Protein AF-A0A913ZR69-F1 (afdb_monomer_lite)

Organism: Patiria miniata (NCBI:txid46514)

pLDDT: mean 70.86, std 21.34, range [22.0, 98.12]

Secondary structure (DSSP, 8-state):
----------HHHHHHHHHHSTTTHHHHHHHHT--HHHHHHHHHH--SHHHHHHHHHHHHHHT-S-HHHHHHHHHHHHHHTT-HHHHHTS-----------------------------------------------------HHHHHTTGGGTGGGHHHHHHHHT--HHHHHHHHHHSSSHHHHHHHHHHHHHHH-S-HHHHHHHHHHHHHHTT-HHHHHHS--------------------------------------------------PPP-----EEEEEEE-SSSSPPEEEEEE-TT-BHHHHHHHHHHHH---GGGEEEEEEETTEEEEPPTTSBTTTTT--S--EEEEEE--SS----S-TT--TTHHHHHHHHHHHHGGGHHHHHHHTT--HHHHHHHHHH-SSHHHHHHHHHHHHHTT-S-HHHHHHHHHHHHHHTT-HHHHTTS--HHHHHHHHHHHHHHHTTT-----------------------------------PPPPHHHHHHHHHHHGGGHHHHHHHTT--HHHHHHHHHHSTT-HHHHHHHHHHHHHTT-S-HHHHHHHHHHHHHHTT-HHHHHHHHHHT--PPPPHHHHHHHHHHHHHHHHHTGGGEEEEETTEEEEEEEHHHH-----EEE---TTEES--SSTTGGGT-EETTS-B--EEEEE--TTSSHHHHHHHHHHHHHHTSS-TT-SEEEEEEGGG--TT--HHHHHHHHHS-TT----HHHHHHHHHHSGGGEEEEEE-GGG-S-SS--TTT--HHHHHHTTSS-SSSEEEEEE-HHHHHHHH-TTT-SSPSS-EEEEE----HHHHHHHHHHHTTT-HHHHHHHHHHHHT-HHHHHHHTSHHHHHHHHHHHHHHSS--SSHHHHHHHHHHHHHHHH-TT--HHHHHHHHHHHHHHHHHHHHSTT----EEGGGS-HHHHHHHHHHTSEEEEEEEETTEEEEEEEES-HHHHHHHHHHHHHHTGGG-HHHHHHHHTT--SGGGGHHHHHHHHTT-HHHHHHHHHHHHHHHTT-SSS-HHHHHHHHHHHHHHH--SS---HHHHHHH--SEEEEEHHHHHHHHHHHHHHHHHHHHHH---GGGG--EEEEES-BHHHHHHHHHHHGGG-TT--EEEEES-B---HHHHHHHHHHHHHTT--THHHHHHHHHHHTT--S----S-HHHHHHHHHHHHHHHTPSPHHHHHHHT--

InterPro domains:
  IPR000488 Death domain [PF00531] (13-89)
  IPR000488 Death domain [PF00531] (146-222)
  IPR000488 Death domain [PF00531] (380-455)
  IPR000488 Death domain [PF00531] (518-597)
  IPR000488 Death domain [PS50017] (10-94)
  IPR000488 Death domain [PS50017] (157-227)
  IPR000488 Death domain [PS50017] (376-460)
  IPR000488 Death domain [PS50017] (526-600)
  IPR000488 Death domain [SM00005] (1-94)
  IPR000488 Death domain [SM00005] (132-227)
  IPR000488 Death domain [SM00005] (366-460)
  IPR000488 Death domain [SM00005] (505-600)
  IPR000626 Ubiquitin-like domain [PS50053] (282-357)
  IPR007111 NACHT nucleoside triphosphatase [PF05729] (684-845)
  IPR007111 NACHT nucleoside triphosphatase [PS50837] (681-805)
  IPR011029 Death-like domain superfamily [G3DSA:1.10.533.10] (3-92)
  IPR011029 Death-like domain superfamily [G3DSA:1.10.533.10] (130-232)
  IPR011029 Death-like domain superfamily [G3DSA:1.10.533.10] (368-468)
  IPR011029 Death-like domain superfamily [G3DSA:1.10.533.10] (506-598)
  IPR011029 Death-like domain superfamily [SSF47986] (11-90)

Radius of gyration: 45.53 Å; chains: 1; bounding box: 125×137×127 Å

Structure (mmCIF, N/CA/C/O backbone):
data_AF-A0A913ZR69-F1
#
_entry.id   AF-A0A913ZR69-F1
#
loop_
_atom_site.group_PDB
_atom_site.id
_atom_site.type_symbol
_atom_site.label_atom_id
_atom_site.label_alt_id
_atom_site.label_comp_id
_atom_site.label_asym_id
_atom_site.label_entity_id
_atom_site.label_seq_id
_atom_site.pdbx_PDB_ins_code
_atom_site.Cartn_x
_atom_site.Cartn_y
_atom_site.Cartn_z
_atom_site.occupancy
_atom_site.B_iso_or_equiv
_atom_site.auth_seq_id
_atom_site.auth_comp_id
_atom_site.auth_asym_id
_atom_site.auth_atom_id
_atom_site.pdbx_PDB_model_num
ATOM 1 N N . MET A 1 1 ? 35.860 -23.999 3.724 1.00 30.95 1 MET A N 1
ATOM 2 C CA . MET A 1 1 ? 34.925 -25.001 4.281 1.00 30.95 1 MET A CA 1
ATOM 3 C C . MET A 1 1 ? 33.539 -24.384 4.195 1.00 30.95 1 MET A C 1
ATOM 5 O O . MET A 1 1 ? 33.417 -23.246 4.623 1.00 30.95 1 MET A O 1
ATOM 9 N N . PHE A 1 2 ? 32.525 -25.012 3.607 1.00 23.94 2 PHE A N 1
ATOM 10 C CA . PHE A 1 2 ? 32.475 -26.364 3.026 1.00 23.94 2 PHE A CA 1
ATOM 11 C C . PHE A 1 2 ? 32.434 -26.355 1.485 1.00 23.94 2 PHE A C 1
ATOM 13 O O . PHE A 1 2 ? 32.193 -25.326 0.863 1.00 23.94 2 PHE A O 1
ATOM 20 N N . LEU A 1 3 ? 32.721 -27.516 0.900 1.00 31.89 3 LEU A N 1
ATOM 21 C CA . LEU A 1 3 ? 32.411 -27.918 -0.474 1.00 31.89 3 LEU A CA 1
ATOM 22 C C . LEU A 1 3 ? 32.040 -29.408 -0.418 1.00 31.89 3 LEU A C 1
ATOM 24 O O . LEU A 1 3 ? 32.513 -30.098 0.484 1.00 31.89 3 LEU A O 1
ATOM 28 N N . ALA A 1 4 ? 31.270 -29.868 -1.408 1.00 32.41 4 ALA A N 1
ATOM 29 C CA . ALA A 1 4 ? 30.720 -31.220 -1.545 1.00 32.41 4 ALA A CA 1
ATOM 30 C C . ALA A 1 4 ? 29.682 -31.625 -0.477 1.00 32.41 4 ALA A C 1
ATOM 32 O O . ALA A 1 4 ? 30.029 -32.115 0.595 1.00 32.41 4 ALA A O 1
ATOM 33 N N . ASP A 1 5 ? 28.410 -31.521 -0.864 1.00 33.38 5 ASP A N 1
ATOM 34 C CA . ASP A 1 5 ? 27.415 -32.549 -0.542 1.00 33.38 5 ASP A CA 1
ATOM 35 C C . ASP A 1 5 ? 27.250 -33.493 -1.750 1.00 33.38 5 ASP A C 1
ATOM 37 O O . ASP A 1 5 ? 27.762 -33.208 -2.840 1.00 33.38 5 ASP A O 1
ATOM 41 N N . LYS A 1 6 ? 26.638 -34.663 -1.533 1.00 40.56 6 LYS A N 1
ATOM 42 C CA . LYS A 1 6 ? 26.686 -35.822 -2.453 1.00 40.56 6 LYS A CA 1
ATOM 43 C C . LYS A 1 6 ? 25.431 -35.964 -3.336 1.00 40.56 6 LYS A C 1
ATOM 45 O O . LYS A 1 6 ? 24.650 -35.028 -3.446 1.00 40.56 6 LYS A O 1
ATOM 50 N N . ALA A 1 7 ? 25.283 -37.113 -4.013 1.00 48.62 7 ALA A N 1
ATOM 51 C CA . ALA A 1 7 ? 24.231 -37.419 -4.989 1.00 48.62 7 ALA A CA 1
ATOM 52 C C . ALA A 1 7 ? 22.829 -36.938 -4.561 1.00 48.62 7 ALA A C 1
ATOM 54 O O . ALA A 1 7 ? 22.189 -37.524 -3.687 1.00 48.62 7 ALA A O 1
ATOM 55 N N . ASN A 1 8 ? 22.352 -35.874 -5.211 1.00 58.34 8 ASN A N 1
ATOM 56 C CA . ASN A 1 8 ? 21.102 -35.205 -4.866 1.00 58.34 8 ASN A CA 1
ATOM 57 C C . ASN A 1 8 ? 19.897 -35.893 -5.533 1.00 58.34 8 ASN A C 1
ATOM 59 O O . ASN A 1 8 ? 19.353 -35.401 -6.521 1.00 58.34 8 ASN A O 1
ATOM 63 N N . ILE A 1 9 ? 19.514 -37.054 -4.996 1.00 74.75 9 ILE A N 1
ATOM 64 C CA . ILE A 1 9 ? 18.186 -37.651 -5.191 1.00 74.75 9 ILE A CA 1
ATOM 65 C C . ILE A 1 9 ? 17.356 -37.297 -3.956 1.00 74.75 9 ILE A C 1
ATOM 67 O O . ILE A 1 9 ? 17.492 -37.917 -2.896 1.00 74.75 9 ILE A O 1
ATOM 71 N N . ASP A 1 10 ? 16.533 -36.268 -4.113 1.00 77.81 10 ASP A N 1
ATOM 72 C CA . ASP A 1 10 ? 15.604 -35.754 -3.113 1.00 77.81 10 ASP A CA 1
ATOM 73 C C . ASP A 1 10 ? 14.152 -36.183 -3.409 1.00 77.81 10 ASP A C 1
ATOM 75 O O . ASP A 1 10 ? 13.847 -36.844 -4.409 1.00 77.81 10 ASP A O 1
ATOM 79 N N . ASP A 1 11 ? 13.241 -35.815 -2.509 1.00 76.62 11 ASP A N 1
ATOM 80 C CA . ASP A 1 11 ? 11.817 -36.152 -2.599 1.00 76.62 11 ASP A CA 1
ATOM 81 C C . ASP A 1 11 ? 11.122 -35.506 -3.813 1.00 76.62 11 ASP A C 1
ATOM 83 O O . ASP A 1 11 ? 10.060 -35.973 -4.235 1.00 76.62 11 ASP A O 1
ATOM 87 N N . GLU A 1 12 ? 11.693 -34.437 -4.381 1.00 76.75 12 GLU A N 1
ATOM 88 C CA . GLU A 1 12 ? 11.182 -33.777 -5.585 1.00 76.75 12 GLU A CA 1
ATOM 89 C C . GLU A 1 12 ? 11.579 -34.568 -6.837 1.00 76.75 12 GLU A C 1
ATOM 91 O O . GLU A 1 12 ? 10.705 -34.905 -7.641 1.00 76.75 12 GLU A O 1
ATOM 96 N N . TYR A 1 13 ? 12.842 -34.995 -6.942 1.00 83.00 13 TYR A N 1
ATOM 97 C CA . TYR A 1 13 ? 13.306 -35.917 -7.982 1.00 83.00 13 TYR A CA 1
ATOM 98 C C . TYR A 1 13 ? 12.513 -37.234 -7.972 1.00 83.00 13 TYR A C 1
ATOM 100 O O . TYR A 1 13 ? 12.080 -37.715 -9.020 1.00 83.00 13 TYR A O 1
ATOM 108 N N . LEU A 1 14 ? 12.274 -37.825 -6.794 1.00 83.69 14 LEU A N 1
ATOM 109 C CA . LEU A 1 14 ? 11.488 -39.063 -6.687 1.00 83.69 14 LEU A CA 1
ATOM 110 C C . LEU A 1 14 ? 10.011 -38.860 -7.051 1.00 83.69 14 LEU A C 1
ATOM 112 O O . LEU A 1 14 ? 9.392 -39.765 -7.616 1.00 83.69 14 LEU A O 1
ATOM 116 N N . ARG A 1 15 ? 9.446 -37.677 -6.786 1.00 80.62 15 ARG A N 1
ATOM 117 C CA . ARG A 1 15 ? 8.083 -37.322 -7.203 1.00 80.62 15 ARG A CA 1
ATOM 118 C C . ARG A 1 15 ? 7.986 -37.152 -8.719 1.00 80.62 15 ARG A C 1
ATOM 120 O O . ARG A 1 15 ? 7.083 -37.731 -9.321 1.00 80.62 15 ARG A O 1
ATOM 127 N N . ASP A 1 16 ? 8.920 -36.440 -9.341 1.00 82.19 16 ASP A N 1
ATOM 128 C CA . ASP A 1 16 ? 9.004 -36.331 -10.802 1.00 82.19 16 ASP A CA 1
ATOM 129 C C . ASP A 1 16 ? 9.155 -37.718 -11.456 1.00 82.19 16 ASP A C 1
ATOM 131 O O . ASP A 1 16 ? 8.380 -38.070 -12.351 1.00 82.19 16 ASP A O 1
ATOM 135 N N . LEU A 1 17 ? 10.061 -38.555 -10.936 1.00 83.69 17 LEU A N 1
ATOM 136 C CA . LEU A 1 17 ? 10.260 -39.925 -11.408 1.00 83.69 17 LEU A CA 1
ATOM 137 C C . LEU A 1 17 ? 8.991 -40.781 -11.275 1.00 83.69 17 LEU A C 1
ATOM 139 O O . LEU A 1 17 ? 8.669 -41.508 -12.213 1.00 83.69 17 LEU A O 1
ATOM 143 N N . SER A 1 18 ? 8.250 -40.676 -10.162 1.00 86.44 18 SER A N 1
ATOM 144 C CA . SER A 1 18 ? 7.016 -41.450 -9.932 1.00 86.44 18 SER A CA 1
ATOM 145 C C . SER A 1 18 ? 5.985 -41.261 -11.055 1.00 86.44 18 SER A C 1
ATOM 147 O O . SER A 1 18 ? 5.504 -42.236 -11.634 1.00 86.44 18 SER A O 1
ATOM 149 N N . SER A 1 19 ? 5.768 -40.014 -11.490 1.00 80.81 19 SER A N 1
ATOM 150 C CA . SER A 1 19 ? 4.858 -39.688 -12.600 1.00 80.81 19 SER A CA 1
ATOM 151 C C . SER A 1 19 ? 5.278 -40.285 -13.954 1.00 80.81 19 SER A C 1
ATOM 153 O O . SER A 1 19 ? 4.449 -40.460 -14.845 1.00 80.81 19 SER A O 1
ATOM 155 N N . LYS A 1 20 ? 6.562 -40.631 -14.115 1.00 83.50 20 LYS A N 1
ATOM 156 C CA . LYS A 1 20 ? 7.155 -41.155 -15.359 1.00 83.50 20 LYS A CA 1
ATOM 157 C C . LYS A 1 20 ? 7.257 -42.682 -15.386 1.00 83.50 20 LYS A C 1
ATOM 159 O O . LYS A 1 20 ? 7.544 -43.243 -16.441 1.00 83.50 20 LYS A O 1
ATOM 164 N N . ILE A 1 21 ? 7.007 -43.355 -14.258 1.00 82.38 21 ILE A N 1
ATOM 165 C CA . ILE A 1 21 ? 7.045 -44.824 -14.132 1.00 82.38 21 ILE A CA 1
ATOM 166 C C . ILE A 1 21 ? 5.678 -45.450 -13.803 1.00 82.38 21 ILE A C 1
ATOM 168 O O . ILE A 1 21 ? 5.622 -46.646 -13.520 1.00 82.38 21 ILE A O 1
ATOM 172 N N . GLU A 1 22 ? 4.588 -44.675 -13.850 1.00 78.44 22 GLU A N 1
ATOM 173 C CA . GLU A 1 22 ? 3.227 -45.060 -13.427 1.00 78.44 22 GLU A CA 1
ATOM 174 C C . GLU A 1 22 ? 2.782 -46.464 -13.890 1.00 78.44 22 GLU A C 1
ATOM 176 O O . GLU A 1 22 ? 2.237 -47.232 -13.099 1.00 78.44 22 GLU A O 1
ATOM 181 N N . SER A 1 23 ? 3.038 -46.846 -15.146 1.00 78.44 23 SER A N 1
ATOM 182 C CA . SER A 1 23 ? 2.654 -48.165 -15.679 1.00 78.44 23 SER A CA 1
ATOM 183 C C . SER A 1 23 ? 3.609 -49.309 -15.315 1.00 78.44 23 SER A C 1
ATOM 185 O O . SER A 1 23 ? 3.240 -50.475 -15.443 1.00 78.44 23 SER A O 1
ATOM 187 N N . SER A 1 24 ? 4.836 -48.992 -14.898 1.00 84.31 24 SER A N 1
ATOM 188 C CA . SER A 1 24 ? 5.964 -49.934 -14.790 1.00 84.31 24 SER A CA 1
ATOM 189 C C . SER A 1 24 ? 6.506 -50.078 -13.362 1.00 84.31 24 SER A C 1
ATOM 191 O O . SER A 1 24 ? 7.444 -50.843 -13.127 1.00 84.31 24 SER A O 1
ATOM 193 N N . TRP A 1 25 ? 5.918 -49.377 -12.384 1.00 88.88 25 TRP A N 1
ATOM 194 C CA . TRP A 1 25 ? 6.432 -49.298 -11.011 1.00 88.88 25 TRP A CA 1
ATOM 195 C C . TRP A 1 25 ? 6.587 -50.661 -10.328 1.00 88.88 25 TRP A C 1
ATOM 197 O O . TRP A 1 25 ? 7.540 -50.868 -9.583 1.00 88.88 25 TRP A O 1
ATOM 207 N N . LYS A 1 26 ? 5.698 -51.617 -10.625 1.00 87.25 26 LYS A N 1
ATOM 208 C CA . LYS A 1 26 ? 5.715 -52.980 -10.056 1.00 87.25 26 LYS A CA 1
ATOM 209 C C . LYS A 1 26 ? 6.893 -53.808 -10.560 1.00 87.25 26 LYS A C 1
ATOM 211 O O . LYS A 1 26 ? 7.400 -54.658 -9.835 1.00 87.25 26 LYS A O 1
ATOM 216 N N . GLU A 1 27 ? 7.329 -53.562 -11.791 1.00 85.44 27 GLU A N 1
ATOM 217 C CA . GLU A 1 27 ? 8.496 -54.221 -12.376 1.00 85.44 27 GLU A CA 1
ATOM 218 C C . GLU A 1 27 ? 9.780 -53.555 -11.863 1.00 85.44 27 GLU A C 1
ATOM 220 O O . GLU A 1 27 ? 10.692 -54.253 -11.413 1.00 85.44 27 GLU A O 1
ATOM 225 N N . LEU A 1 28 ? 9.793 -52.216 -11.761 1.00 89.94 28 LEU A N 1
ATOM 226 C CA . LEU A 1 28 ? 10.876 -51.483 -11.100 1.00 89.94 28 LEU A CA 1
ATOM 227 C C . LEU A 1 28 ? 11.074 -51.954 -9.650 1.00 89.94 28 LEU A C 1
ATOM 229 O O . LEU A 1 28 ? 12.193 -52.281 -9.272 1.00 89.94 28 LEU A O 1
ATOM 233 N N . ALA A 1 29 ? 10.002 -52.070 -8.861 1.00 88.38 29 ALA A N 1
ATOM 234 C CA . ALA A 1 29 ? 10.047 -52.515 -7.466 1.00 88.38 29 ALA A CA 1
ATOM 235 C C . ALA A 1 29 ? 10.710 -53.896 -7.300 1.00 88.38 29 ALA A C 1
ATOM 237 O O . ALA A 1 29 ? 11.508 -54.094 -6.381 1.00 88.38 29 ALA A O 1
ATOM 238 N N . LYS A 1 30 ? 10.462 -54.836 -8.225 1.00 87.25 30 LYS A N 1
ATOM 239 C CA . LYS A 1 30 ? 11.132 -56.149 -8.230 1.00 87.25 30 LYS A CA 1
ATOM 240 C C . LYS A 1 30 ? 12.628 -56.040 -8.538 1.00 87.25 30 LYS A C 1
ATOM 242 O O . LYS A 1 30 ? 13.421 -56.727 -7.900 1.00 87.25 30 LYS A O 1
ATOM 247 N N . HIS A 1 31 ? 13.035 -55.149 -9.444 1.00 87.00 31 HIS A N 1
ATOM 248 C CA . HIS A 1 31 ? 14.455 -54.872 -9.710 1.00 87.00 31 HIS A CA 1
ATOM 249 C C . HIS A 1 31 ? 15.149 -54.081 -8.581 1.00 87.00 31 HIS A C 1
ATOM 251 O O . HIS A 1 31 ? 16.343 -54.270 -8.338 1.00 87.00 31 HIS A O 1
ATOM 257 N N . LEU A 1 32 ? 14.411 -53.247 -7.843 1.00 88.25 32 LEU A N 1
ATOM 258 C CA . LEU A 1 32 ? 14.878 -52.559 -6.632 1.00 88.25 32 LEU A CA 1
ATOM 259 C C . LEU A 1 32 ? 14.967 -53.495 -5.411 1.00 88.25 32 LEU A C 1
ATOM 261 O O . LEU A 1 32 ? 15.737 -53.221 -4.482 1.00 88.25 32 LEU A O 1
ATOM 265 N N . GLY A 1 33 ? 14.268 -54.633 -5.447 1.00 83.56 33 GLY A N 1
ATOM 266 C CA . GLY A 1 33 ? 14.335 -55.709 -4.455 1.00 83.56 33 GLY A CA 1
ATOM 267 C C . GLY A 1 33 ? 13.249 -55.671 -3.376 1.00 83.56 33 GLY A C 1
ATOM 268 O O . GLY A 1 33 ? 13.463 -56.240 -2.310 1.00 83.56 33 GLY A O 1
ATOM 269 N N . CYS A 1 34 ? 12.117 -55.008 -3.626 1.00 84.25 34 CYS A N 1
ATOM 270 C CA . CYS A 1 34 ? 10.943 -55.069 -2.752 1.00 84.25 34 CYS A CA 1
ATOM 271 C C . CYS A 1 34 ? 10.325 -56.478 -2.763 1.00 84.25 34 CYS A C 1
ATOM 273 O O . CYS A 1 34 ? 10.243 -57.119 -3.815 1.00 84.25 34 CYS A O 1
ATOM 275 N N . GLU A 1 35 ? 9.851 -56.955 -1.609 1.00 81.75 35 GLU A N 1
ATOM 276 C CA . GLU A 1 35 ? 9.154 -58.244 -1.532 1.00 81.75 35 GLU A CA 1
ATOM 277 C C . GLU A 1 35 ? 7.768 -58.169 -2.195 1.00 81.75 35 GLU A C 1
ATOM 279 O O . GLU A 1 35 ? 7.111 -57.127 -2.182 1.00 81.75 35 GLU A O 1
ATOM 284 N N . GLU A 1 36 ? 7.266 -59.289 -2.731 1.00 79.75 36 GLU A N 1
ATOM 285 C CA . GLU A 1 36 ? 5.931 -59.313 -3.358 1.00 79.75 36 GLU A CA 1
ATOM 286 C C . GLU A 1 36 ? 4.799 -58.981 -2.367 1.00 79.75 36 GLU A C 1
ATOM 288 O O . GLU A 1 36 ? 3.751 -58.495 -2.786 1.00 79.75 36 GLU A O 1
ATOM 293 N N . ALA A 1 37 ? 5.029 -59.171 -1.062 1.00 77.81 37 ALA A N 1
ATOM 294 C CA . ALA A 1 37 ? 4.127 -58.721 -0.005 1.00 77.81 37 ALA A CA 1
ATOM 295 C C . ALA A 1 37 ? 4.064 -57.184 0.104 1.00 77.81 37 ALA A C 1
ATOM 297 O O . ALA A 1 37 ? 2.968 -56.639 0.202 1.00 77.81 37 ALA A O 1
ATOM 298 N N . GLU A 1 38 ? 5.201 -56.480 0.020 1.00 80.25 38 GLU A N 1
ATOM 299 C CA . GLU A 1 38 ? 5.234 -55.007 0.046 1.00 80.25 38 GLU A CA 1
ATOM 300 C C . GLU A 1 38 ? 4.571 -54.418 -1.208 1.00 80.25 38 GLU A C 1
ATOM 302 O O . GLU A 1 38 ? 3.787 -53.476 -1.121 1.00 80.25 38 GLU A O 1
ATOM 307 N N . ILE A 1 39 ? 4.828 -55.012 -2.380 1.00 84.56 39 ILE A N 1
ATOM 308 C CA . ILE A 1 39 ? 4.216 -54.591 -3.652 1.00 84.56 39 ILE A CA 1
ATOM 309 C C . ILE A 1 39 ? 2.688 -54.783 -3.619 1.00 84.56 39 ILE A C 1
ATOM 311 O O . ILE A 1 39 ? 1.953 -53.948 -4.150 1.00 84.56 39 ILE A O 1
ATOM 315 N N . ALA A 1 40 ? 2.201 -55.857 -2.989 1.00 82.56 40 ALA A N 1
ATOM 316 C CA . ALA A 1 40 ? 0.771 -56.093 -2.811 1.00 82.56 40 ALA A CA 1
ATOM 317 C C . ALA A 1 40 ? 0.132 -55.101 -1.823 1.00 82.56 40 ALA A C 1
ATOM 319 O O . ALA A 1 40 ? -0.920 -54.546 -2.135 1.00 82.56 40 ALA A O 1
ATOM 320 N N . ASP A 1 41 ? 0.773 -54.844 -0.679 1.00 83.12 41 ASP A N 1
ATOM 321 C CA . ASP A 1 41 ? 0.265 -53.936 0.358 1.00 83.12 41 ASP A CA 1
ATOM 322 C C . ASP A 1 41 ? 0.135 -52.493 -0.160 1.00 83.12 41 ASP A C 1
ATOM 324 O O . ASP A 1 41 ? -0.932 -51.880 -0.042 1.00 83.12 41 ASP A O 1
ATOM 328 N N . ILE A 1 42 ? 1.163 -51.994 -0.863 1.00 82.19 42 ILE A N 1
ATOM 329 C CA . ILE A 1 42 ? 1.157 -50.680 -1.535 1.00 82.19 42 ILE A CA 1
ATOM 330 C C . ILE A 1 42 ? 0.003 -50.580 -2.546 1.00 82.19 42 ILE A C 1
ATOM 332 O O . ILE A 1 42 ? -0.689 -49.561 -2.582 1.00 82.19 42 ILE A O 1
ATOM 336 N N . GLN A 1 43 ? -0.255 -51.639 -3.324 1.00 81.56 43 GLN A N 1
ATOM 337 C CA . GLN A 1 43 ? -1.374 -51.675 -4.273 1.00 81.56 43 GLN A CA 1
ATOM 338 C C . GLN A 1 43 ? -2.754 -51.722 -3.580 1.00 81.56 43 GLN A C 1
ATOM 340 O O . GLN A 1 43 ? -3.744 -51.307 -4.178 1.00 81.56 43 GLN A O 1
ATOM 345 N N . THR A 1 44 ? -2.861 -52.231 -2.349 1.00 78.94 44 THR A N 1
ATOM 346 C CA . THR A 1 44 ? -4.138 -52.253 -1.605 1.00 78.94 44 THR A CA 1
ATOM 347 C C . THR A 1 44 ? -4.400 -51.009 -0.756 1.00 78.94 44 THR A C 1
ATOM 349 O O . THR A 1 44 ? -5.520 -50.837 -0.278 1.00 78.94 44 THR A O 1
ATOM 352 N N . THR A 1 45 ? -3.395 -50.154 -0.556 1.00 72.19 45 THR A N 1
ATOM 353 C CA . THR A 1 45 ? -3.459 -48.984 0.340 1.00 72.19 45 THR A CA 1
ATOM 354 C C . THR A 1 45 ? -3.469 -47.635 -0.383 1.00 72.19 45 THR A C 1
ATOM 356 O O . THR A 1 45 ? -3.815 -46.631 0.236 1.00 72.19 45 THR A O 1
ATOM 359 N N . ASN A 1 46 ? -3.141 -47.596 -1.679 1.00 76.44 46 ASN A N 1
ATOM 360 C CA . ASN A 1 46 ? -3.114 -46.384 -2.503 1.00 76.44 46 ASN A CA 1
ATOM 361 C C . ASN A 1 46 ? -3.951 -46.608 -3.780 1.00 76.44 46 ASN A C 1
ATOM 363 O O . ASN A 1 46 ? -3.941 -47.708 -4.329 1.00 76.44 46 ASN A O 1
ATOM 367 N N . GLU A 1 47 ? -4.649 -45.579 -4.272 1.00 60.31 47 GLU A N 1
ATOM 368 C CA . GLU A 1 47 ? -5.409 -45.642 -5.532 1.00 60.31 47 GLU A CA 1
ATOM 369 C C . GLU A 1 47 ? -4.711 -44.833 -6.637 1.00 60.31 47 GLU A C 1
ATOM 371 O O . GLU A 1 47 ? -4.714 -43.602 -6.606 1.00 60.31 47 GLU A O 1
ATOM 376 N N . GLY A 1 48 ? -4.162 -45.515 -7.647 1.00 67.25 48 GLY A N 1
ATOM 377 C CA . GLY A 1 48 ? -3.630 -44.897 -8.864 1.00 67.25 48 GLY A CA 1
ATOM 378 C C . GLY A 1 48 ? -2.116 -45.057 -8.995 1.00 67.25 48 GLY A C 1
ATOM 379 O O . GLY A 1 48 ? -1.360 -44.770 -8.067 1.00 67.25 48 GLY A O 1
ATOM 380 N N . GLY A 1 49 ? -1.659 -45.483 -10.177 1.00 71.06 49 GLY A N 1
ATOM 381 C CA . GLY A 1 49 ? -0.277 -45.919 -10.394 1.00 71.06 49 GLY A CA 1
ATOM 382 C C . GLY A 1 49 ? 0.788 -44.855 -10.101 1.00 71.06 49 GLY A C 1
ATOM 383 O O . GLY A 1 49 ? 1.868 -45.205 -9.630 1.00 71.06 49 GLY A O 1
ATOM 384 N N . THR A 1 50 ? 0.492 -43.565 -10.287 1.00 79.06 50 THR A N 1
ATOM 385 C CA . THR A 1 50 ? 1.373 -42.468 -9.851 1.00 79.06 50 THR A CA 1
ATOM 386 C C . THR A 1 50 ? 1.566 -42.459 -8.330 1.00 79.06 50 THR A C 1
ATOM 388 O O . THR A 1 50 ? 2.708 -42.446 -7.879 1.00 79.06 50 THR A O 1
ATOM 391 N N . GLU A 1 51 ? 0.505 -42.549 -7.525 1.00 78.94 51 GLU A N 1
ATOM 392 C CA . GLU A 1 51 ? 0.620 -42.541 -6.056 1.00 78.94 51 GLU A CA 1
ATOM 393 C C . GLU A 1 51 ? 1.195 -43.855 -5.512 1.00 78.94 51 GLU A C 1
ATOM 395 O O . GLU A 1 51 ? 2.062 -43.832 -4.639 1.00 78.94 51 GLU A O 1
ATOM 400 N N . GLU A 1 52 ? 0.806 -44.992 -6.092 1.00 84.81 52 GLU A N 1
ATOM 401 C CA . GLU A 1 52 ? 1.399 -46.304 -5.808 1.00 84.81 52 GLU A CA 1
ATOM 402 C C . GLU A 1 52 ? 2.923 -46.306 -6.071 1.00 84.81 52 GLU A C 1
ATOM 404 O O . GLU A 1 52 ? 3.714 -46.751 -5.235 1.00 84.81 52 GLU A O 1
ATOM 409 N N . SER A 1 53 ? 3.357 -45.755 -7.212 1.00 87.06 53 SER A N 1
ATOM 410 C CA . SER A 1 53 ? 4.777 -45.653 -7.571 1.00 87.06 53 SER A CA 1
ATOM 411 C C . SER A 1 53 ? 5.542 -44.650 -6.704 1.00 87.06 53 SER A C 1
ATOM 413 O O . SER A 1 53 ? 6.696 -44.903 -6.354 1.00 87.06 53 SER A O 1
ATOM 415 N N . ARG A 1 54 ? 4.897 -43.543 -6.309 1.00 87.06 54 ARG A N 1
ATOM 416 C CA . ARG A 1 54 ? 5.450 -42.520 -5.412 1.00 87.06 54 ARG A CA 1
ATOM 417 C C . ARG A 1 54 ? 5.679 -43.087 -4.016 1.00 87.06 54 ARG A C 1
ATOM 419 O O . ARG A 1 54 ? 6.753 -42.885 -3.455 1.00 87.06 54 ARG A O 1
ATOM 426 N N . HIS A 1 55 ? 4.709 -43.832 -3.488 1.00 85.31 55 HIS A N 1
ATOM 427 C CA . HIS A 1 55 ? 4.824 -44.535 -2.211 1.00 85.31 55 HIS A CA 1
ATOM 428 C C . HIS A 1 55 ? 5.975 -45.550 -2.259 1.00 85.31 55 HIS A C 1
ATOM 430 O O . HIS A 1 55 ? 6.871 -45.509 -1.419 1.00 85.31 55 HIS A O 1
ATOM 436 N N . MET A 1 56 ? 6.010 -46.399 -3.293 1.00 90.25 56 MET A N 1
ATOM 437 C CA . MET A 1 56 ? 7.065 -47.400 -3.485 1.00 90.25 56 MET A CA 1
ATOM 438 C C . MET A 1 56 ? 8.468 -46.779 -3.556 1.00 90.25 56 MET A C 1
ATOM 440 O O . MET A 1 56 ? 9.360 -47.227 -2.835 1.00 90.25 56 MET A O 1
ATOM 444 N N . LEU A 1 57 ? 8.664 -45.730 -4.367 1.00 89.69 57 LEU A N 1
ATOM 445 C CA . LEU A 1 57 ? 9.962 -45.060 -4.498 1.00 89.69 57 LEU A CA 1
ATOM 446 C C . LEU A 1 57 ? 10.423 -44.414 -3.188 1.00 89.69 57 LEU A C 1
ATOM 448 O O . LEU A 1 57 ? 11.584 -44.583 -2.821 1.00 89.69 57 LEU A O 1
ATOM 452 N N . LEU A 1 58 ? 9.536 -43.706 -2.478 1.00 84.94 58 LEU A N 1
ATOM 453 C CA . LEU A 1 58 ? 9.876 -43.049 -1.212 1.00 84.94 58 LEU A CA 1
ATOM 454 C C . LEU A 1 58 ? 10.229 -44.081 -0.134 1.00 84.94 58 LEU A C 1
ATOM 456 O O . LEU A 1 58 ? 11.329 -44.034 0.409 1.00 84.94 58 LEU A O 1
ATOM 460 N N . THR A 1 59 ? 9.374 -45.079 0.104 1.00 83.50 59 THR A N 1
ATOM 461 C CA . THR A 1 59 ? 9.629 -46.129 1.106 1.00 83.50 59 THR A CA 1
ATOM 462 C C . THR A 1 59 ? 10.876 -46.958 0.782 1.00 83.50 59 THR A C 1
ATOM 464 O O . THR A 1 59 ? 11.602 -47.369 1.689 1.00 83.50 59 THR A O 1
ATOM 467 N N . TRP A 1 60 ? 11.174 -47.203 -0.498 1.00 89.56 60 TRP A N 1
ATOM 468 C CA . TRP A 1 60 ? 12.424 -47.854 -0.898 1.00 89.56 60 TRP A CA 1
ATOM 469 C C . TRP A 1 60 ? 13.650 -46.949 -0.676 1.00 89.56 60 TRP A C 1
ATOM 471 O O . TRP A 1 60 ? 14.683 -47.424 -0.191 1.00 89.56 60 TRP A O 1
ATOM 481 N N . TRP A 1 61 ? 13.548 -45.648 -0.963 1.00 90.06 61 TRP A N 1
ATOM 482 C CA . TRP A 1 61 ? 14.635 -44.693 -0.732 1.00 90.06 61 TRP A CA 1
ATOM 483 C C . TRP A 1 61 ? 14.908 -44.479 0.760 1.00 90.06 61 TRP A C 1
ATOM 485 O O . TRP A 1 61 ? 16.067 -44.441 1.167 1.00 90.06 61 TRP A O 1
ATOM 495 N N . GLU A 1 62 ? 13.882 -44.423 1.608 1.00 82.69 62 GLU A N 1
ATOM 496 C CA . GLU A 1 62 ? 14.028 -44.358 3.070 1.00 82.69 62 GLU A CA 1
ATOM 497 C C . GLU A 1 62 ? 14.739 -45.594 3.644 1.00 82.69 62 GLU A C 1
ATOM 499 O O . GLU A 1 62 ? 15.605 -45.462 4.509 1.00 82.69 62 GLU A O 1
ATOM 504 N N . LYS A 1 63 ? 14.439 -46.792 3.121 1.00 79.62 63 LYS A N 1
ATOM 505 C CA . LYS A 1 63 ? 15.120 -48.050 3.492 1.00 79.62 63 LYS A CA 1
ATOM 506 C C . LYS A 1 63 ? 16.571 -48.140 2.986 1.00 79.62 63 LYS A C 1
ATOM 508 O O . LYS A 1 63 ? 17.307 -49.029 3.414 1.00 79.62 63 LYS A O 1
ATOM 513 N N . THR A 1 64 ? 16.994 -47.265 2.073 1.00 81.62 64 THR A N 1
ATOM 514 C CA . THR A 1 64 ? 18.297 -47.347 1.396 1.00 81.62 64 THR A CA 1
ATOM 515 C C . THR A 1 64 ? 19.374 -46.563 2.155 1.00 81.62 64 THR A C 1
ATOM 517 O O . THR A 1 64 ? 19.428 -45.335 2.107 1.00 81.62 64 THR A O 1
ATOM 520 N N . THR A 1 65 ? 20.252 -47.288 2.857 1.00 74.94 65 THR A N 1
ATOM 521 C CA . THR A 1 65 ? 21.255 -46.719 3.781 1.00 74.94 65 THR A CA 1
ATOM 522 C C . THR A 1 65 ? 22.463 -46.061 3.115 1.00 74.94 65 THR A C 1
ATOM 524 O O . THR A 1 65 ? 23.075 -45.188 3.725 1.00 74.94 65 THR A O 1
ATOM 527 N N . ASP A 1 66 ? 22.824 -46.465 1.893 1.00 80.19 66 ASP A N 1
ATOM 528 C CA . ASP A 1 66 ? 23.878 -45.822 1.099 1.00 80.19 66 ASP A CA 1
ATOM 529 C C . ASP A 1 66 ? 23.247 -45.122 -0.112 1.00 80.19 66 ASP A C 1
ATOM 531 O O . ASP A 1 66 ? 22.590 -45.752 -0.943 1.00 80.19 66 ASP A O 1
ATOM 535 N N . ARG A 1 67 ? 23.416 -43.798 -0.193 1.00 82.44 67 ARG A N 1
ATOM 536 C CA . ARG A 1 67 ? 22.805 -42.958 -1.234 1.00 82.44 67 ARG A CA 1
ATOM 537 C C . ARG A 1 67 ? 23.476 -43.124 -2.600 1.00 82.44 67 ARG A C 1
ATOM 539 O O . ARG A 1 67 ? 22.786 -43.037 -3.613 1.00 82.44 67 ARG A O 1
ATOM 546 N N . ASP A 1 68 ? 24.780 -43.389 -2.645 1.00 77.75 68 ASP A N 1
ATOM 547 C CA . ASP A 1 68 ? 25.525 -43.546 -3.897 1.00 77.75 68 ASP A CA 1
ATOM 548 C C . ASP A 1 68 ? 25.316 -44.962 -4.479 1.00 77.75 68 ASP A C 1
ATOM 550 O O . ASP A 1 68 ? 25.054 -45.102 -5.679 1.00 77.75 68 ASP A O 1
ATOM 554 N N . GLU A 1 69 ? 25.311 -46.012 -3.644 1.00 79.56 69 GLU A N 1
ATOM 555 C CA . GLU A 1 69 ? 24.885 -47.360 -4.066 1.00 79.56 69 GLU A CA 1
ATOM 556 C C . GLU A 1 69 ? 23.396 -47.374 -4.446 1.00 79.56 69 GLU A C 1
ATOM 558 O O . GLU A 1 69 ? 23.018 -47.958 -5.465 1.00 79.56 69 GLU A O 1
ATOM 563 N N . GLY A 1 70 ? 22.553 -46.669 -3.686 1.00 85.31 70 GLY A N 1
ATOM 564 C CA . GLY A 1 70 ? 21.139 -46.470 -3.990 1.00 85.31 70 GLY A CA 1
ATOM 565 C C . GLY A 1 70 ? 20.915 -45.870 -5.378 1.00 85.31 70 GLY A C 1
ATOM 566 O O . GLY A 1 70 ? 20.177 -46.442 -6.183 1.00 85.31 70 GLY A O 1
ATOM 567 N N . ALA A 1 71 ? 21.591 -44.765 -5.701 1.00 86.19 71 ALA A N 1
ATOM 568 C CA . ALA A 1 71 ? 21.502 -44.131 -7.015 1.00 86.19 71 ALA A CA 1
ATOM 569 C C . ALA A 1 71 ? 21.950 -45.085 -8.142 1.00 86.19 71 ALA A C 1
ATOM 571 O O . ALA A 1 71 ? 21.282 -45.190 -9.175 1.00 86.19 71 ALA A O 1
ATOM 572 N N . GLN A 1 72 ? 23.024 -45.858 -7.933 1.00 84.44 72 GLN A N 1
ATOM 573 C CA . GLN A 1 72 ? 23.448 -46.894 -8.886 1.00 84.44 72 GLN A CA 1
ATOM 574 C C . GLN A 1 72 ? 22.411 -48.015 -9.045 1.00 84.44 72 GLN A C 1
ATOM 576 O O . GLN A 1 72 ? 22.179 -48.480 -10.164 1.00 84.44 72 GLN A O 1
ATOM 581 N N . LYS A 1 73 ? 21.780 -48.464 -7.954 1.00 89.69 73 LYS A N 1
ATOM 582 C CA . LYS A 1 73 ? 20.754 -49.516 -7.983 1.00 89.69 73 LYS A CA 1
ATOM 583 C C . LYS A 1 73 ? 19.493 -49.038 -8.705 1.00 89.69 73 LYS A C 1
ATOM 585 O O . LYS A 1 73 ? 18.964 -49.783 -9.526 1.00 89.69 73 LYS A O 1
ATOM 590 N N . LEU A 1 74 ? 19.078 -47.788 -8.485 1.00 90.75 74 LEU A N 1
ATOM 591 C CA . LEU A 1 74 ? 17.962 -47.160 -9.195 1.00 90.75 74 LEU A CA 1
ATOM 592 C C . LEU A 1 74 ? 18.246 -47.019 -10.698 1.00 90.75 74 LEU A C 1
ATOM 594 O O . LEU A 1 74 ? 17.406 -47.412 -11.507 1.00 90.75 74 LEU A O 1
ATOM 598 N N . ARG A 1 75 ? 19.444 -46.554 -11.083 1.00 89.75 75 ARG A N 1
ATOM 599 C CA . ARG A 1 75 ? 19.875 -46.499 -12.493 1.00 89.75 75 ARG A CA 1
ATOM 600 C C . ARG A 1 75 ? 19.810 -47.878 -13.161 1.00 89.75 75 ARG A C 1
ATOM 602 O O . ARG A 1 75 ? 19.144 -48.021 -14.182 1.00 89.75 75 ARG A O 1
ATOM 609 N N . ARG A 1 76 ? 20.429 -48.901 -12.556 1.00 87.19 76 ARG A N 1
ATOM 610 C CA . ARG A 1 76 ? 20.433 -50.282 -13.085 1.00 87.19 76 ARG A CA 1
ATOM 611 C C . ARG A 1 76 ? 19.026 -50.882 -13.173 1.00 87.19 76 ARG A C 1
ATOM 613 O O . ARG A 1 76 ? 18.742 -51.631 -14.103 1.00 87.19 76 ARG A O 1
ATOM 620 N N . ALA A 1 77 ? 18.143 -50.563 -12.226 1.00 90.81 77 ALA A N 1
ATOM 621 C CA . ALA A 1 77 ? 16.758 -51.026 -12.241 1.00 90.81 77 ALA A CA 1
ATOM 622 C C . ALA A 1 77 ? 15.938 -50.357 -13.362 1.00 90.81 77 ALA A C 1
ATOM 624 O O . ALA A 1 77 ? 15.194 -51.049 -14.054 1.00 90.81 77 ALA A O 1
ATOM 625 N N . LEU A 1 78 ? 16.121 -49.051 -13.596 1.00 89.62 78 LEU A N 1
ATOM 626 C CA . LEU A 1 78 ? 15.503 -48.325 -14.716 1.00 89.62 78 LEU A CA 1
ATOM 627 C C . LEU A 1 78 ? 16.021 -48.818 -16.080 1.00 89.62 78 LEU A C 1
ATOM 629 O O . LEU A 1 78 ? 15.226 -48.999 -17.001 1.00 89.62 78 LEU A O 1
ATOM 633 N N . GLU A 1 79 ? 17.322 -49.102 -16.203 1.00 89.00 79 GLU A N 1
ATOM 634 C CA . GLU A 1 79 ? 17.915 -49.750 -17.387 1.00 89.00 79 GLU A CA 1
ATOM 635 C C . GLU A 1 79 ? 17.312 -51.139 -17.643 1.00 89.00 79 GLU A C 1
ATOM 637 O O . GLU A 1 79 ? 16.960 -51.453 -18.781 1.00 89.00 79 GLU A O 1
ATOM 642 N N . ALA A 1 80 ? 17.144 -51.956 -16.596 1.00 85.38 80 ALA A N 1
ATOM 643 C CA . ALA A 1 80 ? 16.604 -53.312 -16.708 1.00 85.38 80 ALA A CA 1
ATOM 644 C C . ALA A 1 80 ? 15.153 -53.352 -17.223 1.00 85.38 80 ALA A C 1
ATOM 646 O O . ALA A 1 80 ? 14.814 -54.255 -17.986 1.00 85.38 80 ALA A O 1
ATOM 647 N N . ILE A 1 81 ? 14.328 -52.358 -16.870 1.00 88.31 81 ILE A N 1
ATOM 648 C CA . ILE A 1 81 ? 12.952 -52.210 -17.384 1.00 88.31 81 ILE A CA 1
ATOM 649 C C . ILE A 1 81 ? 12.859 -51.374 -18.676 1.00 88.31 81 ILE A C 1
ATOM 651 O O . ILE A 1 81 ? 11.768 -50.993 -19.097 1.00 88.31 81 ILE A O 1
ATOM 655 N N . GLY A 1 82 ? 13.993 -51.069 -19.317 1.00 81.38 82 GLY A N 1
ATOM 656 C CA . GLY A 1 82 ? 14.048 -50.377 -20.610 1.00 81.38 82 GLY A CA 1
ATOM 657 C C . GLY A 1 82 ? 13.851 -48.857 -20.565 1.00 81.38 82 GLY A C 1
ATOM 658 O O . GLY A 1 82 ? 13.789 -48.231 -21.620 1.00 81.38 82 GLY A O 1
ATOM 659 N N . LEU A 1 83 ? 13.797 -48.236 -19.383 1.00 87.12 83 LEU A N 1
ATOM 660 C CA . LEU A 1 83 ? 13.659 -46.782 -19.211 1.00 87.12 83 LEU A CA 1
ATOM 661 C C . LEU A 1 83 ? 15.035 -46.090 -19.185 1.00 87.12 83 LEU A C 1
ATOM 663 O O . LEU A 1 83 ? 15.370 -45.343 -18.262 1.00 87.12 83 LEU A O 1
ATOM 667 N N . THR A 1 84 ? 15.844 -46.340 -20.221 1.00 83.50 84 THR A N 1
ATOM 668 C CA . THR A 1 84 ? 17.235 -45.858 -20.346 1.00 83.50 84 THR A CA 1
ATOM 669 C C . THR A 1 84 ? 17.369 -44.345 -20.230 1.00 83.50 84 THR A C 1
ATOM 671 O O . THR A 1 84 ? 18.354 -43.849 -19.685 1.00 83.50 84 THR A O 1
ATOM 674 N N . ASP A 1 85 ? 16.375 -43.609 -20.717 1.00 76.69 85 ASP A N 1
ATOM 675 C CA . ASP A 1 85 ? 16.401 -42.148 -20.768 1.00 76.69 85 ASP A CA 1
ATOM 676 C C . ASP A 1 85 ? 16.166 -41.544 -19.375 1.00 76.69 85 ASP A C 1
ATOM 678 O O . ASP A 1 85 ? 16.722 -40.499 -19.046 1.00 76.69 85 ASP A O 1
ATOM 682 N N . LEU A 1 86 ? 15.419 -42.237 -18.506 1.00 84.62 86 LEU A N 1
ATOM 683 C CA . LEU A 1 86 ? 15.309 -41.882 -17.088 1.00 84.62 86 LEU A CA 1
ATOM 684 C C . LEU A 1 86 ? 16.575 -42.301 -16.329 1.00 84.62 86 LEU A C 1
ATOM 686 O O . LEU A 1 86 ? 17.090 -41.539 -15.516 1.00 84.62 86 LEU A O 1
ATOM 690 N N . ALA A 1 87 ? 17.123 -43.479 -16.637 1.00 82.50 87 ALA A N 1
ATOM 691 C CA . ALA A 1 87 ? 18.320 -44.012 -15.989 1.00 82.50 87 ALA A CA 1
ATOM 692 C C . ALA A 1 87 ? 19.565 -43.119 -16.174 1.00 82.50 87 ALA A C 1
ATOM 694 O O . ALA A 1 87 ? 20.311 -42.886 -15.217 1.00 82.50 87 ALA A O 1
ATOM 695 N N . GLN A 1 88 ? 19.760 -42.563 -17.376 1.00 79.56 88 GLN A N 1
ATOM 696 C CA . GLN A 1 88 ? 20.829 -41.595 -17.668 1.00 79.56 88 GLN A CA 1
ATOM 697 C C . GLN A 1 88 ? 20.721 -40.320 -16.817 1.00 79.56 88 GLN A C 1
ATOM 699 O O . GLN A 1 88 ? 21.748 -39.760 -16.435 1.00 79.56 88 GLN A O 1
ATOM 704 N N . ASN A 1 89 ? 19.496 -39.901 -16.484 1.00 78.44 89 ASN A N 1
ATOM 705 C CA . ASN A 1 89 ? 19.212 -38.719 -15.671 1.00 78.44 89 ASN A CA 1
ATOM 706 C C . ASN A 1 89 ? 19.284 -38.971 -14.151 1.00 78.44 89 ASN A C 1
ATOM 708 O O . ASN A 1 89 ? 19.205 -38.014 -13.386 1.00 78.44 89 ASN A O 1
ATOM 712 N N . VAL A 1 90 ? 19.511 -40.213 -13.697 1.00 81.25 90 VAL A N 1
ATOM 713 C CA . VAL A 1 90 ? 19.784 -40.499 -12.276 1.00 81.25 90 VAL A CA 1
ATOM 714 C C . VAL A 1 90 ? 21.154 -39.921 -11.892 1.00 81.25 90 VAL A C 1
ATOM 716 O O . VAL A 1 90 ? 22.155 -40.345 -12.486 1.00 81.25 90 VAL A O 1
ATOM 719 N N . PRO A 1 91 ? 21.249 -38.999 -10.912 1.00 70.81 91 PRO A N 1
ATOM 720 C CA . PRO A 1 91 ? 22.516 -38.405 -10.506 1.00 70.81 91 PRO A CA 1
ATOM 721 C C . PRO A 1 91 ? 23.322 -39.396 -9.656 1.00 70.81 91 PRO A C 1
ATOM 723 O O . PRO A 1 91 ? 23.031 -39.632 -8.488 1.00 70.81 91 PRO A O 1
ATOM 726 N N . VAL A 1 92 ? 24.357 -39.976 -10.262 1.00 69.31 92 VAL A N 1
ATOM 727 C CA . VAL A 1 92 ? 25.292 -40.919 -9.629 1.00 69.31 92 VAL A CA 1
ATOM 728 C C . VAL A 1 92 ? 26.660 -40.248 -9.519 1.00 69.31 92 VAL A C 1
ATOM 730 O O . VAL A 1 92 ? 27.132 -39.666 -10.500 1.00 69.31 92 VAL A O 1
ATOM 733 N N . THR A 1 93 ? 27.323 -40.326 -8.361 1.00 53.25 93 THR A N 1
ATOM 734 C CA . THR A 1 93 ? 28.714 -39.858 -8.258 1.00 53.25 93 THR A CA 1
ATOM 735 C C . THR A 1 93 ? 29.656 -40.789 -9.037 1.00 53.25 93 THR A C 1
ATOM 737 O O . THR A 1 93 ? 29.498 -42.005 -9.042 1.00 53.25 93 THR A O 1
ATOM 740 N N . SER A 1 94 ? 30.592 -40.176 -9.766 1.00 46.84 94 SER A N 1
ATOM 741 C CA . SER A 1 94 ? 31.470 -40.748 -10.805 1.00 46.84 94 SER A CA 1
ATOM 742 C C . SER A 1 94 ? 31.840 -42.236 -10.703 1.00 46.84 94 SER A C 1
ATOM 744 O O . SER A 1 94 ? 32.361 -42.681 -9.681 1.00 46.84 94 SER A O 1
ATOM 746 N N . GLU A 1 95 ? 31.743 -42.944 -11.836 1.00 38.44 95 GLU A N 1
ATOM 747 C CA . GLU A 1 95 ? 32.337 -44.272 -12.036 1.00 38.44 95 GLU A CA 1
ATOM 748 C C . GLU A 1 95 ? 33.817 -44.310 -11.614 1.00 38.44 95 GLU A C 1
ATOM 750 O O . GLU A 1 95 ? 34.646 -43.560 -12.137 1.00 38.44 95 GLU A O 1
ATOM 755 N N . SER A 1 96 ? 34.170 -45.248 -10.735 1.00 29.59 96 SER A N 1
ATOM 756 C CA . SER A 1 96 ? 35.546 -45.694 -10.531 1.00 29.59 96 SER A CA 1
ATOM 757 C C . SER A 1 96 ? 35.690 -47.146 -10.985 1.00 29.59 96 SER A C 1
ATOM 759 O O . SER A 1 96 ? 34.813 -47.980 -10.767 1.00 29.59 96 SER A O 1
ATOM 761 N N . LYS A 1 97 ? 36.809 -47.445 -11.648 1.00 30.70 97 LYS A N 1
ATOM 762 C CA . LYS A 1 97 ? 37.246 -48.821 -11.907 1.00 30.70 97 LYS A CA 1
ATOM 763 C C . LYS A 1 97 ? 38.128 -49.291 -10.747 1.00 30.70 97 LYS A C 1
ATOM 765 O O . LYS A 1 97 ? 38.829 -48.467 -10.163 1.00 30.70 97 LYS A O 1
ATOM 770 N N . ASP A 1 98 ? 38.076 -50.593 -10.467 1.00 30.86 98 ASP A N 1
ATOM 771 C CA . ASP A 1 98 ? 39.166 -51.505 -10.049 1.00 30.86 98 ASP A CA 1
ATOM 772 C C . ASP A 1 98 ? 40.567 -50.840 -9.902 1.00 30.86 98 ASP A C 1
ATOM 774 O O . ASP A 1 98 ? 40.995 -50.126 -10.807 1.00 30.86 98 ASP A O 1
ATOM 778 N N . GLU A 1 99 ? 41.418 -51.036 -8.880 1.00 30.48 99 GLU A N 1
ATOM 779 C CA . GLU A 1 99 ? 41.593 -52.054 -7.812 1.00 30.48 99 GLU A CA 1
ATOM 780 C C . GLU A 1 99 ? 42.559 -51.447 -6.724 1.00 30.48 99 GLU A C 1
ATOM 782 O O . GLU A 1 99 ? 43.128 -50.387 -6.981 1.00 30.48 99 GLU A O 1
ATOM 787 N N . VAL A 1 100 ? 42.885 -51.964 -5.518 1.00 28.62 100 VAL A N 1
ATOM 788 C CA . VAL A 1 100 ? 42.593 -53.197 -4.741 1.00 28.62 100 VAL A CA 1
ATOM 789 C C . VAL A 1 100 ? 42.867 -52.952 -3.223 1.00 28.62 100 VAL A C 1
ATOM 791 O O . VAL A 1 100 ? 43.628 -52.050 -2.889 1.00 28.62 100 VAL A O 1
ATOM 794 N N . ALA A 1 101 ? 42.354 -53.825 -2.335 1.00 28.44 101 ALA A N 1
ATOM 795 C CA . ALA A 1 101 ? 42.759 -54.081 -0.925 1.00 28.44 101 ALA A CA 1
ATOM 796 C C . ALA A 1 101 ? 42.621 -52.989 0.182 1.00 28.44 101 ALA A C 1
ATOM 798 O O . ALA A 1 101 ? 42.937 -51.819 0.010 1.00 28.44 101 ALA A O 1
ATOM 799 N N . GLY A 1 102 ? 42.216 -53.440 1.385 1.00 22.92 102 GLY A N 1
ATOM 800 C CA . GLY A 1 102 ? 42.386 -52.749 2.684 1.00 22.92 102 GLY A CA 1
ATOM 801 C C . GLY A 1 102 ? 43.560 -53.350 3.493 1.00 22.92 102 GLY A C 1
ATOM 802 O O . GLY A 1 102 ? 44.488 -53.848 2.850 1.00 22.92 102 GLY A O 1
ATOM 803 N N . PRO A 1 103 ? 43.540 -53.419 4.851 1.00 41.94 103 PRO A N 1
ATOM 804 C CA . PRO A 1 103 ? 42.461 -53.077 5.801 1.00 41.94 103 PRO A CA 1
ATOM 805 C C . PRO A 1 103 ? 42.932 -52.220 7.023 1.00 41.94 103 PRO A C 1
ATOM 807 O O . PRO A 1 103 ? 44.059 -51.742 7.029 1.00 41.94 103 PRO A O 1
ATOM 810 N N . GLU A 1 104 ? 42.097 -52.130 8.082 1.00 25.28 104 GLU A N 1
ATOM 811 C CA . GLU A 1 104 ? 42.470 -51.797 9.492 1.00 25.28 104 GLU A CA 1
ATOM 812 C C . GLU A 1 104 ? 42.925 -50.330 9.798 1.00 25.28 104 GLU A C 1
ATOM 814 O O . GLU A 1 104 ? 43.327 -49.606 8.898 1.00 25.28 104 GLU A O 1
ATOM 819 N N . LEU A 1 105 ? 42.852 -49.745 11.017 1.00 26.31 105 LEU A N 1
ATOM 820 C CA . LEU A 1 105 ? 42.329 -50.140 12.350 1.00 26.31 105 LEU A CA 1
ATOM 821 C C . LEU A 1 105 ? 41.983 -48.879 13.219 1.00 26.31 105 LEU A C 1
ATOM 823 O O . LEU A 1 105 ? 42.746 -47.925 13.246 1.00 26.31 105 LEU A O 1
ATOM 827 N N . GLU A 1 106 ? 40.868 -48.926 13.967 1.00 26.38 106 GLU A N 1
ATOM 828 C CA . GLU A 1 106 ? 40.613 -48.402 15.344 1.00 26.38 106 GLU A CA 1
ATOM 829 C C . GLU A 1 106 ? 41.051 -47.008 15.938 1.00 26.38 106 GLU A C 1
ATOM 831 O O . GLU A 1 106 ? 42.221 -46.657 15.993 1.00 26.38 106 GLU A O 1
ATOM 836 N N . LYS A 1 107 ? 40.092 -46.408 16.699 1.00 28.23 107 LYS A N 1
ATOM 837 C CA . LYS A 1 107 ? 40.173 -45.820 18.088 1.00 28.23 107 LYS A CA 1
ATOM 838 C C . LYS A 1 107 ? 40.579 -44.338 18.416 1.00 28.23 107 LYS A C 1
ATOM 840 O O . LYS A 1 107 ? 41.751 -44.011 18.500 1.00 28.23 107 LYS A O 1
ATOM 845 N N . ARG A 1 108 ? 39.568 -43.600 18.948 1.00 27.28 108 ARG A N 1
ATOM 846 C CA . ARG A 1 108 ? 39.435 -42.974 20.319 1.00 27.28 108 ARG A CA 1
ATOM 847 C C . ARG A 1 108 ? 40.197 -41.693 20.795 1.00 27.28 108 ARG A C 1
ATOM 849 O O . ARG A 1 108 ? 41.414 -41.716 20.864 1.00 27.28 108 ARG A O 1
ATOM 856 N N . GLN A 1 109 ? 39.412 -40.782 21.430 1.00 29.66 109 GLN A N 1
ATOM 857 C CA . GLN A 1 109 ? 39.649 -40.023 22.709 1.00 29.66 109 GLN A CA 1
ATOM 858 C C . GLN A 1 109 ? 40.786 -38.953 22.765 1.00 29.66 109 GLN A C 1
ATOM 860 O O . GLN A 1 109 ? 41.716 -39.034 21.976 1.00 29.66 109 GLN A O 1
ATOM 865 N N . ASP A 1 110 ? 40.854 -37.939 23.662 1.00 27.11 110 ASP A N 1
ATOM 866 C CA . ASP A 1 110 ? 39.928 -37.246 24.614 1.00 27.11 110 ASP A CA 1
ATOM 867 C C . ASP A 1 110 ? 40.578 -35.913 25.131 1.00 27.11 110 ASP A C 1
ATOM 869 O O . ASP A 1 110 ? 41.790 -35.757 24.996 1.00 27.11 110 ASP A O 1
ATOM 873 N N . ALA A 1 111 ? 39.814 -35.036 25.827 1.00 28.47 111 ALA A N 1
ATOM 874 C CA . ALA A 1 111 ? 40.267 -33.899 26.694 1.00 28.47 111 ALA A CA 1
ATOM 875 C C . ALA A 1 111 ? 41.036 -32.718 26.009 1.00 28.47 111 ALA A C 1
ATOM 877 O O . ALA A 1 111 ? 41.345 -32.795 24.826 1.00 28.47 111 ALA A O 1
ATOM 878 N N . GLY A 1 112 ? 41.353 -31.553 26.620 1.00 26.44 112 GLY A N 1
ATOM 879 C CA . GLY A 1 112 ? 41.072 -30.945 27.950 1.00 26.44 112 GLY A CA 1
ATOM 880 C C . GLY A 1 112 ? 42.341 -30.374 28.648 1.00 26.44 112 GLY A C 1
ATOM 881 O O . GLY A 1 112 ? 43.418 -30.893 28.379 1.00 26.44 112 GLY A O 1
ATOM 882 N N . VAL A 1 113 ? 42.356 -29.364 29.546 1.00 28.66 113 VAL A N 1
ATOM 883 C CA . VAL A 1 113 ? 41.362 -28.413 30.131 1.00 28.66 113 VAL A CA 1
ATOM 884 C C . VAL A 1 113 ? 42.130 -27.222 30.799 1.00 28.66 113 VAL A C 1
ATOM 886 O O . VAL A 1 113 ? 43.111 -27.498 31.484 1.00 28.66 113 VAL A O 1
ATOM 889 N N . ASP A 1 114 ? 41.658 -25.966 30.640 1.00 30.20 114 ASP A N 1
ATOM 890 C CA . ASP A 1 114 ? 41.924 -24.703 31.413 1.00 30.20 114 ASP A CA 1
ATOM 891 C C . ASP A 1 114 ? 43.410 -24.268 31.704 1.00 30.20 114 ASP A C 1
ATOM 893 O O . ASP A 1 114 ? 44.335 -24.893 31.195 1.00 30.20 114 ASP A O 1
ATOM 897 N N . GLU A 1 115 ? 43.798 -23.151 32.369 1.00 31.50 115 GLU A N 1
ATOM 898 C CA . GLU A 1 115 ? 43.115 -22.114 33.192 1.00 31.50 115 GLU A CA 1
ATOM 899 C C . GLU A 1 115 ? 43.811 -20.700 33.143 1.00 31.50 115 GLU A C 1
ATOM 901 O O . GLU A 1 115 ? 44.831 -20.488 32.491 1.00 31.50 115 GLU A O 1
ATOM 906 N N . GLU A 1 116 ? 43.199 -19.737 33.849 1.00 28.61 116 GLU A N 1
ATOM 907 C CA . GLU A 1 116 ? 43.403 -18.281 34.098 1.00 28.61 116 GLU A CA 1
ATOM 908 C C . GLU A 1 116 ? 44.804 -17.866 34.716 1.00 28.61 116 GLU A C 1
ATOM 910 O O . GLU A 1 116 ? 45.585 -18.729 35.095 1.00 28.61 116 GLU A O 1
ATOM 915 N N . SER A 1 117 ? 45.274 -16.603 34.904 1.00 31.78 117 SER A N 1
ATOM 916 C CA . SER A 1 117 ? 44.639 -15.460 35.615 1.00 31.78 117 SER A CA 1
ATOM 917 C C . SER A 1 117 ? 45.481 -14.149 35.809 1.00 31.78 117 SER A C 1
ATOM 919 O O . SER A 1 117 ? 46.699 -14.216 35.941 1.00 31.78 117 SER A O 1
ATOM 921 N N . LYS A 1 118 ? 44.771 -12.996 35.973 1.00 31.09 118 LYS A N 1
ATOM 922 C CA . LYS A 1 118 ? 44.951 -11.848 36.945 1.00 31.09 118 LYS A CA 1
ATOM 923 C C . LYS A 1 118 ? 46.254 -10.980 36.938 1.00 31.09 118 LYS A C 1
ATOM 925 O O . LYS A 1 118 ? 47.292 -11.435 36.489 1.00 31.09 118 LYS A O 1
ATOM 930 N N . LEU A 1 119 ? 46.347 -9.718 37.433 1.00 29.44 119 LEU A N 1
ATOM 931 C CA . LEU A 1 119 ? 45.465 -8.616 37.962 1.00 29.44 119 LEU A CA 1
ATOM 932 C C . LEU A 1 119 ? 46.217 -7.244 37.729 1.00 29.44 119 LEU A C 1
ATOM 934 O O . LEU A 1 119 ? 47.128 -7.262 36.910 1.00 29.44 119 LEU A O 1
ATOM 938 N N . ASN A 1 120 ? 46.029 -6.020 38.286 1.00 27.06 120 ASN A N 1
ATOM 939 C CA . ASN A 1 120 ? 45.299 -5.314 39.388 1.00 27.06 120 ASN A CA 1
ATOM 940 C C . ASN A 1 120 ? 45.351 -3.765 39.083 1.00 27.06 120 ASN A C 1
ATOM 942 O O . ASN A 1 120 ? 46.120 -3.394 38.201 1.00 27.06 120 ASN A O 1
ATOM 946 N N . GLY A 1 121 ? 44.714 -2.764 39.731 1.00 25.19 121 GLY A N 1
ATOM 947 C CA . GLY A 1 121 ? 43.652 -2.661 40.758 1.00 25.19 121 GLY A CA 1
ATOM 948 C C . GLY A 1 121 ? 43.700 -1.342 41.598 1.00 25.19 121 GLY A C 1
ATOM 949 O O . GLY A 1 121 ? 44.793 -0.930 41.971 1.00 25.19 121 GLY A O 1
ATOM 950 N N . ALA A 1 122 ? 42.532 -0.765 41.977 1.00 25.78 122 ALA A N 1
ATOM 951 C CA . ALA A 1 122 ? 42.288 0.255 43.055 1.00 25.78 122 ALA A CA 1
ATOM 952 C C . ALA A 1 122 ? 42.738 1.743 42.819 1.00 25.78 122 ALA A C 1
ATOM 954 O O . ALA A 1 122 ? 43.615 1.969 41.995 1.00 25.78 122 ALA A O 1
ATOM 955 N N . ALA A 1 123 ? 42.264 2.833 43.482 1.00 25.61 123 ALA A N 1
ATOM 956 C CA . ALA A 1 123 ? 41.143 3.218 44.406 1.00 25.61 123 ALA A CA 1
ATOM 957 C C . ALA A 1 123 ? 41.233 4.768 44.710 1.00 25.61 123 ALA A C 1
ATOM 959 O O . ALA A 1 123 ? 42.262 5.342 44.373 1.00 25.61 123 ALA A O 1
ATOM 960 N N . SER A 1 124 ? 40.345 5.539 45.390 1.00 24.44 124 SER A N 1
ATOM 961 C CA . SER A 1 124 ? 38.892 5.514 45.742 1.00 24.44 124 SER A CA 1
ATOM 962 C C . SER A 1 124 ? 38.477 6.798 46.544 1.00 24.44 124 SER A C 1
ATOM 964 O O . SER A 1 124 ? 39.263 7.227 47.384 1.00 24.44 124 SER A O 1
ATOM 966 N N . THR A 1 125 ? 37.211 7.284 46.445 1.00 24.77 125 THR A N 1
ATOM 967 C CA . THR A 1 125 ? 36.465 8.199 47.399 1.00 24.77 125 THR A CA 1
ATOM 968 C C . THR A 1 125 ? 36.996 9.651 47.632 1.00 24.77 125 THR A C 1
ATOM 970 O O . THR A 1 125 ? 38.161 9.896 47.360 1.00 24.77 125 THR A O 1
ATOM 973 N N . LYS A 1 126 ? 36.260 10.694 48.105 1.00 25.42 126 LYS A N 1
ATOM 974 C CA . LYS A 1 126 ? 34.893 10.920 48.686 1.00 25.42 126 LYS A CA 1
ATOM 975 C C . LYS A 1 126 ? 34.534 12.451 48.654 1.00 25.42 126 LYS A C 1
ATOM 977 O O . LYS A 1 126 ? 35.474 13.219 48.774 1.00 25.42 126 LYS A O 1
ATOM 982 N N . GLU A 1 127 ? 33.238 12.848 48.618 1.00 23.20 127 GLU A N 1
ATOM 983 C CA . GLU A 1 127 ? 32.607 14.083 49.229 1.00 23.20 127 GLU A CA 1
ATOM 984 C C . GLU A 1 127 ? 33.135 15.539 48.911 1.00 23.20 127 GLU A C 1
ATOM 986 O O . GLU A 1 127 ? 34.275 15.698 48.502 1.00 23.20 127 GLU A O 1
ATOM 991 N N . GLU A 1 128 ? 32.415 16.687 49.034 1.00 24.20 128 GLU A N 1
ATOM 992 C CA . GLU A 1 128 ? 30.991 17.047 49.313 1.00 24.20 128 GLU A CA 1
ATOM 993 C C . GLU A 1 128 ? 30.596 18.510 48.864 1.00 24.20 128 GLU A C 1
ATOM 995 O O . GLU A 1 128 ? 31.461 19.365 48.718 1.00 24.20 128 GLU A O 1
ATOM 1000 N N . ASN A 1 129 ? 29.279 18.788 48.739 1.00 23.33 129 ASN A N 1
ATOM 1001 C CA . ASN A 1 129 ? 28.477 20.022 49.022 1.00 23.33 129 ASN A CA 1
ATOM 1002 C C . ASN A 1 129 ? 28.704 21.472 48.438 1.00 23.33 129 ASN A C 1
ATOM 1004 O O . ASN A 1 129 ? 29.640 22.177 48.794 1.00 23.33 129 ASN A O 1
ATOM 1008 N N . VAL A 1 130 ? 27.617 21.990 47.803 1.00 23.86 130 VAL A N 1
ATOM 1009 C CA . VAL A 1 130 ? 26.898 23.295 48.048 1.00 23.86 130 VAL A CA 1
ATOM 1010 C C . VAL A 1 130 ? 27.124 24.599 47.208 1.00 23.86 130 VAL A C 1
ATOM 1012 O O . VAL A 1 130 ? 28.229 25.067 46.965 1.00 23.86 130 VAL A O 1
ATOM 1015 N N . THR A 1 131 ? 25.976 25.255 46.912 1.00 23.20 131 THR A N 1
ATOM 1016 C CA . THR A 1 131 ? 25.656 26.653 46.464 1.00 23.20 131 THR A CA 1
ATOM 1017 C C . THR A 1 131 ? 25.730 27.135 44.991 1.00 23.20 131 THR A C 1
ATOM 1019 O O . THR A 1 131 ? 26.794 27.395 44.451 1.00 23.20 131 THR A O 1
ATOM 1022 N N . ASN A 1 132 ? 24.531 27.513 44.506 1.00 23.28 132 ASN A N 1
ATOM 1023 C CA . ASN A 1 132 ? 24.138 28.753 43.797 1.00 23.28 132 ASN A CA 1
ATOM 1024 C C . ASN A 1 132 ? 24.416 29.029 42.300 1.00 23.28 132 ASN A C 1
ATOM 1026 O O . ASN A 1 132 ? 25.460 28.746 41.729 1.00 23.28 132 ASN A O 1
ATOM 1030 N N . ASN A 1 133 ? 23.408 29.706 41.727 1.00 30.62 133 ASN A N 1
ATOM 1031 C CA . ASN A 1 133 ? 23.343 30.376 40.425 1.00 30.62 133 ASN A CA 1
ATOM 1032 C C . ASN A 1 133 ? 24.539 31.301 40.129 1.00 30.62 133 ASN A C 1
ATOM 1034 O O . ASN A 1 133 ? 24.932 32.056 41.014 1.00 30.62 133 ASN A O 1
ATOM 1038 N N . GLU A 1 134 ? 24.900 31.444 38.846 1.00 23.98 134 GLU A N 1
ATOM 1039 C CA . GLU A 1 134 ? 24.777 32.744 38.155 1.00 23.98 134 GLU A CA 1
ATOM 1040 C C . GLU A 1 134 ? 24.816 32.626 36.616 1.00 23.98 134 GLU A C 1
ATOM 1042 O O . GLU A 1 134 ? 25.106 31.565 36.068 1.00 23.98 134 GLU A O 1
ATOM 1047 N N . VAL A 1 135 ? 24.466 33.716 35.916 1.00 37.62 135 VAL A N 1
ATOM 1048 C CA . VAL A 1 135 ? 24.323 33.783 34.447 1.00 37.62 135 VAL A CA 1
ATOM 1049 C C . VAL A 1 135 ? 25.372 34.708 33.816 1.00 37.62 135 VAL A C 1
ATOM 1051 O O . VAL A 1 135 ? 25.375 35.909 34.103 1.00 37.62 135 VAL A O 1
ATOM 1054 N N . PRO A 1 136 ? 26.134 34.213 32.826 1.00 29.08 136 PRO A N 1
ATOM 1055 C CA . PRO A 1 136 ? 26.639 35.003 31.703 1.00 29.08 136 PRO A CA 1
ATOM 1056 C C . PRO A 1 136 ? 25.840 34.630 30.434 1.00 29.08 136 PRO A C 1
ATOM 1058 O O . PRO A 1 136 ? 25.752 33.460 30.087 1.00 29.08 136 PRO A O 1
ATOM 1061 N N . LYS A 1 137 ? 25.095 35.519 29.767 1.00 31.64 137 LYS A N 1
ATOM 1062 C CA . LYS A 1 137 ? 25.475 36.797 29.128 1.00 31.64 137 LYS A CA 1
ATOM 1063 C C . LYS A 1 137 ? 26.452 36.637 27.962 1.00 31.64 137 LYS A C 1
ATOM 1065 O O . LYS A 1 137 ? 27.631 36.929 28.109 1.00 31.64 137 LYS A O 1
ATOM 1070 N N . ASP A 1 138 ? 25.885 36.376 26.789 1.00 30.64 138 ASP A N 1
ATOM 1071 C CA . ASP A 1 138 ? 26.374 36.963 25.542 1.00 30.64 138 ASP A CA 1
ATOM 1072 C C . ASP A 1 138 ? 25.265 37.800 24.887 1.00 30.64 138 ASP A C 1
ATOM 1074 O O . ASP A 1 138 ? 24.073 37.593 25.141 1.00 30.64 138 ASP A O 1
ATOM 1078 N N . LYS A 1 139 ? 25.646 38.816 24.105 1.00 40.31 139 LYS A N 1
ATOM 1079 C CA . LYS A 1 139 ? 24.696 39.768 23.501 1.00 40.31 139 LYS A CA 1
ATOM 1080 C C . LYS A 1 139 ? 24.165 39.220 22.175 1.00 40.31 139 LYS A C 1
ATOM 1082 O O . LYS A 1 139 ? 24.835 39.347 21.154 1.00 40.31 139 LYS A O 1
ATOM 1087 N N . ALA A 1 140 ? 22.954 38.665 22.186 1.00 43.84 140 ALA A N 1
ATOM 1088 C CA . ALA A 1 140 ? 22.286 38.201 20.971 1.00 43.84 140 ALA A CA 1
ATOM 1089 C C . ALA A 1 140 ? 22.142 39.325 19.925 1.00 43.84 140 ALA A C 1
ATOM 1091 O O . ALA A 1 140 ? 21.696 40.435 20.235 1.00 43.84 140 ALA A O 1
ATOM 1092 N N . ALA A 1 141 ? 22.510 39.016 18.681 1.00 61.03 141 ALA A N 1
ATOM 1093 C CA . ALA A 1 141 ? 22.176 39.828 17.518 1.00 61.03 141 ALA A CA 1
ATOM 1094 C C . ALA A 1 141 ? 20.704 39.611 17.119 1.00 61.03 141 ALA A C 1
ATOM 1096 O O . ALA A 1 141 ? 20.052 38.679 17.583 1.00 61.03 141 ALA A O 1
ATOM 1097 N N . ILE A 1 142 ? 20.177 40.463 16.235 1.00 69.75 142 ILE A N 1
ATOM 1098 C CA . ILE A 1 142 ? 18.907 40.170 15.561 1.00 69.75 142 ILE A CA 1
ATOM 1099 C C . ILE A 1 142 ? 19.194 39.129 14.475 1.00 69.75 142 ILE A C 1
ATOM 1101 O O . ILE A 1 142 ? 19.844 39.430 13.472 1.00 69.75 142 ILE A O 1
ATOM 1105 N N . ASP A 1 143 ? 18.705 37.916 14.679 1.00 73.81 143 ASP A N 1
ATOM 1106 C CA . ASP A 1 143 ? 18.726 36.826 13.711 1.00 73.81 143 ASP A CA 1
ATOM 1107 C C . ASP A 1 143 ? 17.303 36.309 13.438 1.00 73.81 143 ASP A C 1
ATOM 1109 O O . ASP A 1 143 ? 16.307 36.813 13.970 1.00 73.81 143 ASP A O 1
ATOM 1113 N N . ASP A 1 144 ? 17.200 35.312 12.564 1.00 75.62 144 ASP A N 1
ATOM 1114 C CA . ASP A 1 144 ? 15.918 34.755 12.143 1.00 75.62 144 ASP A CA 1
ATOM 1115 C C . ASP A 1 144 ? 15.177 34.051 13.294 1.00 75.62 144 ASP A C 1
ATOM 1117 O O . ASP A 1 144 ? 13.955 33.919 13.235 1.00 75.62 144 ASP A O 1
ATOM 1121 N N . GLU A 1 145 ? 15.882 33.593 14.334 1.00 73.56 145 GLU A N 1
ATOM 1122 C CA . GLU A 1 145 ? 15.294 32.947 15.512 1.00 73.56 145 GLU A CA 1
ATOM 1123 C C . GLU A 1 145 ? 14.739 33.991 16.489 1.00 73.56 145 GLU A C 1
ATOM 1125 O O . GLU A 1 145 ? 13.593 33.879 16.931 1.00 73.56 145 GLU A O 1
ATOM 1130 N N . TYR A 1 146 ? 15.471 35.083 16.717 1.00 80.19 146 TYR A N 1
ATOM 1131 C CA . TYR A 1 146 ? 14.983 36.260 17.435 1.00 80.19 146 TYR A CA 1
ATOM 1132 C C . TYR A 1 146 ? 13.738 36.868 16.761 1.00 80.19 146 TYR A C 1
ATOM 1134 O O . TYR A 1 146 ? 12.764 37.202 17.441 1.00 80.19 146 TYR A O 1
ATOM 1142 N N . LEU A 1 147 ? 13.720 36.970 15.425 1.00 81.44 147 LEU A N 1
ATOM 1143 C CA . LEU A 1 147 ? 12.561 37.474 14.672 1.00 81.44 147 LEU A CA 1
ATOM 1144 C C . LEU A 1 147 ? 11.353 36.526 14.749 1.00 81.44 147 LEU A C 1
ATOM 1146 O O . LEU A 1 147 ? 10.233 36.991 14.983 1.00 81.44 147 LEU A O 1
ATOM 1150 N N . LYS A 1 148 ? 11.565 35.205 14.658 1.00 79.50 148 LYS A N 1
ATOM 1151 C CA . LYS A 1 148 ? 10.526 34.195 14.948 1.00 79.50 148 LYS A CA 1
ATOM 1152 C C . LYS A 1 148 ? 9.997 34.342 16.380 1.00 79.50 148 LYS A C 1
ATOM 1154 O O . LYS A 1 148 ? 8.788 34.328 16.586 1.00 79.50 148 LYS A O 1
ATOM 1159 N N . GLY A 1 149 ? 10.870 34.597 17.355 1.00 77.44 149 GLY A N 1
ATOM 1160 C CA . GLY A 1 149 ? 10.520 34.853 18.759 1.00 77.44 149 GLY A CA 1
ATOM 1161 C C . GLY A 1 149 ? 9.795 36.182 19.041 1.00 77.44 149 GLY A C 1
ATOM 1162 O O . GLY A 1 149 ? 9.321 36.390 20.169 1.00 77.44 149 GLY A O 1
ATOM 1163 N N . LEU A 1 150 ? 9.694 37.082 18.056 1.00 78.12 150 LEU A N 1
ATOM 1164 C CA . LEU A 1 150 ? 8.884 38.305 18.118 1.00 78.12 150 LEU A CA 1
ATOM 1165 C C . LEU A 1 150 ? 7.490 38.136 17.502 1.00 78.12 150 LEU A C 1
ATOM 1167 O O . LEU A 1 150 ? 6.557 38.769 17.989 1.00 78.12 150 LEU A O 1
ATOM 1171 N N . SER A 1 151 ? 7.328 37.287 16.483 1.00 81.56 151 SER A N 1
ATOM 1172 C CA . SER A 1 151 ? 6.059 37.101 15.754 1.00 81.56 151 SER A CA 1
ATOM 1173 C C . SER A 1 151 ? 4.837 36.840 16.667 1.00 81.56 151 SER A C 1
ATOM 1175 O O . SER A 1 151 ? 3.861 37.594 16.572 1.00 81.56 151 SER A O 1
ATOM 1177 N N . PRO A 1 152 ? 4.896 35.918 17.657 1.00 74.94 152 PRO A N 1
ATOM 1178 C CA . PRO A 1 152 ? 3.782 35.672 18.581 1.00 74.94 152 PRO A CA 1
ATOM 1179 C C . PRO A 1 152 ? 3.411 36.864 19.473 1.00 74.94 152 PRO A C 1
ATOM 1181 O O . PRO A 1 152 ? 2.355 36.854 20.084 1.00 74.94 152 PRO A O 1
ATOM 1184 N N . LYS A 1 153 ? 4.272 37.885 19.579 1.00 80.56 153 LYS A N 1
ATOM 1185 C CA . LYS A 1 153 ? 4.086 39.066 20.444 1.00 80.56 153 LYS A CA 1
ATOM 1186 C C . LYS A 1 153 ? 3.563 40.286 19.675 1.00 80.56 153 LYS A C 1
ATOM 1188 O O . LYS A 1 153 ? 3.414 41.362 20.251 1.00 80.56 153 LYS A O 1
ATOM 1193 N N . ILE A 1 154 ? 3.354 40.138 18.367 1.00 80.00 154 ILE A N 1
ATOM 1194 C CA . ILE A 1 154 ? 2.871 41.184 17.454 1.00 80.00 154 ILE A CA 1
ATOM 1195 C C . ILE A 1 154 ? 1.405 40.931 17.083 1.00 80.00 154 ILE A C 1
ATOM 1197 O O . ILE A 1 154 ? 0.654 41.888 16.871 1.00 80.00 154 ILE A O 1
ATOM 1201 N N . GLU A 1 155 ? 1.005 39.656 17.036 1.00 67.62 155 GLU A N 1
ATOM 1202 C CA . GLU A 1 155 ? -0.365 39.194 16.791 1.00 67.62 155 GLU A CA 1
ATOM 1203 C C . GLU A 1 155 ? -1.016 39.935 15.604 1.00 67.62 155 GLU A C 1
ATOM 1205 O O . GLU A 1 155 ? -0.422 40.056 14.530 1.00 67.62 155 GLU A O 1
ATOM 1210 N N . THR A 1 156 ? -2.226 40.471 15.767 1.00 73.81 156 THR A N 1
ATOM 1211 C CA . THR A 1 156 ? -2.974 41.170 14.710 1.00 73.81 156 THR A CA 1
ATOM 1212 C C . THR A 1 156 ? -2.353 42.505 14.276 1.00 73.81 156 THR A C 1
ATOM 1214 O O . THR A 1 156 ? -2.741 43.049 13.241 1.00 73.81 156 THR A O 1
ATOM 1217 N N . SER A 1 157 ? -1.376 43.043 15.015 1.00 78.25 157 SER A N 1
ATOM 1218 C CA . SER A 1 157 ? -0.744 44.343 14.721 1.00 78.25 157 SER A CA 1
ATOM 1219 C C . SER A 1 157 ? 0.227 44.293 13.535 1.00 78.25 157 SER A C 1
ATOM 1221 O O . SER A 1 157 ? 0.705 45.334 13.075 1.00 78.25 157 SER A O 1
ATOM 1223 N N . TRP A 1 158 ? 0.528 43.098 13.014 1.00 88.50 158 TRP A N 1
ATOM 1224 C CA . TRP A 1 158 ? 1.584 42.883 12.023 1.00 88.50 158 TRP A CA 1
ATOM 1225 C C . TRP A 1 158 ? 1.382 43.654 10.716 1.00 88.50 158 TRP A C 1
ATOM 1227 O O . TRP A 1 158 ? 2.356 44.120 10.133 1.00 88.50 158 TRP A O 1
ATOM 1237 N N . LYS A 1 159 ? 0.134 43.868 10.283 1.00 88.00 159 LYS A N 1
ATOM 1238 C CA . LYS A 1 159 ? -0.183 44.642 9.068 1.00 88.00 159 LYS A CA 1
ATOM 1239 C C . LYS A 1 159 ? 0.164 46.122 9.230 1.00 88.00 159 LYS A C 1
ATOM 1241 O O . LYS A 1 159 ? 0.658 46.760 8.304 1.00 88.00 159 LYS A O 1
ATOM 1246 N N . ILE A 1 160 ? -0.060 46.666 10.427 1.00 85.19 160 ILE A N 1
ATOM 1247 C CA . ILE A 1 160 ? 0.295 48.049 10.768 1.00 85.19 160 ILE A CA 1
ATOM 1248 C C . ILE A 1 160 ? 1.822 48.166 10.873 1.00 85.19 160 ILE A C 1
ATOM 1250 O O . ILE A 1 160 ? 2.402 49.123 10.357 1.00 85.19 160 ILE A O 1
ATOM 1254 N N . LEU A 1 161 ? 2.483 47.159 11.459 1.00 88.50 161 LEU A N 1
ATOM 1255 C CA . LEU A 1 161 ? 3.943 47.057 11.494 1.00 88.50 161 LEU A CA 1
ATOM 1256 C C . LEU A 1 161 ? 4.546 47.017 10.081 1.00 88.50 161 LEU A C 1
ATOM 1258 O O . LEU A 1 161 ? 5.455 47.789 9.794 1.00 88.50 161 LEU A O 1
ATOM 1262 N N . ALA A 1 162 ? 4.009 46.188 9.183 1.00 88.00 162 ALA A N 1
ATOM 1263 C CA . ALA A 1 162 ? 4.474 46.044 7.803 1.00 88.00 162 ALA A CA 1
ATOM 1264 C C . ALA A 1 162 ? 4.477 47.387 7.050 1.00 88.00 162 ALA A C 1
ATOM 1266 O O . ALA A 1 162 ? 5.478 47.745 6.428 1.00 88.00 162 ALA A O 1
ATOM 1267 N N . LYS A 1 163 ? 3.420 48.196 7.198 1.00 88.44 163 LYS A N 1
ATOM 1268 C CA . LYS A 1 163 ? 3.358 49.557 6.628 1.00 88.44 163 LYS A CA 1
ATOM 1269 C C . LYS A 1 163 ? 4.463 50.474 7.170 1.00 88.44 163 LYS A C 1
ATOM 1271 O O . LYS A 1 163 ? 5.085 51.200 6.402 1.00 88.44 163 LYS A O 1
ATOM 1276 N N . HIS A 1 164 ? 4.776 50.397 8.466 1.00 84.75 164 HIS A N 1
ATOM 1277 C CA . HIS A 1 164 ? 5.876 51.164 9.076 1.00 84.75 164 HIS A CA 1
ATOM 1278 C C . HIS A 1 164 ? 7.274 50.639 8.687 1.00 84.75 164 HIS A C 1
ATOM 1280 O O . HIS A 1 164 ? 8.247 51.399 8.642 1.00 84.75 164 HIS A O 1
ATOM 1286 N N . LEU A 1 165 ? 7.393 49.345 8.384 1.00 85.75 165 LEU A N 1
ATOM 1287 C CA . LEU A 1 165 ? 8.618 48.718 7.883 1.00 85.75 165 LEU A CA 1
ATOM 1288 C C . LEU A 1 165 ? 8.840 48.973 6.379 1.00 85.75 165 LEU A C 1
ATOM 1290 O O . LEU A 1 165 ? 9.999 49.031 5.946 1.00 85.75 165 LEU A O 1
ATOM 1294 N N . GLY A 1 166 ? 7.773 49.257 5.627 1.00 82.25 166 GLY A N 1
ATOM 1295 C CA . GLY A 1 166 ? 7.796 49.774 4.253 1.00 82.25 166 GLY A CA 1
ATOM 1296 C C . GLY A 1 166 ? 7.208 48.850 3.181 1.00 82.25 166 GLY A C 1
ATOM 1297 O O . GLY A 1 166 ? 7.615 48.975 2.032 1.00 82.25 166 GLY A O 1
ATOM 1298 N N . PHE A 1 167 ? 6.314 47.924 3.539 1.00 85.62 167 PHE A N 1
ATOM 1299 C CA . PHE A 1 167 ? 5.599 47.074 2.576 1.00 85.62 167 PHE A CA 1
ATOM 1300 C C . PHE A 1 167 ? 4.421 47.805 1.920 1.00 85.62 167 PHE A C 1
ATOM 1302 O O . PHE A 1 167 ? 3.740 48.608 2.564 1.00 85.62 167 PHE A O 1
ATOM 1309 N N . GLU A 1 168 ? 4.134 47.459 0.666 1.00 83.50 168 GLU A N 1
ATOM 1310 C CA . GLU A 1 168 ? 2.925 47.894 -0.043 1.00 83.50 168 GLU A CA 1
ATOM 1311 C C . GLU A 1 168 ? 1.707 47.019 0.319 1.00 83.50 168 GLU A C 1
ATOM 1313 O O . GLU A 1 168 ? 1.852 45.850 0.679 1.00 83.50 168 GLU A O 1
ATOM 1318 N N . GLU A 1 169 ? 0.482 47.549 0.183 1.00 77.62 169 GLU A N 1
ATOM 1319 C CA . GLU A 1 169 ? -0.765 46.808 0.483 1.00 77.62 169 GLU A CA 1
ATOM 1320 C C . GLU A 1 169 ? -0.889 45.496 -0.310 1.00 77.62 169 GLU A C 1
ATOM 1322 O O . GLU A 1 169 ? -1.447 44.519 0.192 1.00 77.62 169 GLU A O 1
ATOM 1327 N N . ALA A 1 170 ? -0.342 45.452 -1.530 1.00 78.31 170 ALA A N 1
ATOM 1328 C CA . ALA A 1 170 ? -0.302 44.242 -2.344 1.00 78.31 170 ALA A CA 1
ATOM 1329 C C . ALA A 1 170 ? 0.558 43.145 -1.692 1.00 78.31 170 ALA A C 1
ATOM 1331 O O . ALA A 1 170 ? 0.104 42.010 -1.588 1.00 78.31 170 ALA A O 1
ATOM 1332 N N . GLU A 1 171 ? 1.748 43.484 -1.179 1.00 80.88 171 GLU A N 1
ATOM 1333 C CA . GLU A 1 171 ? 2.616 42.528 -0.475 1.00 80.88 171 GLU A CA 1
ATOM 1334 C C . GLU A 1 171 ? 1.999 42.075 0.857 1.00 80.88 171 GLU A C 1
ATOM 1336 O O . GLU A 1 171 ? 2.085 40.904 1.217 1.00 80.88 171 GLU A O 1
ATOM 1341 N N . ILE A 1 172 ? 1.340 42.983 1.586 1.00 82.94 172 ILE A N 1
ATOM 1342 C CA . ILE A 1 172 ? 0.640 42.654 2.840 1.00 82.94 172 ILE A CA 1
ATOM 1343 C C . ILE A 1 172 ? -0.526 41.691 2.567 1.00 82.94 172 ILE A C 1
ATOM 1345 O O . ILE A 1 172 ? -0.744 40.754 3.334 1.00 82.94 172 ILE A O 1
ATOM 1349 N N . THR A 1 173 ? -1.256 41.890 1.468 1.00 84.06 173 THR A N 1
ATOM 1350 C CA . THR A 1 173 ? -2.358 41.002 1.071 1.00 84.06 173 THR A CA 1
ATOM 1351 C C . THR A 1 173 ? -1.835 39.633 0.630 1.00 84.06 173 THR A C 1
ATOM 1353 O O . THR A 1 173 ? -2.358 38.624 1.090 1.00 84.06 173 THR A O 1
ATOM 1356 N N . ASP A 1 174 ? -0.768 39.592 -0.175 1.00 84.06 174 ASP A N 1
ATOM 1357 C CA . ASP A 1 174 ? -0.131 38.357 -0.659 1.00 84.06 174 ASP A CA 1
ATOM 1358 C C . ASP A 1 174 ? 0.385 37.482 0.500 1.00 84.06 174 ASP A C 1
ATOM 1360 O O . ASP A 1 174 ? 0.085 36.285 0.562 1.00 84.06 174 ASP A O 1
ATOM 1364 N N . ILE A 1 175 ? 1.056 38.093 1.489 1.00 80.88 175 ILE A N 1
ATOM 1365 C CA . ILE A 1 175 ? 1.508 37.415 2.718 1.00 80.88 175 ILE A CA 1
ATOM 1366 C C . ILE A 1 175 ? 0.319 36.812 3.482 1.00 80.88 175 ILE A C 1
ATOM 1368 O O . ILE A 1 175 ? 0.390 35.646 3.875 1.00 80.88 175 ILE A O 1
ATOM 1372 N N . GLN A 1 176 ? -0.775 37.565 3.649 1.00 80.00 176 GLN A N 1
ATOM 1373 C CA . GLN A 1 176 ? -1.966 37.106 4.377 1.00 80.00 176 GLN A CA 1
ATOM 1374 C C . GLN A 1 176 ? -2.753 36.013 3.628 1.00 80.00 176 GLN A C 1
ATOM 1376 O O . GLN A 1 176 ? -3.426 35.200 4.255 1.00 80.00 176 GLN A O 1
ATOM 1381 N N . THR A 1 177 ? -2.721 35.987 2.293 1.00 76.19 177 THR A N 1
ATOM 1382 C CA . THR A 1 177 ? -3.400 34.939 1.507 1.00 76.19 177 THR A CA 1
ATOM 1383 C C . THR A 1 177 ? -2.565 33.673 1.323 1.00 76.19 177 THR A C 1
ATOM 1385 O O . THR A 1 177 ? -3.114 32.638 0.948 1.00 76.19 177 THR A O 1
ATOM 1388 N N . THR A 1 178 ? -1.256 33.741 1.581 1.00 67.50 178 THR A N 1
ATOM 1389 C CA . THR A 1 178 ? -0.321 32.614 1.411 1.00 67.50 178 THR A CA 1
ATOM 1390 C C . THR A 1 178 ? -0.154 31.776 2.685 1.00 67.50 178 THR A C 1
ATOM 1392 O O . THR A 1 178 ? 0.052 30.567 2.590 1.00 67.50 178 THR A O 1
ATOM 1395 N N . ASN A 1 179 ? -0.263 32.390 3.868 1.00 67.50 179 ASN A N 1
ATOM 1396 C CA . ASN A 1 179 ? -0.070 31.744 5.176 1.00 67.50 179 ASN A CA 1
ATOM 1397 C C . ASN A 1 179 ? -1.411 31.603 5.935 1.00 67.50 179 ASN A C 1
ATOM 1399 O O . ASN A 1 179 ? -2.442 32.090 5.466 1.00 67.50 179 ASN A O 1
ATOM 1403 N N . LYS A 1 180 ? -1.447 30.897 7.077 1.00 58.09 180 LYS A N 1
ATOM 1404 C CA . LYS A 1 180 ? -2.695 30.543 7.790 1.00 58.09 180 LYS A CA 1
ATOM 1405 C C . LYS A 1 180 ? -2.763 31.031 9.245 1.00 58.09 180 LYS A C 1
ATOM 1407 O O . LYS A 1 180 ? -3.414 30.411 10.084 1.00 58.09 180 LYS A O 1
ATOM 1412 N N . GLY A 1 181 ? -2.208 32.205 9.544 1.00 69.56 181 GLY A N 1
ATOM 1413 C CA . GLY A 1 181 ? -2.494 32.889 10.809 1.00 69.56 181 GLY A CA 1
ATOM 1414 C C . GLY A 1 181 ? -1.629 34.118 11.056 1.00 69.56 181 GLY A C 1
ATOM 1415 O O . GLY A 1 181 ? -0.509 34.201 10.569 1.00 69.56 181 GLY A O 1
ATOM 1416 N N . SER A 1 182 ? -2.098 35.051 11.891 1.00 71.69 182 SER A N 1
ATOM 1417 C CA . SER A 1 182 ? -1.391 36.315 12.177 1.00 71.69 182 SER A CA 1
ATOM 1418 C C . SER A 1 182 ? 0.032 36.134 12.723 1.00 71.69 182 SER A C 1
ATOM 1420 O O . SER A 1 182 ? 0.899 36.985 12.522 1.00 71.69 182 SER A O 1
ATOM 1422 N N . THR A 1 183 ? 0.293 35.019 13.404 1.00 78.62 183 THR A N 1
ATOM 1423 C CA . THR A 1 183 ? 1.629 34.627 13.872 1.00 78.62 183 THR A CA 1
ATOM 1424 C C . THR A 1 183 ? 2.527 34.207 12.702 1.00 78.62 183 THR A C 1
ATOM 1426 O O . THR A 1 183 ? 3.665 34.662 12.609 1.00 78.62 183 THR A O 1
ATOM 1429 N N . GLU A 1 184 ? 2.016 33.405 11.766 1.00 79.12 184 GLU A N 1
ATOM 1430 C CA . GLU A 1 184 ? 2.747 32.989 10.561 1.00 79.12 184 GLU A CA 1
ATOM 1431 C C . GLU A 1 184 ? 2.972 34.174 9.616 1.00 79.12 184 GLU A C 1
ATOM 1433 O O . GLU A 1 184 ? 4.105 34.420 9.208 1.00 79.12 184 GLU A O 1
ATOM 1438 N N . ASP A 1 185 ? 1.930 34.973 9.361 1.00 83.62 185 ASP A N 1
ATOM 1439 C CA . ASP A 1 185 ? 1.993 36.197 8.559 1.00 83.62 185 ASP A CA 1
ATOM 1440 C C . ASP A 1 185 ? 3.079 37.155 9.078 1.00 83.62 185 ASP A C 1
ATOM 1442 O O . ASP A 1 185 ? 3.904 37.661 8.317 1.00 83.62 185 ASP A O 1
ATOM 1446 N N . SER A 1 186 ? 3.088 37.412 10.393 1.00 83.62 186 SER A N 1
ATOM 1447 C CA . SER A 1 186 ? 4.031 38.335 11.036 1.00 83.62 186 SER A CA 1
ATOM 1448 C C . SER A 1 186 ? 5.460 37.803 11.020 1.00 83.62 186 SER A C 1
ATOM 1450 O O . SER A 1 186 ? 6.396 38.586 10.856 1.00 83.62 186 SER A O 1
ATOM 1452 N N . CYS A 1 187 ? 5.632 36.483 11.121 1.00 83.81 187 CYS A N 1
ATOM 1453 C CA . CYS A 1 187 ? 6.916 35.809 10.973 1.00 83.81 187 CYS A CA 1
ATOM 1454 C C . CYS A 1 187 ? 7.432 35.942 9.533 1.00 83.81 187 CYS A C 1
ATOM 1456 O O . CYS A 1 187 ? 8.533 36.449 9.311 1.00 83.81 187 CYS A O 1
ATOM 1458 N N . HIS A 1 188 ? 6.605 35.577 8.551 1.00 84.12 188 HIS A N 1
ATOM 1459 C CA . HIS A 1 188 ? 6.931 35.662 7.130 1.00 84.12 188 HIS A CA 1
ATOM 1460 C C . HIS A 1 188 ? 7.250 37.104 6.714 1.00 84.12 188 HIS A C 1
ATOM 1462 O O . HIS A 1 188 ? 8.233 37.349 6.014 1.00 84.12 188 HIS A O 1
ATOM 1468 N N . MET A 1 189 ? 6.467 38.075 7.191 1.00 91.50 189 MET A N 1
ATOM 1469 C CA . MET A 1 189 ? 6.686 39.506 6.975 1.00 91.50 189 MET A CA 1
ATOM 1470 C C . MET A 1 189 ? 8.012 39.982 7.583 1.00 91.50 189 MET A C 1
ATOM 1472 O O . MET A 1 189 ? 8.805 40.598 6.870 1.00 91.50 189 MET A O 1
ATOM 1476 N N . LEU A 1 190 ? 8.305 39.663 8.851 1.00 87.19 190 LEU A N 1
ATOM 1477 C CA . LEU A 1 190 ? 9.564 40.062 9.494 1.00 87.19 190 LEU A CA 1
ATOM 1478 C C . LEU A 1 190 ? 10.791 39.458 8.801 1.00 87.19 190 LEU A C 1
ATOM 1480 O O . LEU A 1 190 ? 11.763 40.177 8.579 1.00 87.19 190 LEU A O 1
ATOM 1484 N N . LEU A 1 191 ? 10.747 38.177 8.427 1.00 83.31 191 LEU A N 1
ATOM 1485 C CA . LEU A 1 191 ? 11.854 37.506 7.739 1.00 83.31 191 LEU A CA 1
ATOM 1486 C C . LEU A 1 191 ? 12.043 38.052 6.316 1.00 83.31 191 LEU A C 1
ATOM 1488 O O . LEU A 1 191 ? 13.148 38.458 5.965 1.00 83.31 191 LEU A O 1
ATOM 1492 N N . THR A 1 192 ? 10.963 38.188 5.536 1.00 83.62 192 THR A N 1
ATOM 1493 C CA . THR A 1 192 ? 10.998 38.802 4.190 1.00 83.62 192 THR A CA 1
ATOM 1494 C C . THR A 1 192 ? 11.560 40.225 4.238 1.00 83.62 192 THR A C 1
ATOM 1496 O O . THR A 1 192 ? 12.302 40.649 3.351 1.00 83.62 192 THR A O 1
ATOM 1499 N N . TRP A 1 193 ? 11.219 40.986 5.280 1.00 89.12 193 TRP A N 1
ATOM 1500 C CA . TRP A 1 193 ? 11.758 42.324 5.497 1.00 89.12 193 TRP A CA 1
ATOM 1501 C C . TRP A 1 193 ? 13.249 42.302 5.832 1.00 89.12 193 TRP A C 1
ATOM 1503 O O . TRP A 1 193 ? 14.026 43.062 5.251 1.00 89.12 193 TRP A O 1
ATOM 1513 N N . TRP A 1 194 ? 13.649 41.407 6.736 1.00 86.38 194 TRP A N 1
ATOM 1514 C CA . TRP A 1 194 ? 15.032 41.249 7.167 1.00 86.38 194 TRP A CA 1
ATOM 1515 C C . TRP A 1 194 ? 15.933 40.834 6.001 1.00 86.38 194 TRP A C 1
ATOM 1517 O O . TRP A 1 194 ? 16.987 41.439 5.808 1.00 86.38 194 TRP A O 1
ATOM 1527 N N . GLU A 1 195 ? 15.510 39.893 5.155 1.00 76.88 195 GLU A N 1
ATOM 1528 C CA . GLU A 1 195 ? 16.236 39.518 3.932 1.00 76.88 195 GLU A CA 1
ATOM 1529 C C . GLU A 1 195 ? 16.369 40.679 2.930 1.00 76.88 195 GLU A C 1
ATOM 1531 O O . GLU A 1 195 ? 17.423 40.837 2.311 1.00 76.88 195 GLU A O 1
ATOM 1536 N N . LYS A 1 196 ? 15.337 41.526 2.794 1.00 73.12 196 LYS A N 1
ATOM 1537 C CA . LYS A 1 196 ? 15.363 42.721 1.928 1.00 73.12 196 LYS A CA 1
ATOM 1538 C C . LYS A 1 196 ? 16.282 43.839 2.455 1.00 73.12 196 LYS A C 1
ATOM 1540 O O . LYS A 1 196 ? 16.749 44.655 1.661 1.00 73.12 196 LYS A O 1
ATOM 1545 N N . THR A 1 197 ? 16.546 43.916 3.762 1.00 65.75 197 THR A N 1
ATOM 1546 C CA . THR A 1 197 ? 17.408 44.960 4.357 1.00 65.75 197 THR A CA 1
ATOM 1547 C C . THR A 1 197 ? 18.895 44.593 4.353 1.00 65.75 197 THR A C 1
ATOM 1549 O O . THR A 1 197 ? 19.324 43.680 5.053 1.00 65.75 197 THR A O 1
ATOM 1552 N N . THR A 1 198 ? 19.706 45.360 3.616 1.00 63.16 198 THR A N 1
ATOM 1553 C CA . THR A 1 198 ? 21.161 45.137 3.482 1.00 63.16 198 THR A CA 1
ATOM 1554 C C . THR A 1 198 ? 22.001 45.653 4.652 1.00 63.16 198 THR A C 1
ATOM 1556 O O . THR A 1 198 ? 23.123 45.192 4.834 1.00 63.16 198 THR A O 1
ATOM 1559 N N . ASP A 1 199 ? 21.487 46.611 5.426 1.00 75.19 199 ASP A N 1
ATOM 1560 C CA . ASP A 1 199 ? 22.154 47.180 6.603 1.00 75.19 199 ASP A CA 1
ATOM 1561 C C . ASP A 1 199 ? 21.435 46.708 7.872 1.00 75.19 199 ASP A C 1
ATOM 1563 O O . ASP A 1 199 ? 20.255 46.999 8.079 1.00 75.19 199 ASP A O 1
ATOM 1567 N N . ARG A 1 200 ? 22.150 45.954 8.712 1.00 74.06 200 ARG A N 1
ATOM 1568 C CA . ARG A 1 200 ? 21.604 45.306 9.912 1.00 74.06 200 ARG A CA 1
ATOM 1569 C C . ARG A 1 200 ? 21.383 46.275 11.072 1.00 74.06 200 ARG A C 1
ATOM 1571 O O . ARG A 1 200 ? 20.460 46.070 11.858 1.00 74.06 200 ARG A O 1
ATOM 1578 N N . GLU A 1 201 ? 22.177 47.334 11.171 1.00 69.69 201 GLU A N 1
ATOM 1579 C CA . GLU A 1 201 ? 22.109 48.291 12.276 1.00 69.69 201 GLU A CA 1
ATOM 1580 C C . GLU A 1 201 ? 21.033 49.351 12.015 1.00 69.69 201 GLU A C 1
ATOM 1582 O O . GLU A 1 201 ? 20.192 49.625 12.879 1.00 69.69 201 GLU A O 1
ATOM 1587 N N . VAL A 1 202 ? 20.952 49.850 10.779 1.00 74.75 202 VAL A N 1
ATOM 1588 C CA . VAL A 1 202 ? 19.840 50.694 10.317 1.00 74.75 202 VAL A CA 1
ATOM 1589 C C . VAL A 1 202 ? 18.519 49.920 10.360 1.00 74.75 202 VAL A C 1
ATOM 1591 O O . VAL A 1 202 ? 17.499 50.489 10.758 1.00 74.75 202 VAL A O 1
ATOM 1594 N N . ALA A 1 203 ? 18.512 48.622 10.029 1.00 78.12 203 ALA A N 1
ATOM 1595 C CA . ALA A 1 203 ? 17.323 47.785 10.182 1.00 78.12 203 ALA A CA 1
ATOM 1596 C C . ALA A 1 203 ? 16.927 47.606 11.660 1.00 78.12 203 ALA A C 1
ATOM 1598 O O . ALA A 1 203 ? 15.769 47.852 11.998 1.00 78.12 203 ALA A O 1
ATOM 1599 N N . ALA A 1 204 ? 17.860 47.301 12.570 1.00 79.94 204 ALA A N 1
ATOM 1600 C CA . ALA A 1 204 ? 17.574 47.249 14.010 1.00 79.94 204 ALA A CA 1
ATOM 1601 C C . ALA A 1 204 ? 16.948 48.564 14.521 1.00 79.94 204 ALA A C 1
ATOM 1603 O O . ALA A 1 204 ? 15.919 48.551 15.205 1.00 79.94 204 ALA A O 1
ATOM 1604 N N . GLN A 1 205 ? 17.490 49.719 14.115 1.00 79.25 205 GLN A N 1
ATOM 1605 C CA . GLN A 1 205 ? 16.912 51.025 14.445 1.00 79.25 205 GLN A CA 1
ATOM 1606 C C . GLN A 1 205 ? 15.532 51.262 13.803 1.00 79.25 205 GLN A C 1
ATOM 1608 O O . GLN A 1 205 ? 14.646 51.812 14.465 1.00 79.25 205 GLN A O 1
ATOM 1613 N N . LYS A 1 206 ? 15.311 50.862 12.542 1.00 84.81 206 LYS A N 1
ATOM 1614 C CA . LYS A 1 206 ? 14.015 51.031 11.856 1.00 84.81 206 LYS A CA 1
ATOM 1615 C C . LYS A 1 206 ? 12.931 50.152 12.482 1.00 84.81 206 LYS A C 1
ATOM 1617 O O . LYS A 1 206 ? 11.846 50.661 12.754 1.00 84.81 206 LYS A O 1
ATOM 1622 N N . LEU A 1 207 ? 13.241 48.896 12.807 1.00 86.12 207 LEU A N 1
ATOM 1623 C CA . LEU A 1 207 ? 12.345 47.980 13.519 1.00 86.12 207 LEU A CA 1
ATOM 1624 C C . LEU A 1 207 ? 11.979 48.525 14.908 1.00 86.12 207 LEU A C 1
ATOM 1626 O O . LEU A 1 207 ? 10.805 48.587 15.271 1.00 86.12 207 LEU A O 1
ATOM 1630 N N . ARG A 1 208 ? 12.972 49.034 15.648 1.00 84.62 208 ARG A N 1
ATOM 1631 C CA . ARG A 1 208 ? 12.776 49.684 16.952 1.00 84.62 208 ARG A CA 1
ATOM 1632 C C . ARG A 1 208 ? 11.870 50.919 16.880 1.00 84.62 208 ARG A C 1
ATOM 1634 O O . ARG A 1 208 ? 11.017 51.105 17.749 1.00 84.62 208 ARG A O 1
ATOM 1641 N N . ARG A 1 209 ? 12.025 51.757 15.847 1.00 82.38 209 ARG A N 1
ATOM 1642 C CA . ARG A 1 209 ? 11.142 52.914 15.593 1.00 82.38 209 ARG A CA 1
ATOM 1643 C C . ARG A 1 209 ? 9.728 52.467 15.209 1.00 82.38 209 ARG A C 1
ATOM 1645 O O . ARG A 1 209 ? 8.772 53.017 15.748 1.00 82.38 209 ARG A O 1
ATOM 1652 N N . ALA A 1 210 ? 9.595 51.451 14.357 1.00 87.75 210 ALA A N 1
ATOM 1653 C CA . ALA A 1 210 ? 8.307 50.916 13.921 1.00 87.75 210 ALA A CA 1
ATOM 1654 C C . ALA A 1 210 ? 7.498 50.320 15.089 1.00 87.75 210 ALA A C 1
ATOM 1656 O O . ALA A 1 210 ? 6.345 50.703 15.274 1.00 87.75 210 ALA A O 1
ATOM 1657 N N . PHE A 1 211 ? 8.111 49.496 15.952 1.00 89.44 211 PHE A N 1
ATOM 1658 C CA . PHE A 1 211 ? 7.462 48.999 17.175 1.00 89.44 211 PHE A CA 1
ATOM 1659 C C . PHE A 1 211 ? 7.005 50.126 18.108 1.00 89.44 211 PHE A C 1
ATOM 1661 O O . PHE A 1 211 ? 5.910 50.054 18.664 1.00 89.44 211 PHE A O 1
ATOM 1668 N N . LYS A 1 212 ? 7.810 51.188 18.266 1.00 84.31 212 LYS A N 1
ATOM 1669 C CA . LYS A 1 212 ? 7.428 52.344 19.090 1.00 84.31 212 LYS A CA 1
ATOM 1670 C C . LYS A 1 212 ? 6.244 53.114 18.486 1.00 84.31 212 LYS A C 1
ATOM 1672 O O . LYS A 1 212 ? 5.394 53.572 19.243 1.00 84.31 212 LYS A O 1
ATOM 1677 N N . ALA A 1 213 ? 6.181 53.239 17.159 1.00 80.00 213 ALA A N 1
ATOM 1678 C CA . ALA A 1 213 ? 5.098 53.928 16.454 1.00 80.00 213 ALA A CA 1
ATOM 1679 C C . ALA A 1 213 ? 3.748 53.200 16.582 1.00 80.00 213 ALA A C 1
ATOM 1681 O O . ALA A 1 213 ? 2.728 53.849 16.790 1.00 80.00 213 ALA A O 1
ATOM 1682 N N . ILE A 1 214 ? 3.743 51.861 16.553 1.00 85.00 214 ILE A N 1
ATOM 1683 C CA . ILE A 1 214 ? 2.524 51.045 16.728 1.00 85.00 214 ILE A CA 1
ATOM 1684 C C . ILE A 1 214 ? 2.184 50.733 18.199 1.00 85.00 214 ILE A C 1
ATOM 1686 O O . ILE A 1 214 ? 1.423 49.813 18.479 1.00 85.00 214 ILE A O 1
ATOM 1690 N N . GLY A 1 215 ? 2.772 51.454 19.159 1.00 75.62 215 GLY A N 1
ATOM 1691 C CA . GLY A 1 215 ? 2.472 51.310 20.590 1.00 75.62 215 GLY A CA 1
ATOM 1692 C C . GLY A 1 215 ? 3.132 50.122 21.307 1.00 75.62 215 GLY A C 1
ATOM 1693 O O . GLY A 1 215 ? 3.117 50.088 22.539 1.00 75.62 215 GLY A O 1
ATOM 1694 N N . LEU A 1 216 ? 3.802 49.204 20.596 1.00 85.06 216 LEU A N 1
ATOM 1695 C CA . LEU A 1 216 ? 4.533 48.052 21.158 1.00 85.06 216 LEU A CA 1
ATOM 1696 C C . LEU A 1 216 ? 5.883 48.470 21.781 1.00 85.06 216 LEU A C 1
ATOM 1698 O O . LEU A 1 216 ? 6.957 47.947 21.472 1.00 85.06 216 LEU A O 1
ATOM 1702 N N . THR A 1 217 ? 5.829 49.445 22.688 1.00 75.88 217 THR A N 1
ATOM 1703 C CA . THR A 1 217 ? 6.990 50.102 23.305 1.00 75.88 217 THR A CA 1
ATOM 1704 C C . THR A 1 217 ? 7.867 49.147 24.119 1.00 75.88 217 THR A C 1
ATOM 1706 O O . THR A 1 217 ? 9.088 49.290 24.094 1.00 75.88 217 THR A O 1
ATOM 1709 N N . ALA A 1 218 ? 7.281 48.132 24.762 1.00 72.38 218 ALA A N 1
ATOM 1710 C CA . ALA A 1 218 ? 8.020 47.077 25.458 1.00 72.38 218 ALA A CA 1
ATOM 1711 C C . ALA A 1 218 ? 8.848 46.201 24.497 1.00 72.38 218 ALA A C 1
ATOM 1713 O O . ALA A 1 218 ? 9.980 45.845 24.817 1.00 72.38 218 ALA A O 1
ATOM 1714 N N . LEU A 1 219 ? 8.349 45.904 23.290 1.00 78.75 219 LEU A N 1
ATOM 1715 C CA . LEU A 1 219 ? 9.156 45.220 22.270 1.00 78.75 219 LEU A CA 1
ATOM 1716 C C . LEU A 1 219 ? 10.253 46.149 21.744 1.00 78.75 219 LEU A C 1
ATOM 1718 O O . LEU A 1 219 ? 11.409 45.744 21.675 1.00 78.75 219 LEU A O 1
ATOM 1722 N N . ALA A 1 220 ? 9.937 47.424 21.489 1.00 78.50 220 ALA A N 1
ATOM 1723 C CA . ALA A 1 220 ? 10.924 48.430 21.082 1.00 78.50 220 ALA A CA 1
ATOM 1724 C C . ALA A 1 220 ? 12.061 48.632 22.108 1.00 78.50 220 ALA A C 1
ATOM 1726 O O . ALA A 1 220 ? 13.184 48.972 21.735 1.00 78.50 220 ALA A O 1
ATOM 1727 N N . GLN A 1 221 ? 11.815 48.434 23.404 1.00 69.19 221 GLN A N 1
ATOM 1728 C CA . GLN A 1 221 ? 12.877 48.473 24.416 1.00 69.19 221 GLN A CA 1
ATOM 1729 C C . GLN A 1 221 ? 13.811 47.256 24.335 1.00 69.19 221 GLN A C 1
ATOM 1731 O O . GLN A 1 221 ? 15.003 47.416 24.579 1.00 69.19 221 GLN A O 1
ATOM 1736 N N . ASN A 1 222 ? 13.289 46.096 23.924 1.00 72.12 222 ASN A N 1
ATOM 1737 C CA . ASN A 1 222 ? 13.997 44.815 23.866 1.00 72.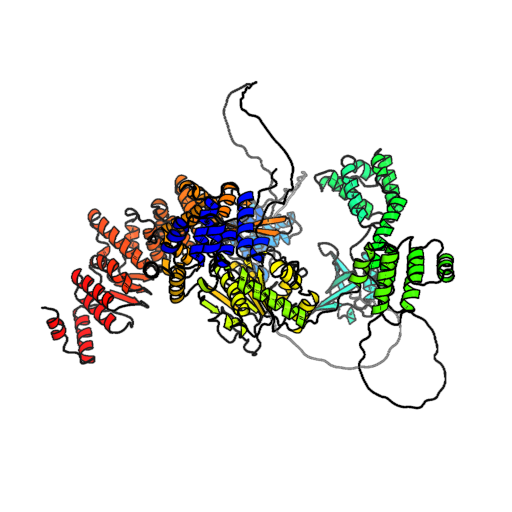12 222 ASN A CA 1
ATOM 1738 C C . ASN A 1 222 ? 14.669 44.505 22.510 1.00 72.12 222 ASN A C 1
ATOM 1740 O O . ASN A 1 222 ? 15.287 43.449 22.381 1.00 72.12 222 ASN A O 1
ATOM 1744 N N . VAL A 1 223 ? 14.573 45.389 21.506 1.00 77.19 223 VAL A N 1
ATOM 1745 C CA . VAL A 1 223 ? 15.351 45.281 20.254 1.00 77.19 223 VAL A CA 1
ATOM 1746 C C . VAL A 1 223 ? 16.829 45.573 20.546 1.00 77.19 223 VAL A C 1
ATOM 1748 O O . VAL A 1 223 ? 17.134 46.714 20.913 1.00 77.19 223 VAL A O 1
ATOM 1751 N N . PRO A 1 224 ? 17.756 44.606 20.377 1.00 63.16 224 PRO A N 1
ATOM 1752 C CA . PRO A 1 224 ? 19.174 44.865 20.566 1.00 63.16 224 PRO A CA 1
ATOM 1753 C C . PRO A 1 224 ? 19.680 45.780 19.445 1.00 63.16 224 PRO A C 1
ATOM 1755 O O . PRO A 1 224 ? 19.528 45.501 18.257 1.00 63.16 224 PRO A O 1
ATOM 1758 N N . VAL A 1 225 ? 20.288 46.892 19.845 1.00 59.06 225 VAL A N 1
ATOM 1759 C CA . VAL A 1 225 ? 21.014 47.821 18.974 1.00 59.06 225 VAL A CA 1
ATOM 1760 C C . VAL A 1 225 ? 22.418 47.932 19.554 1.00 59.06 225 VAL A C 1
ATOM 1762 O O . VAL A 1 225 ? 22.565 47.951 20.782 1.00 59.06 225 VAL A O 1
ATOM 1765 N N . ALA A 1 226 ? 23.447 47.983 18.707 1.00 49.25 226 ALA A N 1
ATOM 1766 C CA . ALA A 1 226 ? 24.793 48.253 19.189 1.00 49.25 226 ALA A CA 1
ATOM 1767 C C . ALA A 1 226 ? 24.811 49.625 19.883 1.00 49.25 226 ALA A C 1
ATOM 1769 O O . ALA A 1 226 ? 24.243 50.603 19.399 1.00 49.25 226 ALA A O 1
ATOM 1770 N N . SER A 1 227 ? 25.402 49.681 21.074 1.00 38.97 227 SER A N 1
ATOM 1771 C CA . SER A 1 227 ? 25.597 50.943 21.778 1.00 38.97 227 SER A CA 1
ATOM 1772 C C . SER A 1 227 ? 26.712 51.720 21.091 1.00 38.97 227 SER A C 1
ATOM 1774 O O . SER A 1 227 ? 27.811 51.182 20.950 1.00 38.97 227 SER A O 1
ATOM 1776 N N . GLU A 1 228 ? 26.423 52.968 20.731 1.00 33.16 228 GLU A N 1
ATOM 1777 C CA . GLU A 1 228 ? 27.372 53.946 20.197 1.00 33.16 228 GLU A CA 1
ATOM 1778 C C . GLU A 1 228 ? 28.708 53.904 20.955 1.00 33.16 228 GLU A C 1
ATOM 1780 O O . GLU A 1 228 ? 28.743 53.803 22.188 1.00 33.16 228 GLU A O 1
ATOM 1785 N N . SER A 1 229 ? 29.817 54.024 20.225 1.00 25.88 229 SER A N 1
ATOM 1786 C CA . SER A 1 229 ? 31.123 54.256 20.829 1.00 25.88 229 SER A CA 1
ATOM 1787 C C . SER A 1 229 ? 31.116 55.611 21.537 1.00 25.88 229 SER A C 1
ATOM 1789 O O . SER A 1 229 ? 31.234 56.656 20.895 1.00 25.88 229 SER A O 1
ATOM 1791 N N . ARG A 1 230 ? 30.999 55.594 22.869 1.00 25.41 230 ARG A N 1
ATOM 1792 C CA . ARG A 1 230 ? 31.383 56.739 23.694 1.00 25.41 230 ARG A CA 1
ATOM 1793 C C . ARG A 1 230 ? 32.889 56.953 23.571 1.00 25.41 230 ARG A C 1
ATOM 1795 O O . ARG A 1 230 ? 33.651 56.312 24.287 1.00 25.41 230 ARG A O 1
ATOM 1802 N N . ASP A 1 231 ? 33.276 57.911 22.744 1.00 24.27 231 ASP A N 1
ATOM 1803 C CA . ASP A 1 231 ? 34.301 58.854 23.176 1.00 24.27 231 ASP A CA 1
ATOM 1804 C C . ASP A 1 231 ? 33.599 59.992 23.928 1.00 24.27 231 ASP A C 1
ATOM 1806 O O . ASP A 1 231 ? 32.576 60.525 23.490 1.00 24.27 231 ASP A O 1
ATOM 1810 N N . GLU A 1 232 ? 34.116 60.329 25.105 1.00 27.02 232 GLU A N 1
ATOM 1811 C CA . GLU A 1 232 ? 33.602 61.412 25.940 1.00 27.02 232 GLU A CA 1
ATOM 1812 C C . GLU A 1 232 ? 34.440 62.678 25.719 1.00 27.02 232 GLU A C 1
ATOM 1814 O O . GLU A 1 232 ? 35.665 62.599 25.750 1.00 27.02 232 GLU A O 1
ATOM 1819 N N . ALA A 1 233 ? 33.795 63.845 25.568 1.00 23.64 233 ALA A N 1
ATOM 1820 C CA . ALA A 1 233 ? 34.024 65.039 26.409 1.00 23.64 233 ALA A CA 1
ATOM 1821 C C . ALA A 1 233 ? 33.609 66.365 25.738 1.00 23.64 233 ALA A C 1
ATOM 1823 O O . ALA A 1 233 ? 33.978 66.647 24.605 1.00 23.64 233 ALA A O 1
ATOM 1824 N N . SER A 1 234 ? 32.984 67.240 26.540 1.00 24.92 234 SER A N 1
ATOM 1825 C CA . SER A 1 234 ? 32.793 68.695 26.340 1.00 24.92 234 SER A CA 1
ATOM 1826 C C . SER A 1 234 ? 32.047 69.183 25.071 1.00 24.92 234 SER A C 1
ATOM 1828 O O . SER A 1 234 ? 32.457 68.926 23.950 1.00 24.92 234 SER A O 1
ATOM 1830 N N . GLY A 1 235 ? 30.977 69.979 25.185 1.00 23.12 235 GLY A N 1
ATOM 1831 C CA . GLY A 1 235 ? 30.327 70.461 26.409 1.00 23.12 235 GLY A CA 1
ATOM 1832 C C . GLY A 1 235 ? 29.131 71.393 26.157 1.00 23.12 235 GLY A C 1
ATOM 1833 O O . GLY A 1 235 ? 28.594 71.443 25.058 1.00 23.12 235 GLY A O 1
ATOM 1834 N N . SER A 1 236 ? 28.744 72.097 27.227 1.00 23.52 236 SER A N 1
ATOM 1835 C CA . SER A 1 236 ? 28.111 73.436 27.286 1.00 23.52 236 SER A CA 1
ATOM 1836 C C . SER A 1 236 ? 27.989 74.221 25.957 1.00 23.52 236 SER A C 1
ATOM 1838 O O . SER A 1 236 ? 28.963 74.297 25.216 1.00 23.52 236 SER A O 1
ATOM 1840 N N . GLU A 1 237 ? 26.903 74.950 25.655 1.00 25.56 237 GLU A N 1
ATOM 1841 C CA . GLU A 1 237 ? 25.855 75.512 26.542 1.00 25.56 237 GLU A CA 1
ATOM 1842 C C . GLU A 1 237 ? 24.533 75.846 25.756 1.00 25.56 237 GLU A C 1
ATOM 1844 O O . GLU A 1 237 ? 24.348 75.224 24.707 1.00 25.56 237 GLU A O 1
ATOM 1849 N N . PRO A 1 238 ? 23.534 76.663 26.204 1.00 50.28 238 PRO A N 1
ATOM 1850 C CA . PRO A 1 238 ? 22.117 76.349 25.935 1.00 50.28 238 PRO A CA 1
ATOM 1851 C C . PRO A 1 238 ? 21.332 77.421 25.136 1.00 50.28 238 PRO A C 1
ATOM 1853 O O . PRO A 1 238 ? 21.855 78.484 24.827 1.00 50.28 238 PRO A O 1
ATOM 1856 N N . GLU A 1 239 ? 20.039 77.165 24.862 1.00 25.83 239 GLU A N 1
ATOM 1857 C CA . GLU A 1 239 ? 18.885 78.022 25.254 1.00 25.83 239 GLU A CA 1
ATOM 1858 C C . GLU A 1 239 ? 17.591 77.750 24.433 1.00 25.83 239 GLU A C 1
ATOM 1860 O O . GLU A 1 239 ? 17.543 77.901 23.221 1.00 25.83 239 GLU A O 1
ATOM 1865 N N . ARG A 1 240 ? 16.501 77.464 25.165 1.00 27.45 240 ARG A N 1
ATOM 1866 C CA . ARG A 1 240 ? 15.123 78.000 25.004 1.00 27.45 240 ARG A CA 1
ATOM 1867 C C . ARG A 1 240 ? 14.301 77.855 23.690 1.00 27.45 240 ARG A C 1
ATOM 1869 O O . ARG A 1 240 ? 14.421 78.659 22.779 1.00 27.45 240 ARG A O 1
ATOM 1876 N N . ARG A 1 241 ? 13.190 77.108 23.870 1.00 25.64 241 ARG A N 1
ATOM 1877 C CA . ARG A 1 241 ? 11.761 77.541 23.746 1.00 25.64 241 ARG A CA 1
ATOM 1878 C C . ARG A 1 241 ? 11.012 77.509 22.390 1.00 25.64 241 ARG A C 1
ATOM 1880 O O . ARG A 1 241 ? 11.339 78.276 21.502 1.00 25.64 241 ARG A O 1
ATOM 1887 N N . HIS A 1 242 ? 9.844 76.835 22.445 1.00 29.52 242 HIS A N 1
ATOM 1888 C CA . HIS A 1 242 ? 8.515 77.211 21.891 1.00 29.52 242 HIS A CA 1
ATOM 1889 C C . HIS A 1 242 ? 8.322 77.329 20.355 1.00 29.52 242 HIS A C 1
ATOM 1891 O O . HIS A 1 242 ? 9.190 77.831 19.658 1.00 29.52 242 HIS A O 1
ATOM 1897 N N . ASP A 1 243 ? 7.158 77.003 19.768 1.00 25.33 243 ASP A N 1
ATOM 1898 C CA . ASP A 1 243 ? 6.048 76.095 20.153 1.00 25.33 243 ASP A CA 1
ATOM 1899 C C . ASP A 1 243 ? 5.083 75.886 18.952 1.00 25.33 243 ASP A C 1
ATOM 1901 O O . ASP A 1 243 ? 5.143 76.661 18.002 1.00 25.33 243 ASP A O 1
ATOM 1905 N N . ALA A 1 244 ? 4.137 74.942 19.084 1.00 25.61 244 ALA A N 1
ATOM 1906 C CA . ALA A 1 244 ? 2.829 74.851 18.396 1.00 25.61 244 ALA A CA 1
ATOM 1907 C C . ALA A 1 244 ? 2.721 74.718 16.844 1.00 25.61 244 ALA A C 1
ATOM 1909 O O . ALA A 1 244 ? 3.582 75.136 16.080 1.00 25.61 244 ALA A O 1
ATOM 1910 N N . GLY A 1 245 ? 1.567 74.186 16.393 1.00 23.34 245 GLY A N 1
ATOM 1911 C CA . GLY A 1 245 ? 1.092 74.148 14.989 1.00 23.34 245 GLY A CA 1
ATOM 1912 C C . GLY A 1 245 ? 1.171 72.748 14.341 1.00 23.34 245 GLY A C 1
ATOM 1913 O O . GLY A 1 245 ? 2.280 72.297 14.086 1.00 23.34 245 GLY A O 1
ATOM 1914 N N . VAL A 1 246 ? 0.119 71.924 14.175 1.00 24.47 246 VAL A N 1
ATOM 1915 C CA . VAL A 1 246 ? -1.253 72.081 13.604 1.00 24.47 246 VAL A CA 1
ATOM 1916 C C . VAL A 1 246 ? -1.287 71.988 12.067 1.00 24.47 246 VAL A C 1
ATOM 1918 O O . VAL A 1 246 ? -1.052 72.991 11.403 1.00 24.47 246 VAL A O 1
ATOM 1921 N N . ASP A 1 247 ? -1.638 70.785 11.579 1.00 25.30 247 ASP A N 1
ATOM 1922 C CA . ASP A 1 247 ? -2.496 70.453 10.412 1.00 25.30 247 ASP A CA 1
ATOM 1923 C C . ASP A 1 247 ? -2.159 71.128 9.039 1.00 25.30 247 ASP A C 1
ATOM 1925 O O . ASP A 1 247 ? -1.057 71.640 8.872 1.00 25.30 247 ASP A O 1
ATOM 1929 N N . GLU A 1 248 ? -2.921 71.081 7.930 1.00 25.83 248 GLU A N 1
ATOM 1930 C CA . GLU A 1 248 ? -4.256 70.547 7.579 1.00 25.83 248 GLU A CA 1
ATOM 1931 C C . GLU A 1 248 ? -4.361 70.315 6.035 1.00 25.83 248 GLU A C 1
ATOM 1933 O O . GLU A 1 248 ? -3.483 70.752 5.300 1.00 25.83 248 GLU A O 1
ATOM 1938 N N . GLU A 1 249 ? -5.456 69.688 5.558 1.00 23.16 249 GLU A N 1
ATOM 1939 C CA . GLU A 1 249 ? -5.990 69.606 4.162 1.00 23.16 249 GLU A CA 1
ATOM 1940 C C . GLU A 1 249 ? -5.087 69.063 3.008 1.00 23.16 249 GLU A C 1
ATOM 1942 O O . GLU A 1 249 ? -3.893 69.306 2.943 1.00 23.16 249 GLU A O 1
ATOM 1947 N N . SER A 1 250 ? -5.514 68.232 2.039 1.00 28.36 250 SER A N 1
ATOM 1948 C CA . SER A 1 250 ? -6.792 67.919 1.346 1.00 28.36 250 SER A CA 1
ATOM 1949 C C . SER A 1 250 ? -7.132 68.788 0.109 1.00 28.36 250 SER A C 1
ATOM 1951 O O . SER A 1 250 ? -6.667 69.916 0.006 1.00 28.36 250 SER A O 1
ATOM 1953 N N . LYS A 1 251 ? -7.969 68.240 -0.809 1.00 25.34 251 LYS A N 1
ATOM 1954 C CA . LYS A 1 251 ? -8.534 68.843 -2.059 1.00 25.34 251 LYS A CA 1
ATOM 1955 C C . LYS A 1 251 ? -7.554 68.990 -3.254 1.00 25.34 251 LYS A C 1
ATOM 1957 O O . LYS A 1 251 ? -6.365 69.170 -3.051 1.00 25.34 251 LYS A O 1
ATOM 1962 N N . GLN A 1 252 ? -7.962 68.951 -4.537 1.00 25.25 252 GLN A N 1
ATOM 1963 C CA . GLN A 1 252 ? -9.146 68.381 -5.230 1.00 25.25 252 GLN A CA 1
ATOM 1964 C C . GLN A 1 252 ? -8.919 68.393 -6.768 1.00 25.25 252 GLN A C 1
ATOM 1966 O O . GLN A 1 252 ? -8.123 69.192 -7.247 1.00 25.25 252 GLN A O 1
ATOM 1971 N N . ASN A 1 253 ? -9.743 67.642 -7.522 1.00 23.58 253 ASN A N 1
ATOM 1972 C CA . ASN A 1 253 ? -10.016 67.800 -8.973 1.00 23.58 253 ASN A CA 1
ATOM 1973 C C . ASN A 1 253 ? -8.830 67.547 -9.949 1.00 23.58 253 ASN A C 1
ATOM 1975 O O . ASN A 1 253 ? -7.674 67.500 -9.555 1.00 23.58 253 ASN A O 1
ATOM 1979 N N . GLY A 1 254 ? -9.039 67.343 -11.257 1.00 22.00 254 GLY A N 1
ATOM 1980 C CA . GLY A 1 254 ? -10.288 67.039 -11.973 1.00 22.00 254 GLY A CA 1
ATOM 1981 C C . GLY A 1 254 ? -10.333 67.577 -13.416 1.00 22.00 254 GLY A C 1
ATOM 1982 O O . GLY A 1 254 ? -10.084 68.754 -13.625 1.00 22.00 254 GLY A O 1
ATOM 1983 N N . ALA A 1 255 ? -10.742 66.712 -14.355 1.00 23.02 255 ALA A N 1
ATOM 1984 C CA . ALA A 1 255 ? -11.193 66.981 -15.735 1.00 23.02 255 ALA A CA 1
ATOM 1985 C C . ALA A 1 255 ? -10.253 67.692 -16.745 1.00 23.02 255 ALA A C 1
ATOM 1987 O O . ALA A 1 255 ? -9.618 68.706 -16.494 1.00 23.02 255 ALA A O 1
ATOM 1988 N N . ALA A 1 256 ? -10.239 67.129 -17.955 1.00 31.75 256 ALA A N 1
ATOM 1989 C CA . ALA A 1 256 ? -9.440 67.522 -19.111 1.00 31.75 256 ALA A CA 1
ATOM 1990 C C . ALA A 1 256 ? -9.934 68.771 -19.874 1.00 31.75 256 ALA A C 1
ATOM 1992 O O . ALA A 1 256 ? -11.131 69.047 -19.934 1.00 31.75 256 ALA A O 1
ATOM 1993 N N . SER A 1 257 ? -8.998 69.418 -20.577 1.00 25.53 257 SER A N 1
ATOM 1994 C CA . SER A 1 257 ? -9.194 70.363 -21.695 1.00 25.53 257 SER A CA 1
ATOM 1995 C C . SER A 1 257 ? -7.833 70.568 -22.397 1.00 25.53 257 SER A C 1
ATOM 1997 O O . SER A 1 257 ? -6.819 70.545 -21.702 1.00 25.53 257 SER A O 1
ATOM 1999 N N . THR A 1 258 ? -7.684 70.760 -23.713 1.00 25.34 258 THR A N 1
ATOM 2000 C CA . THR A 1 258 ? -8.635 70.766 -24.849 1.00 25.34 258 THR A CA 1
ATOM 2001 C C . THR A 1 258 ? -7.867 70.533 -26.168 1.00 25.34 258 THR A C 1
ATOM 2003 O O . THR A 1 258 ? -6.638 70.477 -26.185 1.00 25.34 258 THR A O 1
ATOM 2006 N N . GLU A 1 259 ? -8.607 70.428 -27.273 1.00 24.28 259 GLU A N 1
ATOM 2007 C CA . GLU A 1 259 ? -8.176 70.732 -28.653 1.00 24.28 259 GLU A CA 1
ATOM 2008 C C . GLU A 1 259 ? -7.567 72.166 -28.758 1.00 24.28 259 GLU A C 1
ATOM 2010 O O . GLU A 1 259 ? -7.704 72.956 -27.826 1.00 24.28 259 GLU A O 1
ATOM 2015 N N . GLU A 1 260 ? -6.891 72.627 -29.818 1.00 25.00 260 GLU A N 1
ATOM 2016 C CA . GLU A 1 260 ? -6.557 72.098 -31.154 1.00 25.00 260 GLU A CA 1
ATOM 2017 C C . GLU A 1 260 ? -5.338 72.885 -31.704 1.00 25.00 260 GLU A C 1
ATOM 2019 O O . GLU A 1 260 ? -5.151 74.022 -31.287 1.00 25.00 260 GLU A O 1
ATOM 2024 N N . GLU A 1 261 ? -4.565 72.363 -32.675 1.00 26.56 261 GLU A N 1
ATOM 2025 C CA . GLU A 1 261 ? -4.210 73.109 -33.912 1.00 26.56 261 GLU A CA 1
ATOM 2026 C C . GLU A 1 261 ? -3.414 72.269 -34.939 1.00 26.56 261 GLU A C 1
ATOM 2028 O O . GLU A 1 261 ? -3.031 71.124 -34.688 1.00 26.56 261 GLU A O 1
ATOM 2033 N N . LYS A 1 262 ? -3.239 72.807 -36.158 1.00 26.03 262 LYS A N 1
ATOM 2034 C CA . LYS A 1 262 ? -2.843 72.069 -37.373 1.00 26.03 262 LYS A CA 1
ATOM 2035 C C . LYS A 1 262 ? -1.700 72.747 -38.157 1.00 26.03 262 LYS A C 1
ATOM 2037 O O . LYS A 1 262 ? -1.550 73.956 -38.121 1.00 26.03 262 LYS A O 1
ATOM 2042 N N . LEU A 1 263 ? -0.951 71.920 -38.905 1.00 25.73 263 LEU A N 1
ATOM 2043 C CA . LEU A 1 263 ? -0.326 72.124 -40.238 1.00 25.73 263 LEU A CA 1
ATOM 2044 C C . LEU A 1 263 ? -0.216 73.582 -40.785 1.00 25.73 263 LEU A C 1
ATOM 2046 O O . LEU A 1 263 ? -1.218 74.277 -40.846 1.00 25.73 263 LEU A O 1
ATOM 2050 N N . LYS A 1 264 ? 0.873 74.050 -41.430 1.00 27.64 264 LYS A N 1
ATOM 2051 C CA . LYS A 1 264 ? 1.877 73.376 -42.302 1.00 27.64 264 LYS A CA 1
ATOM 2052 C C . LYS A 1 264 ? 3.004 74.375 -42.695 1.00 27.64 264 LYS A C 1
ATOM 2054 O O . LYS A 1 264 ? 2.693 75.547 -42.797 1.00 27.64 264 LYS A O 1
ATOM 2059 N N . LYS A 1 265 ? 4.219 73.867 -43.006 1.00 27.98 265 LYS A N 1
ATOM 2060 C CA . LYS A 1 265 ? 5.267 74.303 -43.996 1.00 27.98 265 LYS A CA 1
ATOM 2061 C C . LYS A 1 265 ? 5.439 75.816 -44.372 1.00 27.98 265 LYS A C 1
ATOM 2063 O O . LYS A 1 265 ? 4.466 76.516 -44.569 1.00 27.98 265 LYS A O 1
ATOM 2068 N N . GLU A 1 266 ? 6.643 76.359 -44.631 1.00 26.94 266 GLU A N 1
ATOM 2069 C CA . GLU A 1 266 ? 7.593 75.951 -45.698 1.00 26.94 266 GLU A CA 1
ATOM 2070 C C . GLU A 1 266 ? 9.059 76.466 -45.565 1.00 26.94 266 GLU A C 1
ATOM 2072 O O . GLU A 1 266 ? 9.316 77.497 -44.964 1.00 26.94 266 GLU A O 1
ATOM 2077 N N . GLN A 1 267 ? 9.964 75.736 -46.247 1.00 27.11 267 GLN A N 1
ATOM 2078 C CA . GLN A 1 267 ? 11.215 76.131 -46.946 1.00 27.11 267 GLN A CA 1
ATOM 2079 C C . GLN A 1 267 ? 12.443 76.800 -46.255 1.00 27.11 267 GLN A C 1
ATOM 2081 O O . GLN A 1 267 ? 12.408 77.927 -45.789 1.00 27.11 267 GLN A O 1
ATOM 2086 N N . VAL A 1 268 ? 13.582 76.098 -46.425 1.00 26.31 268 VAL A N 1
ATOM 2087 C CA . VAL A 1 268 ? 14.941 76.553 -46.835 1.00 26.31 268 VAL A CA 1
ATOM 2088 C C . VAL A 1 268 ? 15.678 77.642 -46.024 1.00 26.31 268 VAL A C 1
ATOM 2090 O O . VAL A 1 268 ? 15.359 78.823 -46.073 1.00 26.31 268 VAL A O 1
ATOM 2093 N N . GLY A 1 269 ? 16.814 77.241 -45.437 1.00 25.36 269 GLY A N 1
ATOM 2094 C CA . GLY A 1 269 ? 17.902 78.096 -44.939 1.00 25.36 269 GLY A CA 1
ATOM 2095 C C . GLY A 1 269 ? 19.128 77.231 -44.602 1.00 25.36 269 GLY A C 1
ATOM 2096 O O . GLY A 1 269 ? 18.947 76.087 -44.187 1.00 25.36 269 GLY A O 1
ATOM 2097 N N . ASP A 1 270 ? 20.350 77.725 -44.828 1.00 25.22 270 ASP A N 1
ATOM 2098 C CA . ASP A 1 270 ? 21.581 76.910 -44.842 1.00 25.22 270 ASP A CA 1
ATOM 2099 C C . ASP A 1 270 ? 22.630 77.342 -43.784 1.00 25.22 270 ASP A C 1
ATOM 2101 O O . ASP A 1 270 ? 22.667 78.495 -43.361 1.00 25.22 270 ASP A O 1
ATOM 2105 N N . GLN A 1 271 ? 23.505 76.393 -43.438 1.00 26.22 271 GLN A N 1
ATOM 2106 C CA . GLN A 1 271 ? 24.795 76.476 -42.723 1.00 26.22 271 GLN A CA 1
ATOM 2107 C C . GLN A 1 271 ? 24.879 76.822 -41.214 1.00 26.22 271 GLN A C 1
ATOM 2109 O O . GLN A 1 271 ? 24.501 77.880 -40.726 1.00 26.22 271 GLN A O 1
ATOM 2114 N N . ASP A 1 272 ? 25.631 75.930 -40.557 1.00 27.67 272 ASP A N 1
ATOM 2115 C CA . ASP A 1 272 ? 26.770 76.189 -39.661 1.00 27.67 272 ASP A CA 1
ATOM 2116 C C . ASP A 1 272 ? 26.622 76.148 -38.118 1.00 27.67 272 ASP A C 1
ATOM 2118 O O . ASP A 1 272 ? 25.883 76.890 -37.475 1.00 27.67 272 ASP A O 1
ATOM 2122 N N . LYS A 1 273 ? 27.518 75.322 -37.551 1.00 27.23 273 LYS A N 1
ATOM 2123 C CA . LYS A 1 273 ? 27.966 75.161 -36.151 1.00 27.23 273 LYS A CA 1
ATOM 2124 C C . LYS A 1 273 ? 27.002 74.604 -35.075 1.00 27.23 273 LYS A C 1
ATOM 2126 O O . LYS A 1 273 ? 25.786 74.767 -35.129 1.00 27.23 273 LYS A O 1
ATOM 2131 N N . PRO A 1 274 ? 27.550 73.839 -34.101 1.00 33.72 274 PRO A N 1
ATOM 2132 C CA . PRO A 1 274 ? 26.777 72.822 -33.389 1.00 33.72 274 PRO A CA 1
ATOM 2133 C C . PRO A 1 274 ? 26.056 73.348 -32.143 1.00 33.72 274 PRO A C 1
ATOM 2135 O O . PRO A 1 274 ? 26.652 73.990 -31.278 1.00 33.72 274 PRO A O 1
ATOM 2138 N N . ARG A 1 275 ? 24.787 72.960 -31.988 1.00 30.47 275 ARG A N 1
ATOM 2139 C CA . ARG A 1 275 ? 24.079 73.001 -30.699 1.00 30.47 275 ARG A CA 1
ATOM 2140 C C . ARG A 1 275 ? 24.222 71.655 -29.986 1.00 30.47 275 ARG A C 1
ATOM 2142 O O . ARG A 1 275 ? 24.204 70.607 -30.625 1.00 30.47 275 ARG A O 1
ATOM 2149 N N . PHE A 1 276 ? 24.371 71.693 -28.662 1.00 37.38 276 PHE A N 1
ATOM 2150 C CA . PHE A 1 276 ? 24.541 70.501 -27.828 1.00 37.38 276 PHE A CA 1
ATOM 2151 C C . PHE A 1 276 ? 23.333 69.560 -27.945 1.00 37.38 276 PHE A C 1
ATOM 2153 O O . PHE A 1 276 ? 22.231 69.903 -27.519 1.00 37.38 276 PHE A O 1
ATOM 2160 N N . ILE A 1 277 ? 23.556 68.349 -28.459 1.00 36.50 277 ILE A N 1
ATOM 2161 C CA . ILE A 1 277 ? 22.591 67.251 -28.353 1.00 36.50 277 ILE A CA 1
ATOM 2162 C C . ILE A 1 277 ? 22.763 66.619 -26.970 1.00 36.50 277 ILE A C 1
ATOM 2164 O O . ILE A 1 277 ? 23.800 66.018 -26.681 1.00 36.50 277 ILE A O 1
ATOM 2168 N N . SER A 1 278 ? 21.742 66.729 -26.121 1.00 42.47 278 SER A N 1
ATOM 2169 C CA . SER A 1 278 ? 21.664 65.941 -24.888 1.00 42.47 278 SER A CA 1
ATOM 2170 C C . SER A 1 278 ? 21.389 64.480 -25.262 1.00 42.47 278 SER A C 1
ATOM 2172 O O . SER A 1 278 ? 20.262 64.118 -25.602 1.00 42.47 278 SER A O 1
ATOM 2174 N N . ARG A 1 279 ? 22.443 63.654 -25.291 1.00 44.75 279 ARG A N 1
ATOM 2175 C CA . ARG A 1 279 ? 22.341 62.230 -25.637 1.00 44.75 279 ARG A CA 1
ATOM 2176 C C . ARG A 1 279 ? 21.548 61.482 -24.568 1.00 44.75 279 ARG A C 1
ATOM 2178 O O . ARG A 1 279 ? 21.957 61.431 -23.410 1.00 44.75 279 ARG A O 1
ATOM 2185 N N . ARG A 1 280 ? 20.432 60.873 -24.974 1.00 56.78 280 ARG A N 1
ATOM 2186 C CA . ARG A 1 280 ? 19.654 59.952 -24.139 1.00 56.78 280 ARG A CA 1
ATOM 2187 C C . ARG A 1 280 ? 20.282 58.563 -24.211 1.00 56.78 280 ARG A C 1
ATOM 2189 O O . ARG A 1 280 ? 19.997 57.805 -25.129 1.00 56.78 280 ARG A O 1
ATOM 2196 N N . TYR A 1 281 ? 21.144 58.248 -23.250 1.00 66.69 281 TYR A N 1
ATOM 2197 C CA . TYR A 1 281 ? 21.667 56.894 -23.071 1.00 66.69 281 TYR A CA 1
ATOM 2198 C C . TYR A 1 281 ? 20.611 55.998 -22.405 1.00 66.69 281 TYR A C 1
ATOM 2200 O O . TYR A 1 281 ? 19.959 56.423 -21.453 1.00 66.69 281 TYR A O 1
ATOM 2208 N N . VAL A 1 282 ? 20.485 54.757 -22.873 1.00 70.31 282 VAL A N 1
ATOM 2209 C CA . VAL A 1 282 ? 19.668 53.688 -22.279 1.00 70.31 282 VAL A CA 1
ATOM 2210 C C . VAL A 1 282 ? 20.508 52.903 -21.271 1.00 70.31 282 VAL A C 1
ATOM 2212 O O . VAL A 1 282 ? 21.688 52.639 -21.528 1.00 70.31 282 VAL A O 1
ATOM 2215 N N . GLN A 1 283 ? 19.926 52.514 -20.133 1.00 75.12 283 GLN A N 1
ATOM 2216 C CA . GLN A 1 283 ? 20.638 51.813 -19.066 1.00 75.12 283 GLN A CA 1
ATOM 2217 C C . GLN A 1 283 ? 20.343 50.303 -19.105 1.00 75.12 283 GLN A C 1
ATOM 2219 O O . GLN A 1 283 ? 19.304 49.815 -18.669 1.00 75.12 283 GLN A O 1
ATOM 2224 N N . ILE A 1 284 ? 21.278 49.544 -19.676 1.00 77.88 284 ILE A N 1
ATOM 2225 C CA . ILE A 1 284 ? 21.123 48.117 -19.978 1.00 77.88 284 ILE A CA 1
ATOM 2226 C C . ILE A 1 284 ? 21.700 47.249 -18.859 1.00 77.88 284 ILE A C 1
ATOM 2228 O O . ILE A 1 284 ? 22.859 47.398 -18.461 1.00 77.88 284 ILE A O 1
ATOM 2232 N N . PHE A 1 285 ? 20.904 46.281 -18.404 1.00 76.31 285 PHE A N 1
ATOM 2233 C CA . PHE A 1 285 ? 21.255 45.362 -17.324 1.00 76.31 285 PHE A CA 1
ATOM 2234 C C . PHE A 1 285 ? 21.635 43.991 -17.888 1.00 76.31 285 PHE A C 1
ATOM 2236 O O . PHE A 1 285 ? 20.782 43.206 -18.304 1.00 76.31 285 PHE A O 1
ATOM 2243 N N . ILE A 1 286 ? 22.932 43.688 -17.915 1.00 75.56 286 ILE A N 1
ATOM 2244 C CA . ILE A 1 286 ? 23.470 42.465 -18.513 1.00 75.56 286 ILE A CA 1
ATOM 2245 C C . ILE A 1 286 ? 23.657 41.384 -17.454 1.00 75.56 286 ILE A C 1
ATOM 2247 O O . ILE A 1 286 ? 24.558 41.461 -16.618 1.00 75.56 286 ILE A O 1
ATOM 2251 N N . ARG A 1 287 ? 22.816 40.349 -17.510 1.00 71.88 287 ARG A N 1
ATOM 2252 C CA . ARG A 1 287 ? 22.827 39.211 -16.580 1.00 71.88 287 ARG A CA 1
ATOM 2253 C C . ARG A 1 287 ? 23.650 38.065 -17.163 1.00 71.88 287 ARG A C 1
ATOM 2255 O O . ARG A 1 287 ? 23.278 37.498 -18.189 1.00 71.88 287 ARG A O 1
ATOM 2262 N N . THR A 1 288 ? 24.759 37.714 -16.515 1.00 63.75 288 THR A N 1
ATOM 2263 C CA . THR A 1 288 ? 25.656 36.633 -16.967 1.00 63.75 288 THR A CA 1
ATOM 2264 C C . THR A 1 288 ? 25.324 35.294 -16.288 1.00 63.75 288 THR A C 1
ATOM 2266 O O . THR A 1 288 ? 24.899 35.271 -15.133 1.00 63.75 288 THR A O 1
ATOM 2269 N N . GLN A 1 289 ? 25.490 34.171 -17.005 1.00 59.41 289 GLN A N 1
ATOM 2270 C CA . GLN A 1 289 ? 25.117 32.818 -16.533 1.00 59.41 289 GLN A CA 1
ATOM 2271 C C . GLN A 1 289 ? 26.297 31.925 -16.070 1.00 59.41 289 GLN A C 1
ATOM 2273 O O . GLN A 1 289 ? 26.132 30.711 -15.983 1.00 59.41 289 GLN A O 1
ATOM 2278 N N . ARG A 1 290 ? 27.495 32.466 -15.787 1.00 49.22 290 ARG A N 1
ATOM 2279 C CA . ARG A 1 290 ? 28.618 31.662 -15.250 1.00 49.22 290 ARG A CA 1
ATOM 2280 C C . ARG A 1 290 ? 28.691 31.749 -13.715 1.00 49.22 290 ARG A C 1
ATOM 2282 O O . ARG A 1 290 ? 28.820 32.842 -13.178 1.00 49.22 290 ARG A O 1
ATOM 2289 N N . SER A 1 291 ? 28.729 30.574 -13.074 1.00 43.97 291 SER A N 1
ATOM 2290 C CA . SER A 1 291 ? 28.711 30.310 -11.617 1.00 43.97 291 SER A CA 1
ATOM 2291 C C . SER A 1 291 ? 27.340 30.455 -10.919 1.00 43.97 291 SER A C 1
ATOM 2293 O O . SER A 1 291 ? 26.365 30.914 -11.510 1.00 43.97 291 SER A O 1
ATOM 2295 N N . GLN A 1 292 ? 27.248 29.951 -9.679 1.00 47.38 292 GLN A N 1
ATOM 2296 C CA . GLN A 1 292 ? 25.993 29.613 -8.980 1.00 47.38 292 GLN A CA 1
ATOM 2297 C C . GLN A 1 292 ? 25.123 30.808 -8.536 1.00 47.38 292 GLN A C 1
ATOM 2299 O O . GLN A 1 292 ? 24.005 30.595 -8.072 1.00 47.38 292 GLN A O 1
ATOM 2304 N N . LYS A 1 293 ? 25.576 32.059 -8.699 1.00 46.25 293 LYS A N 1
ATOM 2305 C CA . LYS A 1 293 ? 24.731 33.261 -8.557 1.00 46.25 293 LYS A CA 1
ATOM 2306 C C . LYS A 1 293 ? 24.970 34.202 -9.751 1.00 46.25 293 LYS A C 1
ATOM 2308 O O . LYS A 1 293 ? 26.122 34.547 -10.015 1.00 46.25 293 LYS A O 1
ATOM 2313 N N . PRO A 1 294 ? 23.926 34.629 -10.489 1.00 53.78 294 PRO A N 1
ATOM 2314 C CA . PRO A 1 294 ? 24.097 35.410 -11.712 1.00 53.78 294 PRO A CA 1
ATOM 2315 C C . PRO A 1 294 ? 24.525 36.849 -11.408 1.00 53.78 294 PRO A C 1
ATOM 2317 O O . PRO A 1 294 ? 23.845 37.562 -10.671 1.00 53.78 294 PRO A O 1
ATOM 2320 N N . LYS A 1 295 ? 25.621 37.301 -12.023 1.00 60.03 295 LYS A N 1
ATOM 2321 C CA . LYS A 1 295 ? 26.137 38.667 -11.853 1.00 60.03 295 LYS A CA 1
ATOM 2322 C C . LYS A 1 295 ? 25.508 39.602 -12.888 1.00 60.03 295 LYS A C 1
ATOM 2324 O O . LYS A 1 295 ? 25.515 39.281 -14.081 1.00 60.03 295 LYS A O 1
ATOM 2329 N N . ILE A 1 296 ? 24.980 40.738 -12.428 1.00 69.50 296 ILE A N 1
ATOM 2330 C CA . ILE A 1 296 ? 24.398 41.797 -13.265 1.00 69.50 296 ILE A CA 1
ATOM 2331 C C . ILE A 1 296 ? 25.442 42.902 -13.466 1.00 69.50 296 ILE A C 1
ATOM 2333 O O . ILE A 1 296 ? 26.050 43.365 -12.503 1.00 69.50 296 ILE A O 1
ATOM 2337 N N . MET A 1 297 ? 25.648 43.322 -14.713 1.00 74.12 297 MET A N 1
ATOM 2338 C CA . MET A 1 297 ? 26.448 44.490 -15.086 1.00 74.12 297 MET A CA 1
ATOM 2339 C C . MET A 1 297 ? 25.521 45.577 -15.631 1.00 74.12 297 MET A C 1
ATOM 2341 O O . MET A 1 297 ? 24.717 45.299 -16.514 1.00 74.12 297 MET A O 1
ATOM 2345 N N . CYS A 1 298 ? 25.650 46.804 -15.136 1.00 76.69 298 CYS A N 1
ATOM 2346 C CA . CYS A 1 298 ? 24.909 47.955 -15.642 1.00 76.69 298 CYS A CA 1
ATOM 2347 C C . CYS A 1 298 ? 25.748 48.713 -16.688 1.00 76.69 298 CYS A C 1
ATOM 2349 O O . CYS A 1 298 ? 26.924 48.999 -16.436 1.00 76.69 298 CYS A O 1
ATOM 2351 N N . LEU A 1 299 ? 25.170 49.025 -17.850 1.00 80.12 299 LEU A N 1
ATOM 2352 C CA . LEU A 1 299 ? 25.814 49.765 -18.940 1.00 80.12 299 LEU A CA 1
ATOM 2353 C C . LEU A 1 299 ? 24.901 50.879 -19.459 1.00 80.12 299 LEU A C 1
ATOM 2355 O O . LEU A 1 299 ? 23.857 50.592 -20.032 1.00 80.12 299 LEU A O 1
ATOM 2359 N N . GLN A 1 300 ? 25.328 52.136 -19.334 1.00 81.12 300 GLN A N 1
ATOM 2360 C CA . GLN A 1 300 ? 24.736 53.238 -20.095 1.00 81.12 300 GLN A CA 1
ATOM 2361 C C . GLN A 1 300 ? 25.320 53.242 -21.513 1.00 81.12 300 GLN A C 1
ATOM 2363 O O . GLN A 1 300 ? 26.537 53.360 -21.674 1.00 81.12 300 GLN A O 1
ATOM 2368 N N . VAL A 1 301 ? 24.470 53.097 -22.528 1.00 82.75 301 VAL A N 1
ATOM 2369 C CA . VAL A 1 301 ? 24.854 53.099 -23.951 1.00 82.75 301 VAL A CA 1
ATOM 2370 C C . VAL A 1 301 ? 23.829 53.855 -24.790 1.00 82.75 301 VAL A C 1
ATOM 2372 O O . VAL A 1 301 ? 22.673 53.987 -24.407 1.00 82.75 301 VAL A O 1
ATOM 2375 N N . ASP A 1 302 ? 24.253 54.396 -25.927 1.00 79.81 302 ASP A N 1
ATOM 2376 C CA . ASP A 1 302 ? 23.354 55.095 -26.852 1.00 79.81 302 ASP A CA 1
ATOM 2377 C C . ASP A 1 302 ? 22.425 54.059 -27.531 1.00 79.81 302 ASP A C 1
ATOM 2379 O O . ASP A 1 302 ? 22.933 53.002 -27.918 1.00 79.81 302 ASP A O 1
ATOM 2383 N N . PRO A 1 303 ? 21.102 54.276 -27.672 1.00 80.94 303 PRO A N 1
ATOM 2384 C CA . PRO A 1 303 ? 20.209 53.313 -28.331 1.00 80.94 303 PRO A CA 1
ATOM 2385 C C . PRO A 1 303 ? 20.592 53.016 -29.794 1.00 80.94 303 PRO A C 1
ATOM 2387 O O . PRO A 1 303 ? 20.317 51.918 -30.282 1.00 80.94 303 PRO A O 1
ATOM 2390 N N . GLU A 1 304 ? 21.316 53.916 -30.466 1.00 80.81 304 GLU A N 1
ATOM 2391 C CA . GLU A 1 304 ? 21.873 53.684 -31.810 1.00 80.81 304 GLU A CA 1
ATOM 2392 C C . GLU A 1 304 ? 23.139 52.792 -31.804 1.00 80.81 304 GLU A C 1
ATOM 2394 O O . GLU A 1 304 ? 23.715 52.486 -32.849 1.00 80.81 304 GLU A O 1
ATOM 2399 N N . THR A 1 305 ? 23.607 52.340 -30.633 1.00 83.19 305 THR A N 1
ATOM 2400 C CA . THR A 1 305 ? 24.750 51.416 -30.518 1.00 83.19 305 THR A CA 1
ATOM 2401 C C . THR A 1 305 ? 24.405 50.075 -31.170 1.00 83.19 305 THR A C 1
ATOM 2403 O O . THR A 1 305 ? 23.389 49.458 -30.849 1.00 83.19 305 THR A O 1
ATOM 2406 N N . SER A 1 306 ? 25.272 49.574 -32.056 1.00 86.06 306 SER A N 1
ATOM 2407 C CA . SER A 1 306 ? 25.090 48.246 -32.651 1.00 86.06 306 SER A CA 1
ATOM 2408 C C . SER A 1 306 ? 25.309 47.127 -31.633 1.00 86.06 306 SER A C 1
ATOM 2410 O O . SER A 1 306 ? 26.167 47.217 -30.749 1.00 86.06 306 SER A O 1
ATOM 2412 N N . VAL A 1 307 ? 24.584 46.018 -31.784 1.00 84.31 307 VAL A N 1
ATOM 2413 C CA . VAL A 1 307 ? 24.740 44.830 -30.928 1.00 84.31 307 VAL A CA 1
ATOM 2414 C C . VAL A 1 307 ? 26.177 44.288 -30.984 1.00 84.31 307 VAL A C 1
ATOM 2416 O O . VAL A 1 307 ? 26.684 43.788 -29.980 1.00 84.31 307 VAL A O 1
ATOM 2419 N N . LEU A 1 308 ? 26.873 44.427 -32.120 1.00 82.94 308 LEU A N 1
ATOM 2420 C CA . LEU A 1 308 ? 28.300 44.104 -32.218 1.00 82.94 308 LEU A CA 1
ATOM 2421 C C . LEU A 1 308 ? 29.169 45.016 -31.339 1.00 82.94 308 LEU A C 1
ATOM 2423 O O . LEU A 1 308 ? 30.028 44.511 -30.617 1.00 82.94 308 LEU A O 1
ATOM 2427 N N . LEU A 1 309 ? 28.946 46.334 -31.368 1.00 78.44 309 LEU A N 1
ATOM 2428 C CA . LEU A 1 309 ? 29.714 47.290 -30.567 1.00 78.44 309 LEU A CA 1
ATOM 2429 C C . LEU A 1 309 ? 29.434 47.118 -29.066 1.00 78.44 309 LEU A C 1
ATOM 2431 O O . LEU A 1 309 ? 30.366 47.153 -28.263 1.00 78.44 309 LEU A O 1
ATOM 2435 N N . LEU A 1 310 ? 28.191 46.807 -28.684 1.00 86.38 310 LEU A N 1
ATOM 2436 C CA . LEU A 1 310 ? 27.864 46.439 -27.305 1.00 86.38 310 LEU A CA 1
ATOM 2437 C C . LEU A 1 310 ? 28.631 45.180 -26.855 1.00 86.38 310 LEU A C 1
ATOM 2439 O O . LEU A 1 310 ? 29.176 45.164 -25.752 1.00 86.38 310 LEU A O 1
ATOM 2443 N N . LYS A 1 311 ? 28.771 44.159 -27.713 1.00 86.12 311 LYS A N 1
ATOM 2444 C CA . LYS A 1 311 ? 29.605 42.975 -27.420 1.00 86.12 311 LYS A CA 1
ATOM 2445 C C . LYS A 1 311 ? 31.097 43.305 -27.285 1.00 86.12 311 LYS A C 1
ATOM 2447 O O . LYS A 1 311 ? 31.779 42.659 -26.490 1.00 86.12 311 LYS A O 1
ATOM 2452 N N . VAL A 1 312 ? 31.614 44.318 -27.987 1.00 80.75 312 VAL A N 1
ATOM 2453 C CA . VAL A 1 312 ? 32.989 44.824 -27.780 1.00 80.75 312 VAL A CA 1
ATOM 2454 C C . VAL A 1 312 ? 33.126 45.482 -26.402 1.00 80.75 312 VAL A C 1
ATOM 2456 O O . VAL A 1 312 ? 33.984 45.065 -25.629 1.00 80.75 312 VAL A O 1
ATOM 2459 N N . ILE A 1 313 ? 32.218 46.393 -26.032 1.00 80.19 313 ILE A N 1
ATOM 2460 C CA . ILE A 1 313 ? 32.196 47.056 -24.709 1.00 80.19 313 ILE A CA 1
ATOM 2461 C C . ILE A 1 313 ? 32.105 46.029 -23.562 1.00 80.19 313 ILE A C 1
ATOM 2463 O O . ILE A 1 313 ? 32.730 46.182 -22.510 1.00 80.19 313 ILE A O 1
ATOM 2467 N N . ILE A 1 314 ? 31.352 44.943 -23.758 1.00 77.56 314 ILE A N 1
ATOM 2468 C CA . ILE A 1 314 ? 31.303 43.810 -22.823 1.00 77.56 314 ILE A CA 1
ATOM 2469 C C . ILE A 1 314 ? 32.636 43.048 -22.810 1.00 77.56 314 ILE A C 1
ATOM 2471 O O . ILE A 1 314 ? 33.132 42.713 -21.735 1.00 77.56 314 ILE A O 1
ATOM 2475 N N . SER A 1 315 ? 33.238 42.784 -23.975 1.00 75.25 315 SER A N 1
ATOM 2476 C CA . SER A 1 315 ? 34.519 42.068 -24.087 1.00 75.25 315 SER A CA 1
ATOM 2477 C C . SER A 1 315 ? 35.635 42.773 -23.317 1.00 75.25 315 SER A C 1
ATOM 2479 O O . SER A 1 315 ? 36.437 42.100 -22.676 1.00 75.25 315 SER A O 1
ATOM 2481 N N . GLU A 1 316 ? 35.663 44.104 -23.327 1.00 70.12 316 GLU A N 1
ATOM 2482 C CA . GLU A 1 316 ? 36.620 44.913 -22.561 1.00 70.12 316 GLU A CA 1
ATOM 2483 C C . GLU A 1 316 ? 36.389 44.818 -21.042 1.00 70.12 316 GLU A C 1
ATOM 2485 O O . GLU A 1 316 ? 37.345 44.844 -20.270 1.00 70.12 316 GLU A O 1
ATOM 2490 N N . LYS A 1 317 ? 35.135 44.649 -20.594 1.00 64.88 317 LYS A N 1
ATOM 2491 C CA . LYS A 1 317 ? 34.771 44.594 -19.163 1.00 64.88 317 LYS A CA 1
ATOM 2492 C C . LYS A 1 317 ? 34.773 43.198 -18.531 1.00 64.88 317 LYS A C 1
ATOM 2494 O O . LYS A 1 317 ? 34.829 43.111 -17.306 1.00 64.88 317 LYS A O 1
ATOM 2499 N N . ILE A 1 318 ? 34.680 42.117 -19.313 1.00 65.31 318 ILE A N 1
ATOM 2500 C CA . ILE A 1 318 ? 34.728 40.726 -18.799 1.00 65.31 318 ILE A CA 1
ATOM 2501 C C . ILE A 1 318 ? 35.757 39.816 -19.487 1.00 65.31 318 ILE A C 1
ATOM 2503 O O . ILE A 1 318 ? 35.832 38.638 -19.147 1.00 65.31 318 ILE A O 1
ATOM 2507 N N . GLY A 1 319 ? 36.544 40.320 -20.441 1.00 52.28 319 GLY A N 1
ATOM 2508 C CA . GLY A 1 319 ? 37.625 39.562 -21.086 1.00 52.28 319 GLY A CA 1
ATOM 2509 C C . GLY A 1 319 ? 37.169 38.430 -22.016 1.00 52.28 319 GLY A C 1
ATOM 2510 O O . GLY A 1 319 ? 37.935 37.501 -22.257 1.00 52.28 319 GLY A O 1
ATOM 2511 N N . VAL A 1 320 ? 35.929 38.463 -22.525 1.00 64.25 320 VAL A N 1
ATOM 2512 C CA . VAL A 1 320 ? 35.370 37.396 -23.381 1.00 64.25 320 VAL A CA 1
ATOM 2513 C C . VAL A 1 320 ? 35.085 37.909 -24.788 1.00 64.25 320 VAL A C 1
ATOM 2515 O O . VAL A 1 320 ? 34.234 38.777 -24.968 1.00 64.25 320 VAL A O 1
ATOM 2518 N N . HIS A 1 321 ? 35.751 37.323 -25.787 1.00 65.75 321 HIS A N 1
ATOM 2519 C CA . HIS A 1 321 ? 35.732 37.785 -27.178 1.00 65.75 321 HIS A CA 1
ATOM 2520 C C . HIS A 1 321 ? 34.300 37.927 -27.752 1.00 65.75 321 HIS A C 1
ATOM 2522 O O . HIS A 1 321 ? 33.483 37.024 -27.541 1.00 65.75 321 HIS A O 1
ATOM 2528 N N . PRO A 1 322 ? 33.968 38.981 -28.534 1.00 71.81 322 PRO A N 1
ATOM 2529 C CA . PRO A 1 322 ? 32.594 39.257 -28.986 1.00 71.81 322 PRO A CA 1
ATOM 2530 C C . PRO A 1 322 ? 31.912 38.113 -29.750 1.00 71.81 322 PRO A C 1
ATOM 2532 O O . PRO A 1 322 ? 30.697 37.952 -29.677 1.00 71.81 322 PRO A O 1
ATOM 2535 N N . GLN A 1 323 ? 32.683 37.283 -30.458 1.00 67.75 323 GLN A N 1
ATOM 2536 C CA . GLN A 1 323 ? 32.173 36.111 -31.187 1.00 67.75 323 GLN A CA 1
ATOM 2537 C C . GLN A 1 323 ? 31.682 34.981 -30.262 1.00 67.75 323 GLN A C 1
ATOM 2539 O O . GLN A 1 323 ? 30.853 34.170 -30.666 1.00 67.75 323 GLN A O 1
ATOM 2544 N N . GLN A 1 324 ? 32.165 34.931 -29.018 1.00 66.19 324 GLN A N 1
ATOM 2545 C CA . GLN A 1 324 ? 31.730 33.970 -27.999 1.00 66.19 324 GLN A CA 1
ATOM 2546 C C . GLN A 1 324 ? 30.523 34.482 -27.192 1.00 66.19 324 GLN A C 1
ATOM 2548 O O . GLN A 1 324 ? 30.037 33.772 -26.313 1.00 66.19 324 GLN A O 1
ATOM 2553 N N . GLN A 1 325 ? 30.030 35.694 -27.471 1.00 78.12 325 GLN A N 1
ATOM 2554 C CA . GLN A 1 325 ? 28.912 36.322 -26.768 1.00 78.12 325 GLN A CA 1
ATOM 2555 C C . GLN A 1 325 ? 27.594 36.189 -27.548 1.00 78.12 325 GLN A C 1
ATOM 2557 O O . GLN A 1 325 ? 27.418 36.765 -28.629 1.00 78.12 325 GLN A O 1
ATOM 2562 N N . ARG A 1 326 ? 26.614 35.505 -26.951 1.00 79.19 326 ARG A N 1
ATOM 2563 C CA . ARG A 1 326 ? 25.220 35.467 -27.416 1.00 79.19 326 ARG A CA 1
ATOM 2564 C C . ARG A 1 326 ? 24.331 36.209 -26.428 1.00 79.19 326 ARG A C 1
ATOM 2566 O O . ARG A 1 326 ? 24.300 35.891 -25.241 1.00 79.19 326 ARG A O 1
ATOM 2573 N N . MET A 1 327 ? 23.617 37.214 -26.913 1.00 81.56 327 MET A N 1
ATOM 2574 C CA . MET A 1 327 ? 22.806 38.103 -26.083 1.00 81.56 327 MET A CA 1
ATOM 2575 C C . MET A 1 327 ? 21.337 37.854 -26.381 1.00 81.56 327 MET A C 1
ATOM 2577 O O . MET A 1 327 ? 20.960 37.802 -27.547 1.00 81.56 327 MET A O 1
ATOM 2581 N N . PHE A 1 328 ? 20.525 37.689 -25.341 1.00 81.06 328 PHE A N 1
ATOM 2582 C CA . PHE A 1 328 ? 19.109 37.357 -25.465 1.00 81.06 328 PHE A CA 1
ATOM 2583 C C . PHE A 1 328 ? 18.245 38.326 -24.669 1.00 81.06 328 PHE A C 1
ATOM 2585 O O . PHE A 1 328 ? 18.559 38.626 -23.516 1.00 81.06 328 PHE A O 1
ATOM 2592 N N . ILE A 1 329 ? 17.119 38.740 -25.243 1.00 83.38 329 ILE A N 1
ATOM 2593 C CA . ILE A 1 329 ? 16.087 39.510 -24.544 1.00 83.38 329 ILE A CA 1
ATOM 2594 C C . ILE A 1 329 ? 14.807 38.682 -24.408 1.00 83.38 329 ILE A C 1
ATOM 2596 O O . ILE A 1 329 ? 14.488 37.876 -25.288 1.00 83.38 329 ILE A O 1
ATOM 2600 N N . ARG A 1 330 ? 14.090 38.829 -23.288 1.00 68.56 330 ARG A N 1
ATOM 2601 C CA . ARG A 1 330 ? 12.896 38.029 -22.981 1.00 68.56 330 ARG A CA 1
ATOM 2602 C C . ARG A 1 330 ? 11.637 38.880 -23.105 1.00 68.56 330 ARG A C 1
ATOM 2604 O O . ARG A 1 330 ? 11.422 39.768 -22.289 1.00 68.56 330 ARG A O 1
ATOM 2611 N N . ARG A 1 331 ? 10.788 38.577 -24.088 1.00 71.19 331 ARG A N 1
ATOM 2612 C CA . ARG A 1 331 ? 9.506 39.263 -24.331 1.00 71.19 331 ARG A CA 1
ATOM 2613 C C . ARG A 1 331 ? 8.411 38.224 -24.576 1.00 71.19 331 ARG A C 1
ATOM 2615 O O . ARG A 1 331 ? 8.656 37.211 -25.227 1.00 71.19 331 ARG A O 1
ATOM 2622 N N . ASN A 1 332 ? 7.225 38.436 -24.001 1.00 57.25 332 ASN A N 1
ATOM 2623 C CA . ASN A 1 332 ? 6.083 37.504 -24.036 1.00 57.25 332 ASN A CA 1
ATOM 2624 C C . ASN A 1 332 ? 6.499 36.042 -23.763 1.00 57.25 332 ASN A C 1
ATOM 2626 O O . ASN A 1 332 ? 6.223 35.127 -24.538 1.00 57.25 332 ASN A O 1
ATOM 2630 N N . PHE A 1 333 ? 7.245 35.854 -22.667 1.00 49.31 333 PHE A N 1
ATOM 2631 C CA . PHE A 1 333 ? 7.838 34.597 -22.183 1.00 49.31 333 PHE A CA 1
ATOM 2632 C C . PHE A 1 333 ? 8.858 33.891 -23.101 1.00 49.31 333 PHE A C 1
ATOM 2634 O O . PHE A 1 333 ? 9.549 32.990 -22.616 1.00 49.31 333 PHE A O 1
ATOM 2641 N N . ARG A 1 334 ? 9.043 34.324 -24.356 1.00 48.19 334 ARG A N 1
ATOM 2642 C CA . ARG A 1 334 ? 10.042 33.801 -25.307 1.00 48.19 334 ARG A CA 1
ATOM 2643 C C . ARG A 1 334 ? 11.360 34.583 -25.231 1.00 48.19 334 ARG A C 1
ATOM 2645 O O . ARG A 1 334 ? 11.373 35.754 -24.861 1.00 48.19 334 ARG A O 1
ATOM 2652 N N . ASN A 1 335 ? 12.467 33.928 -25.588 1.00 63.66 335 ASN A N 1
ATOM 2653 C CA . ASN A 1 335 ? 13.794 34.545 -25.677 1.00 63.66 335 ASN A CA 1
ATOM 2654 C C . ASN A 1 335 ? 14.145 34.802 -27.149 1.00 63.66 335 ASN A C 1
ATOM 2656 O O . ASN A 1 335 ? 14.075 33.873 -27.952 1.00 63.66 335 ASN A O 1
ATOM 2660 N N . PHE A 1 336 ? 14.567 36.019 -27.479 1.00 70.75 336 PHE A N 1
ATOM 2661 C CA . PHE A 1 336 ? 15.006 36.424 -28.818 1.00 70.75 336 PHE A CA 1
ATOM 2662 C C . PHE A 1 336 ? 16.512 36.718 -28.792 1.00 70.75 336 PHE A C 1
ATOM 2664 O O . PHE A 1 336 ? 16.968 37.416 -27.885 1.00 70.75 336 PHE A O 1
ATOM 2671 N N . GLU A 1 337 ? 17.289 36.171 -29.735 1.00 81.44 337 GLU A N 1
ATOM 2672 C CA . GLU A 1 337 ? 18.736 36.438 -29.835 1.00 81.44 337 GLU A CA 1
ATOM 2673 C C . GLU A 1 337 ? 18.981 37.774 -30.556 1.00 81.44 337 GLU A C 1
ATOM 2675 O O . GLU A 1 337 ? 18.370 38.062 -31.584 1.00 81.44 337 GLU A O 1
ATOM 2680 N N . LEU A 1 338 ? 19.871 38.603 -30.011 1.00 81.69 338 LEU A N 1
ATOM 2681 C CA . LEU A 1 338 ? 20.220 39.905 -30.570 1.00 81.69 338 LEU A CA 1
ATOM 2682 C C . LEU A 1 338 ? 21.316 39.735 -31.632 1.00 81.69 338 LEU A C 1
ATOM 2684 O O . LEU A 1 338 ? 22.434 39.289 -31.338 1.00 81.69 338 LEU A O 1
ATOM 2688 N N . HIS A 1 339 ? 20.990 40.097 -32.873 1.00 77.38 339 HIS A N 1
ATOM 2689 C CA . HIS A 1 339 ? 21.864 39.922 -34.030 1.00 77.38 339 HIS A CA 1
ATOM 2690 C C . HIS A 1 339 ? 22.849 41.086 -34.193 1.00 77.38 339 HIS A C 1
ATOM 2692 O O . HIS A 1 339 ? 22.468 42.250 -34.167 1.00 77.38 339 HIS A O 1
ATOM 2698 N N . ASN A 1 340 ? 24.123 40.759 -34.437 1.00 74.50 340 ASN A N 1
ATOM 2699 C CA . ASN A 1 340 ? 25.252 41.701 -34.485 1.00 74.50 340 ASN A CA 1
ATOM 2700 C C . ASN A 1 340 ? 25.086 42.901 -35.446 1.00 74.50 340 ASN A C 1
ATOM 2702 O O . ASN A 1 340 ? 25.757 43.909 -35.251 1.00 74.50 340 ASN A O 1
ATOM 2706 N N . LEU A 1 341 ? 24.253 42.772 -36.485 1.00 71.44 341 LEU A N 1
ATOM 2707 C CA . LEU A 1 341 ? 24.053 43.779 -37.538 1.00 71.44 341 LEU A CA 1
ATOM 2708 C C . LEU A 1 341 ? 22.959 44.814 -37.220 1.00 71.44 341 LEU A C 1
ATOM 2710 O O . LEU A 1 341 ? 22.767 45.731 -38.011 1.00 71.44 341 LEU A O 1
ATOM 2714 N N . LEU A 1 342 ? 22.243 44.662 -36.104 1.00 74.06 342 LEU A N 1
ATOM 2715 C CA . LEU A 1 342 ? 21.165 45.560 -35.679 1.00 74.06 342 LEU A CA 1
ATOM 2716 C C . LEU A 1 342 ? 21.652 46.542 -34.604 1.00 74.06 342 LEU A C 1
ATOM 2718 O O . LEU A 1 342 ? 22.577 46.229 -33.842 1.00 74.06 342 LEU A O 1
ATOM 2722 N N . THR A 1 343 ? 21.013 47.707 -34.508 1.00 83.12 343 THR A N 1
ATOM 2723 C CA . THR A 1 343 ? 21.109 48.581 -33.327 1.00 83.12 343 THR A CA 1
ATOM 2724 C C . THR A 1 343 ? 20.258 48.049 -32.172 1.00 83.12 343 THR A C 1
ATOM 2726 O O . THR A 1 343 ? 19.432 47.143 -32.333 1.00 83.12 343 THR A O 1
ATOM 2729 N N . LEU A 1 344 ? 20.455 48.604 -30.978 1.00 82.19 344 LEU A N 1
ATOM 2730 C CA . LEU A 1 344 ? 19.573 48.343 -29.839 1.00 82.19 344 LEU A CA 1
ATOM 2731 C C . LEU A 1 344 ? 18.171 48.911 -30.112 1.00 82.19 344 LEU A C 1
ATOM 2733 O O . LEU A 1 344 ? 17.182 48.227 -29.845 1.00 82.19 344 LEU A O 1
ATOM 2737 N N . HIS A 1 345 ? 18.090 50.080 -30.753 1.00 81.06 345 HIS A N 1
ATOM 2738 C CA . HIS A 1 345 ? 16.848 50.670 -31.249 1.00 81.06 345 HIS A CA 1
ATOM 2739 C C . HIS A 1 345 ? 16.086 49.733 -32.212 1.00 81.06 345 HIS A C 1
ATOM 2741 O O . HIS A 1 345 ? 14.892 49.512 -32.021 1.00 81.06 345 HIS A O 1
ATOM 2747 N N . ASP A 1 346 ? 16.761 49.104 -33.183 1.00 76.12 346 ASP A N 1
ATOM 2748 C CA . ASP A 1 346 ? 16.158 48.123 -34.113 1.00 76.12 346 ASP A CA 1
ATOM 2749 C C . ASP A 1 346 ? 15.659 46.856 -33.401 1.00 76.12 346 ASP A C 1
ATOM 2751 O O . ASP A 1 346 ? 14.688 46.226 -33.820 1.00 76.12 346 ASP A O 1
ATOM 2755 N N . CYS A 1 347 ? 16.305 46.478 -32.294 1.00 76.69 347 CYS A N 1
ATOM 2756 C CA . CYS A 1 347 ? 15.842 45.403 -31.413 1.00 76.69 347 CYS A CA 1
ATOM 2757 C C . CYS A 1 347 ? 14.651 45.835 -30.525 1.00 76.69 347 CYS A C 1
ATOM 2759 O O . CYS A 1 347 ? 14.141 45.043 -29.725 1.00 76.69 347 CYS A O 1
ATOM 2761 N N . GLY A 1 348 ? 14.197 47.084 -30.645 1.00 74.75 348 GLY A N 1
ATOM 2762 C CA . GLY A 1 348 ? 13.132 47.685 -29.851 1.00 74.75 348 GLY A CA 1
ATOM 2763 C C . GLY A 1 348 ? 13.556 48.062 -28.428 1.00 74.75 348 GLY A C 1
ATOM 2764 O O . GLY A 1 348 ? 12.715 48.051 -27.533 1.00 74.75 348 GLY A O 1
ATOM 2765 N N . ILE A 1 349 ? 14.850 48.275 -28.173 1.00 79.94 349 ILE A N 1
ATOM 2766 C CA . ILE A 1 349 ? 15.421 48.541 -26.841 1.00 79.94 349 ILE A CA 1
ATOM 2767 C C . ILE A 1 349 ? 15.608 50.056 -26.688 1.00 79.94 349 ILE A C 1
ATOM 2769 O O . ILE A 1 349 ? 16.678 50.605 -26.949 1.00 79.94 349 ILE A O 1
ATOM 2773 N N . HIS A 1 350 ? 14.526 50.743 -26.314 1.00 65.88 350 HIS A N 1
ATOM 2774 C CA . HIS A 1 350 ? 14.462 52.214 -26.260 1.00 65.88 350 HIS A CA 1
ATOM 2775 C C . HIS A 1 350 ? 14.645 52.800 -24.848 1.00 65.88 350 HIS A C 1
ATOM 2777 O O . HIS A 1 350 ? 14.796 54.011 -24.701 1.00 65.88 350 HIS A O 1
ATOM 2783 N N . GLN A 1 351 ? 14.594 51.953 -23.818 1.00 72.69 351 GLN A N 1
ATOM 2784 C CA . GLN A 1 351 ? 14.766 52.291 -22.404 1.00 72.69 351 GLN A CA 1
ATOM 2785 C C . GLN A 1 351 ? 15.186 51.035 -21.620 1.00 72.69 351 GLN A C 1
ATOM 2787 O O . GLN A 1 351 ? 15.353 49.964 -22.203 1.00 72.69 351 GLN A O 1
ATOM 2792 N N . ASP A 1 352 ? 15.388 51.188 -20.316 1.00 74.19 352 ASP A N 1
ATOM 2793 C CA . ASP A 1 352 ? 16.047 50.231 -19.425 1.00 74.19 352 ASP A CA 1
ATOM 2794 C C . ASP A 1 352 ? 15.490 48.795 -19.496 1.00 74.19 352 ASP A C 1
ATOM 2796 O O . ASP A 1 352 ? 14.397 48.494 -19.015 1.00 74.19 352 ASP A O 1
ATOM 2800 N N . GLU A 1 353 ? 16.281 47.873 -20.057 1.00 75.44 353 GLU A N 1
ATOM 2801 C CA . GLU A 1 353 ? 15.922 46.458 -20.204 1.00 75.44 353 GLU A CA 1
ATOM 2802 C C . GLU A 1 353 ? 17.035 45.504 -19.739 1.00 75.44 353 GLU A C 1
ATOM 2804 O O . GLU A 1 353 ? 18.235 45.802 -19.750 1.00 75.44 353 GLU A O 1
ATOM 2809 N N . ASN A 1 354 ? 16.609 44.304 -19.333 1.00 77.31 354 ASN A N 1
ATOM 2810 C CA . ASN A 1 354 ? 17.486 43.221 -18.897 1.00 77.31 354 ASN A CA 1
ATOM 2811 C C . ASN A 1 354 ? 17.853 42.306 -20.076 1.00 77.31 354 ASN A C 1
ATOM 2813 O O . ASN A 1 354 ? 17.008 41.563 -20.582 1.00 77.31 354 ASN A O 1
ATOM 2817 N N . ILE A 1 355 ? 19.130 42.291 -20.461 1.00 79.94 355 ILE A N 1
ATOM 2818 C CA . ILE A 1 355 ? 19.661 41.406 -21.505 1.00 79.94 355 ILE A CA 1
ATOM 2819 C C . ILE A 1 355 ? 20.430 40.251 -20.854 1.00 79.94 355 ILE A C 1
ATOM 2821 O O . ILE A 1 355 ? 21.354 40.440 -20.064 1.00 79.94 355 ILE A O 1
ATOM 2825 N N . SER A 1 356 ? 20.075 39.018 -21.200 1.00 77.88 356 SER A N 1
ATOM 2826 C CA . SER A 1 356 ? 20.779 37.820 -20.740 1.00 77.88 356 SER A CA 1
ATOM 2827 C C . SER A 1 356 ? 21.975 37.524 -21.642 1.00 77.88 356 SER A C 1
ATOM 2829 O O . SER A 1 356 ? 21.801 37.183 -22.814 1.00 77.88 356 SER A O 1
ATOM 2831 N N . LEU A 1 357 ? 23.191 37.614 -21.100 1.00 74.94 357 LEU A N 1
ATOM 2832 C CA . LEU A 1 357 ? 24.412 37.220 -21.800 1.00 74.94 357 LEU A CA 1
ATOM 2833 C C . LEU A 1 357 ? 24.716 35.744 -21.533 1.00 74.94 357 LEU A C 1
ATOM 2835 O O . LEU A 1 357 ? 25.099 35.353 -20.424 1.00 74.94 357 LEU A O 1
ATOM 2839 N N . ARG A 1 358 ? 24.604 34.937 -22.587 1.00 70.69 358 ARG A N 1
ATOM 2840 C CA . ARG A 1 358 ? 25.166 33.589 -22.642 1.00 70.69 358 ARG A CA 1
ATOM 2841 C C . ARG A 1 358 ? 26.512 33.640 -23.340 1.00 70.69 358 ARG A C 1
ATOM 2843 O O . ARG A 1 358 ? 26.693 34.344 -24.331 1.00 70.69 358 ARG A O 1
ATOM 2850 N N . LEU A 1 359 ? 27.446 32.854 -22.832 1.00 62.34 359 LEU A N 1
ATOM 2851 C CA . LEU A 1 359 ? 28.715 32.621 -23.501 1.00 62.34 359 LEU A CA 1
ATOM 2852 C C . LEU A 1 359 ? 28.631 31.274 -24.211 1.00 62.34 359 LEU A C 1
ATOM 2854 O O . LEU A 1 359 ? 28.048 30.339 -23.664 1.00 62.34 359 LEU A O 1
ATOM 2858 N N . CYS A 1 360 ? 29.194 31.173 -25.412 1.00 48.28 360 CYS A N 1
ATOM 2859 C CA . CYS A 1 360 ? 29.343 29.903 -26.115 1.00 48.28 360 CYS A CA 1
ATOM 2860 C C . CYS A 1 360 ? 30.281 28.999 -25.302 1.00 48.28 360 CYS A C 1
ATOM 2862 O O . CYS A 1 360 ? 31.500 29.149 -25.357 1.00 48.28 360 CYS A O 1
ATOM 2864 N N . THR A 1 361 ? 29.702 28.111 -24.496 1.00 40.81 361 THR A N 1
ATOM 2865 C CA . THR A 1 361 ? 30.422 27.088 -23.740 1.00 40.81 361 THR A CA 1
ATOM 2866 C C . THR A 1 361 ? 30.339 25.752 -24.455 1.00 40.81 361 THR A C 1
ATOM 2868 O O . THR A 1 361 ? 29.396 24.993 -24.231 1.00 40.81 361 THR A O 1
ATOM 2871 N N . ASP A 1 362 ? 31.393 25.431 -25.194 1.00 30.64 362 ASP A N 1
ATOM 2872 C CA . ASP A 1 362 ? 31.969 24.100 -25.029 1.00 30.64 362 ASP A CA 1
ATOM 2873 C C . ASP A 1 362 ? 32.521 23.987 -23.586 1.00 30.64 362 ASP A C 1
ATOM 2875 O O . ASP A 1 362 ? 32.723 24.997 -22.895 1.00 30.64 362 ASP A O 1
ATOM 2879 N N . GLY A 1 363 ? 32.620 22.764 -23.066 1.00 32.91 363 GLY A N 1
ATOM 2880 C CA . GLY A 1 363 ? 32.563 22.503 -21.622 1.00 32.91 363 GLY A CA 1
ATOM 2881 C C . GLY A 1 363 ? 33.671 23.133 -20.761 1.00 32.91 363 GLY A C 1
ATOM 2882 O O . GLY A 1 363 ? 34.837 22.801 -20.918 1.00 32.91 363 GLY A O 1
ATOM 2883 N N . LEU A 1 364 ? 33.248 23.910 -19.749 1.00 32.59 364 LEU A N 1
ATOM 2884 C CA . LEU A 1 364 ? 34.028 24.415 -18.599 1.00 32.59 364 LEU A CA 1
ATOM 2885 C C . LEU A 1 364 ? 35.224 25.348 -18.911 1.00 32.59 364 LEU A C 1
ATOM 2887 O O . LEU A 1 364 ? 35.894 25.271 -19.932 1.00 32.59 364 LEU A O 1
ATOM 2891 N N . LEU A 1 365 ? 35.522 26.264 -17.979 1.00 30.52 365 LEU A N 1
ATOM 2892 C CA . LEU A 1 365 ? 36.726 27.102 -18.051 1.00 30.52 365 LEU A CA 1
ATOM 2893 C C . LEU A 1 365 ? 37.955 26.311 -17.580 1.00 30.52 365 LEU A C 1
ATOM 2895 O O . LEU A 1 365 ? 38.360 26.390 -16.419 1.00 30.52 365 LEU A O 1
ATOM 2899 N N . GLY A 1 366 ? 38.555 25.553 -18.497 1.00 30.30 366 GLY A N 1
ATOM 2900 C CA . GLY A 1 366 ? 39.881 24.968 -18.314 1.00 30.30 366 GLY A CA 1
ATOM 2901 C C . GLY A 1 366 ? 40.967 26.048 -18.286 1.00 30.30 366 GLY A C 1
ATOM 2902 O O . GLY A 1 366 ? 41.471 26.433 -19.333 1.00 30.30 366 GLY A O 1
ATOM 2903 N N . GLY A 1 367 ? 41.313 26.537 -17.090 1.00 36.53 367 GLY A N 1
ATOM 2904 C CA . GLY A 1 367 ? 42.446 27.453 -16.871 1.00 36.53 367 GLY A CA 1
ATOM 2905 C C . GLY A 1 367 ? 43.806 26.762 -16.696 1.00 36.53 367 GLY A C 1
ATOM 2906 O O . GLY A 1 367 ? 44.831 27.433 -16.691 1.00 36.53 367 GLY A O 1
ATOM 2907 N N . GLY A 1 368 ? 43.819 25.432 -16.547 1.00 40.28 368 GLY A N 1
ATOM 2908 C CA . GLY A 1 368 ? 45.058 24.649 -16.535 1.00 40.28 368 GLY A CA 1
ATOM 2909 C C . GLY A 1 368 ? 45.641 24.440 -17.938 1.00 40.28 368 GLY A C 1
ATOM 2910 O O . GLY A 1 368 ? 45.053 24.902 -18.921 1.00 40.28 368 GLY A O 1
ATOM 2911 N N . PRO A 1 369 ? 46.763 23.707 -18.052 1.00 44.94 369 PRO A N 1
ATOM 2912 C CA . PRO A 1 369 ? 47.490 23.574 -19.306 1.00 44.94 369 PRO A CA 1
ATOM 2913 C C . PRO A 1 369 ? 46.633 23.064 -20.464 1.00 44.94 369 PRO A C 1
ATOM 2915 O O . PRO A 1 369 ? 45.812 22.162 -20.290 1.00 44.94 369 PRO A O 1
ATOM 2918 N N . LYS A 1 370 ? 46.880 23.595 -21.667 1.00 41.66 370 LYS A N 1
ATOM 2919 C CA . LYS A 1 370 ? 46.094 23.276 -22.876 1.00 41.66 370 LYS A CA 1
ATOM 2920 C C . LYS A 1 370 ? 46.112 21.787 -23.258 1.00 41.66 370 LYS A C 1
ATOM 2922 O O . LYS A 1 370 ? 45.168 21.325 -23.886 1.00 41.66 370 LYS A O 1
ATOM 2927 N N . ASP A 1 371 ? 47.125 21.046 -22.803 1.00 49.69 371 ASP A N 1
ATOM 2928 C CA . ASP A 1 371 ? 47.359 19.627 -23.107 1.00 49.69 371 ASP A CA 1
ATOM 2929 C C . ASP A 1 371 ? 47.042 18.690 -21.915 1.00 49.69 371 ASP A C 1
ATOM 2931 O O . ASP A 1 371 ? 47.772 17.723 -21.660 1.00 49.69 371 ASP A O 1
ATOM 2935 N N . LYS A 1 372 ? 46.003 19.005 -21.124 1.00 50.50 372 LYS A N 1
ATOM 2936 C CA . LYS A 1 372 ? 45.552 18.187 -19.977 1.00 50.50 372 LYS A CA 1
ATOM 2937 C C . LYS A 1 372 ? 45.305 16.720 -20.361 1.00 50.50 372 LYS A C 1
ATOM 2939 O O . LYS A 1 372 ? 44.674 16.435 -21.375 1.00 50.50 372 LYS A O 1
ATOM 2944 N N . HIS A 1 373 ? 45.724 15.798 -19.496 1.00 55.97 373 HIS A N 1
ATOM 2945 C CA . HIS A 1 373 ? 45.449 14.361 -19.617 1.00 55.97 373 HIS A CA 1
ATOM 2946 C C . HIS A 1 373 ? 44.391 13.918 -18.588 1.00 55.97 373 HIS A C 1
ATOM 2948 O O . HIS A 1 373 ? 44.390 14.474 -17.488 1.00 55.97 373 HIS A O 1
ATOM 2954 N N . PRO A 1 374 ? 43.529 12.917 -18.873 1.00 49.22 374 PRO A N 1
ATOM 2955 C CA . PRO A 1 374 ? 42.522 12.439 -17.918 1.00 49.22 374 PRO A CA 1
ATOM 2956 C C . PRO A 1 374 ? 43.106 12.054 -16.548 1.00 49.22 374 PRO A C 1
ATOM 2958 O O . PRO A 1 374 ? 42.607 12.505 -15.520 1.00 49.22 374 PRO A O 1
ATOM 2961 N N . ASP A 1 375 ? 44.218 11.310 -16.539 1.00 58.19 375 ASP A N 1
ATOM 2962 C CA . ASP A 1 375 ? 44.920 10.874 -15.321 1.00 58.19 375 ASP A CA 1
ATOM 2963 C C . ASP A 1 375 ? 45.488 12.026 -14.457 1.00 58.19 375 ASP A C 1
ATOM 2965 O O . ASP A 1 375 ? 45.835 11.780 -13.302 1.00 58.19 375 ASP A O 1
ATOM 2969 N N . ASP A 1 376 ? 45.612 13.266 -14.963 1.00 66.75 376 ASP A N 1
ATOM 2970 C CA . ASP A 1 376 ? 46.257 14.365 -14.216 1.00 66.75 376 ASP A CA 1
ATOM 2971 C C . ASP A 1 376 ? 45.527 14.644 -12.888 1.00 66.75 376 ASP A C 1
ATOM 2973 O O . ASP A 1 376 ? 46.157 14.744 -11.836 1.00 66.75 376 ASP A O 1
ATOM 2977 N N . ASP A 1 377 ? 44.193 14.725 -12.909 1.00 67.06 377 ASP A N 1
ATOM 2978 C CA . ASP A 1 377 ? 43.388 15.024 -11.717 1.00 67.06 377 ASP A CA 1
ATOM 2979 C C . ASP A 1 377 ? 43.364 13.845 -10.705 1.00 67.06 377 ASP A C 1
ATOM 2981 O O . ASP A 1 377 ? 43.030 14.068 -9.540 1.00 67.06 377 ASP A O 1
ATOM 2985 N N . GLN A 1 378 ? 43.766 12.623 -11.099 1.00 71.81 378 GLN A N 1
ATOM 2986 C CA . GLN A 1 378 ? 44.033 11.508 -10.170 1.00 71.81 378 GLN A CA 1
ATOM 2987 C C . GLN A 1 378 ? 45.463 11.572 -9.616 1.00 71.81 378 GLN A C 1
ATOM 2989 O O . GLN A 1 378 ? 45.650 11.462 -8.407 1.00 71.81 378 GLN A O 1
ATOM 2994 N N . PHE A 1 379 ? 46.461 11.844 -10.463 1.00 81.12 379 PHE A N 1
ATOM 2995 C CA . PHE A 1 379 ? 47.850 12.036 -10.035 1.00 81.12 379 PHE A CA 1
ATOM 2996 C C . PHE A 1 379 ? 47.965 13.087 -8.915 1.00 81.12 379 PHE A C 1
ATOM 2998 O O . PHE A 1 379 ? 48.665 12.867 -7.927 1.00 81.12 379 PHE A O 1
ATOM 3005 N N . PHE A 1 380 ? 47.232 14.203 -9.013 1.00 83.31 380 PHE A N 1
ATOM 3006 C CA . PHE A 1 380 ? 47.230 15.219 -7.955 1.00 83.31 380 PHE A CA 1
ATOM 3007 C C . PHE A 1 380 ? 46.551 14.768 -6.651 1.00 83.31 380 PHE A C 1
ATOM 3009 O O . PHE A 1 380 ? 46.931 15.266 -5.593 1.00 83.31 380 PHE A O 1
ATOM 3016 N N . ARG A 1 381 ? 45.617 13.804 -6.683 1.00 78.00 381 ARG A N 1
ATOM 3017 C CA . ARG A 1 381 ? 45.044 13.179 -5.472 1.00 78.00 381 ARG A CA 1
ATOM 3018 C C . ARG A 1 381 ? 46.062 12.281 -4.779 1.00 78.00 381 ARG A C 1
ATOM 3020 O O . ARG A 1 381 ? 46.256 12.412 -3.572 1.00 78.00 381 ARG A O 1
ATOM 3027 N N . ASP A 1 382 ? 46.756 11.452 -5.552 1.00 77.69 382 ASP A N 1
ATOM 3028 C CA . ASP A 1 382 ? 47.784 10.534 -5.046 1.00 77.69 382 ASP A CA 1
ATOM 3029 C C . ASP A 1 382 ? 49.016 11.291 -4.510 1.00 77.69 382 ASP A C 1
ATOM 3031 O O . ASP A 1 382 ? 49.639 10.876 -3.530 1.00 77.69 382 ASP A O 1
ATOM 3035 N N . LEU A 1 383 ? 49.366 12.422 -5.136 1.00 81.19 383 LEU A N 1
ATOM 3036 C CA . LEU A 1 383 ? 50.420 13.322 -4.666 1.00 81.19 383 LEU A CA 1
ATOM 3037 C C . LEU A 1 383 ? 49.993 14.072 -3.395 1.00 81.19 383 LEU A C 1
ATOM 3039 O O . LEU A 1 383 ? 50.758 14.120 -2.430 1.00 81.19 383 LEU A O 1
ATOM 3043 N N . ALA A 1 384 ? 48.770 14.617 -3.354 1.00 82.75 384 ALA A N 1
ATOM 3044 C CA . ALA A 1 384 ? 48.247 15.315 -2.177 1.00 82.75 384 ALA A CA 1
ATOM 3045 C C . ALA A 1 384 ? 48.251 14.417 -0.929 1.00 82.75 384 ALA A C 1
ATOM 3047 O O . ALA A 1 384 ? 48.717 14.852 0.127 1.00 82.75 384 ALA A O 1
ATOM 3048 N N . SER A 1 385 ? 47.848 13.146 -1.080 1.00 79.50 385 SER A N 1
ATOM 3049 C CA . SER A 1 385 ? 47.830 12.134 -0.011 1.00 79.50 385 SER A CA 1
ATOM 3050 C C . SER A 1 385 ? 49.205 11.641 0.453 1.00 79.50 385 SER A C 1
ATOM 3052 O O . SER A 1 385 ? 49.278 10.750 1.290 1.00 79.50 385 SER A O 1
ATOM 3054 N N . LYS A 1 386 ? 50.300 12.147 -0.124 1.00 79.00 386 LYS A N 1
ATOM 3055 C CA . LYS A 1 386 ? 51.681 11.860 0.310 1.00 79.00 386 LYS A CA 1
ATOM 3056 C C . LYS A 1 386 ? 52.464 13.127 0.663 1.00 79.00 386 LYS A C 1
ATOM 3058 O O . LYS A 1 386 ? 53.485 13.062 1.354 1.00 79.00 386 LYS A O 1
ATOM 3063 N N . ALA A 1 387 ? 51.991 14.283 0.200 1.00 74.94 387 ALA A N 1
ATOM 3064 C CA . ALA A 1 387 ? 52.461 15.587 0.636 1.00 74.94 387 ALA A CA 1
ATOM 3065 C C . ALA A 1 387 ? 51.971 15.905 2.060 1.00 74.94 387 ALA A C 1
ATOM 3067 O O . ALA A 1 387 ? 52.800 16.307 2.876 1.00 74.94 387 ALA A O 1
ATOM 3068 N N . GLU A 1 388 ? 50.674 15.694 2.339 1.00 71.69 388 GLU A N 1
ATOM 3069 C CA . GLU A 1 388 ? 49.976 15.926 3.623 1.00 71.69 388 GLU A CA 1
ATOM 3070 C C . GLU A 1 388 ? 50.595 17.060 4.465 1.00 71.69 388 GLU A C 1
ATOM 3072 O O . GLU A 1 388 ? 50.516 18.218 4.063 1.00 71.69 388 GLU A O 1
ATOM 3077 N N . SER A 1 389 ? 51.285 16.760 5.571 1.00 73.75 389 SER A N 1
ATOM 3078 C CA . SER A 1 389 ? 51.874 17.746 6.504 1.00 73.75 389 SER A CA 1
ATOM 3079 C C . SER A 1 389 ? 52.916 18.712 5.905 1.00 73.75 389 SER A C 1
ATOM 3081 O O . SER A 1 389 ? 53.366 19.644 6.572 1.00 73.75 389 SER A O 1
ATOM 3083 N N . SER A 1 390 ? 53.330 18.517 4.650 1.00 79.56 390 SER A N 1
ATOM 3084 C CA . SER A 1 390 ? 54.233 19.418 3.917 1.00 79.56 390 SER A CA 1
ATOM 3085 C C . SER A 1 390 ? 53.511 20.457 3.047 1.00 79.56 390 SER A C 1
ATOM 3087 O O . SER A 1 390 ? 54.187 21.284 2.427 1.00 79.56 390 SER A O 1
ATOM 3089 N N . TRP A 1 391 ? 52.172 20.441 2.976 1.00 86.81 391 TRP A N 1
ATOM 3090 C CA . TRP A 1 391 ? 51.407 21.233 2.002 1.00 86.81 391 TRP A CA 1
ATOM 3091 C C . TRP A 1 391 ? 51.642 22.745 2.106 1.00 86.81 391 TRP A C 1
ATOM 3093 O O . TRP A 1 391 ? 51.781 23.391 1.074 1.00 86.81 391 TRP A O 1
ATOM 3103 N N . GLU A 1 392 ? 51.775 23.312 3.310 1.00 85.31 392 GLU A N 1
ATOM 3104 C CA . GLU A 1 392 ? 52.069 24.743 3.478 1.00 85.31 392 GLU A CA 1
ATOM 3105 C C . GLU A 1 392 ? 53.433 25.141 2.887 1.00 85.31 392 GLU A C 1
ATOM 3107 O O . GLU A 1 392 ? 53.575 26.192 2.261 1.00 85.31 392 GLU A O 1
ATOM 3112 N N . LYS A 1 393 ? 54.465 24.312 3.097 1.00 85.69 393 LYS A N 1
ATOM 3113 C CA . LYS A 1 393 ? 55.818 24.569 2.572 1.00 85.69 393 LYS A CA 1
ATOM 3114 C C . LYS A 1 393 ? 55.817 24.481 1.050 1.00 85.69 393 LYS A C 1
ATOM 3116 O O . LYS A 1 393 ? 56.422 25.320 0.386 1.00 85.69 393 LYS A O 1
ATOM 3121 N N . LEU A 1 394 ? 55.086 23.502 0.514 1.00 86.62 394 LEU A N 1
ATOM 3122 C CA . LEU A 1 394 ? 54.875 23.346 -0.918 1.00 86.62 394 LEU A CA 1
ATOM 3123 C C . LEU A 1 394 ? 54.104 24.543 -1.497 1.00 86.62 394 LEU A C 1
ATOM 3125 O O . LEU A 1 394 ? 54.548 25.111 -2.484 1.00 86.62 394 LEU A O 1
ATOM 3129 N N . ALA A 1 395 ? 53.033 25.005 -0.845 1.00 85.44 395 ALA A N 1
ATOM 3130 C CA . ALA A 1 395 ? 52.268 26.185 -1.257 1.00 85.44 395 ALA A CA 1
ATOM 3131 C C . ALA A 1 395 ? 53.151 27.441 -1.349 1.00 85.44 395 ALA A C 1
ATOM 3133 O O . ALA A 1 395 ? 53.135 28.133 -2.369 1.00 85.44 395 ALA A O 1
ATOM 3134 N N . ARG A 1 396 ? 53.989 27.693 -0.331 1.00 87.25 396 ARG A N 1
ATOM 3135 C CA . ARG A 1 396 ? 54.970 28.793 -0.337 1.00 87.25 396 ARG A CA 1
ATOM 3136 C C . ARG A 1 396 ? 55.974 28.653 -1.487 1.00 87.25 396 ARG A C 1
ATOM 3138 O O . ARG A 1 396 ? 56.188 29.616 -2.217 1.00 87.25 396 ARG A O 1
ATOM 3145 N N . SER A 1 397 ? 56.532 27.458 -1.720 1.00 83.06 397 SER A N 1
ATOM 3146 C CA . SER A 1 397 ? 57.457 27.229 -2.848 1.00 83.06 397 SER A CA 1
ATOM 3147 C C . SER A 1 397 ? 56.782 27.226 -4.230 1.00 83.06 397 SER A C 1
ATOM 3149 O O . SER A 1 397 ? 57.479 27.365 -5.233 1.00 83.06 397 SER A O 1
ATOM 3151 N N . LEU A 1 398 ? 55.456 27.081 -4.297 1.00 83.31 398 LEU A N 1
ATOM 3152 C CA . LEU A 1 398 ? 54.640 27.197 -5.512 1.00 83.31 398 LEU A CA 1
ATOM 3153 C C . LEU A 1 398 ? 54.089 28.624 -5.733 1.00 83.31 398 LEU A C 1
ATOM 3155 O O . LEU A 1 398 ? 53.398 28.862 -6.726 1.00 83.31 398 LEU A O 1
ATOM 3159 N N . GLY A 1 399 ? 54.414 29.573 -4.843 1.00 78.81 399 GLY A N 1
ATOM 3160 C CA . GLY A 1 399 ? 54.125 31.003 -4.997 1.00 78.81 399 GLY A CA 1
ATOM 3161 C C . GLY A 1 399 ? 52.807 31.498 -4.389 1.00 78.81 399 GLY A C 1
ATOM 3162 O O . GLY A 1 399 ? 52.326 32.549 -4.807 1.00 78.81 399 GLY A O 1
ATOM 3163 N N . TYR A 1 400 ? 52.210 30.773 -3.437 1.00 82.88 400 TYR A N 1
ATOM 3164 C CA . TYR A 1 400 ? 51.012 31.233 -2.718 1.00 82.88 400 TYR A CA 1
ATOM 3165 C C . TYR A 1 400 ? 51.336 32.308 -1.676 1.00 82.88 400 TYR A C 1
ATOM 3167 O O . TYR A 1 400 ? 52.334 32.209 -0.959 1.00 82.88 400 TYR A O 1
ATOM 3175 N N . GLY A 1 401 ? 50.451 33.299 -1.544 1.00 73.19 401 GLY A N 1
ATOM 3176 C CA . GLY A 1 401 ? 50.510 34.273 -0.449 1.00 73.19 401 GLY A CA 1
ATOM 3177 C C . GLY A 1 401 ? 50.010 33.695 0.882 1.00 73.19 401 GLY A C 1
ATOM 3178 O O . GLY A 1 401 ? 49.141 32.824 0.896 1.00 73.19 401 GLY A O 1
ATOM 3179 N N . GLU A 1 402 ? 50.500 34.217 2.013 1.00 77.69 402 GLU A N 1
ATOM 3180 C CA . GLU A 1 402 ? 50.075 33.777 3.358 1.00 77.69 402 GLU A CA 1
ATOM 3181 C C . GLU A 1 402 ? 48.552 33.866 3.563 1.00 77.69 402 GLU A C 1
ATOM 3183 O O . GLU A 1 402 ? 47.972 33.007 4.223 1.00 77.69 402 GLU A O 1
ATOM 3188 N N . ASP A 1 403 ? 47.881 34.852 2.960 1.00 67.12 403 ASP A N 1
ATOM 3189 C CA . ASP A 1 403 ? 46.423 34.990 3.041 1.00 67.12 403 ASP A CA 1
ATOM 3190 C C . ASP A 1 403 ? 45.675 33.921 2.219 1.00 67.12 403 ASP A C 1
ATOM 3192 O O . ASP A 1 403 ? 44.659 33.402 2.683 1.00 67.12 403 ASP A O 1
ATOM 3196 N N . GLU A 1 404 ? 46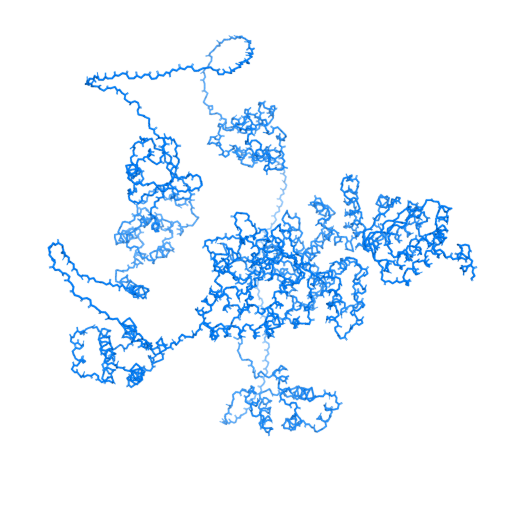.196 33.506 1.051 1.00 73.19 404 GLU A N 1
ATOM 3197 C CA . GLU A 1 404 ? 45.648 32.354 0.309 1.00 73.19 404 GLU A CA 1
ATOM 3198 C C . GLU A 1 404 ? 45.841 31.053 1.114 1.00 73.19 404 GLU A C 1
ATOM 3200 O O . GLU A 1 404 ? 44.933 30.221 1.178 1.00 73.19 404 GLU A O 1
ATOM 3205 N N . ILE A 1 405 ? 47.001 30.883 1.765 1.00 79.62 405 ILE A N 1
ATOM 3206 C CA . ILE A 1 405 ? 47.308 29.715 2.610 1.00 79.62 405 ILE A CA 1
ATOM 3207 C C . ILE A 1 405 ? 46.357 29.665 3.812 1.00 79.62 405 ILE A C 1
ATOM 3209 O O . ILE A 1 405 ? 45.712 28.640 4.037 1.00 79.62 405 ILE A O 1
ATOM 3213 N N . ARG A 1 406 ? 46.181 30.782 4.529 1.00 76.44 406 ARG A N 1
ATOM 3214 C CA . ARG A 1 406 ? 45.223 30.908 5.643 1.00 76.44 406 ARG A CA 1
ATOM 3215 C C . ARG A 1 406 ? 43.785 30.637 5.207 1.00 76.44 406 ARG A C 1
ATOM 3217 O O . ARG A 1 406 ? 43.038 29.997 5.949 1.00 76.44 406 ARG A O 1
ATOM 3224 N N . GLN A 1 407 ? 43.390 31.067 4.008 1.00 76.94 407 GLN A N 1
ATOM 3225 C CA . GLN A 1 407 ? 42.060 30.774 3.474 1.00 76.94 407 GLN A CA 1
ATOM 3226 C C . GLN A 1 407 ? 41.875 29.271 3.209 1.00 76.94 407 GLN A C 1
ATOM 3228 O O . GLN A 1 407 ? 40.868 28.696 3.623 1.00 76.94 407 GLN A O 1
ATOM 3233 N N . ILE A 1 408 ? 42.849 28.602 2.584 1.00 75.50 408 ILE A N 1
ATOM 3234 C CA . ILE A 1 408 ? 42.805 27.145 2.356 1.00 75.50 408 ILE A CA 1
ATOM 3235 C C . ILE A 1 408 ? 42.774 26.382 3.693 1.00 75.50 408 ILE A C 1
ATOM 3237 O O . ILE A 1 408 ? 41.998 25.436 3.842 1.00 75.50 408 ILE A O 1
ATOM 3241 N N . GLN A 1 409 ? 43.556 26.831 4.678 1.00 75.56 409 GLN A N 1
ATOM 3242 C CA . GLN A 1 409 ? 43.667 26.229 6.009 1.00 75.56 409 GLN A CA 1
ATOM 3243 C C . GLN A 1 409 ? 42.382 26.349 6.844 1.00 75.56 409 GLN A C 1
ATOM 3245 O O . GLN A 1 409 ? 42.021 25.400 7.535 1.00 75.56 409 GLN A O 1
ATOM 3250 N N . THR A 1 410 ? 41.672 27.479 6.749 1.00 73.12 410 THR A N 1
ATOM 3251 C CA . THR A 1 410 ? 40.398 27.724 7.459 1.00 73.12 410 THR A CA 1
ATOM 3252 C C . THR A 1 410 ? 39.175 27.120 6.768 1.00 73.12 410 THR A C 1
ATOM 3254 O O . THR A 1 410 ? 38.190 26.828 7.440 1.00 73.12 410 THR A O 1
ATOM 3257 N N . THR A 1 411 ? 39.220 26.899 5.449 1.00 64.62 411 THR A N 1
ATOM 3258 C CA . THR A 1 411 ? 38.079 26.343 4.688 1.00 64.62 411 THR A CA 1
ATOM 3259 C C . THR A 1 411 ? 37.971 24.812 4.793 1.00 64.62 411 THR A C 1
ATOM 3261 O O . THR A 1 411 ? 36.899 24.262 4.556 1.00 64.62 411 THR A O 1
ATOM 3264 N N . ASN A 1 412 ? 39.050 24.110 5.161 1.00 68.19 412 ASN A N 1
ATOM 3265 C CA . ASN A 1 412 ? 39.130 22.642 5.137 1.00 68.19 412 ASN A CA 1
ATOM 3266 C C . ASN A 1 412 ? 39.648 22.080 6.466 1.00 68.19 412 ASN A C 1
ATOM 3268 O O . ASN A 1 412 ? 40.505 22.693 7.104 1.00 68.19 412 ASN A O 1
ATOM 3272 N N . GLN A 1 413 ? 39.168 20.899 6.868 1.00 62.97 413 GLN A N 1
ATOM 3273 C CA . GLN A 1 413 ? 39.453 20.332 8.193 1.00 62.97 413 GLN A CA 1
ATOM 3274 C C . GLN A 1 413 ? 40.757 19.513 8.266 1.00 62.97 413 GLN A C 1
ATOM 3276 O O . GLN A 1 413 ? 41.444 19.607 9.283 1.00 62.97 413 GLN A O 1
ATOM 3281 N N . ASP A 1 414 ? 41.147 18.794 7.204 1.00 75.00 414 ASP A N 1
ATOM 3282 C CA . ASP A 1 414 ? 42.389 18.000 7.155 1.00 75.00 414 ASP A CA 1
ATOM 3283 C C . ASP A 1 414 ? 43.433 18.528 6.145 1.00 75.00 414 ASP A C 1
ATOM 3285 O O . ASP A 1 414 ? 43.126 19.296 5.231 1.00 75.00 414 ASP A O 1
ATOM 3289 N N . ASP A 1 415 ? 44.695 18.123 6.323 1.00 74.12 415 ASP A N 1
ATOM 3290 C CA . ASP A 1 415 ? 45.829 18.575 5.503 1.00 74.12 415 ASP A CA 1
ATOM 3291 C C . ASP A 1 415 ? 45.908 17.935 4.109 1.00 74.12 415 ASP A C 1
ATOM 3293 O O . ASP A 1 415 ? 46.556 18.486 3.217 1.00 74.12 415 ASP A O 1
ATOM 3297 N N . LYS A 1 416 ? 45.233 16.808 3.879 1.00 76.06 416 LYS A N 1
ATOM 3298 C CA . LYS A 1 416 ? 45.191 16.121 2.584 1.00 76.06 416 LYS A CA 1
ATOM 3299 C C . LYS A 1 416 ? 44.255 16.847 1.620 1.00 76.06 416 LYS A C 1
ATOM 3301 O O . LYS A 1 416 ? 44.646 17.085 0.477 1.00 76.06 416 LYS A O 1
ATOM 3306 N N . GLU A 1 417 ? 43.087 17.285 2.082 1.00 74.56 417 GLU A N 1
ATOM 3307 C CA . GLU A 1 417 ? 42.156 18.080 1.277 1.00 74.56 417 GLU A CA 1
ATOM 3308 C C . GLU A 1 417 ? 42.669 19.522 1.087 1.00 74.56 417 GLU A C 1
ATOM 3310 O O . GLU A 1 417 ? 42.576 20.062 -0.018 1.00 74.56 417 GLU A O 1
ATOM 3315 N N . ARG A 1 418 ? 43.345 20.114 2.091 1.00 81.62 418 ARG A N 1
ATOM 3316 C CA . ARG A 1 418 ? 44.104 21.379 1.924 1.00 81.62 418 ARG A CA 1
ATOM 3317 C C . ARG A 1 418 ? 45.171 21.255 0.833 1.00 81.62 418 ARG A C 1
ATOM 3319 O O . ARG A 1 418 ? 45.223 22.084 -0.079 1.00 81.62 418 ARG A O 1
ATOM 3326 N N . SER A 1 419 ? 45.988 20.201 0.894 1.00 80.69 419 SER A N 1
ATOM 3327 C CA . SER A 1 419 ? 47.012 19.880 -0.110 1.00 80.69 419 SER A CA 1
ATOM 3328 C C . SER A 1 419 ? 46.408 19.692 -1.504 1.00 80.69 419 SER A C 1
ATOM 3330 O O . SER A 1 419 ? 46.909 20.252 -2.481 1.00 80.69 419 SER A O 1
ATOM 3332 N N . LEU A 1 420 ? 45.280 18.982 -1.601 1.00 81.31 420 LEU A N 1
ATOM 3333 C CA . LEU A 1 420 ? 44.582 18.729 -2.858 1.00 81.31 420 LEU A CA 1
ATOM 3334 C C . LEU A 1 420 ? 43.973 20.000 -3.465 1.00 81.31 420 LEU A C 1
ATOM 3336 O O . LEU A 1 420 ? 44.164 20.259 -4.657 1.00 81.31 420 LEU A O 1
ATOM 3340 N N . GLN A 1 421 ? 43.281 20.823 -2.671 1.00 79.12 421 GLN A N 1
ATOM 3341 C CA . GLN A 1 421 ? 42.742 22.105 -3.134 1.00 79.12 421 GLN A CA 1
ATOM 3342 C C . GLN A 1 421 ? 43.868 23.046 -3.580 1.00 79.12 421 GLN A C 1
ATOM 3344 O O . GLN A 1 421 ? 43.739 23.712 -4.613 1.00 79.12 421 GLN A O 1
ATOM 3349 N N . MET A 1 422 ? 44.977 23.093 -2.840 1.00 88.50 422 MET A N 1
ATOM 3350 C CA . MET A 1 422 ? 46.155 23.880 -3.200 1.00 88.50 422 MET A CA 1
ATOM 3351 C C . MET A 1 422 ? 46.738 23.406 -4.540 1.00 88.50 422 MET A C 1
ATOM 3353 O O . MET A 1 422 ? 46.763 24.184 -5.492 1.00 88.50 422 MET A O 1
ATOM 3357 N N . LEU A 1 423 ? 47.079 22.121 -4.680 1.00 83.31 423 LEU A N 1
ATOM 3358 C CA . LEU A 1 423 ? 47.663 21.572 -5.910 1.00 83.31 423 LEU A CA 1
ATOM 3359 C C . LEU A 1 423 ? 46.735 21.719 -7.126 1.00 83.31 423 LEU A C 1
ATOM 3361 O O . LEU A 1 423 ? 47.181 22.156 -8.189 1.00 83.31 423 LEU A O 1
ATOM 3365 N N . LEU A 1 424 ? 45.436 21.430 -6.989 1.00 77.31 424 LEU A N 1
ATOM 3366 C CA . LEU A 1 424 ? 44.480 21.576 -8.093 1.00 77.31 424 LEU A CA 1
ATOM 3367 C C . LEU A 1 424 ? 44.200 23.041 -8.449 1.00 77.31 424 LEU A C 1
ATOM 3369 O O . LEU A 1 424 ? 43.986 23.338 -9.625 1.00 77.31 424 LEU A O 1
ATOM 3373 N N . SER A 1 425 ? 44.197 23.967 -7.484 1.00 73.62 425 SER A N 1
ATOM 3374 C CA . SER A 1 425 ? 44.070 25.401 -7.787 1.00 73.62 425 SER A CA 1
ATOM 3375 C C . SER A 1 425 ? 45.338 25.961 -8.434 1.00 73.62 425 SER A C 1
ATOM 3377 O O . SER A 1 425 ? 45.227 26.770 -9.354 1.00 73.62 425 SER A O 1
ATOM 3379 N N . TRP A 1 426 ? 46.519 25.466 -8.056 1.00 85.12 426 TRP A N 1
ATOM 3380 C CA . TRP A 1 426 ? 47.797 25.843 -8.658 1.00 85.12 426 TRP A CA 1
ATOM 3381 C C . TRP A 1 426 ? 47.925 25.329 -10.089 1.00 85.12 426 TRP A C 1
ATOM 3383 O O . TRP A 1 426 ? 48.277 26.082 -10.996 1.00 85.12 426 TRP A O 1
ATOM 3393 N N . TRP A 1 427 ? 47.558 24.066 -10.320 1.00 83.06 427 TRP A N 1
ATOM 3394 C CA . TRP A 1 427 ? 47.547 23.452 -11.649 1.00 83.06 427 TRP A CA 1
ATOM 3395 C C . TRP A 1 427 ? 46.607 24.186 -12.615 1.00 83.06 427 TRP A C 1
ATOM 3397 O O . TRP A 1 427 ? 46.894 24.303 -13.802 1.00 83.06 427 TRP A O 1
ATOM 3407 N N . ARG A 1 428 ? 45.515 24.766 -12.099 1.00 67.00 428 ARG A N 1
ATOM 3408 C CA . ARG A 1 428 ? 44.581 25.633 -12.846 1.00 67.00 428 ARG A CA 1
ATOM 3409 C C . ARG A 1 428 ? 45.093 27.066 -13.085 1.00 67.00 428 ARG A C 1
ATOM 3411 O O . ARG A 1 428 ? 44.365 27.841 -13.700 1.00 67.00 428 ARG A O 1
ATOM 3418 N N . LYS A 1 429 ? 46.300 27.414 -12.616 1.00 68.62 429 LYS A N 1
ATOM 3419 C CA . LYS A 1 429 ? 47.033 28.654 -12.943 1.00 68.62 429 LYS A CA 1
ATOM 3420 C C . LYS A 1 429 ? 48.160 28.416 -13.983 1.00 68.62 429 LYS A C 1
ATOM 3422 O O . LYS A 1 429 ? 48.727 29.389 -14.470 1.00 68.62 429 LYS A O 1
ATOM 3427 N N . GLN A 1 430 ? 48.496 27.163 -14.337 1.00 68.94 430 GLN A N 1
ATOM 3428 C CA . GLN A 1 430 ? 49.639 26.838 -15.214 1.00 68.94 430 GLN A CA 1
ATOM 3429 C C . GLN A 1 430 ? 49.295 26.866 -16.712 1.00 68.94 430 GLN A C 1
ATOM 3431 O O . GLN A 1 430 ? 48.359 26.207 -17.156 1.00 68.94 430 GLN A O 1
ATOM 3436 N N . ALA A 1 431 ? 50.101 27.573 -17.513 1.00 55.19 431 ALA A N 1
ATOM 3437 C CA . ALA A 1 431 ? 49.874 27.725 -18.955 1.00 55.19 431 ALA A CA 1
ATOM 3438 C C . ALA A 1 431 ? 50.400 26.545 -19.803 1.00 55.19 431 ALA A C 1
ATOM 3440 O O . ALA A 1 431 ? 49.761 26.163 -20.788 1.00 55.19 431 ALA A O 1
ATOM 3441 N N . ASN A 1 432 ? 51.544 25.962 -19.424 1.00 70.81 432 ASN A N 1
ATOM 3442 C CA . ASN A 1 432 ? 52.202 24.848 -20.115 1.00 70.81 432 ASN A CA 1
ATOM 3443 C C . ASN A 1 432 ? 52.352 23.648 -19.164 1.00 70.81 432 ASN A C 1
ATOM 3445 O O . ASN A 1 432 ? 52.773 23.791 -18.016 1.00 70.81 432 ASN A O 1
ATOM 3449 N N . ARG A 1 433 ? 52.016 22.447 -19.650 1.00 69.56 433 ARG A N 1
ATOM 3450 C CA . ARG A 1 433 ? 52.003 21.209 -18.861 1.00 69.56 433 ARG A CA 1
ATOM 3451 C C . ARG A 1 433 ? 53.409 20.729 -18.504 1.00 69.56 433 ARG A C 1
ATOM 3453 O O . ARG A 1 433 ? 53.598 20.189 -17.419 1.00 69.56 433 ARG A O 1
ATOM 3460 N N . LYS A 1 434 ? 54.395 20.936 -19.386 1.00 70.69 434 LYS A N 1
ATOM 3461 C CA . LYS A 1 434 ? 55.788 20.533 -19.130 1.00 70.69 434 LYS A CA 1
ATOM 3462 C C . LYS A 1 434 ? 56.444 21.440 -18.095 1.00 70.69 434 LYS A C 1
ATOM 3464 O O . LYS A 1 434 ? 56.961 20.945 -17.102 1.00 70.69 434 LYS A O 1
ATOM 3469 N N . GLU A 1 435 ? 56.342 22.753 -18.296 1.00 72.75 435 GLU A N 1
ATOM 3470 C CA . GLU A 1 435 ? 56.837 23.767 -17.354 1.00 72.75 435 GLU A CA 1
ATOM 3471 C C . GLU A 1 435 ? 56.173 23.614 -15.981 1.00 72.75 435 GLU A C 1
ATOM 3473 O O . GLU A 1 435 ? 56.874 23.547 -14.979 1.00 72.75 435 GLU A O 1
ATOM 3478 N N . GLY A 1 436 ? 54.848 23.428 -15.925 1.00 78.75 436 GLY A N 1
ATOM 3479 C CA . GLY A 1 436 ? 54.137 23.186 -14.668 1.00 78.75 436 GLY A CA 1
ATOM 3480 C C . GLY A 1 436 ? 54.608 21.926 -13.926 1.00 78.75 436 GLY A C 1
ATOM 3481 O O . GLY A 1 436 ? 54.765 21.959 -12.709 1.00 78.75 436 GLY A O 1
ATOM 3482 N N . PHE A 1 437 ? 54.885 20.817 -14.622 1.00 83.00 437 PHE A N 1
ATOM 3483 C CA . PHE A 1 437 ? 55.465 19.638 -13.964 1.00 83.00 437 PHE A CA 1
ATOM 3484 C C . PHE A 1 437 ? 56.923 19.854 -13.531 1.00 83.00 437 PHE A C 1
ATOM 3486 O O . PHE A 1 437 ? 57.310 19.335 -12.485 1.00 83.00 437 PHE A O 1
ATOM 3493 N N . GLN A 1 438 ? 57.711 20.642 -14.269 1.00 78.75 438 GLN A N 1
ATOM 3494 C CA . GLN A 1 438 ? 59.074 20.997 -13.868 1.00 78.75 438 GLN A CA 1
ATOM 3495 C C . GLN A 1 438 ? 59.070 21.888 -12.618 1.00 78.75 438 GLN A C 1
ATOM 3497 O O . GLN A 1 438 ? 59.693 21.533 -11.624 1.00 78.75 438 GLN A O 1
ATOM 3502 N 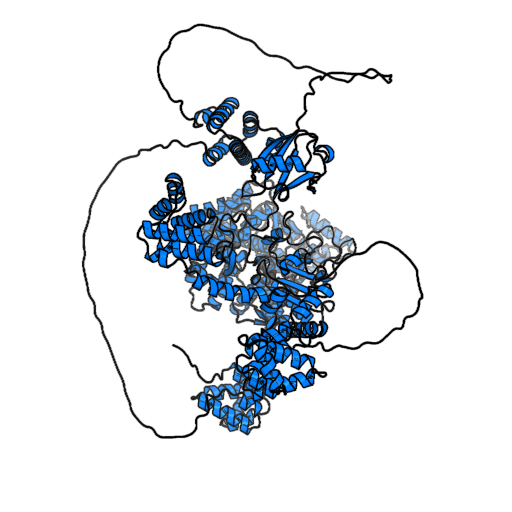N . SER A 1 439 ? 58.291 22.973 -12.599 1.00 82.75 439 SER A N 1
ATOM 3503 C CA . SER A 1 439 ? 58.176 23.852 -11.427 1.00 82.75 439 SER A CA 1
ATOM 3504 C C . SER A 1 439 ? 57.625 23.129 -10.194 1.00 82.75 439 SER A C 1
ATOM 3506 O O . SER A 1 439 ? 58.028 23.447 -9.079 1.00 82.75 439 SER A O 1
ATOM 3508 N N . LEU A 1 440 ? 56.757 22.125 -10.371 1.00 86.94 440 LEU A N 1
ATOM 3509 C CA . LEU A 1 440 ? 56.309 21.256 -9.279 1.00 86.94 440 LEU A CA 1
ATOM 3510 C C . LEU A 1 440 ? 57.427 20.333 -8.769 1.00 86.94 440 LEU A C 1
ATOM 3512 O O . LEU A 1 440 ? 57.577 20.183 -7.560 1.00 86.94 440 LEU A O 1
ATOM 3516 N N . SER A 1 441 ? 58.219 19.738 -9.667 1.00 84.94 441 SER A N 1
ATOM 3517 C CA . SER A 1 441 ? 59.415 18.962 -9.307 1.00 84.94 441 SER A CA 1
ATOM 3518 C C . SER A 1 441 ? 60.401 19.824 -8.516 1.00 84.94 441 SER A C 1
ATOM 3520 O O . SER A 1 441 ? 60.837 19.443 -7.431 1.00 84.94 441 SER A O 1
ATOM 3522 N N . ASP A 1 442 ? 60.698 21.024 -9.009 1.00 82.19 442 ASP A N 1
ATOM 3523 C CA . ASP A 1 442 ? 61.644 21.950 -8.387 1.00 82.19 442 ASP A CA 1
ATOM 3524 C C . ASP A 1 442 ? 61.139 22.438 -7.018 1.00 82.19 442 ASP A C 1
ATOM 3526 O O . ASP A 1 442 ? 61.918 22.502 -6.067 1.00 82.19 442 ASP A O 1
ATOM 3530 N N . ALA A 1 443 ? 59.830 22.684 -6.876 1.00 86.56 443 ALA A N 1
ATOM 3531 C CA . ALA A 1 443 ? 59.191 23.053 -5.610 1.00 86.56 443 ALA A CA 1
ATOM 3532 C C . ALA A 1 443 ? 59.038 21.892 -4.607 1.00 86.56 443 ALA A C 1
ATOM 3534 O O . ALA A 1 443 ? 58.908 22.139 -3.411 1.00 86.56 443 ALA A O 1
ATOM 3535 N N . LEU A 1 444 ? 59.055 20.632 -5.058 1.00 85.31 444 LEU A N 1
ATOM 3536 C CA . LEU A 1 444 ? 59.144 19.455 -4.181 1.00 85.31 444 LEU A CA 1
ATOM 3537 C C . LEU A 1 444 ? 60.591 19.211 -3.732 1.00 85.31 444 LEU A C 1
ATOM 3539 O O . LEU A 1 444 ? 60.836 18.912 -2.562 1.00 85.31 444 LEU A O 1
ATOM 3543 N N . ASN A 1 445 ? 61.560 19.405 -4.629 1.00 82.75 445 ASN A N 1
ATOM 3544 C CA . ASN A 1 445 ? 62.985 19.311 -4.314 1.00 82.75 445 ASN A CA 1
ATOM 3545 C C . ASN A 1 445 ? 63.440 20.424 -3.350 1.00 82.75 445 ASN A C 1
ATOM 3547 O O . ASN A 1 445 ? 64.175 20.138 -2.405 1.00 82.75 445 ASN A O 1
ATOM 3551 N N . SER A 1 446 ? 62.969 21.666 -3.524 1.00 82.81 446 SER A N 1
ATOM 3552 C CA . SER A 1 446 ? 63.318 22.812 -2.663 1.00 82.81 446 SER A CA 1
ATOM 3553 C C . SER A 1 446 ? 62.901 22.622 -1.197 1.00 82.81 446 SER A C 1
ATOM 3555 O O . SER A 1 446 ? 63.610 23.061 -0.292 1.00 82.81 446 SER A O 1
ATOM 3557 N N . ILE A 1 447 ? 61.780 21.933 -0.951 1.00 85.19 447 ILE A N 1
ATOM 3558 C CA . ILE A 1 447 ? 61.276 21.612 0.394 1.00 85.19 447 ILE A CA 1
ATOM 3559 C C . ILE A 1 447 ? 61.810 20.276 0.940 1.00 85.19 447 ILE A C 1
ATOM 3561 O O . ILE A 1 447 ? 61.382 19.843 2.011 1.00 85.19 447 ILE A O 1
ATOM 3565 N N . GLY A 1 448 ? 62.724 19.615 0.220 1.00 78.75 448 GLY A N 1
ATOM 3566 C CA . GLY A 1 448 ? 63.346 18.352 0.627 1.00 78.75 448 GLY A CA 1
ATOM 3567 C C . GLY A 1 448 ? 62.486 17.098 0.425 1.00 78.75 448 GLY A C 1
ATOM 3568 O O . GLY A 1 448 ? 62.797 16.066 1.012 1.00 78.75 448 GLY A O 1
ATOM 3569 N N . ARG A 1 449 ? 61.423 17.160 -0.390 1.00 84.62 449 ARG A N 1
ATOM 3570 C CA . ARG A 1 449 ? 60.507 16.043 -0.707 1.00 84.62 449 ARG A CA 1
ATOM 3571 C C . ARG A 1 449 ? 60.819 15.417 -2.078 1.00 84.62 449 ARG A C 1
ATOM 3573 O O . ARG A 1 449 ? 59.934 15.228 -2.917 1.00 84.62 449 ARG A O 1
ATOM 3580 N N . ALA A 1 450 ? 62.097 15.134 -2.335 1.00 78.12 450 ALA A N 1
ATOM 3581 C CA . ALA A 1 450 ? 62.580 14.623 -3.624 1.00 78.12 450 ALA A CA 1
ATOM 3582 C C . ALA A 1 450 ? 61.987 13.248 -4.001 1.00 78.12 450 ALA A C 1
ATOM 3584 O O . ALA A 1 450 ? 61.839 12.930 -5.181 1.00 78.12 450 ALA A O 1
ATOM 3585 N N . GLU A 1 451 ? 61.567 12.448 -3.019 1.00 79.69 451 GLU A N 1
ATOM 3586 C CA . GLU A 1 451 ? 60.871 11.178 -3.238 1.00 79.69 451 GLU A CA 1
ATOM 3587 C C . GLU A 1 451 ? 59.467 11.360 -3.840 1.00 79.69 451 GLU A C 1
ATOM 3589 O O . GLU A 1 451 ? 58.973 10.465 -4.525 1.00 79.69 451 GLU A O 1
ATOM 3594 N N . LEU A 1 452 ? 58.844 12.531 -3.649 1.00 80.50 452 LEU A N 1
ATOM 3595 C CA . LEU A 1 452 ? 57.605 12.903 -4.337 1.00 80.50 452 LEU A CA 1
ATOM 3596 C C . LEU A 1 452 ? 57.864 13.482 -5.731 1.00 80.50 452 LEU A C 1
ATOM 3598 O O . LEU A 1 452 ? 57.045 13.280 -6.626 1.00 80.50 452 LEU A O 1
ATOM 3602 N N . ALA A 1 453 ? 58.996 14.159 -5.953 1.00 77.06 453 ALA A N 1
ATOM 3603 C CA . ALA A 1 453 ? 59.379 14.606 -7.295 1.00 77.06 453 ALA A CA 1
ATOM 3604 C C . ALA A 1 453 ? 59.559 13.404 -8.245 1.00 77.06 453 ALA A C 1
ATOM 3606 O O . ALA A 1 453 ? 59.096 13.445 -9.383 1.00 77.06 453 ALA A O 1
ATOM 3607 N N . LEU A 1 454 ? 60.104 12.287 -7.742 1.00 74.19 454 LEU A N 1
ATOM 3608 C CA . LEU A 1 454 ? 60.192 11.006 -8.462 1.00 74.19 454 LEU A CA 1
ATOM 3609 C C . LEU A 1 454 ? 58.832 10.374 -8.821 1.00 74.19 454 LEU A C 1
ATOM 3611 O O . LEU A 1 454 ? 58.793 9.488 -9.672 1.00 74.19 454 LEU A O 1
ATOM 3615 N N . MET A 1 455 ? 57.719 10.805 -8.214 1.00 73.81 455 MET A N 1
ATOM 3616 C CA . MET A 1 455 ? 56.384 10.356 -8.627 1.00 73.81 455 MET A CA 1
ATOM 3617 C C . MET A 1 455 ? 55.849 11.092 -9.859 1.00 73.81 455 MET A C 1
ATOM 3619 O O . MET A 1 455 ? 54.887 10.608 -10.453 1.00 73.81 455 MET A O 1
ATOM 3623 N N . ILE A 1 456 ? 56.420 12.237 -10.252 1.00 75.94 456 ILE A N 1
ATOM 3624 C CA . ILE A 1 456 ? 55.986 12.980 -11.443 1.00 75.94 456 ILE A CA 1
ATOM 3625 C C . ILE A 1 456 ? 56.348 12.139 -12.683 1.00 75.94 456 ILE A C 1
ATOM 3627 O O . ILE A 1 456 ? 57.535 11.960 -12.955 1.00 75.94 456 ILE A O 1
ATOM 3631 N N . PRO A 1 457 ? 55.369 11.603 -13.446 1.00 63.94 457 PRO A N 1
ATOM 3632 C CA . PRO A 1 457 ? 55.667 10.563 -14.431 1.00 63.94 457 PRO A CA 1
ATOM 3633 C C . PRO A 1 457 ? 56.575 11.058 -15.565 1.00 63.94 457 PRO A C 1
ATOM 3635 O O . PRO A 1 457 ? 56.417 12.182 -16.051 1.00 63.94 457 PRO A O 1
ATOM 3638 N N . SER A 1 458 ? 57.511 10.214 -16.005 1.00 58.72 458 SER A N 1
ATOM 3639 C CA . SER A 1 458 ? 58.514 10.603 -17.004 1.00 58.72 458 SER A CA 1
ATOM 3640 C C . SER A 1 458 ? 57.910 10.787 -18.403 1.00 58.72 458 SER A C 1
ATOM 3642 O O . SER A 1 458 ? 56.818 10.303 -18.712 1.00 58.72 458 SER A O 1
ATOM 3644 N N . GLU A 1 459 ? 58.615 11.503 -19.281 1.00 51.00 459 GLU A N 1
ATOM 3645 C CA . GLU A 1 459 ? 58.114 11.809 -20.628 1.00 51.00 459 GLU A CA 1
ATOM 3646 C C . GLU A 1 459 ? 57.937 10.551 -21.508 1.00 51.00 459 GLU A C 1
ATOM 3648 O O . GLU A 1 459 ? 57.035 10.501 -22.344 1.00 51.00 459 GLU A O 1
ATOM 3653 N N . GLU A 1 460 ? 58.711 9.493 -21.253 1.00 47.00 460 GLU A N 1
ATOM 3654 C CA . GLU A 1 460 ? 58.579 8.193 -21.926 1.00 47.00 460 GLU A CA 1
ATOM 3655 C C . GLU A 1 460 ? 57.414 7.359 -21.368 1.00 47.00 460 GLU A C 1
ATOM 3657 O O . GLU A 1 460 ? 56.618 6.827 -22.143 1.00 47.00 460 GLU A O 1
ATOM 3662 N N . GLN A 1 461 ? 57.230 7.326 -20.041 1.00 54.47 461 GLN A N 1
ATOM 3663 C CA . GLN A 1 461 ? 56.067 6.682 -19.405 1.00 54.47 461 GLN A CA 1
ATOM 3664 C C . GLN A 1 461 ? 54.742 7.318 -19.859 1.00 54.47 461 GLN A C 1
ATOM 3666 O O . GLN A 1 461 ? 53.730 6.633 -20.012 1.00 54.47 461 GLN A O 1
ATOM 3671 N N . ARG A 1 462 ? 54.750 8.634 -20.110 1.00 53.62 462 ARG A N 1
ATOM 3672 C CA . ARG A 1 462 ? 53.601 9.380 -20.645 1.00 53.62 462 ARG A CA 1
ATOM 3673 C C . ARG A 1 462 ? 53.307 9.048 -22.110 1.00 53.62 462 ARG A C 1
ATOM 3675 O O . ARG A 1 462 ? 52.135 8.979 -22.470 1.00 53.62 462 ARG A O 1
ATOM 3682 N N . ARG A 1 463 ? 54.332 8.809 -22.939 1.00 46.53 463 ARG A N 1
ATOM 3683 C CA . ARG A 1 463 ? 54.153 8.430 -24.353 1.00 46.53 463 ARG A CA 1
ATOM 3684 C C . ARG A 1 463 ? 53.426 7.098 -24.513 1.00 46.53 463 ARG A C 1
ATOM 3686 O O . ARG A 1 463 ? 52.433 7.062 -25.231 1.00 46.53 463 ARG A O 1
ATOM 3693 N N . MET A 1 464 ? 53.857 6.051 -23.805 1.00 46.22 464 MET A N 1
ATOM 3694 C CA . MET A 1 464 ? 53.253 4.714 -23.935 1.00 46.22 464 MET A CA 1
ATOM 3695 C C . MET A 1 464 ? 51.745 4.732 -23.627 1.00 46.22 464 MET A C 1
ATOM 3697 O O . MET A 1 464 ? 50.946 4.274 -24.441 1.00 46.22 464 MET A O 1
ATOM 3701 N N . LYS A 1 465 ? 51.336 5.376 -22.522 1.00 49.34 465 LYS A N 1
ATOM 3702 C CA . LYS A 1 465 ? 49.912 5.542 -22.176 1.00 49.34 465 LYS A CA 1
ATOM 3703 C C . LYS A 1 465 ? 49.117 6.353 -23.208 1.00 49.34 465 LYS A C 1
ATOM 3705 O O . LYS A 1 465 ? 47.966 6.025 -23.487 1.00 49.34 465 LYS A O 1
ATOM 3710 N N . GLN A 1 466 ? 49.697 7.410 -23.784 1.00 42.94 466 GLN A N 1
ATOM 3711 C CA . GLN A 1 466 ? 49.004 8.193 -24.815 1.00 42.94 466 GLN A CA 1
ATOM 3712 C C . GLN A 1 466 ? 48.803 7.404 -26.117 1.00 42.94 466 GLN A C 1
ATOM 3714 O O . GLN A 1 466 ? 47.804 7.622 -26.802 1.00 42.94 466 GLN A O 1
ATOM 3719 N N . GLU A 1 467 ? 49.694 6.467 -26.447 1.00 45.44 467 GLU A N 1
ATOM 3720 C CA . GLU A 1 467 ? 49.532 5.588 -27.610 1.00 45.44 467 GLU A CA 1
ATOM 3721 C C . GLU A 1 467 ? 48.455 4.512 -27.377 1.00 45.44 467 GLU A C 1
ATOM 3723 O O . GLU A 1 467 ? 47.628 4.296 -28.268 1.00 45.44 467 GLU A O 1
ATOM 3728 N N . GLU A 1 468 ? 48.355 3.935 -26.171 1.00 45.69 468 GLU A N 1
ATOM 3729 C CA . GLU A 1 468 ? 47.244 3.040 -25.788 1.00 45.69 468 GLU A CA 1
ATOM 3730 C C . GLU A 1 468 ? 45.872 3.734 -25.881 1.00 45.69 468 GLU A C 1
ATOM 3732 O O . GLU A 1 468 ? 44.933 3.202 -26.483 1.00 45.69 468 GLU A O 1
ATOM 3737 N N . VAL A 1 469 ? 45.746 4.953 -25.341 1.00 41.75 469 VAL A N 1
ATOM 3738 C CA . VAL A 1 469 ? 44.489 5.725 -25.398 1.00 41.75 469 VAL A CA 1
ATOM 3739 C C . VAL A 1 469 ? 44.143 6.114 -26.843 1.00 41.75 469 VAL A C 1
ATOM 3741 O O . VAL A 1 469 ? 42.990 5.977 -27.262 1.00 41.75 469 VAL A O 1
ATOM 3744 N N . ALA A 1 470 ? 45.133 6.510 -27.651 1.00 38.47 470 ALA A N 1
ATOM 3745 C CA . ALA A 1 470 ? 44.923 6.860 -29.058 1.00 38.47 470 ALA A CA 1
ATOM 3746 C C . ALA A 1 470 ? 44.542 5.656 -29.949 1.00 38.47 470 ALA A C 1
ATOM 3748 O O . ALA A 1 470 ? 43.838 5.839 -30.948 1.00 38.47 470 ALA A O 1
ATOM 3749 N N . GLU A 1 471 ? 44.969 4.434 -29.614 1.00 37.69 471 GLU A N 1
ATOM 3750 C CA . GLU A 1 471 ? 44.477 3.187 -30.227 1.00 37.69 471 GLU A CA 1
ATOM 3751 C C . GLU A 1 471 ? 43.007 2.908 -29.853 1.00 37.69 471 GLU A C 1
ATOM 3753 O O . GLU A 1 471 ? 42.233 2.429 -30.691 1.00 37.69 471 GLU A O 1
ATOM 3758 N N . GLY A 1 472 ? 42.605 3.243 -28.622 1.00 35.97 472 GLY A N 1
ATOM 3759 C CA . GLY A 1 472 ? 41.229 3.125 -28.138 1.00 35.97 472 GLY A CA 1
ATOM 3760 C C . GLY A 1 472 ? 40.252 4.068 -28.848 1.00 35.97 472 GLY A C 1
ATOM 3761 O O . GLY A 1 472 ? 39.234 3.622 -29.386 1.00 35.97 472 GLY A O 1
ATOM 3762 N N . GLU A 1 473 ? 40.556 5.366 -28.901 1.00 33.69 473 GLU A N 1
ATOM 3763 C CA . GLU A 1 473 ? 39.627 6.375 -29.437 1.00 33.69 473 GLU A CA 1
ATOM 3764 C C . GLU A 1 473 ? 39.448 6.292 -30.962 1.00 33.69 473 GLU A C 1
ATOM 3766 O O . GLU A 1 473 ? 38.327 6.433 -31.467 1.00 33.69 473 GLU A O 1
ATOM 3771 N N . LYS A 1 474 ? 40.505 5.937 -31.713 1.00 32.28 474 LYS A N 1
ATOM 3772 C CA . LYS A 1 474 ? 40.437 5.741 -33.178 1.00 32.28 474 LYS A CA 1
ATOM 3773 C C . LYS A 1 474 ? 39.453 4.647 -33.617 1.00 32.28 474 LYS A C 1
ATOM 3775 O O . LYS A 1 474 ? 39.090 4.596 -34.793 1.00 32.28 474 LYS A O 1
ATOM 3780 N N . ARG A 1 475 ? 38.979 3.786 -32.706 1.00 33.38 475 ARG A N 1
ATOM 3781 C CA . ARG A 1 475 ? 37.957 2.772 -33.013 1.00 33.38 475 ARG A CA 1
ATOM 3782 C C . ARG A 1 475 ? 36.528 3.320 -33.102 1.00 33.38 475 ARG A C 1
ATOM 3784 O O . ARG A 1 475 ? 35.713 2.661 -33.745 1.00 33.38 475 ARG A O 1
ATOM 3791 N N . LYS A 1 476 ? 36.198 4.487 -32.525 1.00 34.56 476 LYS A N 1
ATOM 3792 C CA . LYS A 1 476 ? 34.793 4.959 -32.444 1.00 34.56 476 LYS A CA 1
ATOM 3793 C C . LYS A 1 476 ? 34.350 5.947 -33.533 1.00 34.56 476 LYS A C 1
ATOM 3795 O O . LYS A 1 476 ? 33.187 5.907 -33.919 1.00 34.56 476 LYS A O 1
ATOM 3800 N N . THR A 1 477 ? 35.243 6.750 -34.116 1.00 28.64 477 THR A N 1
ATOM 3801 C CA . THR A 1 477 ? 34.942 7.624 -35.278 1.00 28.64 477 THR A CA 1
ATOM 3802 C C . THR A 1 477 ? 36.184 7.770 -36.170 1.00 28.64 477 THR A C 1
ATOM 3804 O O . THR A 1 477 ? 37.278 7.889 -35.638 1.00 28.64 477 THR A O 1
ATOM 3807 N N . SER A 1 478 ? 36.127 7.789 -37.507 1.00 27.72 478 SER A N 1
ATOM 3808 C CA . SER A 1 478 ? 34.976 7.951 -38.413 1.00 27.72 478 SER A CA 1
ATOM 3809 C C . SER A 1 478 ? 35.146 7.215 -39.758 1.00 27.72 478 SER A C 1
ATOM 3811 O O . SER A 1 478 ? 36.260 6.962 -40.218 1.00 27.72 478 SER A O 1
ATOM 3813 N N . SER A 1 479 ? 34.011 6.860 -40.363 1.00 30.42 479 SER A N 1
ATOM 3814 C CA . SER A 1 479 ? 33.728 6.738 -41.807 1.00 30.42 479 SER A CA 1
ATOM 3815 C C . SER A 1 479 ? 32.258 6.297 -41.895 1.00 30.42 479 SER A C 1
ATOM 3817 O O . SER A 1 479 ? 31.902 5.315 -41.259 1.00 30.42 479 SER A O 1
ATOM 3819 N N . GLN A 1 480 ? 31.342 6.958 -42.595 1.00 27.17 480 GLN A N 1
ATOM 3820 C CA . GLN A 1 480 ? 31.512 7.738 -43.817 1.00 27.17 480 GLN A CA 1
ATOM 3821 C C . GLN A 1 480 ? 32.138 9.127 -43.641 1.00 27.17 480 GLN A C 1
ATOM 3823 O O . GLN A 1 480 ? 31.698 9.954 -42.851 1.00 27.17 480 GLN A O 1
ATOM 3828 N N . GLY A 1 481 ? 33.121 9.397 -44.491 1.00 29.55 481 GLY A N 1
ATOM 3829 C CA . GLY A 1 481 ? 33.303 10.707 -45.099 1.00 29.55 481 GLY A CA 1
ATOM 3830 C C . GLY A 1 481 ? 33.432 10.501 -46.609 1.00 29.55 481 GLY A C 1
ATOM 3831 O O . GLY A 1 481 ? 33.617 9.369 -47.064 1.00 29.55 481 GLY A O 1
ATOM 3832 N N . ARG A 1 482 ? 33.410 11.579 -47.393 1.00 26.69 482 ARG A N 1
ATOM 3833 C CA . ARG A 1 482 ? 34.092 11.587 -48.692 1.00 26.69 482 ARG A CA 1
ATOM 3834 C C . ARG A 1 482 ? 34.958 12.829 -48.814 1.00 26.69 482 ARG A C 1
ATOM 3836 O O . ARG A 1 482 ? 34.546 13.931 -48.471 1.00 26.69 482 ARG A O 1
ATOM 3843 N N . GLY A 1 483 ? 36.183 12.579 -49.260 1.00 27.62 483 GLY A N 1
ATOM 3844 C CA . GLY A 1 483 ? 37.168 13.586 -49.611 1.00 27.62 483 GLY A CA 1
ATOM 3845 C C . GLY A 1 483 ? 36.987 14.099 -51.051 1.00 27.62 483 GLY A C 1
ATOM 3846 O O . GLY A 1 483 ? 35.877 14.045 -51.578 1.00 27.62 483 GLY A O 1
ATOM 3847 N N . PRO A 1 484 ? 38.039 14.666 -51.671 1.00 35.94 484 PRO A N 1
ATOM 3848 C CA . PRO A 1 484 ? 37.880 16.005 -52.239 1.00 35.94 484 PRO A CA 1
ATOM 3849 C C . PRO A 1 484 ? 38.432 16.162 -53.674 1.00 35.94 484 PRO A C 1
ATOM 3851 O O . PRO A 1 484 ? 38.903 15.199 -54.270 1.00 35.94 484 PRO A O 1
ATOM 3854 N N . ARG A 1 485 ? 38.496 17.431 -54.122 1.00 26.16 485 ARG A N 1
ATOM 3855 C CA . ARG A 1 485 ? 39.284 17.995 -55.250 1.00 26.16 485 ARG A CA 1
ATOM 3856 C C . ARG A 1 485 ? 38.650 17.972 -56.654 1.00 26.16 485 ARG A C 1
ATOM 3858 O O . ARG A 1 485 ? 38.037 16.987 -57.028 1.00 26.16 485 ARG A O 1
ATOM 3865 N N . GLN A 1 486 ? 38.834 19.008 -57.492 1.00 28.61 486 GLN A N 1
ATOM 3866 C CA . GLN A 1 486 ? 39.100 20.445 -57.225 1.00 28.61 486 GLN A CA 1
ATOM 3867 C C . GLN A 1 486 ? 38.834 21.301 -58.492 1.00 28.61 486 GLN A C 1
ATOM 3869 O O . GLN A 1 486 ? 39.022 20.827 -59.601 1.00 28.61 486 GLN A O 1
ATOM 3874 N N . GLU A 1 487 ? 38.541 22.589 -58.268 1.00 27.00 487 GLU A N 1
ATOM 3875 C CA . GLU A 1 487 ? 38.837 23.761 -59.127 1.00 27.00 487 GLU A CA 1
ATOM 3876 C C . GLU A 1 487 ? 38.079 24.104 -60.437 1.00 27.00 487 GLU A C 1
ATOM 3878 O O . GLU A 1 487 ? 38.185 23.439 -61.456 1.00 27.00 487 GLU A O 1
ATOM 3883 N N . LYS A 1 488 ? 37.534 25.339 -60.395 1.00 28.22 488 LYS A N 1
ATOM 3884 C CA . LYS A 1 488 ? 37.579 26.434 -61.397 1.00 28.22 488 LYS A CA 1
ATOM 3885 C C . LYS A 1 488 ? 36.847 26.296 -62.745 1.00 28.22 488 LYS A C 1
ATOM 3887 O O . LYS A 1 488 ? 37.218 25.506 -63.598 1.00 28.22 488 LYS A O 1
ATOM 3892 N N . GLY A 1 489 ? 36.005 27.303 -63.019 1.00 26.52 489 GLY A N 1
ATOM 3893 C CA . GLY A 1 489 ? 35.865 27.863 -64.371 1.00 26.52 489 GLY A CA 1
ATOM 3894 C C . GLY A 1 489 ? 34.468 28.365 -64.738 1.00 26.52 489 GLY A C 1
ATOM 3895 O O . GLY A 1 489 ? 33.599 27.570 -65.067 1.00 26.52 489 GLY A O 1
ATOM 3896 N N . THR A 1 490 ? 34.273 29.687 -64.773 1.00 25.91 490 THR A N 1
ATOM 3897 C CA . THR A 1 490 ? 33.221 30.318 -65.591 1.00 25.91 490 THR A CA 1
ATOM 3898 C C . THR A 1 490 ? 33.822 31.454 -66.417 1.00 25.91 490 THR A C 1
ATOM 3900 O O . THR A 1 490 ? 34.039 32.543 -65.900 1.00 25.91 490 THR A O 1
ATOM 3903 N N . ASP A 1 491 ? 34.079 31.199 -67.701 1.00 26.66 491 ASP A N 1
ATOM 3904 C CA . ASP A 1 491 ? 33.569 32.064 -68.774 1.00 26.66 491 ASP A CA 1
ATOM 3905 C C . ASP A 1 491 ? 33.510 31.288 -70.113 1.00 26.66 491 ASP A C 1
ATOM 3907 O O . ASP A 1 491 ? 34.364 30.447 -70.386 1.00 26.66 491 ASP A O 1
ATOM 3911 N N . ARG A 1 492 ? 32.520 31.657 -70.934 1.00 28.59 492 ARG A N 1
ATOM 3912 C CA . ARG A 1 492 ? 32.312 31.413 -72.384 1.00 28.59 492 ARG A CA 1
ATOM 3913 C C . ARG A 1 492 ? 31.853 30.052 -72.951 1.00 28.59 492 ARG A C 1
ATOM 3915 O O . ARG A 1 492 ? 32.517 29.028 -72.880 1.00 28.59 492 ARG A O 1
ATOM 3922 N N . ASP A 1 493 ? 30.760 30.217 -73.704 1.00 28.81 493 ASP A N 1
ATOM 3923 C CA . ASP A 1 493 ? 30.295 29.526 -74.915 1.00 28.81 493 ASP A CA 1
ATOM 3924 C C . ASP A 1 493 ? 29.527 28.182 -74.875 1.00 28.81 493 ASP A C 1
ATOM 3926 O O . ASP A 1 493 ? 29.542 27.400 -73.930 1.00 28.81 493 ASP A O 1
ATOM 3930 N N . LYS A 1 494 ? 28.695 28.045 -75.921 1.00 25.98 494 LYS A N 1
ATOM 3931 C CA . LYS A 1 494 ? 27.558 27.122 -76.162 1.00 25.98 494 LYS A CA 1
ATOM 3932 C C . LYS A 1 494 ? 27.982 25.960 -77.107 1.00 25.98 494 LYS A C 1
ATOM 3934 O O . LYS A 1 494 ? 29.075 26.080 -77.659 1.00 25.98 494 LYS A O 1
ATOM 3939 N N . PRO A 1 495 ? 27.162 24.911 -77.417 1.00 29.97 495 PRO A N 1
ATOM 3940 C CA . PRO A 1 495 ? 25.704 24.754 -77.229 1.00 29.97 495 PRO A CA 1
ATOM 3941 C C . PRO A 1 495 ? 25.203 23.371 -76.704 1.00 29.97 495 PRO A C 1
ATOM 3943 O O . PRO A 1 495 ? 25.971 22.529 -76.256 1.00 29.97 495 PRO A O 1
ATOM 3946 N N . GLN A 1 496 ? 23.875 23.170 -76.745 1.00 23.53 496 GLN A N 1
ATOM 3947 C CA . GLN A 1 496 ? 23.107 21.943 -76.422 1.00 23.53 496 GLN A CA 1
ATOM 3948 C C . GLN A 1 496 ? 22.832 21.077 -77.700 1.00 23.53 496 GLN A C 1
ATOM 3950 O O . GLN A 1 496 ? 23.313 21.455 -78.767 1.00 23.53 496 GLN A O 1
ATOM 3955 N N . PRO A 1 497 ? 21.929 20.060 -77.691 1.00 48.06 497 PRO A N 1
ATOM 3956 C CA . PRO A 1 497 ? 22.043 18.693 -77.139 1.00 48.06 497 PRO A CA 1
ATOM 3957 C C . PRO A 1 497 ? 21.815 17.600 -78.241 1.00 48.06 497 PRO A C 1
ATOM 3959 O O . PRO A 1 497 ? 21.689 17.961 -79.412 1.00 48.06 497 PRO A O 1
ATOM 3962 N N . PRO A 1 498 ? 21.752 16.276 -77.933 1.00 33.25 498 PRO A N 1
ATOM 3963 C CA . PRO A 1 498 ? 20.448 15.624 -77.640 1.00 33.25 498 PRO A CA 1
ATOM 3964 C C . PRO A 1 498 ? 20.493 14.485 -76.573 1.00 33.25 498 PRO A C 1
ATOM 3966 O O . PRO A 1 498 ? 21.506 13.818 -76.421 1.00 33.25 498 PRO A O 1
ATOM 3969 N N . VAL A 1 499 ? 19.518 14.336 -75.659 1.00 27.11 499 VAL A N 1
ATOM 3970 C CA . VAL A 1 499 ? 18.243 13.551 -75.706 1.00 27.11 499 VAL A CA 1
ATOM 3971 C C . VAL A 1 499 ? 18.366 12.028 -75.988 1.00 27.11 499 VAL A C 1
ATOM 3973 O O . VAL A 1 499 ? 18.602 11.667 -77.134 1.00 27.11 499 VAL A O 1
ATOM 3976 N N . GLN A 1 500 ? 18.070 11.159 -74.992 1.00 27.00 500 GLN A N 1
ATOM 3977 C CA . GLN A 1 500 ? 17.045 10.066 -74.992 1.00 27.00 500 GLN A CA 1
ATOM 3978 C C . GLN A 1 500 ? 17.253 8.973 -73.896 1.00 27.00 500 GLN A C 1
ATOM 3980 O O . GLN A 1 500 ? 18.378 8.554 -73.676 1.00 27.00 500 GLN A O 1
ATOM 3985 N N . VAL A 1 501 ? 16.134 8.520 -73.282 1.00 26.14 501 VAL A N 1
ATOM 3986 C CA . VAL A 1 501 ? 15.746 7.137 -72.840 1.00 26.14 501 VAL A CA 1
ATOM 3987 C C . VAL A 1 501 ? 16.753 6.265 -72.030 1.00 26.14 501 VAL A C 1
ATOM 3989 O O . VAL A 1 501 ? 17.898 6.113 -72.418 1.00 26.14 501 VAL A O 1
ATOM 3992 N N . GLY A 1 502 ? 16.417 5.552 -70.937 1.00 31.50 502 GLY A N 1
ATOM 3993 C CA . GLY A 1 502 ? 15.148 5.364 -70.202 1.00 31.50 502 GLY A CA 1
ATOM 3994 C C . GLY A 1 502 ? 14.588 3.922 -70.223 1.00 31.50 502 GLY A C 1
ATOM 3995 O O . GLY A 1 502 ? 13.736 3.636 -71.055 1.00 31.50 502 GLY A O 1
ATOM 3996 N N . VAL A 1 503 ? 14.997 3.034 -69.298 1.00 26.91 503 VAL A N 1
ATOM 3997 C CA . VAL A 1 503 ? 14.434 1.666 -69.102 1.00 26.91 503 VAL A CA 1
ATOM 3998 C C . VAL A 1 503 ? 14.386 1.299 -67.603 1.00 26.91 503 VAL A C 1
ATOM 4000 O O . VAL A 1 503 ? 15.138 1.847 -66.801 1.00 26.91 503 VAL A O 1
ATOM 4003 N N . THR A 1 504 ? 13.472 0.398 -67.229 1.00 29.53 504 THR A N 1
ATOM 4004 C CA . THR A 1 504 ? 13.180 -0.094 -65.870 1.00 29.53 504 THR A CA 1
ATOM 4005 C C . THR A 1 504 ? 13.810 -1.462 -65.552 1.00 29.53 504 THR A C 1
ATOM 4007 O O . THR A 1 504 ? 13.953 -2.293 -66.443 1.00 29.53 504 THR A O 1
ATOM 4010 N N . GLY A 1 505 ? 14.005 -1.765 -64.258 1.00 27.11 505 GLY A N 1
ATOM 4011 C CA . GLY A 1 505 ? 13.629 -3.089 -63.730 1.00 27.11 505 GLY A CA 1
ATOM 4012 C C . GLY A 1 505 ? 14.636 -3.897 -62.895 1.00 27.11 505 GLY A C 1
ATOM 4013 O O . GLY A 1 505 ? 15.845 -3.823 -63.076 1.00 27.11 505 GLY A O 1
ATOM 4014 N N . THR A 1 506 ? 14.044 -4.772 -62.069 1.00 23.95 506 THR A N 1
ATOM 4015 C CA . THR A 1 506 ? 14.596 -5.964 -61.381 1.00 23.95 506 THR A CA 1
ATOM 4016 C C . THR A 1 506 ? 15.584 -5.788 -60.220 1.00 23.95 506 THR A C 1
ATOM 4018 O O . THR A 1 506 ? 16.361 -4.844 -60.143 1.00 23.95 506 THR A O 1
ATOM 4021 N N . GLU A 1 507 ? 15.489 -6.732 -59.279 1.00 40.69 507 GLU A N 1
ATOM 4022 C CA . GLU A 1 507 ? 16.233 -6.797 -58.021 1.00 40.69 507 GLU A CA 1
ATOM 4023 C C . GLU A 1 507 ? 17.499 -7.656 -58.150 1.00 40.69 507 GLU A C 1
ATOM 4025 O O . GLU A 1 507 ? 17.509 -8.666 -58.852 1.00 40.69 507 GLU A O 1
ATOM 4030 N N . SER A 1 508 ? 18.526 -7.337 -57.362 1.00 25.88 508 SER A N 1
ATOM 4031 C CA . SER A 1 508 ? 19.592 -8.283 -57.018 1.00 25.88 508 SER A CA 1
ATOM 4032 C C . SER A 1 508 ? 20.141 -7.959 -55.629 1.00 25.88 508 SER A C 1
ATOM 4034 O O . SER A 1 508 ? 20.665 -6.863 -55.417 1.00 25.88 508 SER A O 1
ATOM 4036 N N . ARG A 1 509 ? 20.048 -8.901 -54.682 1.00 37.06 509 ARG A N 1
ATOM 4037 C CA . ARG A 1 509 ? 20.764 -8.806 -53.399 1.00 37.06 509 ARG A CA 1
ATOM 4038 C C . ARG A 1 509 ? 22.270 -8.814 -53.672 1.00 37.06 509 ARG A C 1
ATOM 4040 O O . ARG A 1 509 ? 22.739 -9.665 -54.420 1.00 37.06 509 ARG A O 1
ATOM 4047 N N . SER A 1 510 ? 23.017 -7.901 -53.056 1.00 31.83 510 SER A N 1
ATOM 4048 C CA . SER A 1 510 ? 24.480 -7.877 -53.125 1.00 31.83 510 SER A CA 1
ATOM 4049 C C . SER A 1 510 ? 25.086 -8.294 -51.786 1.00 31.83 510 SER A C 1
ATOM 4051 O O . SER A 1 510 ? 25.046 -7.514 -50.832 1.00 31.83 510 SER A O 1
ATOM 4053 N N . ASP A 1 511 ? 25.688 -9.481 -51.726 1.00 40.66 511 ASP A N 1
ATOM 4054 C CA . ASP A 1 511 ? 26.580 -9.857 -50.626 1.00 40.66 511 ASP A CA 1
ATOM 4055 C C . ASP A 1 511 ? 27.838 -8.978 -50.689 1.00 40.66 511 ASP A C 1
ATOM 4057 O O . ASP A 1 511 ? 28.717 -9.161 -51.532 1.00 40.66 511 ASP A O 1
ATOM 4061 N N . THR A 1 512 ? 27.902 -7.953 -49.839 1.00 50.56 512 THR A N 1
ATOM 4062 C CA . THR A 1 512 ? 28.992 -6.971 -49.873 1.00 50.56 512 THR A CA 1
ATOM 4063 C C . THR A 1 512 ? 30.277 -7.526 -49.268 1.00 50.56 512 THR A C 1
ATOM 4065 O O . THR A 1 512 ? 30.273 -8.051 -48.154 1.00 50.56 512 THR A O 1
ATOM 4068 N N . LEU A 1 513 ? 31.393 -7.324 -49.975 1.00 51.47 513 LEU A N 1
ATOM 4069 C CA . LEU A 1 513 ? 32.743 -7.612 -49.486 1.00 51.47 513 LEU A CA 1
ATOM 4070 C C . LEU A 1 513 ? 33.013 -6.904 -48.134 1.00 51.47 513 LEU A C 1
ATOM 4072 O O . LEU A 1 513 ? 32.520 -5.789 -47.935 1.00 51.47 513 LEU A O 1
ATOM 4076 N N . PRO A 1 514 ? 33.813 -7.497 -47.222 1.00 59.00 514 PRO A N 1
ATOM 4077 C CA . PRO A 1 514 ? 34.204 -6.858 -45.966 1.00 59.00 514 PRO A CA 1
ATOM 4078 C C . PRO A 1 514 ? 34.911 -5.523 -46.207 1.00 59.00 514 PRO A C 1
ATOM 4080 O O . PRO A 1 514 ? 35.707 -5.394 -47.138 1.00 59.00 514 PRO A O 1
ATOM 4083 N N . ASP A 1 515 ? 34.655 -4.539 -45.347 1.00 61.69 515 ASP A N 1
ATOM 4084 C CA . ASP A 1 515 ? 35.268 -3.222 -45.482 1.00 61.69 515 ASP A CA 1
ATOM 4085 C C . ASP A 1 515 ? 36.739 -3.205 -45.026 1.00 61.69 515 ASP A C 1
ATOM 4087 O O . ASP A 1 515 ? 37.175 -3.987 -44.175 1.00 61.69 515 ASP A O 1
ATOM 4091 N N . ASP A 1 516 ? 37.518 -2.268 -45.571 1.00 60.03 516 ASP A N 1
ATOM 4092 C CA . ASP A 1 516 ? 38.941 -2.099 -45.246 1.00 60.03 516 ASP A CA 1
ATOM 4093 C C . ASP A 1 516 ? 39.188 -1.934 -43.730 1.00 60.03 516 ASP A C 1
ATOM 4095 O O . ASP A 1 516 ? 40.231 -2.351 -43.226 1.00 60.03 516 ASP A O 1
ATOM 4099 N N . ARG A 1 517 ? 38.227 -1.385 -42.964 1.00 61.53 517 ARG A N 1
ATOM 4100 C CA . ARG A 1 517 ? 38.306 -1.322 -41.490 1.00 61.53 517 ARG A CA 1
ATOM 4101 C C . ARG A 1 517 ? 38.274 -2.710 -40.855 1.00 61.53 517 ARG A C 1
ATOM 4103 O O . ARG A 1 517 ? 39.092 -2.979 -39.973 1.00 61.53 517 ARG A O 1
ATOM 4110 N N . SER A 1 518 ? 37.363 -3.581 -41.286 1.00 62.38 518 SER A N 1
ATOM 4111 C CA . SER A 1 518 ? 37.293 -4.967 -40.818 1.00 62.38 518 SER A CA 1
ATOM 4112 C C . SER A 1 518 ? 38.555 -5.737 -41.206 1.00 62.38 518 SER A C 1
ATOM 4114 O O . SER A 1 518 ? 39.151 -6.402 -40.358 1.00 62.38 518 SER A O 1
ATOM 4116 N N . ILE A 1 519 ? 39.041 -5.591 -42.443 1.00 69.31 519 ILE A N 1
ATOM 4117 C CA . ILE A 1 519 ? 40.287 -6.243 -42.882 1.00 69.31 519 ILE A CA 1
ATOM 4118 C C . ILE A 1 519 ? 41.480 -5.770 -42.028 1.00 69.31 519 ILE A C 1
ATOM 4120 O O . ILE A 1 519 ? 42.254 -6.595 -41.534 1.00 69.31 519 ILE A O 1
ATOM 4124 N N . LEU A 1 520 ? 41.602 -4.465 -41.756 1.00 69.19 520 LEU A N 1
ATOM 4125 C CA . LEU A 1 520 ? 42.666 -3.903 -40.912 1.00 69.19 520 LEU A CA 1
ATOM 4126 C C . LEU A 1 520 ? 42.580 -4.368 -39.445 1.00 69.19 520 LEU A C 1
ATOM 4128 O O . LEU A 1 520 ? 43.612 -4.631 -38.821 1.00 69.19 520 LEU A O 1
ATOM 4132 N N . LYS A 1 521 ? 41.366 -4.529 -38.896 1.00 71.31 521 LYS A N 1
ATOM 4133 C CA . LYS A 1 521 ? 41.137 -5.089 -37.549 1.00 71.31 521 LYS A CA 1
ATOM 4134 C C . LYS A 1 521 ? 41.678 -6.518 -37.432 1.00 71.31 521 LYS A C 1
ATOM 4136 O O . LYS A 1 521 ? 42.305 -6.840 -36.423 1.00 71.31 521 LYS A O 1
ATOM 4141 N N . HIS A 1 522 ? 41.475 -7.347 -38.455 1.00 71.00 522 HIS A N 1
ATOM 4142 C CA . HIS A 1 522 ? 41.967 -8.728 -38.491 1.00 71.00 522 HIS A CA 1
ATOM 4143 C C . HIS A 1 522 ? 43.472 -8.812 -38.777 1.00 71.00 522 HIS A C 1
ATOM 4145 O O . HIS A 1 522 ? 44.179 -9.586 -38.134 1.00 71.00 522 HIS A O 1
ATOM 4151 N N . SER A 1 523 ? 43.989 -7.943 -39.649 1.00 74.38 523 SER A N 1
ATOM 4152 C CA . SER A 1 523 ? 45.420 -7.850 -39.982 1.00 74.38 523 SER A CA 1
ATOM 4153 C C . SER A 1 523 ? 46.302 -7.625 -38.746 1.00 74.38 523 SER A C 1
ATOM 4155 O O . SER A 1 523 ? 47.364 -8.231 -38.623 1.00 74.38 523 SER A O 1
ATOM 4157 N N . LYS A 1 524 ? 45.821 -6.847 -37.763 1.00 74.75 524 LYS A N 1
ATOM 4158 C CA . LYS A 1 524 ? 46.494 -6.653 -36.464 1.00 74.75 524 LYS A CA 1
ATOM 4159 C C . LYS A 1 524 ? 46.668 -7.928 -35.617 1.00 74.75 524 LYS A C 1
ATOM 4161 O O . LYS A 1 524 ? 47.483 -7.910 -34.701 1.00 74.75 524 LYS A O 1
ATOM 4166 N N . LYS A 1 525 ? 45.922 -9.011 -35.876 1.00 72.31 525 LYS A N 1
ATOM 4167 C CA . LYS A 1 525 ? 45.917 -10.245 -35.055 1.00 72.31 525 LYS A CA 1
ATOM 4168 C C . LYS A 1 525 ? 46.688 -11.423 -35.666 1.00 72.31 525 LYS A C 1
ATOM 4170 O O . LYS A 1 525 ? 46.991 -12.396 -34.970 1.00 72.31 525 LYS A O 1
ATOM 4175 N N . ILE A 1 526 ? 47.016 -11.346 -36.955 1.00 72.00 526 ILE A N 1
ATOM 4176 C CA . ILE A 1 526 ? 47.712 -12.411 -37.697 1.00 72.00 526 ILE A CA 1
ATOM 4177 C C . ILE A 1 526 ? 49.207 -12.440 -37.339 1.00 72.00 526 ILE A C 1
ATOM 4179 O O . ILE A 1 526 ? 49.761 -13.515 -37.110 1.00 72.00 526 ILE A O 1
ATOM 4183 N N . GLY A 1 527 ? 49.824 -11.268 -37.164 1.00 67.81 527 GLY A N 1
ATOM 4184 C CA . GLY A 1 527 ? 51.177 -11.136 -36.620 1.00 67.81 527 GLY A CA 1
ATOM 4185 C C . GLY A 1 527 ? 52.281 -11.657 -37.548 1.00 67.81 527 GLY A C 1
ATOM 4186 O O . GLY A 1 527 ? 52.136 -11.697 -38.766 1.00 67.81 527 GLY A O 1
ATOM 4187 N N . THR A 1 528 ? 53.414 -12.051 -36.966 1.00 66.62 528 THR A N 1
ATOM 4188 C CA . THR A 1 528 ? 54.656 -12.392 -37.691 1.00 66.62 528 THR A CA 1
ATOM 4189 C C . THR A 1 528 ? 54.560 -13.594 -38.633 1.00 66.62 528 THR A C 1
ATOM 4191 O O . THR A 1 528 ? 55.409 -13.726 -39.504 1.00 66.62 528 THR A O 1
ATOM 4194 N N . ARG A 1 529 ? 53.541 -14.458 -38.511 1.00 66.81 529 ARG A N 1
ATOM 4195 C CA . ARG A 1 529 ? 53.345 -15.632 -39.389 1.00 66.81 529 ARG A CA 1
ATOM 4196 C C . ARG A 1 529 ? 52.474 -15.366 -40.623 1.00 66.81 529 ARG A C 1
ATOM 4198 O O . ARG A 1 529 ? 52.033 -16.302 -41.285 1.00 66.81 529 ARG A O 1
ATOM 4205 N N . TRP A 1 530 ? 52.219 -14.103 -40.958 1.00 79.00 530 TRP A N 1
ATOM 4206 C CA . TRP A 1 530 ? 51.413 -13.750 -42.130 1.00 79.00 530 TRP A CA 1
ATOM 4207 C C . TRP A 1 530 ? 51.981 -14.284 -43.453 1.00 79.00 530 TRP A C 1
ATOM 4209 O O . TRP A 1 530 ? 51.204 -14.524 -44.366 1.00 79.00 530 TRP A O 1
ATOM 4219 N N . GLU A 1 531 ? 53.295 -14.507 -43.551 1.00 75.25 531 GLU A N 1
ATOM 4220 C CA . GLU A 1 531 ? 53.957 -15.070 -44.738 1.00 75.25 531 GLU A CA 1
ATOM 4221 C C . GLU A 1 531 ? 53.498 -16.510 -45.028 1.00 75.25 531 GLU A C 1
ATOM 4223 O O . GLU A 1 531 ? 53.206 -16.865 -46.168 1.00 75.25 531 GLU A O 1
ATOM 4228 N N . GLU A 1 532 ? 53.380 -17.327 -43.978 1.00 74.00 532 GLU A N 1
ATOM 4229 C CA . GLU A 1 532 ? 52.892 -18.710 -44.031 1.00 74.00 532 GLU A CA 1
ATOM 4230 C C . GLU A 1 532 ? 51.409 -18.733 -44.442 1.00 74.00 532 GLU A C 1
ATOM 4232 O O . GLU A 1 532 ? 51.010 -19.477 -45.338 1.00 74.00 532 GLU A O 1
ATOM 4237 N N . LEU A 1 533 ? 50.609 -17.817 -43.882 1.00 77.00 533 LEU A N 1
ATOM 4238 C CA . LEU A 1 533 ? 49.221 -17.604 -44.296 1.00 77.00 533 LEU A CA 1
ATOM 4239 C C . LEU A 1 533 ? 49.110 -17.110 -45.753 1.00 77.00 533 LEU A C 1
ATOM 4241 O O . LEU A 1 533 ? 48.239 -17.576 -46.480 1.00 77.00 533 LEU A O 1
ATOM 4245 N N . ALA A 1 534 ? 49.984 -16.206 -46.204 1.00 75.56 534 ALA A N 1
ATOM 4246 C CA . ALA A 1 534 ? 49.972 -15.648 -47.558 1.00 75.56 534 ALA A CA 1
ATOM 4247 C C . ALA A 1 534 ? 50.234 -16.720 -48.625 1.00 75.56 534 ALA A C 1
ATOM 4249 O O . ALA A 1 534 ? 49.558 -16.748 -49.658 1.00 75.56 534 ALA A O 1
ATOM 4250 N N . LEU A 1 535 ? 51.178 -17.626 -48.349 1.00 76.06 535 LEU A N 1
ATOM 4251 C CA . LEU A 1 535 ? 51.491 -18.780 -49.193 1.00 76.06 535 LEU A CA 1
ATOM 4252 C C . LEU A 1 535 ? 50.347 -19.809 -49.182 1.00 76.06 535 LEU A C 1
ATOM 4254 O O . LEU A 1 535 ? 49.951 -20.275 -50.249 1.00 76.06 535 LEU A O 1
ATOM 4258 N N . ASN A 1 536 ? 49.742 -20.090 -48.021 1.00 77.31 536 ASN A N 1
ATOM 4259 C CA . ASN A 1 536 ? 48.554 -20.954 -47.916 1.00 77.31 536 ASN A CA 1
ATOM 4260 C C . ASN A 1 536 ? 47.308 -20.352 -48.606 1.00 77.31 536 ASN A C 1
ATOM 4262 O O . ASN A 1 536 ? 46.411 -21.080 -49.032 1.00 77.31 536 ASN A O 1
ATOM 4266 N N . LEU A 1 537 ? 47.261 -19.025 -48.766 1.00 78.56 537 LEU A N 1
ATOM 4267 C CA . LEU A 1 537 ? 46.270 -18.294 -49.565 1.00 78.56 537 LEU A CA 1
ATOM 4268 C C . LEU A 1 537 ? 46.635 -18.202 -51.065 1.00 78.56 537 LEU A C 1
ATOM 4270 O O . LEU A 1 537 ? 45.909 -17.562 -51.824 1.00 78.56 537 LEU A O 1
ATOM 4274 N N . HIS A 1 538 ? 47.694 -18.889 -51.511 1.00 70.50 538 HIS A N 1
ATOM 4275 C CA . HIS A 1 538 ? 48.188 -18.949 -52.897 1.00 70.50 538 HIS A CA 1
ATOM 4276 C C . HIS A 1 538 ? 48.777 -17.632 -53.451 1.00 70.50 538 HIS A C 1
ATOM 4278 O O . HIS A 1 538 ? 48.813 -17.429 -54.665 1.00 70.50 538 HIS A O 1
ATOM 4284 N N . SER A 1 539 ? 49.283 -16.746 -52.586 1.00 72.31 539 SER A N 1
ATOM 4285 C CA . SER A 1 539 ? 50.128 -15.615 -53.018 1.00 72.31 539 SER A CA 1
ATOM 4286 C C . SER A 1 539 ? 51.465 -16.122 -53.568 1.00 72.31 539 SER A C 1
ATOM 4288 O O . SER A 1 539 ? 52.013 -17.098 -53.047 1.00 72.31 539 SER A O 1
ATOM 4290 N N . SER A 1 540 ? 52.032 -15.468 -54.588 1.00 71.81 540 SER A N 1
ATOM 4291 C CA . SER A 1 540 ? 53.367 -15.847 -55.066 1.00 71.81 540 SER A CA 1
ATOM 4292 C C . SER A 1 540 ? 54.455 -15.429 -54.067 1.00 71.81 540 SER A C 1
ATOM 4294 O O . SER A 1 540 ? 54.274 -14.515 -53.261 1.00 71.81 540 SER A O 1
ATOM 4296 N N . LYS A 1 541 ? 55.627 -16.075 -54.129 1.00 69.12 541 LYS A N 1
ATOM 4297 C CA . LYS A 1 541 ? 56.791 -15.644 -53.332 1.00 69.12 541 LYS A CA 1
ATOM 4298 C C . LYS A 1 541 ? 57.258 -14.235 -53.709 1.00 69.12 541 LYS A C 1
ATOM 4300 O O . LYS A 1 541 ? 57.762 -13.521 -52.852 1.00 69.12 541 LYS A O 1
ATOM 4305 N N . GLU A 1 542 ? 57.055 -13.829 -54.958 1.00 67.88 542 GLU A N 1
ATOM 4306 C CA . GLU A 1 542 ? 57.396 -12.491 -55.437 1.00 67.88 542 GLU A CA 1
ATOM 4307 C C . GLU A 1 542 ? 56.411 -11.440 -54.897 1.00 67.88 542 GLU A C 1
ATOM 4309 O O . GLU A 1 542 ? 56.866 -10.399 -54.435 1.00 67.88 542 GLU A O 1
ATOM 4314 N N . ASP A 1 543 ? 55.104 -11.734 -54.811 1.00 71.00 543 ASP A N 1
ATOM 4315 C CA . ASP A 1 543 ? 54.130 -10.869 -54.114 1.00 71.00 543 ASP A CA 1
ATOM 4316 C C . ASP A 1 543 ? 54.523 -10.664 -52.637 1.00 71.00 543 ASP A C 1
ATOM 4318 O O . ASP A 1 543 ? 54.500 -9.541 -52.135 1.00 71.00 543 ASP A O 1
ATOM 4322 N N . VAL A 1 544 ? 54.913 -11.738 -51.937 1.00 74.69 544 VAL A N 1
ATOM 4323 C CA . VAL A 1 544 ? 55.304 -11.684 -50.514 1.00 74.69 544 VAL A CA 1
ATOM 4324 C C . VAL A 1 544 ? 56.560 -10.830 -50.307 1.00 74.69 544 VAL A C 1
ATOM 4326 O O . VAL A 1 544 ? 56.576 -9.988 -49.408 1.00 74.69 544 VAL A O 1
ATOM 4329 N N . GLU A 1 545 ? 57.590 -10.983 -51.143 1.00 74.81 545 GLU A N 1
ATOM 4330 C CA . GLU A 1 545 ? 58.801 -10.153 -51.058 1.00 74.81 545 GLU A CA 1
ATOM 4331 C C . GLU A 1 545 ? 58.566 -8.700 -51.517 1.00 74.81 545 GLU A C 1
ATOM 4333 O O . GLU A 1 545 ? 59.175 -7.786 -50.959 1.00 74.81 545 GLU A O 1
ATOM 4338 N N . ILE A 1 546 ? 57.637 -8.441 -52.446 1.00 76.38 546 ILE A N 1
ATOM 4339 C CA . ILE A 1 546 ? 57.205 -7.076 -52.802 1.00 76.38 546 ILE A CA 1
ATOM 4340 C C . ILE A 1 546 ? 56.498 -6.404 -51.618 1.00 76.38 546 ILE A C 1
ATOM 4342 O O . ILE A 1 546 ? 56.847 -5.281 -51.261 1.00 76.38 546 ILE A O 1
ATOM 4346 N N . ILE A 1 547 ? 55.564 -7.092 -50.954 1.00 77.94 547 ILE A N 1
ATOM 4347 C CA . ILE A 1 547 ? 54.857 -6.575 -49.768 1.00 77.94 547 ILE A CA 1
ATOM 4348 C C . ILE A 1 547 ? 55.846 -6.302 -48.616 1.00 77.94 547 ILE A C 1
ATOM 4350 O O . ILE A 1 547 ? 55.757 -5.273 -47.938 1.00 77.94 547 ILE A O 1
ATOM 4354 N N . LYS A 1 548 ? 56.862 -7.158 -48.431 1.00 75.56 548 LYS A N 1
ATOM 4355 C CA . LYS A 1 548 ? 57.981 -6.883 -47.510 1.00 75.56 548 LYS A CA 1
ATOM 4356 C C . LYS A 1 548 ? 58.778 -5.645 -47.918 1.00 75.56 548 LYS A C 1
ATOM 4358 O O . LYS A 1 548 ? 59.026 -4.796 -47.068 1.00 75.56 548 LYS A O 1
ATOM 4363 N N . ALA A 1 549 ? 59.167 -5.518 -49.186 1.00 72.50 549 ALA A N 1
ATOM 4364 C CA . ALA A 1 549 ? 59.953 -4.386 -49.682 1.00 72.50 549 ALA A CA 1
ATOM 4365 C C . ALA A 1 549 ? 59.192 -3.048 -49.607 1.00 72.50 549 ALA A C 1
ATOM 4367 O O . ALA A 1 549 ? 59.796 -2.018 -49.302 1.00 72.50 549 ALA A O 1
ATOM 4368 N N . ASN A 1 550 ? 57.871 -3.064 -49.810 1.00 71.06 550 ASN A N 1
ATOM 4369 C CA . ASN A 1 550 ? 56.987 -1.912 -49.618 1.00 71.06 550 ASN A CA 1
ATOM 4370 C C . ASN A 1 550 ? 56.930 -1.478 -48.143 1.00 71.06 550 ASN A C 1
ATOM 4372 O O . ASN A 1 550 ? 56.887 -0.280 -47.836 1.00 71.06 550 ASN A O 1
ATOM 4376 N N . HIS A 1 551 ? 56.895 -2.442 -47.217 1.00 78.38 551 HIS A N 1
ATOM 4377 C CA . HIS A 1 551 ? 56.597 -2.221 -45.800 1.00 78.38 551 HIS A CA 1
ATOM 4378 C C . HIS A 1 551 ? 57.584 -2.944 -44.851 1.00 78.38 551 HIS A C 1
ATOM 4380 O O . HIS A 1 551 ? 57.150 -3.700 -43.981 1.00 78.38 551 HIS A O 1
ATOM 4386 N N . PRO A 1 552 ? 58.911 -2.705 -44.939 1.00 65.94 552 PRO A N 1
ATOM 4387 C CA . PRO A 1 552 ? 59.945 -3.586 -44.364 1.00 65.94 552 PRO A CA 1
ATOM 4388 C C . PRO A 1 552 ? 59.978 -3.671 -42.832 1.00 65.94 552 PRO A C 1
ATOM 4390 O O . PRO A 1 552 ? 60.629 -4.557 -42.278 1.00 65.94 552 PRO A O 1
ATOM 4393 N N . HIS A 1 553 ? 59.283 -2.770 -42.133 1.00 68.38 553 HIS A N 1
ATOM 4394 C CA . HIS A 1 553 ? 59.201 -2.731 -40.668 1.00 68.38 553 HIS A CA 1
ATOM 4395 C C . HIS A 1 553 ? 57.753 -2.642 -40.147 1.00 68.38 553 HIS A C 1
ATOM 4397 O O . HIS A 1 553 ? 57.543 -2.333 -38.978 1.00 68.38 553 HIS A O 1
ATOM 4403 N N . ASP A 1 554 ? 56.744 -2.898 -40.992 1.00 78.25 554 ASP A N 1
ATOM 4404 C CA . ASP A 1 554 ? 55.326 -2.787 -40.623 1.00 78.25 554 ASP A CA 1
ATOM 4405 C C . ASP A 1 554 ? 54.541 -4.048 -41.010 1.00 78.25 554 ASP A C 1
ATOM 4407 O O . ASP A 1 554 ? 53.836 -4.106 -42.018 1.00 78.25 554 ASP A O 1
ATOM 4411 N N . ILE A 1 555 ? 54.663 -5.071 -40.162 1.00 77.50 555 ILE A N 1
ATOM 4412 C CA . ILE A 1 555 ? 53.981 -6.367 -40.304 1.00 77.50 555 ILE A CA 1
ATOM 4413 C C . ILE A 1 555 ? 52.454 -6.207 -40.377 1.00 77.50 555 ILE A C 1
ATOM 4415 O O . ILE A 1 555 ? 51.792 -6.982 -41.063 1.00 77.50 555 ILE A O 1
ATOM 4419 N N . VAL A 1 556 ? 51.871 -5.199 -39.718 1.00 79.06 556 VAL A N 1
ATOM 4420 C CA . VAL A 1 556 ? 50.417 -4.968 -39.757 1.00 79.06 556 VAL A CA 1
ATOM 4421 C C . VAL A 1 556 ? 49.990 -4.474 -41.137 1.00 79.06 556 VAL A C 1
ATOM 4423 O O . VAL A 1 556 ? 48.977 -4.948 -41.655 1.00 79.06 556 VAL A O 1
ATOM 4426 N N . LYS A 1 557 ? 50.765 -3.582 -41.770 1.00 76.56 557 LYS A N 1
ATOM 4427 C CA . LYS A 1 557 ? 50.536 -3.218 -43.174 1.00 76.56 557 LYS A CA 1
ATOM 4428 C C . LYS A 1 557 ? 50.822 -4.374 -44.127 1.00 76.56 557 LYS A C 1
ATOM 4430 O O . LYS A 1 557 ? 50.033 -4.550 -45.044 1.00 76.56 557 LYS A O 1
ATOM 4435 N N . GLN A 1 558 ? 51.853 -5.189 -43.893 1.00 79.88 558 GLN A N 1
ATOM 4436 C CA . GLN A 1 558 ? 52.103 -6.394 -44.701 1.00 79.88 558 GLN A CA 1
ATOM 4437 C C . GLN A 1 558 ? 50.887 -7.346 -44.673 1.00 79.88 558 GLN A C 1
ATOM 4439 O O . GLN A 1 558 ? 50.362 -7.720 -45.721 1.00 79.88 558 GLN A O 1
ATOM 4444 N N . CYS A 1 559 ? 50.356 -7.644 -43.478 1.00 79.50 559 CYS A N 1
ATOM 4445 C CA . CYS A 1 559 ? 49.116 -8.412 -43.293 1.00 79.50 559 CYS A CA 1
ATOM 4446 C C . CYS A 1 559 ? 47.912 -7.781 -44.013 1.00 79.50 559 CYS A C 1
ATOM 4448 O O . CYS A 1 559 ? 47.078 -8.496 -44.568 1.00 79.50 559 CYS A O 1
ATOM 4450 N N . PHE A 1 560 ? 47.806 -6.449 -43.979 1.00 80.38 560 PHE A N 1
ATOM 4451 C CA . PHE A 1 560 ? 46.682 -5.704 -44.541 1.00 80.38 560 PHE A CA 1
ATOM 4452 C C . PHE A 1 560 ? 46.730 -5.606 -46.067 1.00 80.38 560 PHE A C 1
ATOM 4454 O O . PHE A 1 560 ? 45.698 -5.788 -46.711 1.00 80.38 560 PHE A O 1
ATOM 4461 N N . GLU A 1 561 ? 47.900 -5.358 -46.653 1.00 78.12 561 GLU A N 1
ATOM 4462 C CA . GLU A 1 561 ? 48.119 -5.360 -48.101 1.00 78.12 561 GLU A CA 1
ATOM 4463 C C . GLU A 1 561 ? 47.874 -6.766 -48.664 1.00 78.12 561 GLU A C 1
ATOM 4465 O O . GLU A 1 561 ? 47.109 -6.919 -49.617 1.00 78.12 561 GLU A O 1
ATOM 4470 N N . MET A 1 562 ? 48.401 -7.803 -48.002 1.00 83.38 562 MET A N 1
ATOM 4471 C CA . MET A 1 562 ? 48.162 -9.208 -48.343 1.00 83.38 562 MET A CA 1
ATOM 4472 C C . MET A 1 562 ? 46.670 -9.572 -48.297 1.00 83.38 562 MET A C 1
ATOM 4474 O O . MET A 1 562 ? 46.116 -9.981 -49.317 1.00 83.38 562 MET A O 1
ATOM 4478 N N . LEU A 1 563 ? 45.977 -9.358 -47.169 1.00 76.56 563 LEU A N 1
ATOM 4479 C CA . LEU A 1 563 ? 44.551 -9.694 -47.087 1.00 76.56 563 LEU A CA 1
ATOM 4480 C C . LEU A 1 563 ? 43.700 -8.852 -48.041 1.00 76.56 563 LEU A C 1
ATOM 4482 O O . LEU A 1 563 ? 42.805 -9.396 -48.681 1.00 76.56 563 LEU A O 1
ATOM 4486 N N . SER A 1 564 ? 43.965 -7.550 -48.174 1.00 76.00 564 SER A N 1
ATOM 4487 C CA . SER A 1 564 ? 43.168 -6.675 -49.046 1.00 76.00 564 SER A CA 1
ATOM 4488 C C . SER A 1 564 ? 43.356 -7.013 -50.523 1.00 76.00 564 SER A C 1
ATOM 4490 O O . SER A 1 564 ? 42.386 -7.005 -51.279 1.00 76.00 564 SER A O 1
ATOM 4492 N N . THR A 1 565 ? 44.581 -7.325 -50.956 1.00 75.31 565 THR A N 1
ATOM 4493 C CA . THR A 1 565 ? 44.842 -7.742 -52.344 1.00 75.31 565 THR A CA 1
ATOM 4494 C C . THR A 1 565 ? 44.336 -9.152 -52.625 1.00 75.31 565 THR A C 1
ATOM 4496 O O . THR A 1 565 ? 43.884 -9.397 -53.741 1.00 75.31 565 THR A O 1
ATOM 4499 N N . TRP A 1 566 ? 44.336 -10.056 -51.641 1.00 81.06 566 TRP A N 1
ATOM 4500 C CA . TRP A 1 566 ? 43.723 -11.377 -51.778 1.00 81.06 566 TRP A CA 1
ATOM 4501 C C . TRP A 1 566 ? 42.194 -11.297 -51.863 1.00 81.06 566 TRP A C 1
ATOM 4503 O O . TRP A 1 566 ? 41.604 -11.866 -52.781 1.00 81.06 566 TRP A O 1
ATOM 4513 N N . TRP A 1 567 ? 41.546 -10.547 -50.963 1.00 72.38 567 TRP A N 1
ATOM 4514 C CA . TRP A 1 567 ? 40.080 -10.458 -50.892 1.00 72.38 567 TRP A CA 1
ATOM 4515 C C . TRP A 1 567 ? 39.464 -9.772 -52.115 1.00 72.38 567 TRP A C 1
ATOM 4517 O O . TRP A 1 567 ? 38.389 -10.154 -52.568 1.00 72.38 567 TRP A O 1
ATOM 4527 N N . ARG A 1 568 ? 40.171 -8.795 -52.697 1.00 70.69 568 ARG A N 1
ATOM 4528 C CA . ARG A 1 568 ? 39.775 -8.103 -53.939 1.00 70.69 568 ARG A CA 1
ATOM 4529 C C . ARG A 1 568 ? 39.992 -8.938 -55.212 1.00 70.69 568 ARG A C 1
ATOM 4531 O O . ARG A 1 568 ? 39.663 -8.459 -56.291 1.00 70.69 568 ARG A O 1
ATOM 4538 N N . LYS A 1 569 ? 40.537 -10.156 -55.095 1.00 72.00 569 LYS A N 1
ATOM 4539 C CA . LYS A 1 569 ? 40.680 -11.150 -56.177 1.00 72.00 569 LYS A CA 1
ATOM 4540 C C . LYS A 1 569 ? 39.666 -12.308 -56.063 1.00 72.00 569 LYS A C 1
ATOM 4542 O O . LYS A 1 569 ? 39.817 -13.291 -56.778 1.00 72.00 569 LYS A O 1
ATOM 4547 N N . GLN A 1 570 ? 38.684 -12.236 -55.154 1.00 72.56 570 GLN A N 1
ATOM 4548 C CA . GLN A 1 570 ? 37.691 -13.300 -54.943 1.00 72.56 570 GLN A CA 1
ATOM 4549 C C . GLN A 1 570 ? 36.316 -12.916 -55.505 1.00 72.56 570 GLN A C 1
ATOM 4551 O O . GLN A 1 570 ? 35.688 -11.983 -55.006 1.00 72.56 570 GLN A O 1
ATOM 4556 N N . ASP A 1 571 ? 35.812 -13.688 -56.470 1.00 59.34 571 ASP A N 1
ATOM 4557 C CA . ASP A 1 571 ? 34.476 -13.483 -57.056 1.00 59.34 571 ASP A CA 1
ATOM 4558 C C . ASP A 1 571 ? 33.340 -14.135 -56.234 1.00 59.34 571 ASP A C 1
ATOM 4560 O O . ASP A 1 571 ? 32.174 -13.774 -56.384 1.00 59.34 571 ASP A O 1
ATOM 4564 N N . ASN A 1 572 ? 33.662 -15.086 -55.344 1.00 69.62 572 ASN A N 1
ATOM 4565 C CA . ASN A 1 572 ? 32.696 -15.843 -54.537 1.00 69.62 572 ASN A CA 1
ATOM 4566 C C . ASN A 1 572 ? 32.989 -15.707 -53.031 1.00 69.62 572 ASN A C 1
ATOM 4568 O O . ASN A 1 572 ? 33.938 -16.296 -52.508 1.00 69.62 572 ASN A O 1
ATOM 4572 N N . TYR A 1 573 ? 32.152 -14.956 -52.308 1.00 64.38 573 TYR A N 1
ATOM 4573 C CA . TYR A 1 573 ? 32.354 -14.665 -50.883 1.00 64.38 573 TYR A CA 1
ATOM 4574 C C . TYR A 1 573 ? 32.264 -15.908 -49.980 1.00 64.38 573 TYR A C 1
ATOM 4576 O O . TYR A 1 573 ? 33.035 -16.039 -49.026 1.00 64.38 573 TYR A O 1
ATOM 4584 N N . THR A 1 574 ? 31.355 -16.842 -50.267 1.00 60.00 574 THR A N 1
ATOM 4585 C CA . THR A 1 574 ? 31.141 -18.035 -49.430 1.00 60.00 574 THR A CA 1
ATOM 4586 C C . THR A 1 574 ? 32.314 -19.008 -49.542 1.00 60.00 574 THR A C 1
ATOM 4588 O O . THR A 1 574 ? 32.765 -19.563 -48.539 1.00 60.00 574 THR A O 1
ATOM 4591 N N . GLU A 1 575 ? 32.854 -19.159 -50.749 1.00 66.88 575 GLU A N 1
ATOM 4592 C CA . GLU A 1 575 ? 34.035 -19.974 -51.045 1.00 66.88 575 GLU A CA 1
ATOM 4593 C C . GLU A 1 575 ? 35.319 -19.315 -50.519 1.00 66.88 575 GLU A C 1
ATOM 4595 O O . GLU A 1 575 ? 36.103 -19.971 -49.833 1.00 66.88 575 GLU A O 1
ATOM 4600 N N . ALA A 1 576 ? 35.470 -17.994 -50.673 1.00 68.50 576 ALA A N 1
ATOM 4601 C CA . ALA A 1 576 ? 36.557 -17.230 -50.056 1.00 68.50 576 ALA A CA 1
ATOM 4602 C C . ALA A 1 576 ? 36.607 -17.399 -48.525 1.00 68.50 576 ALA A C 1
ATOM 4604 O O . ALA A 1 576 ? 37.684 -17.576 -47.952 1.00 68.50 576 ALA A O 1
ATOM 4605 N N . ARG A 1 577 ? 35.451 -17.416 -47.843 1.00 70.31 577 ARG A N 1
ATOM 4606 C CA . ARG A 1 577 ? 35.387 -17.684 -46.393 1.00 70.31 577 ARG A CA 1
ATOM 4607 C C . ARG A 1 577 ? 35.839 -19.101 -46.035 1.00 70.31 577 ARG A C 1
ATOM 4609 O O . ARG A 1 577 ? 36.469 -19.267 -44.991 1.00 70.31 577 ARG A O 1
ATOM 4616 N N . GLN A 1 578 ? 35.566 -20.106 -46.870 1.00 69.19 578 GLN A N 1
ATOM 4617 C CA . GLN A 1 578 ? 36.070 -21.469 -46.650 1.00 69.19 578 GLN A CA 1
ATOM 4618 C C . GLN A 1 578 ? 37.579 -21.574 -46.919 1.00 69.19 578 GLN A C 1
ATOM 4620 O O . GLN A 1 578 ? 38.291 -22.183 -46.119 1.00 69.19 578 GLN A O 1
ATOM 4625 N N . THR A 1 579 ? 38.088 -20.917 -47.963 1.00 77.25 579 THR A N 1
ATOM 4626 C CA . THR A 1 579 ? 39.527 -20.873 -48.270 1.00 77.25 579 THR A CA 1
ATOM 4627 C C . THR A 1 579 ? 40.321 -20.142 -47.185 1.00 77.25 579 THR A C 1
ATOM 4629 O O . THR A 1 579 ? 41.323 -20.680 -46.716 1.00 77.25 579 THR A O 1
ATOM 4632 N N . LEU A 1 580 ? 39.842 -18.992 -46.681 1.00 77.06 580 LEU A N 1
ATOM 4633 C CA . LEU A 1 580 ? 40.446 -18.331 -45.514 1.00 77.06 580 LEU A CA 1
ATOM 4634 C C . LEU A 1 580 ? 40.401 -19.240 -44.279 1.00 77.06 580 LEU A C 1
ATOM 4636 O O . LEU A 1 580 ? 41.414 -19.390 -43.598 1.00 77.06 580 LEU A O 1
ATOM 4640 N N . LYS A 1 581 ? 39.243 -19.855 -43.988 1.00 77.56 581 LYS A N 1
ATOM 4641 C CA . LYS A 1 581 ? 39.091 -20.774 -42.849 1.00 77.56 581 LYS A CA 1
ATOM 4642 C C . LYS A 1 581 ? 40.146 -21.877 -42.900 1.00 77.56 581 LYS A C 1
ATOM 4644 O O . LYS A 1 581 ? 40.792 -22.131 -41.889 1.00 77.56 581 LYS A O 1
ATOM 4649 N N . LYS A 1 582 ? 40.334 -22.496 -44.068 1.00 76.62 582 LYS A N 1
ATOM 4650 C CA . LYS A 1 582 ? 41.339 -23.540 -44.269 1.00 76.62 582 LYS A CA 1
ATOM 4651 C C . LYS A 1 582 ? 42.760 -22.995 -44.093 1.00 76.62 582 LYS A C 1
ATOM 4653 O O . LYS A 1 582 ? 43.501 -23.539 -43.288 1.00 76.62 582 LYS A O 1
ATOM 4658 N N . ALA A 1 583 ? 43.118 -21.891 -44.748 1.00 76.94 583 ALA A N 1
ATOM 4659 C CA . ALA A 1 583 ? 44.467 -21.325 -44.657 1.00 76.94 583 ALA A CA 1
ATOM 4660 C C . ALA A 1 583 ? 44.852 -20.877 -43.227 1.00 76.94 583 ALA A C 1
ATOM 4662 O O . ALA A 1 583 ? 46.022 -20.973 -42.850 1.00 76.94 583 ALA A O 1
ATOM 4663 N N . LEU A 1 584 ? 43.883 -20.436 -42.411 1.00 75.31 584 LEU A N 1
ATOM 4664 C CA . LEU A 1 584 ? 44.072 -20.146 -40.980 1.00 75.31 584 LEU A CA 1
ATOM 4665 C C . LEU A 1 584 ? 44.276 -21.414 -40.132 1.00 75.31 584 LEU A C 1
ATOM 4667 O O . LEU A 1 584 ? 45.103 -21.399 -39.224 1.00 75.31 584 LEU A O 1
ATOM 4671 N N . ILE A 1 585 ? 43.570 -22.510 -40.430 1.00 75.19 585 ILE A N 1
ATOM 4672 C CA . ILE A 1 585 ? 43.782 -23.815 -39.777 1.00 75.19 585 ILE A CA 1
ATOM 4673 C C . ILE A 1 585 ? 45.164 -24.376 -40.153 1.00 75.19 585 ILE A C 1
ATOM 4675 O O . ILE A 1 585 ? 45.944 -24.735 -39.272 1.00 75.19 585 ILE A O 1
ATOM 4679 N N . ASP A 1 586 ? 45.499 -24.370 -41.445 1.00 72.75 586 ASP A N 1
ATOM 4680 C CA . ASP A 1 586 ? 46.744 -24.918 -42.002 1.00 72.75 586 ASP A CA 1
ATOM 4681 C C . ASP A 1 586 ? 47.996 -24.106 -41.589 1.00 72.75 586 ASP A C 1
ATOM 4683 O O . ASP A 1 586 ? 49.108 -24.623 -41.634 1.00 72.75 586 ASP A O 1
ATOM 4687 N N . SER A 1 587 ? 47.831 -22.853 -41.137 1.00 69.12 587 SER A N 1
ATOM 4688 C CA . SER A 1 587 ? 48.885 -22.026 -40.505 1.00 69.12 587 SER A CA 1
ATOM 4689 C C . SER A 1 587 ? 48.854 -22.057 -38.963 1.00 69.12 587 SER A C 1
ATOM 4691 O O . SER A 1 587 ? 49.532 -21.274 -38.294 1.00 69.12 587 SER A O 1
ATOM 4693 N N . GLY A 1 588 ? 48.064 -22.959 -38.369 1.00 66.31 588 GLY A N 1
ATOM 4694 C CA . GLY A 1 588 ? 47.986 -23.182 -36.921 1.00 66.31 588 GLY A CA 1
ATOM 4695 C C . GLY A 1 588 ? 47.223 -22.115 -36.125 1.00 66.31 588 GLY A C 1
ATOM 4696 O O . GLY A 1 588 ? 47.232 -22.155 -34.895 1.00 66.31 588 GLY A O 1
ATOM 4697 N N . ARG A 1 589 ? 46.538 -21.172 -36.786 1.00 70.56 589 ARG A N 1
ATOM 4698 C CA . ARG A 1 589 ? 45.798 -20.052 -36.170 1.00 70.56 589 ARG A CA 1
ATOM 4699 C C . ARG A 1 589 ? 44.317 -20.366 -35.939 1.00 70.56 589 ARG A C 1
ATOM 4701 O O . ARG A 1 589 ? 43.423 -19.588 -36.280 1.00 70.56 589 ARG A O 1
ATOM 4708 N N . ASN A 1 590 ? 44.062 -21.517 -35.315 1.00 71.50 590 ASN A N 1
ATOM 4709 C CA . ASN A 1 590 ? 42.719 -21.969 -34.926 1.00 71.50 590 ASN A CA 1
ATOM 4710 C C . ASN A 1 590 ? 42.008 -20.992 -33.970 1.00 71.50 590 ASN A C 1
ATOM 4712 O O . ASN A 1 590 ? 40.780 -20.906 -33.983 1.00 71.50 590 ASN A O 1
ATOM 4716 N N . ASP A 1 591 ? 42.773 -20.226 -33.188 1.00 68.94 591 ASP A N 1
ATOM 4717 C CA . ASP A 1 591 ? 42.294 -19.155 -32.309 1.00 68.94 591 ASP A CA 1
ATOM 4718 C C . ASP A 1 591 ? 41.504 -18.078 -33.071 1.00 68.94 591 ASP A C 1
ATOM 4720 O O . ASP A 1 591 ? 40.448 -17.635 -32.619 1.00 68.94 591 ASP A O 1
ATOM 4724 N N . LEU A 1 592 ? 41.962 -17.713 -34.272 1.00 68.38 592 LEU A N 1
ATOM 4725 C CA . LEU A 1 592 ? 41.334 -16.675 -35.089 1.00 68.38 592 LEU A CA 1
ATOM 4726 C C . LEU A 1 592 ? 40.079 -17.159 -35.828 1.00 68.38 592 LEU A C 1
ATOM 4728 O O . LEU A 1 592 ? 39.236 -16.344 -36.200 1.00 68.38 592 LEU A O 1
ATOM 4732 N N . VAL A 1 593 ? 39.921 -18.469 -36.043 1.00 68.06 593 VAL A N 1
ATOM 4733 C CA . VAL A 1 593 ? 38.859 -19.025 -36.901 1.00 68.06 593 VAL A CA 1
ATOM 4734 C C . VAL A 1 593 ? 37.459 -18.710 -36.369 1.00 68.06 593 VAL A C 1
ATOM 4736 O O . VAL A 1 593 ? 36.582 -18.333 -37.148 1.00 68.06 593 VAL A O 1
ATOM 4739 N N . ARG A 1 594 ? 37.233 -18.843 -35.053 1.00 58.97 594 ARG A N 1
ATOM 4740 C CA . ARG A 1 594 ? 35.920 -18.571 -34.437 1.00 58.97 594 ARG A CA 1
ATOM 4741 C C . ARG A 1 594 ? 35.623 -17.068 -34.360 1.00 58.97 594 ARG A C 1
ATOM 4743 O O . ARG A 1 594 ? 34.475 -16.677 -34.541 1.00 58.97 594 ARG A O 1
ATOM 4750 N N . GLU A 1 595 ? 36.639 -16.237 -34.133 1.00 61.66 595 GLU A N 1
ATOM 4751 C CA . GLU A 1 595 ? 36.471 -14.788 -33.980 1.00 61.66 595 GLU A CA 1
ATOM 4752 C C . GLU A 1 595 ? 36.254 -14.085 -35.333 1.00 61.66 595 GLU A C 1
ATOM 4754 O O . GLU A 1 595 ? 35.228 -13.434 -35.530 1.00 61.66 595 GLU A O 1
ATOM 4759 N N . ILE A 1 596 ? 37.163 -14.285 -36.298 1.00 62.66 596 ILE A N 1
ATOM 4760 C CA . ILE A 1 596 ? 37.126 -13.617 -37.612 1.00 62.66 596 ILE A CA 1
ATOM 4761 C C . ILE A 1 596 ? 35.847 -13.976 -38.383 1.00 62.66 596 ILE A C 1
ATOM 4763 O O . ILE A 1 596 ? 35.228 -13.118 -39.012 1.00 62.66 596 ILE A O 1
ATOM 4767 N N . LEU A 1 597 ? 35.425 -15.245 -38.346 1.00 61.84 597 LEU A N 1
ATOM 4768 C CA . LEU A 1 597 ? 34.234 -15.689 -39.075 1.00 61.84 597 LEU A CA 1
ATOM 4769 C C . LEU A 1 597 ? 32.926 -15.383 -38.334 1.00 61.84 597 LEU A C 1
ATOM 4771 O O . LEU A 1 597 ? 31.902 -15.240 -39.004 1.00 61.84 597 LEU A O 1
ATOM 4775 N N . GLY A 1 598 ? 32.963 -15.280 -36.999 1.00 55.62 598 GLY A N 1
ATOM 4776 C CA . GLY A 1 598 ? 31.800 -14.998 -36.154 1.00 55.62 598 GLY A CA 1
ATOM 4777 C C . GLY A 1 598 ? 31.342 -13.541 -36.224 1.00 55.62 598 GLY A C 1
ATOM 4778 O O . GLY A 1 598 ? 30.149 -13.287 -36.381 1.00 55.62 598 GLY A O 1
ATOM 4779 N N . GLU A 1 599 ? 32.270 -12.577 -36.194 1.00 52.00 599 GLU A N 1
ATOM 4780 C CA . GLU A 1 599 ? 31.914 -11.154 -36.330 1.00 52.00 599 GLU A CA 1
ATOM 4781 C C . GLU A 1 599 ? 31.310 -10.826 -37.705 1.00 52.00 599 GLU A C 1
ATOM 4783 O O . GLU A 1 599 ? 30.376 -10.036 -37.803 1.00 52.00 599 GLU A O 1
ATOM 4788 N N . MET A 1 600 ? 31.782 -11.480 -38.770 1.00 52.34 600 MET A N 1
ATOM 4789 C CA . MET A 1 600 ? 31.239 -11.330 -40.129 1.00 52.34 600 MET A CA 1
ATOM 4790 C C . MET A 1 600 ? 29.987 -12.204 -40.373 1.00 52.34 600 MET A C 1
ATOM 4792 O O . MET A 1 600 ? 29.701 -12.571 -41.515 1.00 52.34 600 MET A O 1
ATOM 4796 N N . GLY A 1 601 ? 29.291 -12.648 -39.319 1.00 47.66 601 GLY A N 1
ATOM 4797 C CA . GLY A 1 601 ? 28.433 -13.841 -39.353 1.00 47.66 601 GLY A CA 1
ATOM 4798 C C . GLY A 1 601 ? 27.116 -13.779 -38.576 1.00 47.66 601 GLY A C 1
ATOM 4799 O O . GLY A 1 601 ? 26.662 -14.824 -38.120 1.00 47.66 601 GLY A O 1
ATOM 4800 N N . ARG A 1 602 ? 26.470 -12.611 -38.446 1.00 39.56 602 ARG A N 1
ATOM 4801 C CA . ARG A 1 602 ? 25.048 -12.534 -38.056 1.00 39.56 602 ARG A CA 1
ATOM 4802 C C . ARG A 1 602 ? 24.197 -12.107 -39.248 1.00 39.56 602 ARG A C 1
ATOM 4804 O O . ARG A 1 602 ? 24.325 -10.982 -39.722 1.00 39.56 602 ARG A O 1
ATOM 4811 N N . ALA A 1 603 ? 23.317 -12.994 -39.711 1.00 38.38 603 ALA A N 1
ATOM 4812 C CA . ALA A 1 603 ? 22.179 -12.573 -40.518 1.00 38.38 603 ALA A CA 1
ATOM 4813 C C . ALA A 1 603 ? 21.243 -11.742 -39.629 1.00 38.38 603 ALA A C 1
ATOM 4815 O O . ALA A 1 603 ? 21.010 -12.108 -38.477 1.00 38.38 603 ALA A O 1
ATOM 4816 N N . GLN A 1 604 ? 20.718 -10.632 -40.147 1.00 41.06 604 GLN A N 1
ATOM 4817 C CA . GLN A 1 604 ? 19.648 -9.908 -39.467 1.00 41.06 604 GLN A CA 1
ATOM 4818 C C . GLN A 1 604 ? 18.373 -10.750 -39.567 1.00 41.06 604 GLN A C 1
ATOM 4820 O O . GLN A 1 604 ? 17.887 -10.998 -40.672 1.00 41.06 604 GLN A O 1
ATOM 4825 N N . SER A 1 605 ? 17.849 -11.198 -38.426 1.00 44.53 605 SER A N 1
ATOM 4826 C CA . SER A 1 605 ? 16.463 -11.652 -38.327 1.00 44.53 605 SER A CA 1
ATOM 4827 C C . SER A 1 605 ? 15.523 -10.487 -38.646 1.00 44.53 605 SER A C 1
ATOM 4829 O O . SER A 1 605 ? 15.880 -9.313 -38.490 1.00 44.53 605 SER A O 1
ATOM 4831 N N . SER A 1 606 ? 14.323 -10.785 -39.135 1.00 55.44 606 SER A N 1
ATOM 4832 C CA . SER A 1 606 ? 13.331 -9.744 -39.372 1.00 55.44 606 SER A CA 1
ATOM 4833 C C . SER A 1 606 ? 12.780 -9.210 -38.040 1.00 55.44 606 SER A C 1
ATOM 4835 O O . SER A 1 606 ? 12.752 -9.932 -37.037 1.00 55.44 606 SER A O 1
ATOM 4837 N N . PRO A 1 607 ? 12.256 -7.970 -38.012 1.00 56.94 607 PRO A N 1
ATOM 4838 C CA . PRO A 1 607 ? 11.530 -7.467 -36.849 1.00 56.94 607 PRO A CA 1
ATOM 4839 C C . PRO A 1 607 ? 10.304 -8.316 -36.468 1.00 56.94 607 PRO A C 1
ATOM 4841 O O . PRO A 1 607 ? 9.877 -8.241 -35.319 1.00 56.94 607 PRO A O 1
ATOM 4844 N N . SER A 1 608 ? 9.751 -9.136 -37.380 1.00 65.56 608 SER A N 1
ATOM 4845 C CA . SER A 1 608 ? 8.707 -10.109 -37.017 1.00 65.56 608 SER A CA 1
ATOM 4846 C C . SER A 1 608 ? 9.291 -11.206 -36.137 1.00 65.56 608 SER A C 1
ATOM 4848 O O . SER A 1 608 ? 8.826 -11.375 -35.018 1.00 65.56 608 SER A O 1
ATOM 4850 N N . ASP A 1 609 ? 10.371 -11.860 -36.576 1.00 72.56 609 ASP A N 1
ATOM 4851 C CA . ASP A 1 609 ? 10.975 -12.997 -35.864 1.00 72.56 609 ASP A CA 1
ATOM 4852 C C . ASP A 1 609 ? 11.373 -12.611 -34.428 1.00 72.56 609 ASP A C 1
ATOM 4854 O O . ASP A 1 609 ? 11.043 -13.310 -33.474 1.00 72.56 609 ASP A O 1
ATOM 4858 N N . ALA A 1 610 ? 12.004 -11.442 -34.250 1.00 74.44 610 ALA A N 1
ATOM 4859 C CA . ALA A 1 610 ? 12.357 -10.921 -32.925 1.00 74.44 610 ALA A CA 1
ATOM 4860 C C . ALA A 1 610 ? 11.121 -10.651 -32.039 1.00 74.44 610 ALA A C 1
ATOM 4862 O O . ALA A 1 610 ? 11.153 -10.899 -30.832 1.00 74.44 610 ALA A O 1
ATOM 4863 N N . THR A 1 611 ? 10.021 -10.179 -32.633 1.00 86.94 611 THR A N 1
ATOM 4864 C CA . THR A 1 611 ? 8.748 -9.930 -31.936 1.00 86.94 611 THR A CA 1
ATOM 4865 C C . THR A 1 611 ? 8.029 -11.230 -31.585 1.00 86.94 611 THR A C 1
ATOM 4867 O O . THR A 1 611 ? 7.446 -11.337 -30.508 1.00 86.94 611 THR A O 1
ATOM 4870 N N . ASP A 1 612 ? 8.047 -12.212 -32.481 1.00 88.75 612 ASP A N 1
ATOM 4871 C CA . ASP A 1 612 ? 7.356 -13.488 -32.320 1.00 88.75 612 ASP A CA 1
ATOM 4872 C C . ASP A 1 612 ? 8.089 -14.384 -31.304 1.00 88.75 612 ASP A C 1
ATOM 4874 O O . ASP A 1 612 ? 7.430 -14.960 -30.436 1.00 88.75 612 ASP A O 1
ATOM 4878 N N . HIS A 1 613 ? 9.432 -14.384 -31.292 1.00 88.31 613 HIS A N 1
ATOM 4879 C CA . HIS A 1 613 ? 10.228 -14.950 -30.192 1.00 88.31 613 HIS A CA 1
ATOM 4880 C C . HIS A 1 613 ? 9.910 -14.256 -28.860 1.00 88.31 613 HIS A C 1
ATOM 4882 O O . HIS A 1 613 ? 9.518 -14.922 -27.906 1.00 88.31 613 HIS A O 1
ATOM 4888 N N . CYS A 1 614 ? 9.983 -12.919 -28.796 1.00 93.06 614 CYS A N 1
ATOM 4889 C CA . CYS A 1 614 ? 9.711 -12.169 -27.563 1.00 93.06 614 CYS A CA 1
ATOM 4890 C C . CYS A 1 614 ? 8.292 -12.422 -27.028 1.00 93.06 614 CYS A C 1
ATOM 4892 O O . CYS A 1 614 ? 8.097 -12.579 -25.824 1.00 93.06 614 CYS A O 1
ATOM 4894 N N . ARG A 1 615 ? 7.297 -12.545 -27.917 1.00 94.69 615 ARG A N 1
ATOM 4895 C CA . ARG A 1 615 ? 5.934 -12.933 -27.536 1.00 94.69 615 ARG A CA 1
ATOM 4896 C C . ARG A 1 615 ? 5.883 -14.338 -26.943 1.00 94.69 615 ARG A C 1
ATOM 4898 O O . ARG A 1 615 ? 5.131 -14.531 -25.994 1.00 94.69 615 ARG A O 1
ATOM 4905 N N . SER A 1 616 ? 6.633 -15.294 -27.492 1.00 92.62 616 SER A N 1
ATOM 4906 C CA . SER A 1 616 ? 6.678 -16.667 -26.976 1.00 92.62 616 SER A CA 1
ATOM 4907 C C . SER A 1 616 ? 7.288 -16.718 -25.574 1.00 92.62 616 SER A C 1
ATOM 4909 O O . SER A 1 616 ? 6.658 -17.262 -24.675 1.00 92.62 616 SER A O 1
ATOM 4911 N N . GLU A 1 617 ? 8.441 -16.075 -25.364 1.00 93.12 617 GLU A N 1
ATOM 4912 C CA . GLU A 1 617 ? 9.106 -15.987 -24.052 1.00 93.12 617 GLU A CA 1
ATOM 4913 C C . GLU A 1 617 ? 8.179 -15.386 -22.984 1.00 93.12 617 GLU A C 1
ATOM 4915 O O . GLU A 1 617 ? 7.967 -15.965 -21.918 1.00 93.12 617 GLU A O 1
ATOM 4920 N N . LEU A 1 618 ? 7.555 -14.242 -23.293 1.00 95.25 618 LEU A N 1
ATOM 4921 C CA . LEU A 1 618 ? 6.627 -13.567 -22.382 1.00 95.25 618 LEU A CA 1
ATOM 4922 C C . LEU A 1 618 ? 5.362 -14.394 -22.120 1.00 95.25 618 LEU A C 1
ATOM 4924 O O . LEU A 1 618 ? 4.856 -14.387 -21.000 1.00 95.25 618 LEU A O 1
ATOM 4928 N N . LYS A 1 619 ? 4.845 -15.105 -23.132 1.00 95.06 619 LYS A N 1
ATOM 4929 C CA . LYS A 1 619 ? 3.693 -16.000 -22.966 1.00 95.06 619 LYS A CA 1
ATOM 4930 C C . LYS A 1 619 ? 4.028 -17.137 -22.015 1.00 95.06 619 LYS A C 1
ATOM 4932 O O . LYS A 1 619 ? 3.349 -17.243 -20.999 1.00 95.06 619 LYS A O 1
ATOM 4937 N N . ASN A 1 620 ? 5.088 -17.893 -22.302 1.00 92.62 620 ASN A N 1
ATOM 4938 C CA . ASN A 1 620 ? 5.548 -19.002 -21.468 1.00 92.62 620 ASN A CA 1
ATOM 4939 C C . ASN A 1 620 ? 5.762 -18.523 -20.029 1.00 92.62 620 ASN A C 1
ATOM 4941 O O . ASN A 1 620 ? 5.127 -19.039 -19.112 1.00 92.62 620 ASN A O 1
ATOM 4945 N N . ARG A 1 621 ? 6.528 -17.438 -19.833 1.00 92.50 621 ARG A N 1
ATOM 4946 C CA . ARG A 1 621 ? 6.771 -16.851 -18.508 1.00 92.50 621 ARG A CA 1
ATOM 4947 C C . ARG A 1 621 ? 5.486 -16.530 -17.749 1.00 92.50 621 ARG A C 1
ATOM 4949 O O . ARG A 1 621 ? 5.404 -16.841 -16.567 1.00 92.50 621 ARG A O 1
ATOM 4956 N N . TYR A 1 622 ? 4.502 -15.891 -18.379 1.00 94.56 622 TYR A N 1
ATOM 4957 C CA . TYR A 1 622 ? 3.266 -15.499 -17.695 1.00 94.56 622 TYR A CA 1
ATOM 4958 C C . TYR A 1 622 ? 2.264 -16.654 -17.521 1.00 94.56 622 TYR A C 1
ATOM 4960 O O . TYR A 1 622 ? 1.435 -16.570 -16.619 1.00 94.56 622 TYR A O 1
ATOM 4968 N N . THR A 1 623 ? 2.329 -17.730 -18.315 1.00 92.62 623 THR A N 1
ATOM 4969 C CA . THR A 1 623 ? 1.535 -18.956 -18.079 1.00 92.62 623 THR A CA 1
ATOM 4970 C C . THR A 1 623 ? 2.193 -19.941 -17.116 1.00 92.62 623 THR A C 1
ATOM 4972 O O . THR A 1 623 ? 1.486 -20.716 -16.484 1.00 92.62 623 THR A O 1
ATOM 4975 N N . GLU A 1 624 ? 3.519 -19.915 -16.998 1.00 88.31 624 GLU A N 1
ATOM 4976 C CA . GLU A 1 624 ? 4.313 -20.780 -16.123 1.00 88.31 624 GLU A CA 1
ATOM 4977 C C . GLU A 1 624 ? 4.632 -20.036 -14.818 1.00 88.31 624 GLU A C 1
ATOM 4979 O O . GLU A 1 624 ? 3.734 -19.803 -14.012 1.00 88.31 624 GLU A O 1
ATOM 4984 N N . THR A 1 625 ? 5.880 -19.619 -14.591 1.00 81.94 625 THR A N 1
ATOM 4985 C CA . THR A 1 625 ? 6.343 -19.045 -13.312 1.00 81.94 625 THR A CA 1
ATOM 4986 C C . THR A 1 625 ? 5.566 -17.800 -12.871 1.00 81.94 625 THR A C 1
ATOM 4988 O O . THR A 1 625 ? 5.230 -17.669 -11.697 1.00 81.94 625 THR A O 1
ATOM 4991 N N . GLY A 1 626 ? 5.212 -16.914 -13.803 1.00 79.81 626 GLY A N 1
ATOM 4992 C CA . GLY A 1 626 ? 4.430 -15.698 -13.560 1.00 79.81 626 GLY A CA 1
ATOM 4993 C C . GLY A 1 626 ? 2.931 -15.923 -13.341 1.00 79.81 626 GLY A C 1
ATOM 4994 O O . GLY A 1 626 ? 2.231 -14.976 -12.991 1.00 79.81 626 GLY A O 1
ATOM 4995 N N . SER A 1 627 ? 2.430 -17.151 -13.514 1.00 86.81 627 SER A N 1
ATOM 4996 C CA . SER A 1 627 ? 1.055 -17.508 -13.142 1.00 86.81 627 SER A CA 1
ATOM 4997 C C . SER A 1 627 ? 0.902 -17.806 -11.648 1.00 86.81 627 SER A C 1
ATOM 4999 O O . SER A 1 627 ? -0.221 -17.837 -11.145 1.00 86.81 627 SER A O 1
ATOM 5001 N N . TYR A 1 628 ? 2.007 -18.015 -10.926 1.00 87.44 628 TYR A N 1
ATOM 5002 C CA . TYR A 1 628 ? 2.001 -18.276 -9.493 1.00 87.44 628 TYR A CA 1
ATOM 5003 C C . TYR A 1 628 ? 2.209 -16.977 -8.720 1.00 87.44 628 TYR A C 1
ATOM 5005 O O . TYR A 1 628 ? 3.242 -16.319 -8.821 1.00 87.44 628 TYR A O 1
ATOM 5013 N N . VAL A 1 629 ? 1.222 -16.629 -7.903 1.00 82.94 629 VAL A N 1
ATOM 5014 C CA . VAL A 1 629 ? 1.252 -15.469 -7.013 1.00 82.94 629 VAL A CA 1
ATOM 5015 C C . VAL A 1 629 ? 1.518 -15.956 -5.593 1.00 82.94 629 VAL A C 1
ATOM 5017 O O . VAL A 1 629 ? 0.929 -16.939 -5.136 1.00 82.94 629 VAL A O 1
ATOM 5020 N N . GLN A 1 630 ? 2.397 -15.257 -4.880 1.00 78.81 630 GLN A N 1
ATOM 5021 C CA . GLN A 1 630 ? 2.637 -15.487 -3.460 1.00 78.81 630 GLN A CA 1
ATOM 5022 C C . GLN A 1 630 ? 1.372 -15.114 -2.676 1.00 78.81 630 GLN A C 1
ATOM 5024 O O . GLN A 1 630 ? 1.020 -13.936 -2.601 1.00 78.81 630 GLN A O 1
ATOM 5029 N N . LEU A 1 631 ? 0.670 -16.104 -2.110 1.00 75.25 631 LEU A N 1
ATOM 5030 C CA . LEU A 1 631 ? -0.583 -15.852 -1.395 1.00 75.25 631 LEU A CA 1
ATOM 5031 C C . LEU A 1 631 ? -0.322 -15.039 -0.127 1.00 75.25 631 LEU A C 1
ATOM 5033 O O . LEU A 1 631 ? -1.025 -14.073 0.138 1.00 75.25 631 LEU A O 1
ATOM 5037 N N . ILE A 1 632 ? 0.697 -15.433 0.638 1.00 71.50 632 ILE A N 1
ATOM 5038 C CA . ILE A 1 632 ? 1.059 -14.847 1.929 1.00 71.50 632 ILE A CA 1
ATOM 5039 C C . ILE A 1 632 ? 2.301 -13.956 1.732 1.00 71.50 632 ILE A C 1
ATOM 5041 O O . ILE A 1 632 ? 3.399 -14.504 1.641 1.00 71.50 632 ILE A O 1
ATOM 5045 N N . PRO A 1 633 ? 2.201 -12.609 1.695 1.00 61.69 633 PRO A N 1
ATOM 5046 C CA . PRO A 1 633 ? 3.325 -11.727 1.333 1.00 61.69 633 PRO A CA 1
ATOM 5047 C C . PRO A 1 633 ? 4.601 -11.882 2.181 1.00 61.69 633 PRO A C 1
ATOM 5049 O O . PRO A 1 633 ? 5.699 -11.608 1.706 1.00 61.69 633 PRO A O 1
ATOM 5052 N N . TRP A 1 634 ? 4.474 -12.360 3.421 1.00 65.69 634 TRP A N 1
ATOM 5053 C CA . TRP A 1 634 ? 5.577 -12.621 4.358 1.00 65.69 634 TRP A CA 1
ATOM 5054 C C . TRP A 1 634 ? 6.070 -14.086 4.375 1.00 65.69 634 TRP A C 1
ATOM 5056 O O . TRP A 1 634 ? 7.023 -14.414 5.081 1.00 65.69 634 TRP A O 1
ATOM 5066 N N . ALA A 1 635 ? 5.463 -14.986 3.593 1.00 62.56 635 ALA A N 1
ATOM 5067 C CA . ALA A 1 635 ? 5.908 -16.372 3.445 1.00 62.56 635 ALA A CA 1
ATOM 5068 C C . ALA A 1 635 ? 5.981 -16.785 1.966 1.00 62.56 635 ALA A C 1
ATOM 5070 O O . ALA A 1 635 ? 4.962 -17.046 1.334 1.00 62.56 635 ALA A O 1
ATOM 5071 N N . GLY A 1 636 ? 7.203 -16.864 1.425 1.00 57.84 636 GLY A N 1
ATOM 5072 C CA . GLY A 1 636 ? 7.462 -17.228 0.022 1.00 57.84 636 GLY A CA 1
ATOM 5073 C C . GLY A 1 636 ? 7.094 -18.668 -0.358 1.00 57.84 636 GLY A C 1
ATOM 5074 O O . GLY A 1 636 ? 7.148 -19.027 -1.526 1.00 57.84 636 GLY A O 1
ATOM 5075 N N . ASP A 1 637 ? 6.709 -19.480 0.626 1.00 63.81 637 ASP A N 1
ATOM 5076 C CA . ASP A 1 637 ? 6.517 -20.926 0.501 1.00 63.81 637 ASP A CA 1
ATOM 5077 C C . ASP A 1 637 ? 5.054 -21.300 0.160 1.00 63.81 637 ASP A C 1
ATOM 5079 O O . ASP A 1 637 ? 4.766 -22.442 -0.189 1.00 63.81 637 ASP A O 1
ATOM 5083 N N . ASP A 1 638 ? 4.113 -20.346 0.255 1.00 73.31 638 ASP A N 1
ATOM 5084 C CA . ASP A 1 638 ? 2.685 -20.540 -0.052 1.00 73.31 638 ASP A CA 1
ATOM 5085 C C . ASP A 1 638 ? 2.297 -19.837 -1.366 1.00 73.31 638 ASP A C 1
ATOM 5087 O O . ASP A 1 638 ? 1.567 -18.842 -1.401 1.00 73.31 638 ASP A O 1
ATOM 5091 N N . MET A 1 639 ? 2.835 -20.351 -2.473 1.00 82.50 639 MET A N 1
ATOM 5092 C CA . MET A 1 639 ? 2.472 -19.921 -3.825 1.00 82.50 639 MET A CA 1
ATOM 5093 C C . MET A 1 639 ? 1.121 -20.529 -4.241 1.00 82.50 639 MET A C 1
ATOM 5095 O O . MET A 1 639 ? 0.795 -21.675 -3.900 1.00 82.50 639 MET A O 1
ATOM 5099 N N . LYS A 1 640 ? 0.315 -19.777 -4.998 1.00 86.50 640 LYS A N 1
ATOM 5100 C CA . LYS A 1 640 ? -0.944 -20.249 -5.599 1.00 86.50 640 LYS A CA 1
ATOM 5101 C C . LYS A 1 640 ? -1.039 -19.804 -7.050 1.00 86.50 640 LYS A C 1
ATOM 5103 O O . LYS A 1 640 ? -0.690 -18.673 -7.376 1.00 86.50 640 LYS A O 1
ATOM 5108 N N . HIS A 1 641 ? -1.548 -20.680 -7.911 1.00 90.88 641 HIS A N 1
ATOM 5109 C CA . HIS A 1 641 ? -1.836 -20.325 -9.295 1.00 90.88 641 HIS A CA 1
ATOM 5110 C C . HIS A 1 641 ? -2.942 -19.256 -9.342 1.00 90.88 641 HIS A C 1
ATOM 5112 O O . HIS A 1 641 ? -3.912 -19.300 -8.580 1.00 90.88 641 HIS A O 1
ATOM 5118 N N . ILE A 1 642 ? -2.804 -18.267 -10.223 1.00 90.69 642 ILE A N 1
ATOM 5119 C CA . ILE A 1 642 ? -3.585 -17.028 -10.169 1.00 90.69 642 ILE A CA 1
ATOM 5120 C C . ILE A 1 642 ? -5.090 -17.249 -10.373 1.00 90.69 642 ILE A C 1
ATOM 5122 O O . ILE A 1 642 ? -5.891 -16.526 -9.785 1.00 90.69 642 ILE A O 1
ATOM 5126 N N . THR A 1 643 ? -5.508 -18.286 -11.108 1.00 89.19 643 THR A N 1
ATOM 5127 C CA . THR A 1 643 ? -6.935 -18.655 -11.248 1.00 89.19 643 THR A CA 1
ATOM 5128 C C . THR A 1 643 ? -7.575 -19.133 -9.948 1.00 89.19 643 THR A C 1
ATOM 5130 O O . THR A 1 643 ? -8.803 -19.157 -9.844 1.00 89.19 643 THR A O 1
ATOM 5133 N N . ASP A 1 644 ? -6.770 -19.537 -8.966 1.00 87.81 644 ASP A N 1
ATOM 5134 C CA . ASP A 1 644 ? -7.269 -20.102 -7.718 1.00 87.81 644 ASP A CA 1
ATOM 5135 C C . ASP A 1 644 ? -7.531 -19.048 -6.656 1.00 87.81 644 ASP A C 1
ATOM 5137 O O . ASP A 1 644 ? -8.401 -19.253 -5.814 1.00 87.81 644 ASP A O 1
ATOM 5141 N N . ILE A 1 645 ? -6.858 -17.900 -6.748 1.00 84.50 645 ILE A N 1
ATOM 5142 C CA . ILE A 1 645 ? -6.995 -16.796 -5.792 1.00 84.50 645 ILE A CA 1
ATOM 5143 C C . ILE A 1 645 ? -7.622 -15.545 -6.416 1.00 84.50 645 ILE A C 1
ATOM 5145 O O . ILE A 1 645 ? -8.353 -14.827 -5.730 1.00 84.50 645 ILE A O 1
ATOM 5149 N N . TYR A 1 646 ? -7.379 -15.276 -7.709 1.00 91.62 646 TYR A N 1
ATOM 5150 C CA . TYR A 1 646 ? -7.844 -14.042 -8.333 1.00 91.62 646 TYR A CA 1
ATOM 5151 C C . TYR A 1 646 ? -9.363 -13.996 -8.323 1.00 91.62 646 TYR A C 1
ATOM 5153 O O . TYR A 1 646 ? -10.050 -14.880 -8.838 1.00 91.62 646 TYR A O 1
ATOM 5161 N N . THR A 1 647 ? -9.865 -12.921 -7.746 1.00 93.81 647 THR A N 1
ATOM 5162 C CA . THR A 1 647 ? -11.269 -12.560 -7.646 1.00 93.81 647 THR A CA 1
ATOM 5163 C C . THR A 1 647 ? -11.363 -11.112 -8.100 1.00 93.81 647 THR A C 1
ATOM 5165 O O . THR A 1 647 ? -10.399 -10.361 -7.940 1.00 93.81 647 THR A O 1
ATOM 5168 N N . GLU A 1 648 ? -12.469 -10.755 -8.745 1.00 91.25 648 GLU A N 1
ATOM 5169 C CA . GLU A 1 648 ? -12.628 -9.429 -9.334 1.00 91.25 648 GLU A CA 1
ATOM 5170 C C . GLU A 1 648 ? -12.508 -8.333 -8.268 1.00 91.25 648 GLU A C 1
ATOM 5172 O O . GLU A 1 648 ? -12.894 -8.524 -7.115 1.00 91.25 648 GLU A O 1
ATOM 5177 N N . LEU A 1 649 ? -11.908 -7.206 -8.649 1.00 93.19 649 LEU A N 1
ATOM 5178 C CA . LEU A 1 649 ? -11.749 -6.045 -7.781 1.00 93.19 649 LEU A CA 1
ATOM 5179 C C . LEU A 1 649 ? -12.733 -4.968 -8.219 1.00 93.19 649 LEU A C 1
ATOM 5181 O O . LEU A 1 649 ? -12.861 -4.701 -9.412 1.00 93.19 649 LEU A O 1
ATOM 5185 N N . GLN A 1 650 ? -13.352 -4.294 -7.255 1.00 92.69 650 GLN A N 1
ATOM 5186 C CA . GLN A 1 650 ? -14.089 -3.072 -7.518 1.00 92.69 650 GLN A CA 1
ATOM 5187 C C . GLN A 1 650 ? -13.124 -1.997 -8.028 1.00 92.69 650 GLN A C 1
ATOM 5189 O O . GLN A 1 650 ? -12.235 -1.529 -7.302 1.00 92.69 650 GLN A O 1
ATOM 5194 N N . LEU A 1 651 ? -13.338 -1.602 -9.277 1.00 92.88 651 LEU A N 1
ATOM 5195 C CA . LEU A 1 651 ? -12.749 -0.423 -9.885 1.00 92.88 651 LEU A CA 1
ATOM 5196 C C . LEU A 1 651 ? -13.753 0.735 -9.834 1.00 92.88 651 LEU A C 1
ATOM 5198 O O . LEU A 1 651 ? -14.961 0.529 -9.734 1.00 92.88 651 LEU A O 1
ATOM 5202 N N . GLU A 1 652 ? -13.238 1.958 -9.857 1.00 89.44 652 GLU A N 1
ATOM 5203 C CA . GLU A 1 652 ? -14.030 3.188 -9.911 1.00 89.44 652 GLU A CA 1
ATOM 5204 C C . GLU A 1 652 ? -13.238 4.244 -10.691 1.00 89.44 652 GLU A C 1
ATOM 5206 O O . GLU A 1 652 ? -12.063 4.486 -10.402 1.00 89.44 652 GLU A O 1
ATOM 5211 N N . GLN A 1 653 ? -13.851 4.890 -11.685 1.00 86.25 653 GLN A N 1
ATOM 5212 C CA . GLN A 1 653 ? -13.206 5.972 -12.429 1.00 86.25 653 GLN A CA 1
ATOM 5213 C C . GLN A 1 653 ? -13.216 7.273 -11.609 1.00 86.25 653 GLN A C 1
ATOM 5215 O O . GLN A 1 653 ? -14.266 7.861 -11.372 1.00 86.25 653 GLN A O 1
ATOM 5220 N N . GLY A 1 654 ? -12.039 7.756 -11.202 1.00 79.31 654 GLY A N 1
ATOM 5221 C CA . GLY A 1 654 ? -11.918 8.961 -10.375 1.00 79.31 654 GLY A CA 1
ATOM 5222 C C . GLY A 1 654 ? -11.958 10.272 -11.175 1.00 79.31 654 GLY A C 1
ATOM 5223 O O . GLY A 1 654 ? -11.405 10.345 -12.275 1.00 79.31 654 GLY A O 1
ATOM 5224 N N . ASP A 1 655 ? -12.538 11.316 -10.571 1.00 65.19 655 ASP A N 1
ATOM 5225 C CA . ASP A 1 655 ? -12.865 12.635 -11.148 1.00 65.19 655 ASP A CA 1
ATOM 5226 C C . ASP A 1 655 ? -11.947 13.145 -12.275 1.00 65.19 655 ASP A C 1
ATOM 5228 O O . ASP A 1 655 ? -10.832 13.640 -12.042 1.00 65.19 655 ASP A O 1
ATOM 5232 N N . GLN A 1 656 ? -12.467 13.096 -13.509 1.00 66.12 656 GLN A N 1
ATOM 5233 C CA . GLN A 1 656 ? -11.914 13.773 -14.684 1.00 66.12 656 GLN A CA 1
ATOM 5234 C C . GLN A 1 656 ? -13.008 14.203 -15.670 1.00 66.12 656 GLN A C 1
ATOM 5236 O O . GLN A 1 656 ? -13.583 13.378 -16.376 1.00 66.12 656 GLN A O 1
ATOM 5241 N N . ASP A 1 657 ? -13.203 15.514 -15.814 1.00 55.56 657 ASP A N 1
ATOM 5242 C CA . ASP A 1 657 ? -14.278 16.126 -16.611 1.00 55.56 657 ASP A CA 1
ATOM 5243 C C . ASP A 1 657 ? -14.221 15.878 -18.134 1.00 55.56 657 ASP A C 1
ATOM 5245 O O . ASP A 1 657 ? -15.090 16.372 -18.846 1.00 55.56 657 ASP A O 1
ATOM 5249 N N . ASP A 1 658 ? -13.210 15.174 -18.658 1.00 65.56 658 ASP A N 1
ATOM 5250 C CA . ASP A 1 658 ? -12.877 15.105 -20.096 1.00 65.56 658 ASP A CA 1
ATOM 5251 C C . ASP A 1 658 ? -13.074 13.712 -20.742 1.00 65.56 658 ASP A C 1
ATOM 5253 O O . ASP A 1 658 ? -12.861 13.560 -21.953 1.00 65.56 658 ASP A O 1
ATOM 5257 N N . ILE A 1 659 ? -13.421 12.690 -19.951 1.00 76.06 659 ILE A N 1
ATOM 5258 C CA . ILE A 1 659 ? -13.463 11.273 -20.365 1.00 76.06 659 ILE A CA 1
ATOM 5259 C C . ILE A 1 659 ? -14.894 10.847 -20.740 1.00 76.06 659 ILE A C 1
ATOM 5261 O O . ILE A 1 659 ? -15.870 11.334 -20.171 1.00 76.06 659 ILE A O 1
ATOM 5265 N N . GLU A 1 660 ? -15.008 9.937 -21.710 1.00 67.38 660 GLU A N 1
ATOM 5266 C CA . GLU A 1 660 ? -16.226 9.190 -22.031 1.00 67.38 660 GLU A CA 1
ATOM 5267 C C . GLU A 1 660 ? -16.031 7.699 -21.734 1.00 67.38 660 GLU A C 1
ATOM 5269 O O . GLU A 1 660 ? -15.023 7.101 -22.127 1.00 67.38 660 GLU A O 1
ATOM 5274 N N . GLY A 1 661 ? -17.025 7.112 -21.066 1.00 68.56 661 GLY A N 1
ATOM 5275 C CA . GLY A 1 661 ? -16.975 5.762 -20.512 1.00 68.56 661 GLY A CA 1
ATOM 5276 C C . GLY A 1 661 ? -16.922 5.761 -18.983 1.00 68.56 661 GLY A C 1
ATOM 5277 O O . GLY A 1 661 ? -16.791 6.808 -18.343 1.00 68.56 661 GLY A O 1
ATOM 5278 N N . ASP A 1 662 ? -17.029 4.561 -18.432 1.00 81.19 662 ASP A N 1
ATOM 5279 C CA . ASP A 1 662 ? -16.856 4.221 -17.020 1.00 81.19 662 ASP A CA 1
ATOM 5280 C C . ASP A 1 662 ? -15.931 2.989 -16.942 1.00 81.19 662 ASP A C 1
ATOM 5282 O O . ASP A 1 662 ? -15.666 2.365 -17.974 1.00 81.19 662 ASP A O 1
ATOM 5286 N N . VAL A 1 663 ? -15.408 2.662 -15.761 1.00 85.44 663 VAL A N 1
ATOM 5287 C CA . VAL A 1 663 ? -14.493 1.528 -15.550 1.00 85.44 663 VAL A CA 1
ATOM 5288 C C . VAL A 1 663 ? -15.059 0.614 -14.473 1.00 85.44 663 VAL A C 1
ATOM 5290 O O . VAL A 1 663 ? -14.922 0.896 -13.284 1.00 85.44 663 VAL A O 1
ATOM 5293 N N . GLN A 1 664 ? -15.660 -0.491 -14.908 1.00 84.50 664 GLN A N 1
ATOM 5294 C CA . GLN A 1 664 ? -16.192 -1.545 -14.043 1.00 84.50 664 GLN A CA 1
ATOM 5295 C C . GLN A 1 664 ? -15.257 -2.762 -14.052 1.00 84.50 664 GLN A C 1
ATOM 5297 O O . GLN A 1 664 ? -14.930 -3.303 -12.996 1.00 84.50 664 GLN A O 1
ATOM 5302 N N . GLU A 1 665 ? -14.751 -3.137 -15.230 1.00 89.56 665 GLU A N 1
ATOM 5303 C CA . GLU A 1 665 ? -13.765 -4.202 -15.425 1.00 89.56 665 GLU A CA 1
ATOM 5304 C C . GLU A 1 665 ? -12.394 -3.632 -15.828 1.00 89.56 665 GLU A C 1
ATOM 5306 O O . GLU A 1 665 ? -12.267 -2.532 -16.373 1.00 89.56 665 GLU A O 1
ATOM 5311 N N . TYR A 1 666 ? -11.320 -4.410 -15.647 1.00 92.25 666 TYR A N 1
ATOM 5312 C CA . TYR A 1 666 ? -9.982 -3.985 -16.088 1.00 92.25 666 TYR A CA 1
ATOM 5313 C C . TYR A 1 666 ? -9.884 -3.803 -17.615 1.00 92.25 666 TYR A C 1
ATOM 5315 O O . TYR A 1 666 ? -8.989 -3.106 -18.098 1.00 92.25 666 TYR A O 1
ATOM 5323 N N . GLY A 1 667 ? -10.777 -4.443 -18.382 1.00 91.88 667 GLY A N 1
ATOM 5324 C CA . GLY A 1 667 ? -10.834 -4.344 -19.840 1.00 91.88 667 GLY A CA 1
ATOM 5325 C C . GLY A 1 667 ? -11.209 -2.944 -20.332 1.00 91.88 667 GLY A C 1
ATOM 5326 O O . GLY A 1 667 ? -10.655 -2.484 -21.337 1.00 91.88 667 GLY A O 1
ATOM 5327 N N . ASP A 1 668 ? -12.073 -2.241 -19.591 1.00 92.00 668 ASP A N 1
ATOM 5328 C CA . ASP A 1 668 ? -12.606 -0.919 -19.949 1.00 92.00 668 ASP A CA 1
ATOM 5329 C C . ASP A 1 668 ? -11.490 0.121 -20.120 1.00 92.00 668 ASP A C 1
ATOM 5331 O O . ASP A 1 668 ? -11.499 0.934 -21.049 1.00 92.00 668 ASP A O 1
ATOM 5335 N N . ILE A 1 669 ? -10.453 0.013 -19.282 1.00 92.75 669 ILE A N 1
ATOM 5336 C CA . ILE A 1 669 ? -9.245 0.853 -19.273 1.00 92.75 669 ILE A CA 1
ATOM 5337 C C . ILE A 1 669 ? -8.610 0.962 -20.672 1.00 92.75 669 ILE A C 1
ATOM 5339 O O . ILE A 1 669 ? -8.041 2.001 -21.015 1.00 92.75 669 ILE A O 1
ATOM 5343 N N . PHE A 1 670 ? -8.715 -0.084 -21.497 1.00 92.75 670 PHE A N 1
ATOM 5344 C CA . PHE A 1 670 ? -8.099 -0.145 -22.825 1.00 92.75 670 PHE A CA 1
ATOM 5345 C C . PHE A 1 670 ? -8.995 0.362 -23.967 1.00 92.75 670 PHE A C 1
ATOM 5347 O O . PHE A 1 670 ? -8.514 0.469 -25.098 1.00 92.75 670 PHE A O 1
ATOM 5354 N N . VAL A 1 671 ? -10.264 0.697 -23.699 1.00 91.19 671 VAL A N 1
ATOM 5355 C CA . VAL A 1 671 ? -11.221 1.219 -24.700 1.00 91.19 671 VAL A CA 1
ATOM 5356 C C . VAL A 1 671 ? -11.673 2.666 -24.450 1.00 91.19 671 VAL A C 1
ATOM 5358 O O . VAL A 1 671 ? -12.259 3.266 -25.359 1.00 91.19 671 VAL A O 1
ATOM 5361 N N . LEU A 1 672 ? -11.357 3.245 -23.282 1.00 90.06 672 LEU A N 1
ATOM 5362 C CA . LEU A 1 672 ? -11.673 4.633 -22.910 1.00 90.06 672 LEU A CA 1
ATOM 5363 C C . LEU A 1 672 ? -11.207 5.680 -23.935 1.00 90.06 672 LEU A C 1
ATOM 5365 O O . LEU A 1 672 ? -10.124 5.591 -24.534 1.00 90.06 672 LEU A O 1
ATOM 5369 N N . LYS A 1 673 ? -12.010 6.740 -24.078 1.00 90.12 673 LYS A N 1
ATOM 5370 C CA . LYS A 1 673 ? -11.757 7.868 -24.986 1.00 90.12 673 LYS A CA 1
ATOM 5371 C C . LYS A 1 673 ? -12.001 9.205 -24.293 1.00 90.12 673 LYS A C 1
ATOM 5373 O O . LYS A 1 673 ? -12.728 9.293 -23.311 1.00 90.12 673 LYS A O 1
ATOM 5378 N N . THR A 1 674 ? -11.391 10.264 -24.814 1.00 87.62 674 THR A N 1
ATOM 5379 C CA . THR A 1 674 ? -11.824 11.635 -24.518 1.00 87.62 674 THR A CA 1
ATOM 5380 C C . THR A 1 674 ? -13.090 11.967 -25.308 1.00 87.62 674 THR A C 1
ATOM 5382 O O . THR A 1 674 ? -13.331 11.355 -26.349 1.00 87.62 674 THR A O 1
ATOM 5385 N N . ARG A 1 675 ? -13.821 13.015 -24.906 1.00 84.06 675 ARG A N 1
ATOM 5386 C CA . ARG A 1 675 ? -14.961 13.572 -25.676 1.00 84.06 675 ARG A CA 1
ATOM 5387 C C . ARG A 1 675 ? -14.645 13.934 -27.139 1.00 84.06 675 ARG A C 1
ATOM 5389 O O . ARG A 1 675 ? -15.523 13.925 -27.990 1.00 84.06 675 ARG A O 1
ATOM 5396 N N . ASP A 1 676 ? -13.374 14.185 -27.467 1.00 84.75 676 ASP A N 1
ATOM 5397 C CA . ASP A 1 676 ? -12.901 14.368 -28.853 1.00 84.75 676 ASP A CA 1
ATOM 5398 C C . ASP A 1 676 ? -12.776 13.039 -29.647 1.00 84.75 676 ASP A C 1
ATOM 5400 O O . ASP A 1 676 ? -12.187 13.016 -30.730 1.00 84.75 676 ASP A O 1
ATOM 5404 N N . GLY A 1 677 ? -13.211 11.905 -29.089 1.00 85.38 677 GLY A N 1
ATOM 5405 C CA . GLY A 1 677 ? -13.070 10.561 -29.661 1.00 85.38 677 GLY A CA 1
ATOM 5406 C C . GLY A 1 677 ? -11.655 9.962 -29.606 1.00 85.38 677 GLY A C 1
ATOM 5407 O O . GLY A 1 677 ? -11.417 8.903 -30.192 1.00 85.38 677 GLY A O 1
ATOM 5408 N N . LYS A 1 678 ? -10.695 10.610 -28.929 1.00 87.12 678 LYS A N 1
ATOM 5409 C CA . LYS A 1 678 ? -9.277 10.195 -28.895 1.00 87.12 678 LYS A CA 1
ATOM 5410 C C . LYS A 1 678 ? -9.049 9.128 -27.822 1.00 87.12 678 LYS A C 1
ATOM 5412 O O . LYS A 1 678 ? -9.433 9.324 -26.675 1.00 87.12 678 LYS A O 1
ATOM 5417 N N . VAL A 1 679 ? -8.374 8.034 -28.177 1.00 89.25 679 VAL A N 1
ATOM 5418 C CA . VAL A 1 679 ? -8.069 6.906 -27.272 1.00 89.25 679 VAL A CA 1
ATOM 5419 C C . VAL A 1 679 ? -7.168 7.333 -26.106 1.00 89.25 679 VAL A C 1
ATOM 5421 O O . VAL A 1 679 ? -6.164 8.024 -26.305 1.00 89.25 679 VAL A O 1
ATOM 5424 N N . ILE A 1 680 ? -7.495 6.885 -24.890 1.00 91.56 680 ILE A N 1
ATOM 5425 C CA . ILE A 1 680 ? -6.725 7.167 -23.672 1.00 91.56 680 ILE A CA 1
ATOM 5426 C C . ILE A 1 680 ? -5.788 5.992 -23.363 1.00 91.56 680 ILE A C 1
ATOM 5428 O O . ILE A 1 680 ? -6.144 5.032 -22.699 1.00 91.56 680 ILE A O 1
ATOM 5432 N N . ASN A 1 681 ? -4.539 6.095 -23.816 1.00 93.12 681 ASN A N 1
ATOM 5433 C CA . ASN A 1 681 ? -3.508 5.061 -23.647 1.00 93.12 681 ASN A CA 1
ATOM 5434 C C . ASN A 1 681 ? -2.558 5.297 -22.445 1.00 93.12 681 ASN A C 1
ATOM 5436 O O . ASN A 1 681 ? -1.402 4.867 -22.451 1.00 93.12 681 ASN A O 1
ATOM 5440 N N . ARG A 1 682 ? -3.004 6.028 -21.420 1.00 93.50 682 ARG A N 1
ATOM 5441 C CA . ARG A 1 682 ? -2.293 6.208 -20.140 1.00 93.50 682 ARG A CA 1
ATOM 5442 C C . ARG A 1 682 ? -3.295 6.014 -19.011 1.00 93.50 682 ARG A C 1
ATOM 5444 O O . ARG A 1 682 ? -4.305 6.712 -19.003 1.00 93.50 682 ARG A O 1
ATOM 5451 N N . ALA A 1 683 ? -3.011 5.118 -18.077 1.00 94.19 683 ALA A N 1
ATOM 5452 C CA . ALA A 1 683 ? -3.874 4.806 -16.944 1.00 94.19 683 ALA A CA 1
ATOM 5453 C C . ALA A 1 683 ? -3.078 4.782 -15.636 1.00 94.19 683 ALA A C 1
ATOM 5455 O O . ALA A 1 683 ? -1.931 4.335 -15.608 1.00 94.19 683 ALA A O 1
ATOM 5456 N N . ILE A 1 684 ? -3.698 5.247 -14.553 1.00 94.38 684 ILE A N 1
ATOM 5457 C CA . ILE A 1 684 ? -3.144 5.190 -13.199 1.00 94.38 684 ILE A CA 1
ATOM 5458 C C . ILE A 1 684 ? -4.108 4.385 -12.324 1.00 94.38 684 ILE A C 1
ATOM 5460 O O . ILE A 1 684 ? -5.215 4.853 -12.064 1.00 94.38 684 ILE A O 1
ATOM 5464 N N . LEU A 1 685 ? -3.675 3.204 -11.873 1.00 95.19 685 LEU A N 1
ATOM 5465 C CA . LEU A 1 685 ? -4.373 2.378 -10.884 1.00 95.19 685 LEU A CA 1
ATOM 5466 C C . LEU A 1 685 ? -3.947 2.825 -9.480 1.00 95.19 685 LEU A C 1
ATOM 5468 O O . LEU A 1 685 ? -2.827 2.555 -9.037 1.00 95.19 685 LEU A O 1
ATOM 5472 N N . CYS A 1 686 ? -4.824 3.534 -8.783 1.00 91.56 686 CYS A N 1
ATOM 5473 C CA . CYS A 1 686 ? -4.551 4.130 -7.481 1.00 91.56 686 CYS A CA 1
ATOM 5474 C C . CYS A 1 686 ? -5.270 3.360 -6.370 1.00 91.56 686 CYS A C 1
ATOM 5476 O O . CYS A 1 686 ? -6.446 3.049 -6.499 1.00 91.56 686 CYS A O 1
ATOM 5478 N N . GLY A 1 687 ? -4.603 3.051 -5.259 1.00 85.69 687 GLY A N 1
ATOM 5479 C CA . GLY A 1 687 ? -5.274 2.361 -4.151 1.00 85.69 687 GLY A CA 1
ATOM 5480 C C . GLY A 1 687 ? -4.378 2.069 -2.955 1.00 85.69 687 GLY A C 1
ATOM 5481 O O . GLY A 1 687 ? -3.146 2.062 -3.060 1.00 85.69 687 GLY A O 1
ATOM 5482 N N . SER A 1 688 ? -4.995 1.821 -1.804 1.00 81.88 688 SER A N 1
ATOM 5483 C CA . SER A 1 688 ? -4.314 1.545 -0.531 1.00 81.88 688 SER A CA 1
ATOM 5484 C C . SER A 1 688 ? -3.412 0.292 -0.578 1.00 81.88 688 SER A C 1
ATOM 5486 O O . SER A 1 688 ? -3.478 -0.496 -1.532 1.00 81.88 688 SER A O 1
ATOM 5488 N N . PRO A 1 689 ? -2.518 0.089 0.413 1.00 79.12 689 PRO A N 1
ATOM 5489 C CA . PRO A 1 689 ? -1.836 -1.195 0.607 1.00 79.12 689 PRO A CA 1
ATOM 5490 C C . PRO A 1 689 ? -2.845 -2.351 0.722 1.00 79.12 689 PRO A C 1
ATOM 5492 O O . PRO A 1 689 ? -3.988 -2.132 1.111 1.00 79.12 689 PRO A O 1
ATOM 5495 N N . GLY A 1 690 ? -2.451 -3.571 0.354 1.00 81.00 690 GLY A N 1
ATOM 5496 C CA . GLY A 1 690 ? -3.319 -4.758 0.421 1.00 81.00 690 GLY A CA 1
ATOM 5497 C C . GLY A 1 690 ? -4.423 -4.874 -0.646 1.00 81.00 690 GLY A C 1
ATOM 5498 O O . GLY A 1 690 ? -4.869 -5.987 -0.902 1.00 81.00 690 GLY A O 1
ATOM 5499 N N . MET A 1 691 ? -4.814 -3.785 -1.325 1.00 89.19 691 MET A N 1
ATOM 5500 C CA . MET A 1 691 ? -5.950 -3.723 -2.276 1.00 89.19 691 MET A CA 1
ATOM 5501 C C . MET A 1 691 ? -5.737 -4.432 -3.637 1.00 89.19 691 MET A C 1
ATOM 5503 O O . MET A 1 691 ? -6.284 -4.005 -4.646 1.00 89.19 691 MET A O 1
ATOM 5507 N N . GLY A 1 692 ? -4.898 -5.469 -3.722 1.00 89.38 692 GLY A N 1
ATOM 5508 C CA . GLY A 1 692 ? -4.758 -6.307 -4.930 1.00 89.38 692 GLY A CA 1
ATOM 5509 C C . GLY A 1 692 ? -4.120 -5.660 -6.176 1.00 89.38 692 GLY A C 1
ATOM 5510 O O . GLY A 1 692 ? -4.136 -6.272 -7.241 1.00 89.38 692 GLY A O 1
ATOM 5511 N N . LYS A 1 693 ? -3.537 -4.452 -6.075 1.00 92.81 693 LYS A N 1
ATOM 5512 C CA . LYS A 1 693 ? -2.973 -3.700 -7.223 1.00 92.81 693 LYS A CA 1
ATOM 5513 C C . LYS A 1 693 ? -1.953 -4.484 -8.065 1.00 92.81 693 LYS A C 1
ATOM 5515 O O . LYS A 1 693 ? -2.036 -4.440 -9.285 1.00 92.81 693 LYS A O 1
ATOM 5520 N N . SER A 1 694 ? -1.020 -5.197 -7.437 1.00 90.50 694 SER A N 1
ATOM 5521 C CA . SER A 1 694 ? -0.062 -6.045 -8.160 1.00 90.50 694 SER A CA 1
ATOM 5522 C C . SER A 1 694 ? -0.757 -7.268 -8.757 1.00 90.50 694 SER A C 1
ATOM 5524 O O . SER A 1 694 ? -0.615 -7.538 -9.942 1.00 90.50 694 SER A O 1
ATOM 5526 N N . THR A 1 695 ? -1.633 -7.920 -7.986 1.00 92.38 695 THR A N 1
ATOM 5527 C CA . THR A 1 695 ? -2.400 -9.099 -8.416 1.00 92.38 695 THR A CA 1
ATOM 5528 C C . THR A 1 695 ? -3.238 -8.844 -9.674 1.00 92.38 695 THR A C 1
ATOM 5530 O O . THR A 1 695 ? -3.365 -9.738 -10.507 1.00 92.38 695 THR A O 1
ATOM 5533 N N . ILE A 1 696 ? -3.796 -7.638 -9.859 1.00 94.00 696 ILE A N 1
ATOM 5534 C CA . ILE A 1 696 ? -4.517 -7.284 -11.094 1.00 94.00 696 ILE A CA 1
ATOM 5535 C C . ILE A 1 696 ? -3.572 -6.998 -12.274 1.00 94.00 696 ILE A C 1
ATOM 5537 O O . ILE A 1 696 ? -3.910 -7.353 -13.398 1.00 94.00 696 ILE A O 1
ATOM 5541 N N . ILE A 1 697 ? -2.366 -6.463 -12.047 1.00 95.19 697 ILE A N 1
ATOM 5542 C CA . ILE A 1 697 ? -1.324 -6.371 -13.089 1.00 95.19 697 ILE A CA 1
ATOM 5543 C C . ILE A 1 697 ? -0.891 -7.765 -13.553 1.00 95.19 697 ILE A C 1
ATOM 5545 O O . ILE A 1 697 ? -0.873 -8.038 -14.755 1.00 95.19 697 ILE A O 1
ATOM 5549 N N . ASP A 1 698 ? -0.599 -8.653 -12.605 1.00 93.44 698 ASP A N 1
ATOM 5550 C CA . ASP A 1 698 ? -0.157 -10.015 -12.891 1.00 93.44 698 ASP A CA 1
ATOM 5551 C C . ASP A 1 698 ? -1.294 -10.813 -13.596 1.00 93.44 698 ASP A C 1
ATOM 5553 O O . ASP A 1 698 ? -1.042 -11.562 -14.542 1.00 93.44 698 ASP A O 1
ATOM 5557 N N . LYS A 1 699 ? -2.573 -10.549 -13.263 1.00 94.88 699 LYS A N 1
ATOM 5558 C CA . LYS A 1 699 ? -3.755 -11.102 -13.966 1.00 94.88 699 LYS A CA 1
ATOM 5559 C C . LYS A 1 699 ? -3.901 -10.613 -15.410 1.00 94.88 699 LYS A C 1
ATOM 5561 O O . LYS A 1 699 ? -4.167 -11.428 -16.292 1.00 94.88 699 LYS A O 1
ATOM 5566 N N . ILE A 1 700 ? -3.715 -9.315 -15.667 1.00 95.62 700 ILE A N 1
ATOM 5567 C CA . ILE A 1 700 ? -3.759 -8.733 -17.024 1.00 95.62 700 ILE A CA 1
ATOM 5568 C C . ILE A 1 700 ? -2.696 -9.398 -17.917 1.00 95.62 700 ILE A C 1
ATOM 5570 O O . ILE A 1 700 ? -2.970 -9.718 -19.076 1.00 95.62 700 ILE A O 1
ATOM 5574 N N . ALA A 1 701 ? -1.502 -9.651 -17.374 1.00 95.88 701 ALA A N 1
ATOM 5575 C CA . ALA A 1 701 ? -0.437 -10.358 -18.080 1.00 95.88 701 ALA A CA 1
ATOM 5576 C C . ALA A 1 701 ? -0.796 -11.830 -18.357 1.00 95.88 701 ALA A C 1
ATOM 5578 O O . ALA A 1 701 ? -0.672 -12.280 -19.499 1.00 95.88 701 ALA A O 1
ATOM 5579 N N . TYR A 1 702 ? -1.315 -12.550 -17.354 1.00 96.00 702 TYR A N 1
ATOM 5580 C CA . TYR A 1 702 ? -1.777 -13.938 -17.485 1.00 96.00 702 TYR A CA 1
ATOM 5581 C C . TYR A 1 702 ? -2.881 -14.103 -18.546 1.00 96.00 702 TYR A C 1
ATOM 5583 O O . TYR A 1 702 ? -2.795 -14.988 -19.398 1.00 96.00 702 TYR A O 1
ATOM 5591 N N . ASP A 1 703 ? -3.901 -13.239 -18.557 1.00 95.25 703 ASP A N 1
ATOM 5592 C CA . ASP A 1 703 ? -5.043 -13.367 -19.476 1.00 95.25 703 ASP A CA 1
ATOM 5593 C C . ASP A 1 703 ? -4.659 -13.102 -20.943 1.00 95.25 703 ASP A C 1
ATOM 5595 O O . ASP A 1 703 ? -5.144 -13.781 -21.858 1.00 95.25 703 ASP A O 1
ATOM 5599 N N . TRP A 1 704 ? -3.738 -12.159 -21.180 1.00 96.50 704 TRP A N 1
ATOM 5600 C CA . TRP A 1 704 ? -3.101 -11.971 -22.487 1.00 96.50 704 TRP A CA 1
ATOM 5601 C C . TRP A 1 704 ? -2.232 -13.176 -22.876 1.00 96.50 704 TRP A C 1
ATOM 5603 O O . TRP A 1 704 ? -2.215 -13.600 -24.041 1.00 96.50 704 TRP A O 1
ATOM 5613 N N . ALA A 1 705 ? -1.515 -13.751 -21.907 1.00 96.00 705 ALA A N 1
ATOM 5614 C CA . ALA A 1 705 ? -0.607 -14.862 -22.141 1.00 96.00 705 ALA A CA 1
ATOM 5615 C C . ALA A 1 705 ? -1.354 -16.147 -22.517 1.00 96.00 705 ALA A C 1
ATOM 5617 O O . ALA A 1 705 ? -1.038 -16.755 -23.542 1.00 96.00 705 ALA A O 1
ATOM 5618 N N . LYS A 1 706 ? -2.438 -16.456 -21.800 1.00 94.00 706 LYS A N 1
ATOM 5619 C CA . LYS A 1 706 ? -3.419 -17.497 -22.140 1.00 94.00 706 LYS A CA 1
ATOM 5620 C C . LYS A 1 706 ? -4.114 -17.232 -23.482 1.00 94.00 706 LYS A C 1
ATOM 5622 O O . LYS A 1 706 ? -4.426 -18.164 -24.215 1.00 94.00 706 LYS A O 1
ATOM 5627 N N . GLY A 1 707 ? -4.276 -15.960 -23.854 1.00 86.56 707 GLY A N 1
ATOM 5628 C CA . GLY A 1 707 ? -4.727 -15.541 -25.183 1.00 86.56 707 GLY A CA 1
ATOM 5629 C C . GLY A 1 707 ? -6.243 -15.490 -25.359 1.00 86.56 707 GLY A C 1
ATOM 5630 O O . GLY A 1 707 ? -6.710 -15.373 -26.491 1.00 86.56 707 GLY A O 1
ATOM 5631 N N . ASP A 1 708 ? -7.016 -15.546 -24.273 1.00 74.62 708 ASP A N 1
ATOM 5632 C CA . ASP A 1 708 ? -8.472 -15.376 -24.316 1.00 74.62 708 ASP A CA 1
ATOM 5633 C C . ASP A 1 708 ? -8.857 -13.896 -24.468 1.00 74.62 708 ASP A C 1
ATOM 5635 O O . ASP A 1 708 ? -9.716 -13.560 -25.294 1.00 74.62 708 ASP A O 1
ATOM 5639 N N . ALA A 1 709 ? -8.162 -13.015 -23.742 1.00 85.56 709 ALA A N 1
ATOM 5640 C CA . ALA A 1 709 ? -8.398 -11.574 -23.687 1.00 85.56 709 ALA A CA 1
ATOM 5641 C C . ALA A 1 709 ? -7.295 -10.757 -24.395 1.00 85.56 709 ALA A C 1
ATOM 5643 O O . ALA A 1 709 ? -6.309 -11.301 -24.892 1.00 85.56 709 ALA A O 1
ATOM 5644 N N . LEU A 1 710 ? -7.466 -9.427 -24.429 1.00 91.69 710 LEU A N 1
ATOM 5645 C CA . LEU A 1 710 ? -6.417 -8.439 -24.755 1.00 91.69 710 LEU A CA 1
ATOM 5646 C C . LEU A 1 710 ? -5.728 -8.611 -26.129 1.00 91.69 710 LEU A C 1
ATOM 5648 O O . LEU A 1 710 ? -4.595 -8.172 -26.341 1.00 91.69 710 LEU A O 1
ATOM 5652 N N . LYS A 1 711 ? -6.440 -9.211 -27.092 1.00 91.31 711 LYS A N 1
ATOM 5653 C CA . LYS A 1 711 ? -5.957 -9.598 -28.435 1.00 91.31 711 LYS A CA 1
ATOM 5654 C C . LYS A 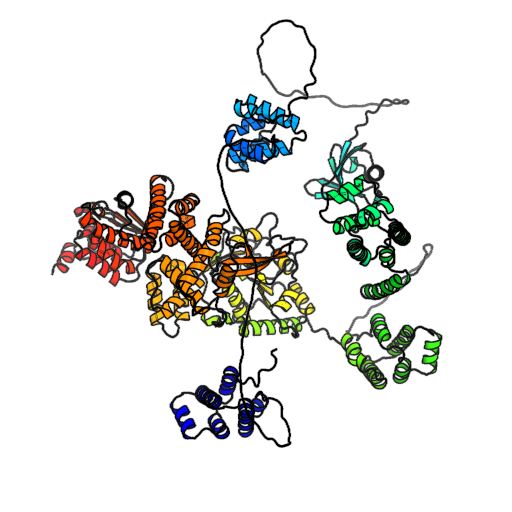1 711 ? -5.473 -8.434 -29.314 1.00 91.31 711 LYS A C 1
ATOM 5656 O O . LYS A 1 711 ? -4.828 -8.675 -30.332 1.00 91.31 711 LYS A O 1
ATOM 5661 N N . GLN A 1 712 ? -5.747 -7.184 -28.936 1.00 93.38 712 GLN A N 1
ATOM 5662 C CA . GLN A 1 712 ? -5.184 -5.993 -29.579 1.00 93.38 712 GLN A CA 1
ATOM 5663 C C . GLN A 1 712 ? -3.672 -5.818 -29.332 1.00 93.38 712 GLN A C 1
ATOM 5665 O O . GLN A 1 712 ? -2.998 -5.161 -30.130 1.00 93.38 712 GLN A O 1
ATOM 5670 N N . PHE A 1 713 ? -3.120 -6.412 -28.267 1.00 96.56 713 PHE A N 1
ATOM 5671 C CA . PHE A 1 713 ? -1.709 -6.273 -27.906 1.00 96.56 713 PHE A CA 1
ATOM 5672 C C . PHE A 1 713 ? -0.861 -7.435 -28.440 1.00 96.56 713 PHE A C 1
ATOM 5674 O O . PHE A 1 713 ? -1.086 -8.604 -28.129 1.00 96.56 713 PHE A O 1
ATOM 5681 N N . SER A 1 714 ? 0.159 -7.107 -29.236 1.00 95.62 714 SER A N 1
ATOM 5682 C CA . SER A 1 714 ? 1.163 -8.058 -29.732 1.00 95.62 714 SER A CA 1
ATOM 5683 C C . SER A 1 714 ? 2.204 -8.432 -28.678 1.00 95.62 714 SER A C 1
ATOM 5685 O O . SER A 1 714 ? 2.798 -9.502 -28.798 1.00 95.62 714 SER A O 1
ATOM 5687 N N . LEU A 1 715 ? 2.441 -7.548 -27.702 1.00 97.25 715 LEU A N 1
ATOM 5688 C CA . LEU A 1 715 ? 3.381 -7.695 -26.589 1.00 97.25 715 LEU A CA 1
ATOM 5689 C C . LEU A 1 715 ? 2.804 -7.007 -25.340 1.00 97.25 715 LEU A C 1
ATOM 5691 O O . LEU A 1 715 ? 2.251 -5.906 -25.443 1.00 97.25 715 LEU A O 1
ATOM 5695 N N . VAL A 1 716 ? 2.979 -7.636 -24.177 1.00 97.94 716 VAL A N 1
ATOM 5696 C CA . VAL A 1 716 ? 2.684 -7.071 -22.852 1.00 97.94 716 VAL A CA 1
ATOM 5697 C C . VAL A 1 716 ? 3.944 -7.179 -21.998 1.00 97.94 716 VAL A C 1
ATOM 5699 O O . VAL A 1 716 ? 4.514 -8.261 -21.901 1.00 97.94 716 VAL A O 1
ATOM 5702 N N . PHE A 1 717 ? 4.374 -6.080 -21.378 1.00 97.88 717 PHE A N 1
ATOM 5703 C CA . PHE A 1 717 ? 5.547 -6.049 -20.500 1.00 97.88 717 PHE A CA 1
ATOM 5704 C C . PHE A 1 717 ? 5.152 -5.642 -19.075 1.00 97.88 717 PHE A C 1
ATOM 5706 O O . PHE A 1 717 ? 4.738 -4.503 -18.858 1.00 97.88 717 PHE A O 1
ATOM 5713 N N . VAL A 1 718 ? 5.317 -6.538 -18.100 1.00 96.94 718 VAL A N 1
ATOM 5714 C CA . VAL A 1 718 ? 5.234 -6.223 -16.660 1.00 96.94 718 VAL A CA 1
ATOM 5715 C C . VAL A 1 718 ? 6.604 -5.782 -16.153 1.00 96.94 718 VAL A C 1
ATOM 5717 O O . VAL A 1 718 ? 7.548 -6.560 -16.196 1.00 96.94 718 VAL A O 1
ATOM 5720 N N . LEU A 1 719 ? 6.724 -4.557 -15.645 1.00 95.44 719 LEU A N 1
ATOM 5721 C CA . LEU A 1 719 ? 7.957 -4.039 -15.049 1.00 95.44 719 LEU A CA 1
ATOM 5722 C C . LEU A 1 719 ? 7.700 -3.634 -13.595 1.00 95.44 719 LEU A C 1
ATOM 5724 O O . LEU A 1 719 ? 6.832 -2.800 -13.322 1.00 95.44 719 LEU A O 1
ATOM 5728 N N . LYS A 1 720 ? 8.469 -4.198 -12.658 1.00 89.19 720 LYS A N 1
ATOM 5729 C CA . LYS A 1 720 ? 8.406 -3.827 -11.237 1.00 89.19 720 LYS A CA 1
ATOM 5730 C C . LYS A 1 720 ? 9.266 -2.571 -11.032 1.00 89.19 720 LYS A C 1
ATOM 5732 O O . LYS A 1 720 ? 10.470 -2.563 -11.302 1.00 89.19 720 LYS A O 1
ATOM 5737 N N . MET A 1 721 ? 8.641 -1.479 -10.600 1.00 87.44 721 MET A N 1
ATOM 5738 C CA . MET A 1 721 ? 9.244 -0.141 -10.532 1.00 87.44 721 MET A CA 1
ATOM 5739 C C . MET A 1 721 ? 10.304 -0.018 -9.426 1.00 87.44 721 MET A C 1
ATOM 5741 O O . MET A 1 721 ? 11.234 0.779 -9.554 1.00 87.44 721 MET A O 1
ATOM 5745 N N . SER A 1 722 ? 10.218 -0.853 -8.390 1.00 78.56 722 SER A N 1
ATOM 5746 C CA . SER A 1 722 ? 11.243 -1.055 -7.357 1.00 78.56 722 SER A CA 1
ATOM 5747 C C . SER A 1 722 ? 12.597 -1.512 -7.927 1.00 78.56 722 SER A C 1
ATOM 5749 O O . SER A 1 722 ? 13.638 -1.184 -7.362 1.00 78.56 722 SER A O 1
ATOM 5751 N N . ALA A 1 723 ? 12.613 -2.188 -9.083 1.00 77.50 723 ALA A N 1
ATOM 5752 C CA . ALA A 1 723 ? 13.835 -2.578 -9.794 1.00 77.50 723 ALA A CA 1
ATOM 5753 C C . ALA A 1 723 ? 14.306 -1.543 -10.847 1.00 77.50 723 ALA A C 1
ATOM 5755 O O . ALA A 1 723 ? 15.305 -1.767 -11.534 1.00 77.50 723 ALA A O 1
ATOM 5756 N N . LEU A 1 724 ? 13.622 -0.398 -10.990 1.00 84.31 724 LEU A N 1
ATOM 5757 C CA . LEU A 1 724 ? 13.936 0.631 -11.988 1.00 84.31 724 LEU A CA 1
ATOM 5758 C C . LEU A 1 724 ? 14.662 1.849 -11.397 1.00 84.31 724 LEU A C 1
ATOM 5760 O O . LEU A 1 724 ? 14.482 2.241 -10.246 1.00 84.31 724 LEU A O 1
ATOM 5764 N N . LYS A 1 725 ? 15.473 2.504 -12.234 1.00 83.25 725 LYS A N 1
ATOM 5765 C CA . LYS A 1 725 ? 16.197 3.752 -11.933 1.00 83.25 725 LYS A CA 1
ATOM 5766 C C . LYS A 1 725 ? 15.667 4.866 -12.831 1.00 83.25 725 LYS A C 1
ATOM 5768 O O . LYS A 1 725 ? 15.139 4.595 -13.907 1.00 83.25 725 LYS A O 1
ATOM 5773 N N . GLN A 1 726 ? 15.857 6.141 -12.464 1.00 85.69 726 GLN A N 1
ATOM 5774 C CA . GLN A 1 726 ? 15.348 7.237 -13.313 1.00 85.69 726 GLN A CA 1
ATOM 5775 C C . GLN A 1 726 ? 15.959 7.248 -14.725 1.00 85.69 726 GLN A C 1
ATOM 5777 O O . GLN A 1 726 ? 15.327 7.741 -15.651 1.00 85.69 726 GLN A O 1
ATOM 5782 N N . THR A 1 727 ? 17.139 6.652 -14.905 1.00 87.75 727 THR A N 1
ATOM 5783 C CA . THR A 1 727 ? 17.835 6.488 -16.190 1.00 87.75 727 THR A CA 1
ATOM 5784 C C . THR A 1 727 ? 17.472 5.210 -16.960 1.00 87.75 727 THR A C 1
ATOM 5786 O O . THR A 1 727 ? 18.011 5.023 -18.045 1.00 87.75 727 THR A O 1
ATOM 5789 N N . SER A 1 728 ? 16.623 4.318 -16.429 1.00 89.56 728 SER A N 1
ATOM 5790 C CA . SER A 1 728 ? 16.349 3.003 -17.036 1.00 89.56 728 SER A CA 1
ATOM 5791 C C . SER A 1 728 ? 15.746 3.105 -18.441 1.00 89.56 728 SER A C 1
ATOM 5793 O O . SER A 1 728 ? 14.781 3.844 -18.674 1.00 89.56 728 SER A O 1
ATOM 5795 N N . ASP A 1 729 ? 16.305 2.328 -19.369 1.00 93.69 729 ASP A N 1
ATOM 5796 C CA . ASP A 1 729 ? 15.748 2.127 -20.704 1.00 93.69 729 ASP A CA 1
ATOM 5797 C C . ASP A 1 729 ? 14.760 0.951 -20.722 1.00 93.69 729 ASP A C 1
ATOM 5799 O O . ASP A 1 729 ? 14.949 -0.021 -19.997 1.00 93.69 729 ASP A O 1
ATOM 5803 N N . LEU A 1 730 ? 13.705 1.043 -21.532 1.00 93.88 730 LEU A N 1
ATOM 5804 C CA . LEU A 1 730 ? 12.657 0.041 -21.673 1.00 93.88 730 LEU A CA 1
ATOM 5805 C C . LEU A 1 730 ? 13.183 -1.296 -22.204 1.00 93.88 730 LEU A C 1
ATOM 5807 O O . LEU A 1 730 ? 12.803 -2.326 -21.659 1.00 93.88 730 LEU A O 1
ATOM 5811 N N . VAL A 1 731 ? 14.027 -1.300 -23.239 1.00 93.81 731 VAL A N 1
ATOM 5812 C CA . VAL A 1 731 ? 14.498 -2.551 -23.858 1.00 93.81 731 VAL A CA 1
ATOM 5813 C C . VAL A 1 731 ? 15.464 -3.260 -22.919 1.00 93.81 731 VAL A C 1
ATOM 5815 O O . VAL A 1 731 ? 15.302 -4.451 -22.676 1.00 93.81 731 VAL A O 1
ATOM 5818 N N . GLU A 1 732 ? 16.391 -2.524 -22.303 1.00 92.12 732 GLU A N 1
ATOM 5819 C CA . GLU A 1 732 ? 17.253 -3.087 -21.258 1.00 92.12 732 GLU A CA 1
ATOM 5820 C C . GLU A 1 732 ? 16.418 -3.604 -20.075 1.00 92.12 732 GLU A C 1
ATOM 5822 O O . GLU A 1 732 ? 16.571 -4.756 -19.700 1.00 92.12 732 GLU A O 1
ATOM 5827 N N . SER A 1 733 ? 15.435 -2.838 -19.578 1.00 93.19 733 SER A N 1
ATOM 5828 C CA . SER A 1 733 ? 14.576 -3.275 -18.458 1.00 93.19 733 SER A CA 1
ATOM 5829 C C . SER A 1 733 ? 13.723 -4.510 -18.777 1.00 93.19 733 SER A C 1
ATOM 5831 O O . SER A 1 733 ? 13.398 -5.270 -17.870 1.00 93.19 733 SER A O 1
ATOM 5833 N N . VAL A 1 734 ? 13.336 -4.718 -20.041 1.00 94.00 734 VAL A N 1
ATOM 5834 C CA . VAL A 1 734 ? 12.635 -5.937 -20.478 1.00 94.00 734 VAL A CA 1
ATOM 5835 C C . VAL A 1 734 ? 13.576 -7.140 -20.452 1.00 94.00 734 VAL A C 1
ATOM 5837 O O . VAL A 1 734 ? 13.169 -8.200 -19.990 1.00 94.00 734 VAL A O 1
ATOM 5840 N N . PHE A 1 735 ? 14.828 -6.992 -20.884 1.00 92.06 735 PHE A N 1
ATOM 5841 C CA . PHE A 1 735 ? 15.807 -8.075 -20.765 1.00 92.06 735 PHE A CA 1
ATOM 5842 C C . PHE A 1 735 ? 16.145 -8.343 -19.289 1.00 92.06 735 PHE A C 1
ATOM 5844 O O . PHE A 1 735 ? 15.980 -9.471 -18.844 1.00 92.06 735 PHE A O 1
ATOM 5851 N N . ASP A 1 736 ? 16.479 -7.304 -18.517 1.00 88.06 736 ASP A N 1
ATOM 5852 C CA . ASP A 1 736 ? 16.868 -7.389 -17.100 1.00 88.06 736 ASP A CA 1
ATOM 5853 C C . ASP A 1 736 ? 15.781 -7.994 -16.182 1.00 88.06 736 ASP A C 1
ATOM 5855 O O . ASP A 1 736 ? 16.106 -8.535 -15.125 1.00 88.06 736 ASP A O 1
ATOM 5859 N N . GLN A 1 737 ? 14.488 -7.853 -16.520 1.00 90.25 737 GLN A N 1
ATOM 5860 C CA . GLN A 1 737 ? 13.376 -8.298 -15.661 1.00 90.25 737 GLN A CA 1
ATOM 5861 C C . GLN A 1 737 ? 12.553 -9.465 -16.224 1.00 90.25 737 GLN A C 1
ATOM 5863 O O . GLN A 1 737 ? 11.992 -10.226 -15.431 1.00 90.25 737 GLN A O 1
ATOM 5868 N N . LEU A 1 738 ? 12.417 -9.598 -17.551 1.00 90.94 738 LEU A N 1
ATOM 5869 C CA . LEU A 1 738 ? 11.419 -10.481 -18.175 1.00 90.94 738 LEU A CA 1
ATOM 5870 C C . LEU A 1 738 ? 11.986 -11.626 -19.015 1.00 90.94 738 LEU A C 1
ATOM 5872 O O . LEU A 1 738 ? 11.314 -12.653 -19.108 1.00 90.94 738 LEU A O 1
ATOM 5876 N N . LEU A 1 739 ? 13.178 -11.493 -19.592 1.00 88.56 739 LEU A N 1
ATOM 5877 C CA . LEU A 1 739 ? 13.775 -12.519 -20.455 1.00 88.56 739 LEU A CA 1
ATOM 5878 C C . LEU A 1 739 ? 14.923 -13.252 -19.738 1.00 88.56 739 LEU A C 1
ATOM 5880 O O . LEU A 1 739 ? 15.363 -12.829 -18.673 1.00 88.56 739 LEU A O 1
ATOM 5884 N N . ALA A 1 740 ? 15.377 -14.371 -20.305 1.00 81.50 740 ALA A N 1
ATOM 5885 C CA . ALA A 1 740 ? 16.567 -15.087 -19.841 1.00 81.50 740 ALA A CA 1
ATOM 5886 C C . ALA A 1 740 ? 17.850 -14.532 -20.493 1.00 81.50 740 ALA A C 1
ATOM 5888 O O . ALA A 1 740 ? 17.804 -14.013 -21.611 1.00 81.50 740 ALA A O 1
ATOM 5889 N N . ASP A 1 741 ? 18.998 -14.676 -19.822 1.00 75.31 741 ASP A N 1
ATOM 5890 C CA . ASP A 1 741 ? 20.307 -14.183 -20.297 1.00 75.31 741 ASP A CA 1
ATOM 5891 C C . ASP A 1 741 ? 20.745 -14.787 -21.649 1.00 75.31 741 ASP A C 1
ATOM 5893 O O . ASP A 1 741 ? 21.516 -14.173 -22.391 1.00 75.31 741 ASP A O 1
ATOM 5897 N N . ASP A 1 742 ? 20.260 -15.985 -21.982 1.00 79.44 742 ASP A N 1
ATOM 5898 C CA . ASP A 1 742 ? 20.553 -16.733 -23.208 1.00 79.44 742 ASP A CA 1
ATOM 5899 C C . ASP A 1 742 ? 19.473 -16.592 -24.301 1.00 79.44 742 ASP A C 1
ATOM 5901 O O . ASP A 1 742 ? 19.546 -17.260 -25.336 1.00 79.44 742 ASP A O 1
ATOM 5905 N N . THR A 1 743 ? 18.493 -15.698 -24.111 1.00 83.69 743 THR A N 1
ATOM 5906 C CA . THR A 1 743 ? 17.348 -15.534 -25.020 1.00 83.69 743 THR A CA 1
ATOM 5907 C C . THR A 1 743 ? 17.739 -15.222 -26.475 1.00 83.69 743 THR A C 1
ATOM 5909 O O . THR A 1 743 ? 18.641 -14.433 -26.768 1.00 83.69 743 THR A O 1
ATOM 5912 N N . ALA A 1 744 ? 16.983 -15.788 -27.421 1.00 80.69 744 ALA A N 1
ATOM 5913 C CA . ALA A 1 744 ? 17.149 -15.568 -28.861 1.00 80.69 744 ALA A CA 1
ATOM 5914 C C . ALA A 1 744 ? 16.491 -14.268 -29.388 1.00 80.69 744 ALA A C 1
ATOM 5916 O O . ALA A 1 744 ? 16.422 -14.053 -30.604 1.00 80.69 744 ALA A O 1
ATOM 5917 N N . VAL A 1 745 ? 15.971 -13.407 -28.506 1.00 86.06 745 VAL A N 1
ATOM 5918 C CA . VAL A 1 745 ? 15.348 -12.124 -28.872 1.00 86.06 745 VAL A CA 1
ATOM 5919 C C . VAL A 1 745 ? 16.419 -11.091 -29.239 1.00 86.06 745 VAL A C 1
ATOM 5921 O O . VAL A 1 745 ? 17.318 -10.803 -28.452 1.00 86.06 745 VAL A O 1
ATOM 5924 N N . ASP A 1 746 ? 16.308 -10.467 -30.417 1.00 86.31 746 ASP A N 1
ATOM 5925 C CA . ASP A 1 746 ? 17.194 -9.359 -30.792 1.00 86.31 746 ASP A CA 1
ATOM 5926 C C . ASP A 1 746 ? 16.699 -8.014 -30.232 1.00 86.31 746 ASP A C 1
ATOM 5928 O O . ASP A 1 746 ? 15.577 -7.578 -30.511 1.00 86.31 746 ASP A O 1
ATOM 5932 N N . LYS A 1 747 ? 17.569 -7.324 -29.481 1.00 87.56 747 LYS A N 1
ATOM 5933 C CA . LYS A 1 747 ? 17.278 -6.017 -28.867 1.00 87.56 747 LYS A CA 1
ATOM 5934 C C . LYS A 1 747 ? 16.913 -4.935 -29.892 1.00 87.56 747 LYS A C 1
ATOM 5936 O O . LYS A 1 747 ? 15.995 -4.156 -29.644 1.00 87.56 747 LYS A O 1
ATOM 5941 N N . GLY A 1 748 ? 17.590 -4.888 -31.042 1.00 86.44 748 GLY A N 1
ATOM 5942 C CA . GLY A 1 748 ? 17.355 -3.872 -32.076 1.00 86.44 748 GLY A CA 1
ATOM 5943 C C . GLY A 1 748 ? 16.055 -4.101 -32.849 1.00 86.44 748 GLY A C 1
ATOM 5944 O O . GLY A 1 748 ? 15.320 -3.150 -33.135 1.00 86.44 748 GLY A O 1
ATOM 5945 N N . GLY A 1 749 ? 15.731 -5.364 -33.136 1.00 87.81 749 GLY A N 1
ATOM 5946 C CA . GLY A 1 749 ? 14.436 -5.779 -33.674 1.00 87.81 749 GLY A CA 1
ATOM 5947 C C . GLY A 1 749 ? 13.285 -5.424 -32.731 1.00 87.81 749 GLY A C 1
ATOM 5948 O O . GLY A 1 749 ? 12.286 -4.860 -33.180 1.00 87.81 749 GLY A O 1
ATOM 5949 N N . LEU A 1 750 ? 13.453 -5.662 -31.425 1.00 90.69 750 LEU A N 1
ATOM 5950 C CA . LEU A 1 750 ? 12.452 -5.328 -30.410 1.00 90.69 750 LEU A CA 1
ATOM 5951 C C . LEU A 1 750 ? 12.249 -3.809 -30.251 1.00 90.69 750 LEU A C 1
ATOM 5953 O O . LEU A 1 750 ? 11.105 -3.352 -30.244 1.00 90.69 750 LEU A O 1
ATOM 5957 N N . GLU A 1 751 ? 13.325 -3.013 -30.188 1.00 91.31 751 GLU A N 1
ATOM 5958 C CA . GLU A 1 751 ? 13.231 -1.541 -30.148 1.00 91.31 751 GLU A CA 1
ATOM 5959 C C . GLU A 1 751 ? 12.485 -1.001 -31.381 1.00 91.31 751 GLU A C 1
ATOM 5961 O O . GLU A 1 751 ? 11.575 -0.174 -31.262 1.00 91.31 751 GLU A O 1
ATOM 5966 N N . SER A 1 752 ? 12.828 -1.522 -32.564 1.00 90.12 752 SER A N 1
ATOM 5967 C CA . SER A 1 752 ? 12.193 -1.153 -33.834 1.00 90.12 752 SER A CA 1
ATOM 5968 C C . SER A 1 752 ? 10.704 -1.508 -33.840 1.00 90.12 752 SER A C 1
ATOM 5970 O O . SER A 1 752 ? 9.875 -0.667 -34.189 1.00 90.12 752 SER A O 1
ATOM 5972 N N . PHE A 1 753 ? 10.335 -2.709 -33.380 1.00 92.00 753 PHE A N 1
ATOM 5973 C CA . PHE A 1 753 ? 8.931 -3.109 -33.286 1.00 92.00 753 PHE A CA 1
ATOM 5974 C C . PHE A 1 753 ? 8.132 -2.198 -32.345 1.00 92.00 753 PHE A C 1
ATOM 5976 O O . PHE A 1 753 ? 7.073 -1.711 -32.740 1.00 92.00 753 PHE A O 1
ATOM 5983 N N . ILE A 1 754 ? 8.637 -1.920 -31.136 1.00 91.62 754 ILE A N 1
ATOM 5984 C CA . ILE A 1 754 ? 7.958 -1.060 -30.146 1.00 91.62 754 ILE A CA 1
ATOM 5985 C C . ILE A 1 754 ? 7.738 0.355 -30.695 1.00 91.62 754 ILE A C 1
ATOM 5987 O O . ILE A 1 754 ? 6.699 0.972 -30.446 1.00 91.62 754 ILE A O 1
ATOM 5991 N N . LYS A 1 755 ? 8.706 0.873 -31.452 1.00 89.50 755 LYS A N 1
ATOM 5992 C CA . LYS A 1 755 ? 8.645 2.194 -32.079 1.00 89.50 755 LYS A CA 1
ATOM 5993 C C . LYS A 1 755 ? 7.618 2.262 -33.213 1.00 89.50 755 LYS A C 1
ATOM 5995 O O . LYS A 1 755 ? 6.860 3.230 -33.267 1.00 89.50 755 LYS A O 1
ATOM 6000 N N . ASP A 1 756 ? 7.583 1.252 -34.079 1.00 91.06 756 ASP A N 1
ATOM 6001 C CA . ASP A 1 756 ? 6.771 1.260 -35.302 1.00 91.06 756 ASP A CA 1
ATOM 6002 C C . ASP A 1 756 ? 5.353 0.681 -35.093 1.00 91.06 756 ASP A C 1
ATOM 6004 O O . ASP A 1 756 ? 4.451 0.950 -35.882 1.00 91.06 756 ASP A O 1
ATOM 6008 N N . ASN A 1 757 ? 5.129 -0.086 -34.017 1.00 93.12 757 ASN A N 1
ATOM 6009 C CA . ASN A 1 757 ? 3.859 -0.755 -33.691 1.00 93.12 757 ASN A CA 1
ATOM 6010 C C . ASN A 1 757 ? 3.331 -0.366 -32.298 1.00 93.12 757 ASN A C 1
ATOM 6012 O O . ASN A 1 757 ? 2.627 -1.152 -31.664 1.00 93.12 757 ASN A O 1
ATOM 6016 N N . GLY A 1 758 ? 3.676 0.827 -31.800 1.00 91.81 758 GLY A N 1
ATOM 6017 C CA . GLY A 1 758 ? 3.449 1.224 -30.406 1.00 91.81 758 GLY A CA 1
ATOM 6018 C C . GLY A 1 758 ? 2.022 0.987 -29.900 1.00 91.81 758 GLY A C 1
ATOM 6019 O O . GLY A 1 758 ? 1.849 0.418 -28.830 1.00 91.81 758 GLY A O 1
ATOM 6020 N N . SER A 1 759 ? 0.992 1.305 -30.686 1.00 94.00 759 SER A N 1
ATOM 6021 C CA . SER A 1 759 ? -0.426 1.063 -30.348 1.00 94.00 759 SER A CA 1
ATOM 6022 C C . SER A 1 759 ? -0.790 -0.409 -30.063 1.00 94.00 759 SER A C 1
ATOM 6024 O O . SER A 1 759 ? -1.833 -0.670 -29.464 1.00 94.00 759 SER A O 1
ATOM 6026 N N . ARG A 1 760 ? 0.074 -1.367 -30.428 1.00 95.69 760 ARG A N 1
ATOM 6027 C CA . ARG A 1 760 ? -0.041 -2.812 -30.151 1.00 95.69 760 ARG A CA 1
ATOM 6028 C C . ARG A 1 760 ? 0.854 -3.285 -28.995 1.00 95.69 760 ARG A C 1
ATOM 6030 O O . ARG A 1 760 ? 1.013 -4.493 -28.818 1.00 95.69 760 ARG A O 1
ATOM 6037 N N . VAL A 1 761 ? 1.441 -2.375 -28.220 1.00 97.12 761 VAL A N 1
ATOM 6038 C CA . VAL A 1 761 ? 2.294 -2.678 -27.060 1.00 97.12 761 VAL A CA 1
ATOM 6039 C C . VAL A 1 761 ? 1.664 -2.118 -25.788 1.00 97.12 761 VAL A C 1
ATOM 6041 O O . VAL A 1 761 ? 1.332 -0.931 -25.715 1.00 97.12 761 VAL A O 1
ATOM 6044 N N . LEU A 1 762 ? 1.536 -2.973 -24.775 1.00 98.06 762 LEU A N 1
ATOM 6045 C CA . LEU A 1 762 ? 1.074 -2.622 -23.433 1.00 98.06 762 LEU A CA 1
ATOM 6046 C C . LEU A 1 762 ? 2.229 -2.754 -22.435 1.00 98.06 762 LEU A C 1
ATOM 6048 O O . LEU A 1 762 ? 2.934 -3.761 -22.416 1.00 98.06 762 LEU A O 1
ATOM 6052 N N . ILE A 1 763 ? 2.411 -1.743 -21.589 1.00 98.00 763 ILE A N 1
ATOM 6053 C CA . ILE A 1 763 ? 3.395 -1.740 -20.508 1.00 98.00 763 ILE A CA 1
ATOM 6054 C C . ILE A 1 763 ? 2.668 -1.542 -19.181 1.00 98.00 763 ILE A C 1
ATOM 6056 O O . ILE A 1 763 ? 1.888 -0.603 -19.009 1.00 98.00 763 ILE A O 1
ATOM 6060 N N . LEU A 1 764 ? 2.932 -2.443 -18.248 1.00 98.12 764 LEU A N 1
ATOM 6061 C CA . LEU A 1 764 ? 2.340 -2.507 -16.925 1.00 98.12 764 LEU A CA 1
ATOM 6062 C C . LEU A 1 764 ? 3.446 -2.206 -15.911 1.00 98.12 764 LEU A C 1
ATOM 6064 O O . LEU A 1 764 ? 4.345 -3.019 -15.714 1.00 98.12 764 LEU A O 1
ATOM 6068 N N . ILE A 1 765 ? 3.421 -1.013 -15.321 1.00 96.25 765 ILE A N 1
ATOM 6069 C CA . ILE A 1 765 ? 4.445 -0.535 -14.385 1.00 96.25 765 ILE A CA 1
ATOM 6070 C C . ILE A 1 765 ? 3.881 -0.641 -12.969 1.00 96.25 765 ILE A C 1
ATOM 6072 O O . ILE A 1 765 ? 3.007 0.131 -12.581 1.00 96.25 765 ILE A O 1
ATOM 6076 N N . ASP A 1 766 ? 4.367 -1.598 -12.193 1.00 93.94 766 ASP A N 1
ATOM 6077 C CA . ASP A 1 766 ? 3.830 -1.888 -10.863 1.00 93.94 766 ASP A CA 1
ATOM 6078 C C . ASP A 1 766 ? 4.720 -1.289 -9.760 1.00 93.94 766 ASP A C 1
ATOM 6080 O O . ASP A 1 766 ? 5.942 -1.420 -9.810 1.00 93.94 766 ASP A O 1
ATOM 6084 N N . GLY A 1 767 ? 4.114 -0.614 -8.780 1.00 87.56 767 GLY A N 1
ATOM 6085 C CA . GLY A 1 767 ? 4.785 -0.082 -7.592 1.00 87.56 767 GLY A CA 1
ATOM 6086 C C . GLY A 1 767 ? 5.401 1.314 -7.743 1.00 87.56 767 GLY A C 1
ATOM 6087 O O . GLY A 1 767 ? 6.540 1.520 -7.333 1.00 87.56 767 GLY A O 1
ATOM 6088 N N . PHE A 1 768 ? 4.703 2.320 -8.294 1.00 87.06 768 PHE A N 1
ATOM 6089 C CA . PHE A 1 768 ? 5.275 3.681 -8.384 1.00 87.06 768 PHE A CA 1
ATOM 6090 C C . PHE A 1 768 ? 5.648 4.293 -7.018 1.00 87.06 768 PHE A C 1
ATOM 6092 O O . PHE A 1 768 ? 6.603 5.066 -6.924 1.00 87.06 768 PHE A O 1
ATOM 6099 N N . ASP A 1 769 ? 4.948 3.921 -5.945 1.00 77.06 769 ASP A N 1
ATOM 6100 C CA . ASP A 1 769 ? 5.311 4.270 -4.564 1.00 77.06 769 ASP A CA 1
ATOM 6101 C C . ASP A 1 769 ? 6.588 3.587 -4.034 1.00 77.06 769 ASP A C 1
ATOM 6103 O O . ASP A 1 769 ? 7.143 4.045 -3.037 1.00 77.06 769 ASP A O 1
ATOM 6107 N N . GLU A 1 770 ? 7.094 2.563 -4.723 1.00 74.00 770 GLU A N 1
ATOM 6108 C CA . GLU A 1 770 ? 8.357 1.871 -4.422 1.00 74.00 770 GLU A CA 1
ATOM 6109 C C . GLU A 1 770 ? 9.559 2.467 -5.173 1.00 74.00 770 GLU A C 1
ATOM 6111 O O . GLU A 1 770 ? 10.692 2.006 -5.026 1.00 74.00 770 GLU A O 1
ATOM 6116 N N . PHE A 1 771 ? 9.339 3.478 -6.023 1.00 76.38 771 PHE A N 1
ATOM 6117 C CA . PHE A 1 771 ? 10.382 3.976 -6.911 1.00 76.38 771 PHE A CA 1
ATOM 6118 C C . PHE A 1 771 ? 11.551 4.611 -6.143 1.00 76.38 771 PHE A C 1
ATOM 6120 O O . PHE A 1 771 ? 11.414 5.646 -5.482 1.00 76.38 771 PHE A O 1
ATOM 6127 N N . GLY A 1 772 ? 12.739 4.023 -6.306 1.00 56.69 772 GLY A N 1
ATOM 6128 C CA . GLY A 1 772 ? 13.945 4.308 -5.529 1.00 56.69 772 GLY A CA 1
ATOM 6129 C C . GLY A 1 772 ? 14.603 5.682 -5.725 1.00 56.69 772 GLY A C 1
ATOM 6130 O O . GLY A 1 772 ? 15.796 5.811 -5.460 1.00 56.69 772 GLY A O 1
ATOM 6131 N N . THR A 1 773 ? 13.901 6.717 -6.196 1.00 62.94 773 THR A N 1
ATOM 6132 C CA . THR A 1 773 ? 14.434 8.086 -6.337 1.00 62.94 773 THR A CA 1
ATOM 6133 C C . THR A 1 773 ? 13.343 9.144 -6.137 1.00 62.94 773 THR A C 1
ATOM 6135 O O . THR A 1 773 ? 12.438 9.291 -6.955 1.00 62.94 773 THR A O 1
ATOM 6138 N N . THR A 1 774 ? 13.465 9.954 -5.080 1.00 56.47 774 THR A N 1
ATOM 6139 C CA . THR A 1 774 ? 12.513 11.040 -4.768 1.00 56.47 774 THR A CA 1
ATOM 6140 C C . THR A 1 774 ? 12.782 12.347 -5.522 1.00 56.47 774 THR A C 1
ATOM 6142 O O . THR A 1 774 ? 11.845 13.100 -5.784 1.00 56.47 774 THR A O 1
ATOM 6145 N N . ASN A 1 775 ? 14.036 12.632 -5.896 1.00 66.69 775 ASN A N 1
ATOM 6146 C CA . ASN A 1 775 ? 14.391 13.817 -6.682 1.00 66.69 775 ASN A CA 1
ATOM 6147 C C . ASN A 1 775 ? 14.428 13.492 -8.182 1.00 66.69 775 ASN A C 1
ATOM 6149 O O . ASN A 1 775 ? 15.443 13.048 -8.714 1.00 66.69 775 ASN A O 1
ATOM 6153 N N . LEU A 1 776 ? 13.299 13.723 -8.848 1.00 72.94 776 LEU A N 1
ATOM 6154 C CA . LEU A 1 776 ? 13.120 13.499 -10.281 1.00 72.94 776 LEU A CA 1
ATOM 6155 C C . LEU A 1 776 ? 13.765 14.625 -11.111 1.00 72.94 776 LEU A C 1
ATOM 6157 O O . LEU A 1 776 ? 13.354 15.792 -11.018 1.00 72.94 776 LEU A O 1
ATOM 6161 N N . GLU A 1 777 ? 14.732 14.253 -11.954 1.00 79.56 777 GLU A N 1
ATOM 6162 C CA . GLU A 1 777 ? 15.455 15.127 -12.891 1.00 79.56 777 GLU A CA 1
ATOM 6163 C C . GLU A 1 777 ? 15.040 14.802 -14.345 1.00 79.56 777 GLU A C 1
ATOM 6165 O O . GLU A 1 777 ? 15.540 13.826 -14.914 1.00 79.56 777 GLU A O 1
ATOM 6170 N N . PRO A 1 778 ? 14.123 15.573 -14.973 1.00 80.38 778 PRO A N 1
ATOM 6171 C CA . PRO A 1 778 ? 13.559 15.255 -16.293 1.00 80.38 778 PRO A CA 1
ATOM 6172 C C . PRO A 1 778 ? 14.578 15.105 -17.429 1.00 80.38 778 PRO A C 1
ATOM 6174 O O . PRO A 1 778 ? 14.296 14.452 -18.435 1.00 80.38 778 PRO A O 1
ATOM 6177 N N . GLU A 1 779 ? 15.760 15.693 -17.273 1.00 81.56 779 GLU A N 1
ATOM 6178 C CA . GLU A 1 779 ? 16.903 15.596 -18.178 1.00 81.56 779 GLU A CA 1
ATOM 6179 C C . GLU A 1 779 ? 17.509 14.182 -18.180 1.00 81.56 779 GLU A C 1
ATOM 6181 O O . GLU A 1 779 ? 17.951 13.693 -19.222 1.00 81.56 779 GLU A O 1
ATOM 6186 N N . LYS A 1 780 ? 17.498 13.514 -17.017 1.00 83.81 780 LYS A N 1
ATOM 6187 C CA . LYS A 1 780 ? 18.062 12.174 -16.787 1.00 83.81 780 LYS A CA 1
ATOM 6188 C C . LYS A 1 780 ? 17.075 11.040 -17.045 1.00 83.81 780 LYS A C 1
ATOM 6190 O O . LYS A 1 780 ? 17.489 9.885 -17.020 1.00 83.81 780 LYS A O 1
ATOM 6195 N N . PHE A 1 781 ? 15.798 11.343 -17.284 1.00 89.00 781 PHE A N 1
ATOM 6196 C CA . PHE A 1 781 ? 14.775 10.325 -17.525 1.00 89.00 781 PHE A CA 1
ATOM 6197 C C . PHE A 1 781 ? 15.180 9.404 -18.686 1.00 89.00 781 PHE A C 1
ATOM 6199 O O . PHE A 1 781 ? 15.408 9.893 -19.794 1.00 89.00 781 PHE A O 1
ATOM 6206 N N . GLY A 1 782 ? 15.235 8.095 -18.440 1.00 89.44 782 GLY A N 1
ATOM 6207 C CA . GLY A 1 782 ? 15.338 7.051 -19.462 1.00 89.44 782 GLY A CA 1
ATOM 6208 C C . GLY A 1 782 ? 14.012 6.839 -20.199 1.00 89.44 782 GLY A C 1
ATOM 6209 O O . GLY A 1 782 ? 13.021 7.531 -19.930 1.00 89.44 782 GLY A O 1
ATOM 6210 N N . SER A 1 783 ? 13.969 5.913 -21.160 1.00 91.62 783 SER A N 1
ATOM 6211 C CA . SER A 1 783 ? 12.791 5.746 -22.023 1.00 91.62 783 SER A CA 1
ATOM 6212 C C . SER A 1 783 ? 11.531 5.314 -21.260 1.00 91.62 783 SER A C 1
ATOM 6214 O O . SER A 1 783 ? 10.451 5.777 -21.623 1.00 91.62 783 SER A O 1
ATOM 6216 N N . VAL A 1 784 ? 11.645 4.582 -20.139 1.00 91.12 784 VAL A N 1
ATOM 6217 C CA . VAL A 1 784 ? 10.490 4.213 -19.289 1.00 91.12 784 VAL A CA 1
ATOM 6218 C C . VAL A 1 784 ? 9.794 5.454 -18.703 1.00 91.12 784 VAL A C 1
ATOM 6220 O O . VAL A 1 784 ? 8.604 5.670 -18.939 1.00 91.12 784 VAL A O 1
ATOM 6223 N N . LEU A 1 785 ? 10.527 6.343 -18.018 1.00 89.44 785 LEU A N 1
ATOM 6224 C CA . LEU A 1 785 ? 9.953 7.591 -17.481 1.00 89.44 785 LEU A CA 1
ATOM 6225 C C . LEU A 1 785 ? 9.553 8.585 -18.587 1.00 89.44 785 LEU A C 1
ATOM 6227 O O . LEU A 1 785 ? 8.605 9.356 -18.418 1.00 89.44 785 LEU A O 1
ATOM 6231 N N . ARG A 1 786 ? 10.227 8.560 -19.746 1.00 90.06 786 ARG A N 1
ATOM 6232 C CA . ARG A 1 786 ? 9.797 9.316 -20.938 1.00 90.06 786 ARG A CA 1
ATOM 6233 C C . ARG A 1 786 ? 8.518 8.762 -21.564 1.00 90.06 786 ARG A C 1
ATOM 6235 O O . ARG A 1 786 ? 7.849 9.488 -22.295 1.00 90.06 786 ARG A O 1
ATOM 6242 N N . MET A 1 787 ? 8.154 7.513 -21.295 1.00 90.44 787 MET A N 1
ATOM 6243 C CA . MET A 1 787 ? 6.918 6.926 -21.799 1.00 90.44 787 MET A CA 1
ATOM 6244 C C . MET A 1 787 ? 5.704 7.434 -21.018 1.00 90.44 787 MET A C 1
ATOM 6246 O O . MET A 1 787 ? 4.692 7.777 -21.630 1.00 90.44 787 MET A O 1
ATOM 6250 N N . LEU A 1 788 ? 5.825 7.598 -19.696 1.00 87.62 788 LEU A N 1
ATOM 6251 C CA . LEU A 1 788 ? 4.790 8.207 -18.848 1.00 87.62 788 LEU A CA 1
ATOM 6252 C C . LEU A 1 788 ? 4.405 9.618 -19.339 1.00 87.62 788 LEU A C 1
ATOM 6254 O O . LEU A 1 788 ? 3.228 9.880 -19.586 1.00 87.62 788 LEU A O 1
ATOM 6258 N N . ASN A 1 789 ? 5.394 10.477 -19.621 1.00 84.50 789 ASN A N 1
ATOM 6259 C CA . ASN A 1 789 ? 5.183 11.824 -20.181 1.00 84.50 789 ASN A CA 1
ATOM 6260 C C . ASN A 1 789 ? 5.198 11.887 -21.720 1.00 84.50 789 ASN A C 1
ATOM 6262 O O . ASN A 1 789 ? 5.456 12.942 -22.290 1.00 84.50 789 ASN A O 1
ATOM 6266 N N . ARG A 1 790 ? 4.920 10.773 -22.414 1.00 87.12 790 ARG A N 1
ATOM 6267 C CA . ARG A 1 790 ? 4.684 10.736 -23.875 1.00 87.12 790 ARG A CA 1
ATOM 6268 C C . ARG A 1 790 ? 5.847 11.272 -24.746 1.00 87.12 790 ARG A C 1
ATOM 6270 O O . ARG A 1 790 ? 5.655 11.556 -25.930 1.00 87.12 790 ARG A O 1
ATOM 6277 N N . LYS A 1 791 ? 7.067 11.384 -24.210 1.00 86.38 791 LYS A N 1
ATOM 6278 C CA . LYS A 1 791 ? 8.301 11.727 -24.954 1.00 86.38 791 LYS A CA 1
ATOM 6279 C C . LYS A 1 791 ? 8.932 10.504 -25.627 1.00 86.38 791 LYS A C 1
ATOM 6281 O O . LYS A 1 791 ? 9.673 10.661 -26.592 1.00 86.38 791 LYS A O 1
ATOM 6286 N N . PHE A 1 792 ? 8.591 9.310 -25.153 1.00 88.06 792 PHE A N 1
ATOM 6287 C CA . PHE A 1 792 ? 8.828 8.011 -25.784 1.00 88.06 792 PHE A CA 1
ATOM 6288 C C . PHE A 1 792 ? 7.498 7.231 -25.855 1.00 88.06 792 PHE A C 1
ATOM 6290 O O . PHE A 1 792 ? 6.540 7.612 -25.179 1.00 88.06 792 PHE A O 1
ATOM 6297 N N . GLY A 1 793 ? 7.410 6.180 -26.682 1.00 87.12 793 GLY A N 1
ATOM 6298 C CA . GLY A 1 793 ? 6.267 5.249 -26.721 1.00 87.12 793 GLY A CA 1
ATOM 6299 C C . GLY A 1 793 ? 4.886 5.921 -26.754 1.00 87.12 793 GLY A C 1
ATOM 6300 O O . GLY A 1 793 ? 4.023 5.618 -25.931 1.00 87.12 793 GLY A O 1
ATOM 6301 N N . LYS A 1 794 ? 4.689 6.906 -27.645 1.00 89.25 794 LYS A N 1
ATOM 6302 C CA . LYS A 1 794 ? 3.496 7.781 -27.645 1.00 89.25 794 LYS A CA 1
ATOM 6303 C C . LYS A 1 794 ? 2.177 7.029 -27.783 1.00 89.25 794 LYS A C 1
ATOM 6305 O O . LYS A 1 794 ? 1.204 7.409 -27.133 1.00 89.25 794 LYS A O 1
ATOM 6310 N N . GLU A 1 795 ? 2.164 5.997 -28.621 1.00 92.00 795 GLU A N 1
ATOM 6311 C CA . GLU A 1 795 ? 0.990 5.165 -28.896 1.00 92.00 795 GLU A CA 1
ATOM 6312 C C . GLU A 1 795 ? 0.865 3.962 -27.957 1.00 92.00 795 GLU A C 1
ATOM 6314 O O . GLU A 1 795 ? -0.254 3.517 -27.718 1.00 92.00 795 GLU A O 1
ATOM 6319 N N . CYS A 1 796 ? 1.973 3.498 -27.367 1.00 95.38 796 CYS A N 1
ATOM 6320 C CA . CYS A 1 796 ? 1.983 2.400 -26.401 1.00 95.38 796 CYS A CA 1
ATOM 6321 C C . CYS A 1 796 ? 1.007 2.658 -25.261 1.00 95.38 796 CYS A C 1
ATOM 6323 O O . CYS A 1 796 ? 0.946 3.778 -24.752 1.00 95.38 796 CYS A O 1
ATOM 6325 N N . PHE A 1 797 ? 0.269 1.637 -24.840 1.00 96.69 797 PHE A N 1
ATOM 6326 C CA . PHE A 1 797 ? -0.552 1.722 -23.641 1.00 96.69 797 PHE A CA 1
ATOM 6327 C C . PHE A 1 797 ? 0.345 1.582 -22.416 1.00 96.69 797 PHE A C 1
ATOM 6329 O O . PHE A 1 797 ? 1.204 0.704 -22.373 1.00 96.69 797 PHE A O 1
ATOM 6336 N N . VAL A 1 798 ? 0.157 2.449 -21.420 1.00 96.69 798 VAL A N 1
ATOM 6337 C CA . VAL A 1 798 ? 0.858 2.333 -20.135 1.00 96.69 798 VAL A CA 1
ATOM 6338 C C . VAL A 1 798 ? -0.143 2.396 -18.997 1.00 96.69 798 VAL A C 1
ATOM 6340 O O . VAL A 1 798 ? -0.856 3.393 -18.864 1.00 96.69 798 VAL A O 1
ATOM 6343 N N . VAL A 1 799 ? -0.153 1.356 -18.170 1.00 97.31 799 VAL A N 1
ATOM 6344 C CA . VAL A 1 799 ? -0.825 1.332 -16.869 1.00 97.31 799 VAL A CA 1
ATOM 6345 C C . VAL A 1 799 ? 0.257 1.454 -15.802 1.00 97.31 799 VAL A C 1
ATOM 6347 O O . VAL A 1 799 ? 1.269 0.761 -15.887 1.00 97.31 799 VAL A O 1
ATOM 6350 N N . VAL A 1 800 ? 0.069 2.321 -14.808 1.00 95.88 800 VAL A N 1
ATOM 6351 C CA . VAL A 1 800 ? 0.959 2.406 -13.640 1.00 95.88 800 VAL A CA 1
ATOM 6352 C C . VAL A 1 800 ? 0.175 2.233 -12.341 1.00 95.88 800 VAL A C 1
ATOM 6354 O O . VAL A 1 800 ? -0.863 2.875 -12.172 1.00 95.88 800 VAL A O 1
ATOM 6357 N N . THR A 1 801 ? 0.648 1.388 -11.422 1.00 95.38 801 THR A N 1
ATOM 6358 C CA . THR A 1 801 ? 0.051 1.257 -10.081 1.00 95.38 801 THR A CA 1
ATOM 6359 C C . THR A 1 801 ? 0.710 2.220 -9.090 1.00 95.38 801 THR A C 1
ATOM 6361 O O . THR A 1 801 ? 1.909 2.495 -9.168 1.00 95.38 801 THR A O 1
ATOM 6364 N N . THR A 1 802 ? -0.072 2.776 -8.163 1.00 89.81 802 THR A N 1
ATOM 6365 C CA . THR A 1 802 ? 0.419 3.697 -7.122 1.00 89.81 802 THR A CA 1
ATOM 6366 C C . THR A 1 802 ? -0.457 3.659 -5.867 1.00 89.81 802 THR A C 1
ATOM 6368 O O . THR A 1 802 ? -1.647 3.339 -5.922 1.00 89.81 802 THR A O 1
ATOM 6371 N N . ARG A 1 803 ? 0.090 4.067 -4.720 1.00 84.19 803 ARG A N 1
ATOM 6372 C CA . ARG A 1 803 ? -0.698 4.522 -3.557 1.00 84.19 803 ARG A CA 1
ATOM 6373 C C . ARG A 1 803 ? -1.172 5.978 -3.727 1.00 84.19 803 ARG A C 1
ATOM 6375 O O . ARG A 1 803 ? -0.453 6.765 -4.356 1.00 84.19 803 ARG A O 1
ATOM 6382 N N . PRO A 1 804 ? -2.298 6.386 -3.102 1.00 78.50 804 PRO A N 1
ATOM 6383 C CA . PRO A 1 804 ? -2.786 7.771 -3.120 1.00 78.50 804 PRO A CA 1
ATOM 6384 C C . PRO A 1 804 ? -1.751 8.809 -2.664 1.00 78.50 804 PRO A C 1
ATOM 6386 O O . PRO A 1 804 ? -1.598 9.850 -3.299 1.00 78.50 804 PRO A O 1
ATOM 6389 N N . SER A 1 805 ? -0.942 8.488 -1.647 1.00 66.62 805 SER A N 1
ATOM 6390 C CA . SER A 1 805 ? 0.154 9.343 -1.152 1.00 66.62 805 SER A CA 1
ATOM 6391 C C . SER A 1 805 ? 1.245 9.648 -2.193 1.00 66.62 805 SER A C 1
ATOM 6393 O O . SER A 1 805 ? 2.046 10.565 -2.012 1.00 66.62 805 SER A O 1
ATOM 6395 N N . HIS A 1 806 ? 1.293 8.892 -3.293 1.00 75.19 806 HIS A N 1
ATOM 6396 C CA . HIS A 1 806 ? 2.251 9.066 -4.385 1.00 75.19 806 HIS A CA 1
ATOM 6397 C C . HIS A 1 806 ? 1.602 9.580 -5.681 1.00 75.19 806 HIS A C 1
ATOM 6399 O O . HIS A 1 806 ? 2.305 10.100 -6.549 1.00 75.19 806 HIS A O 1
ATOM 6405 N N . PHE A 1 807 ? 0.268 9.581 -5.774 1.00 82.25 807 PHE A N 1
ATOM 6406 C CA . PHE A 1 807 ? -0.484 10.096 -6.923 1.00 82.25 807 PHE A CA 1
ATOM 6407 C C . PHE A 1 807 ? -0.181 11.573 -7.238 1.00 82.25 807 PHE A C 1
ATOM 6409 O O . PHE A 1 807 ? 0.017 11.947 -8.396 1.00 82.25 807 PHE A O 1
ATOM 6416 N N . ALA A 1 808 ? -0.046 12.420 -6.212 1.00 75.00 808 ALA A N 1
ATOM 6417 C CA . ALA A 1 808 ? 0.298 13.835 -6.386 1.00 75.00 808 ALA A CA 1
ATOM 6418 C C . ALA A 1 808 ? 1.664 14.048 -7.078 1.00 75.00 808 ALA A C 1
ATOM 6420 O O . ALA A 1 808 ? 1.843 15.027 -7.806 1.00 75.00 808 ALA A O 1
ATOM 6421 N N . LYS A 1 809 ? 2.609 13.108 -6.916 1.00 75.06 809 LYS A N 1
ATOM 6422 C CA . LYS A 1 809 ? 3.929 13.137 -7.574 1.00 75.06 809 LYS A CA 1
ATOM 6423 C C . LYS A 1 809 ? 3.814 12.857 -9.081 1.00 75.06 809 LYS A C 1
ATOM 6425 O O . LYS A 1 809 ? 4.593 13.407 -9.854 1.00 75.06 809 LYS A O 1
ATOM 6430 N N . LEU A 1 810 ? 2.808 12.084 -9.511 1.00 79.25 810 LEU A N 1
ATOM 6431 C CA . LEU A 1 810 ? 2.501 11.849 -10.929 1.00 79.25 810 LEU A CA 1
ATOM 6432 C C . LEU A 1 810 ? 1.821 13.058 -11.600 1.00 79.25 810 LEU A C 1
ATOM 6434 O O . LEU A 1 810 ? 2.137 13.359 -12.750 1.00 79.25 810 LEU A O 1
ATOM 6438 N N . LYS A 1 811 ? 0.925 13.752 -10.876 1.00 72.44 811 LYS A N 1
ATOM 6439 C CA . LYS A 1 811 ? -0.010 14.792 -11.378 1.00 72.44 811 LYS A CA 1
ATOM 6440 C C . LYS A 1 811 ? 0.459 16.254 -11.166 1.00 72.44 811 LYS A C 1
ATOM 6442 O O . LYS A 1 811 ? -0.287 17.191 -11.448 1.00 72.44 811 LYS A O 1
ATOM 6447 N N . SER A 1 812 ? 1.660 16.485 -10.624 1.00 61.94 812 SER A N 1
ATOM 6448 C CA . SER A 1 812 ? 2.110 17.819 -10.171 1.00 61.94 812 SER A CA 1
ATOM 6449 C C . SER A 1 812 ? 2.209 18.868 -11.293 1.00 61.94 812 SER A C 1
ATOM 6451 O O . SER A 1 812 ? 2.990 18.714 -12.231 1.00 61.94 812 SER A O 1
ATOM 6453 N N . LYS A 1 813 ? 1.495 20.000 -11.154 1.00 45.25 813 LYS A N 1
ATOM 6454 C CA . LYS A 1 813 ? 1.341 21.045 -12.196 1.00 45.25 813 LYS A CA 1
ATOM 6455 C C . LYS A 1 813 ? 2.654 21.574 -12.804 1.00 45.25 813 LYS A C 1
ATOM 6457 O O . LYS A 1 813 ? 2.650 21.974 -13.962 1.00 45.25 813 LYS A O 1
ATOM 6462 N N . ASN A 1 814 ? 3.761 21.560 -12.055 1.00 46.69 814 ASN A N 1
ATOM 6463 C CA . ASN A 1 814 ? 5.058 22.102 -12.496 1.00 46.69 814 ASN A CA 1
ATOM 6464 C C . ASN A 1 814 ? 6.089 21.030 -12.912 1.00 46.69 814 ASN A C 1
ATOM 6466 O O . ASN A 1 814 ? 7.143 21.381 -13.441 1.00 46.69 814 ASN A O 1
ATOM 6470 N N . LYS A 1 815 ? 5.824 19.739 -12.656 1.00 57.94 815 LYS A N 1
ATOM 6471 C CA . LYS A 1 815 ? 6.733 18.606 -12.940 1.00 57.94 815 LYS A CA 1
ATOM 6472 C C . LYS A 1 815 ? 5.965 17.301 -13.249 1.00 57.94 815 LYS A C 1
ATOM 6474 O O . LYS A 1 815 ? 6.380 16.230 -12.816 1.00 57.94 815 LYS A O 1
ATOM 6479 N N . SER A 1 816 ? 4.830 17.381 -13.946 1.00 66.44 816 SER A N 1
ATOM 6480 C CA . SER A 1 816 ? 3.939 16.226 -14.144 1.00 66.44 816 SER A CA 1
ATOM 6481 C C . SER A 1 816 ? 4.675 15.080 -14.844 1.00 66.44 816 SER A C 1
ATOM 6483 O O . SER A 1 816 ? 5.235 15.261 -15.928 1.00 66.44 816 SER A O 1
ATOM 6485 N N . LEU A 1 817 ? 4.695 13.902 -14.217 1.00 80.94 817 LEU A N 1
ATOM 6486 C CA . LEU A 1 817 ? 5.311 12.699 -14.787 1.00 80.94 817 LEU A CA 1
ATOM 6487 C C . LEU A 1 817 ? 4.424 12.072 -15.866 1.00 80.94 817 LEU A C 1
ATOM 6489 O O . LEU A 1 817 ? 4.937 11.379 -16.739 1.00 80.94 817 LEU A O 1
ATOM 6493 N N . ILE A 1 818 ? 3.117 12.335 -15.813 1.00 85.88 818 ILE A N 1
ATOM 6494 C CA . ILE A 1 818 ? 2.125 11.907 -16.801 1.00 85.88 818 ILE A CA 1
ATOM 6495 C C . ILE A 1 818 ? 1.445 13.152 -17.382 1.00 85.88 818 ILE A C 1
ATOM 6497 O O . ILE A 1 818 ? 1.091 14.081 -16.653 1.00 85.88 818 ILE A O 1
ATOM 6501 N N . GLU A 1 819 ? 1.285 13.182 -18.705 1.00 79.56 819 GLU A N 1
ATOM 6502 C CA . GLU A 1 819 ? 0.661 14.286 -19.447 1.00 79.56 819 GLU A CA 1
ATOM 6503 C C . GLU A 1 819 ? -0.770 13.903 -19.879 1.00 79.56 819 GLU A C 1
ATOM 6505 O O . GLU A 1 819 ? -0.993 12.791 -20.372 1.00 79.56 819 GLU A O 1
ATOM 6510 N N . LYS A 1 820 ? -1.743 14.819 -19.709 1.00 82.00 820 LYS A N 1
ATOM 6511 C CA . LYS A 1 820 ? -3.137 14.623 -20.164 1.00 82.00 820 LYS A CA 1
ATOM 6512 C C . LYS A 1 820 ? -3.190 14.337 -21.684 1.00 82.00 820 LYS A C 1
ATOM 6514 O O . LYS A 1 820 ? -2.401 14.918 -22.430 1.00 82.00 820 LYS A O 1
ATOM 6519 N N . PRO A 1 821 ? -4.143 13.514 -22.167 1.00 86.31 821 PRO A N 1
ATOM 6520 C CA . PRO A 1 821 ? -5.130 12.760 -21.392 1.00 86.31 821 PRO A CA 1
ATOM 6521 C C . PRO A 1 821 ? -4.527 11.498 -20.752 1.00 86.31 821 PRO A C 1
ATOM 6523 O O . PRO A 1 821 ? -3.657 10.847 -21.332 1.00 86.31 821 PRO A O 1
ATOM 6526 N N . PHE A 1 822 ? -5.019 11.142 -19.568 1.00 89.06 822 PHE A N 1
ATOM 6527 C CA . PHE A 1 822 ? -4.763 9.873 -18.882 1.00 89.06 822 PHE A CA 1
ATOM 6528 C C . PHE A 1 822 ? -5.997 9.531 -18.040 1.00 89.06 822 PHE A C 1
ATOM 6530 O O . PHE A 1 822 ? -6.615 10.452 -17.518 1.00 89.06 822 PHE A O 1
ATOM 6537 N N . THR A 1 823 ? -6.359 8.259 -17.877 1.00 90.94 823 THR A N 1
ATOM 6538 C CA . THR A 1 823 ? -7.423 7.856 -16.943 1.00 90.94 823 THR A CA 1
ATOM 6539 C C . THR A 1 823 ? -6.865 7.641 -15.533 1.00 90.94 823 THR A C 1
ATOM 6541 O O . THR A 1 823 ? -5.688 7.309 -15.357 1.00 90.94 823 THR A O 1
ATOM 6544 N N . HIS A 1 824 ? -7.705 7.854 -14.524 1.00 91.25 824 HIS A N 1
ATOM 6545 C CA . HIS A 1 824 ? -7.412 7.574 -13.124 1.00 91.25 824 HIS A CA 1
ATOM 6546 C C . HIS A 1 824 ? -8.490 6.635 -12.596 1.00 91.25 824 HIS A C 1
ATOM 6548 O O . HIS A 1 824 ? -9.673 6.950 -12.697 1.00 91.25 824 HIS A O 1
ATOM 6554 N N . VAL A 1 825 ? -8.073 5.498 -12.052 1.00 92.88 825 VAL A N 1
ATOM 6555 C CA . VAL A 1 825 ? -8.971 4.446 -11.579 1.00 92.88 825 VAL A CA 1
ATOM 6556 C C . VAL A 1 825 ? -8.589 4.109 -10.146 1.00 92.88 825 VAL A C 1
ATOM 6558 O O . VAL A 1 825 ? -7.443 3.736 -9.875 1.00 92.88 825 VAL A O 1
ATOM 6561 N N . ASN A 1 826 ? -9.541 4.254 -9.234 1.00 91.94 826 ASN A N 1
ATOM 6562 C CA . ASN A 1 826 ? -9.419 3.802 -7.861 1.00 91.94 826 ASN A CA 1
ATOM 6563 C C . ASN A 1 826 ? -9.603 2.276 -7.819 1.00 91.94 826 ASN A C 1
ATOM 6565 O O . ASN A 1 826 ? -10.509 1.733 -8.448 1.00 91.94 826 ASN A O 1
ATOM 6569 N N . VAL A 1 827 ? -8.741 1.586 -7.075 1.00 93.56 827 VAL A N 1
ATOM 6570 C CA . VAL A 1 827 ? -8.835 0.151 -6.786 1.00 93.56 827 VAL A CA 1
ATOM 6571 C C . VAL A 1 827 ? -9.307 0.015 -5.342 1.00 93.56 827 VAL A C 1
ATOM 6573 O O . VAL A 1 827 ? -8.532 0.237 -4.406 1.00 93.56 827 VAL A O 1
ATOM 6576 N N . LEU A 1 828 ? -10.592 -0.301 -5.172 1.00 88.69 828 LEU A N 1
ATOM 6577 C CA . LEU A 1 828 ? -11.302 -0.231 -3.888 1.00 88.69 828 LEU A CA 1
ATOM 6578 C C . LEU A 1 828 ? -11.294 -1.556 -3.102 1.00 88.69 828 LEU A C 1
ATOM 6580 O O . LEU A 1 828 ? -11.816 -1.613 -1.990 1.00 88.69 828 LEU A O 1
ATOM 6584 N N . GLY A 1 829 ? -10.685 -2.608 -3.658 1.00 91.31 829 GLY A N 1
ATOM 6585 C CA . GLY A 1 829 ? -10.680 -3.954 -3.082 1.00 91.31 829 GLY A CA 1
ATOM 6586 C C . GLY A 1 829 ? -11.844 -4.800 -3.604 1.00 91.31 829 GLY A C 1
ATOM 6587 O O . GLY A 1 829 ? -12.175 -4.719 -4.781 1.00 91.31 829 GLY A O 1
ATOM 6588 N N . PHE A 1 830 ? -12.446 -5.625 -2.754 1.00 93.12 830 PHE A N 1
ATOM 6589 C CA . PHE A 1 830 ? -13.566 -6.513 -3.084 1.00 93.12 830 PHE A CA 1
ATOM 6590 C C . PHE A 1 830 ? -14.941 -5.855 -2.848 1.00 93.12 830 PHE A C 1
ATOM 6592 O O . PHE A 1 830 ? -15.132 -5.129 -1.865 1.00 93.12 830 PHE A O 1
ATOM 6599 N N . ARG A 1 831 ? -15.927 -6.158 -3.708 1.00 88.50 831 ARG A N 1
ATOM 6600 C CA . ARG A 1 831 ? -17.365 -5.973 -3.417 1.00 88.50 831 ARG A CA 1
ATOM 6601 C C . ARG A 1 831 ? -17.834 -7.052 -2.422 1.00 88.50 831 ARG A C 1
ATOM 6603 O O . ARG A 1 831 ? -17.086 -7.974 -2.092 1.00 88.50 831 ARG A O 1
ATOM 6610 N N . MET A 1 832 ? -19.070 -6.969 -1.929 1.00 81.94 832 MET A N 1
ATOM 6611 C CA . MET A 1 832 ? -19.576 -7.928 -0.924 1.00 81.94 832 MET A CA 1
ATOM 6612 C C . MET A 1 832 ? -19.722 -9.347 -1.502 1.00 81.94 832 MET A C 1
ATOM 6614 O O . MET A 1 832 ? -19.513 -10.348 -0.816 1.00 81.94 832 MET A O 1
ATOM 6618 N N . GLU A 1 833 ? -20.026 -9.417 -2.791 1.00 87.25 833 GLU A N 1
ATOM 6619 C CA . GLU A 1 833 ? -20.162 -10.616 -3.610 1.00 87.25 833 GLU A CA 1
ATOM 6620 C C . GLU A 1 833 ? -18.790 -11.271 -3.847 1.00 87.25 833 GLU A C 1
ATOM 6622 O O . GLU A 1 833 ? -18.644 -12.491 -3.738 1.00 87.25 833 GLU A O 1
ATOM 6627 N N . ASP A 1 834 ? -17.768 -10.445 -4.097 1.00 92.56 834 ASP A N 1
ATOM 6628 C CA . ASP A 1 834 ? -16.384 -10.869 -4.328 1.00 92.56 834 ASP A CA 1
ATOM 6629 C C . ASP A 1 834 ? -15.765 -11.480 -3.066 1.00 92.56 834 ASP A C 1
ATOM 6631 O O . ASP A 1 834 ? -15.121 -12.523 -3.155 1.00 92.56 834 ASP A O 1
ATOM 6635 N N . ILE A 1 835 ? -16.026 -10.910 -1.880 1.00 94.19 835 ILE A N 1
ATOM 6636 C CA . ILE A 1 835 ? -15.649 -11.516 -0.586 1.00 94.19 835 ILE A CA 1
ATOM 6637 C C . ILE A 1 835 ? -16.191 -12.953 -0.514 1.00 94.19 835 ILE A C 1
ATOM 6639 O O . ILE A 1 835 ? -15.450 -13.894 -0.218 1.00 94.19 835 ILE A O 1
ATOM 6643 N N . GLY A 1 836 ? -17.465 -13.140 -0.876 1.00 94.25 836 GLY A N 1
ATOM 6644 C CA . GLY A 1 836 ? -18.109 -14.450 -0.965 1.00 94.25 836 GLY A CA 1
ATOM 6645 C C . GLY A 1 836 ? -17.456 -15.401 -1.973 1.00 94.25 836 GLY A C 1
ATOM 6646 O O . GLY A 1 836 ? -17.407 -16.608 -1.734 1.00 94.25 836 GLY A O 1
ATOM 6647 N N . GLN A 1 837 ? -16.946 -14.896 -3.097 1.00 94.81 837 GLN A N 1
ATOM 6648 C CA . GLN A 1 837 ? -16.242 -15.716 -4.085 1.00 94.81 837 GLN A CA 1
ATOM 6649 C C . GLN A 1 837 ? -14.810 -16.062 -3.634 1.00 94.81 837 GLN A C 1
ATOM 6651 O O . GLN A 1 837 ? -14.365 -17.193 -3.840 1.00 94.81 837 GLN A O 1
ATOM 6656 N N . TYR A 1 838 ? -14.099 -15.131 -2.994 1.00 95.19 838 TYR A N 1
ATOM 6657 C CA . TYR A 1 838 ? -12.734 -15.326 -2.501 1.00 95.19 838 TYR A CA 1
ATOM 6658 C C . TYR A 1 838 ? -12.674 -16.347 -1.357 1.00 95.19 838 TYR A C 1
ATOM 6660 O O . TYR A 1 838 ? -11.874 -17.281 -1.411 1.00 95.19 838 TYR A O 1
ATOM 6668 N N . VAL A 1 839 ? -13.556 -16.239 -0.356 1.00 95.38 839 VAL A N 1
ATOM 6669 C CA . VAL A 1 839 ? -13.576 -17.182 0.780 1.00 95.38 839 VAL A CA 1
ATOM 6670 C C . VAL A 1 839 ? -13.875 -18.609 0.303 1.00 95.38 839 VAL A C 1
ATOM 6672 O O . VAL A 1 839 ? -13.158 -19.540 0.663 1.00 95.38 839 VAL A O 1
ATOM 6675 N N . ARG A 1 840 ? -14.846 -18.792 -0.603 1.00 94.50 840 ARG A N 1
ATOM 6676 C CA . ARG A 1 840 ? -15.152 -20.106 -1.207 1.00 94.50 840 ARG A CA 1
ATOM 6677 C C . ARG A 1 840 ? -14.015 -20.659 -2.073 1.00 94.50 840 ARG A C 1
ATOM 6679 O O . ARG A 1 840 ? -13.869 -21.874 -2.174 1.00 94.50 840 ARG A O 1
ATOM 6686 N N . LYS A 1 841 ? -13.191 -19.797 -2.683 1.00 93.06 841 LYS A N 1
ATOM 6687 C CA . LYS A 1 841 ? -11.964 -20.205 -3.391 1.00 93.06 841 LYS A CA 1
ATOM 6688 C C . LYS A 1 841 ? -10.864 -20.667 -2.433 1.00 93.06 841 LYS A C 1
ATOM 6690 O O . LYS A 1 841 ? -10.230 -21.684 -2.701 1.00 93.06 841 LYS A O 1
ATOM 6695 N N . PHE A 1 842 ? -10.662 -19.961 -1.321 1.00 91.69 842 PHE A N 1
ATOM 6696 C CA . PHE A 1 842 ? -9.687 -20.336 -0.292 1.00 91.69 842 PHE A CA 1
ATOM 6697 C C . PHE A 1 842 ? -10.074 -21.666 0.381 1.00 91.69 842 PHE A C 1
ATOM 6699 O O . PHE A 1 842 ? -9.257 -22.578 0.481 1.00 91.69 842 PHE A O 1
ATOM 6706 N N . PHE A 1 843 ? -11.344 -21.817 0.762 1.00 91.81 843 PHE A N 1
ATOM 6707 C CA . PHE A 1 843 ? -11.898 -23.004 1.425 1.00 91.81 843 PHE A CA 1
ATOM 6708 C C . PHE A 1 843 ? -12.543 -24.008 0.441 1.00 91.81 843 PHE A C 1
ATOM 6710 O O . PHE A 1 843 ? -13.515 -24.678 0.782 1.00 91.81 843 PHE A O 1
ATOM 6717 N N . ARG A 1 844 ? -12.007 -24.163 -0.782 1.00 89.56 844 ARG A N 1
ATOM 6718 C CA . ARG A 1 844 ? -12.562 -25.054 -1.838 1.00 89.56 844 ARG A CA 1
ATOM 6719 C C . ARG A 1 844 ? -12.889 -26.481 -1.380 1.00 89.56 844 ARG A C 1
ATOM 6721 O O . ARG A 1 844 ? -13.858 -27.059 -1.857 1.00 89.56 844 ARG A O 1
ATOM 6728 N N . ALA A 1 845 ? -12.077 -27.047 -0.487 1.00 90.12 845 ALA A N 1
ATOM 6729 C CA . ALA A 1 845 ? -12.249 -28.404 0.040 1.00 90.12 845 ALA A CA 1
ATOM 6730 C C . ALA A 1 845 ? -13.196 -28.493 1.257 1.00 90.12 845 ALA A C 1
ATOM 6732 O O . ALA A 1 845 ? -13.493 -29.593 1.713 1.00 90.12 845 ALA A O 1
ATOM 6733 N N . LYS A 1 846 ? -13.638 -27.351 1.801 1.00 92.62 846 LYS A N 1
ATOM 6734 C CA . LYS A 1 846 ? -14.396 -27.221 3.054 1.00 92.62 846 LYS A CA 1
ATOM 6735 C C . LYS A 1 846 ? -15.379 -26.043 2.984 1.00 92.62 846 LYS A C 1
ATOM 6737 O O . LYS A 1 846 ? -15.250 -25.042 3.689 1.00 92.62 846 LYS A O 1
ATOM 6742 N N . LEU A 1 847 ? -16.348 -26.125 2.073 1.00 93.12 847 LEU A N 1
ATOM 6743 C CA . LEU A 1 847 ? -17.285 -25.021 1.826 1.00 93.12 847 LEU A CA 1
ATOM 6744 C C . LEU A 1 847 ? -18.154 -24.675 3.051 1.00 93.12 847 LEU A C 1
ATOM 6746 O O . LEU A 1 847 ? -18.626 -23.552 3.165 1.00 93.12 847 LEU A O 1
ATOM 6750 N N . ASP A 1 848 ? -18.321 -25.590 4.003 1.00 92.50 848 ASP A N 1
ATOM 6751 C CA . ASP A 1 848 ? -19.024 -25.350 5.264 1.00 92.50 848 ASP A CA 1
ATOM 6752 C C . ASP A 1 848 ? -18.212 -24.506 6.269 1.00 92.50 848 ASP A C 1
ATOM 6754 O O . ASP A 1 848 ? -18.801 -23.751 7.041 1.00 92.50 848 ASP A O 1
ATOM 6758 N N . GLU A 1 849 ? -16.874 -24.566 6.248 1.00 93.38 849 GLU A N 1
ATOM 6759 C CA . GLU A 1 849 ? -16.026 -23.571 6.927 1.00 93.38 849 GLU A CA 1
ATOM 6760 C C . GLU A 1 849 ? -16.113 -22.216 6.215 1.00 93.38 849 GLU A C 1
ATOM 6762 O O . GLU A 1 849 ? -16.137 -21.178 6.877 1.00 93.38 849 GLU A O 1
ATOM 6767 N N . ALA A 1 850 ? -16.226 -22.226 4.880 1.00 94.56 8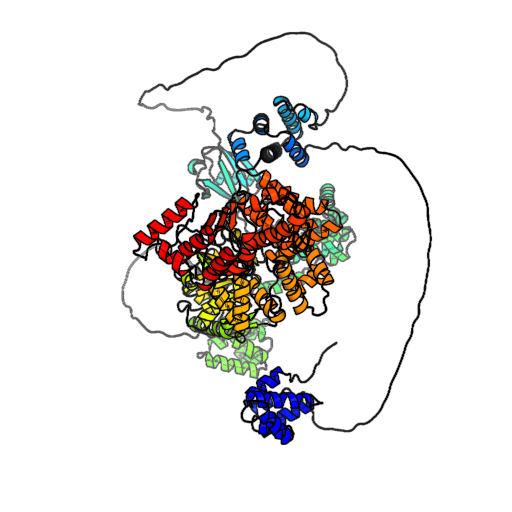50 ALA A N 1
ATOM 6768 C CA . ALA A 1 850 ? -16.355 -21.023 4.059 1.00 94.56 850 ALA A CA 1
ATOM 6769 C C . ALA A 1 850 ? -17.628 -20.226 4.393 1.00 94.56 850 ALA A C 1
ATOM 6771 O O . ALA A 1 850 ? -17.544 -19.027 4.661 1.00 94.56 850 ALA A O 1
ATOM 6772 N N . GLU A 1 851 ? -18.798 -20.878 4.414 1.00 93.00 851 GLU A N 1
ATOM 6773 C CA . GLU A 1 851 ? -20.057 -20.206 4.766 1.00 93.00 851 GLU A CA 1
ATOM 6774 C C . GLU A 1 851 ? -20.059 -19.741 6.230 1.00 93.00 851 GLU A C 1
ATOM 6776 O O . GLU A 1 851 ? -20.457 -18.610 6.498 1.00 93.00 851 GLU A O 1
ATOM 6781 N N . ARG A 1 852 ? -19.532 -20.542 7.174 1.00 91.81 852 ARG A N 1
ATOM 6782 C CA . ARG A 1 852 ? -19.432 -20.136 8.590 1.00 91.81 852 ARG A CA 1
ATOM 6783 C C . ARG A 1 852 ? -18.527 -18.905 8.787 1.00 91.81 852 ARG A C 1
ATOM 6785 O O . ARG A 1 852 ? -18.871 -18.023 9.577 1.00 91.81 852 ARG A O 1
ATOM 6792 N N . LEU A 1 853 ? -17.424 -18.787 8.038 1.00 94.06 853 LEU A N 1
ATOM 6793 C CA . LEU A 1 853 ? -16.590 -17.576 8.031 1.00 94.06 853 LEU A CA 1
ATOM 6794 C C . LEU A 1 853 ? -17.317 -16.384 7.393 1.00 94.06 853 LEU A C 1
ATOM 6796 O O . LEU A 1 853 ? -17.252 -15.274 7.923 1.00 94.06 853 LEU A O 1
ATOM 6800 N N . LEU A 1 854 ? -18.029 -16.586 6.279 1.00 90.94 854 LEU A N 1
ATOM 6801 C CA . LEU A 1 854 ? -18.822 -15.524 5.648 1.00 90.94 854 LEU A CA 1
ATOM 6802 C C . LEU A 1 854 ? -19.928 -15.016 6.582 1.00 90.94 854 LEU A C 1
ATOM 6804 O O . LEU A 1 854 ? -20.126 -13.805 6.680 1.00 90.94 854 LEU A O 1
ATOM 6808 N N . ASP A 1 855 ? -20.576 -15.904 7.335 1.00 84.75 855 ASP A N 1
ATOM 6809 C CA . ASP A 1 855 ? -21.535 -15.544 8.380 1.00 84.75 855 ASP A CA 1
ATOM 6810 C C . ASP A 1 855 ? -20.895 -14.731 9.510 1.00 84.75 855 ASP A C 1
ATOM 6812 O O . ASP A 1 855 ? -21.478 -13.735 9.961 1.00 84.75 855 ASP A O 1
ATOM 6816 N N . ARG A 1 856 ? -19.680 -15.097 9.943 1.00 86.06 856 ARG A N 1
ATOM 6817 C CA . ARG A 1 856 ? -18.934 -14.314 10.935 1.00 86.06 856 ARG A CA 1
ATOM 6818 C C . ARG A 1 856 ? -18.571 -12.932 10.394 1.00 86.06 856 ARG A C 1
ATOM 6820 O O . ARG A 1 856 ? -18.821 -11.949 11.087 1.00 86.06 856 ARG A O 1
ATOM 6827 N N . ILE A 1 857 ? -18.054 -12.827 9.172 1.00 87.44 857 ILE A N 1
ATOM 6828 C CA . ILE A 1 857 ? -17.708 -11.539 8.549 1.00 87.44 857 ILE A CA 1
ATOM 6829 C C . ILE A 1 857 ? -18.956 -10.651 8.411 1.00 87.44 857 ILE A C 1
ATOM 6831 O O . ILE A 1 857 ? -18.937 -9.507 8.856 1.00 87.44 857 ILE A O 1
ATOM 6835 N N . GLN A 1 858 ? -20.069 -11.177 7.891 1.00 79.19 858 GLN A N 1
ATOM 6836 C CA . GLN A 1 858 ? -21.317 -10.420 7.693 1.00 79.19 858 GLN A CA 1
ATOM 6837 C C . GLN A 1 858 ? -22.031 -10.020 9.002 1.00 79.19 858 GLN A C 1
ATOM 6839 O O . GLN A 1 858 ? -22.907 -9.153 8.982 1.00 79.19 858 GLN A O 1
ATOM 6844 N N . SER A 1 859 ? -21.675 -10.623 10.145 1.00 73.81 859 SER A N 1
ATOM 6845 C CA . SER A 1 859 ? -22.194 -10.246 11.474 1.00 73.81 859 SER A CA 1
ATOM 6846 C C . SER A 1 859 ? -21.677 -8.893 11.992 1.00 73.81 859 SER A C 1
ATOM 6848 O O . SER A 1 859 ? -22.299 -8.303 12.874 1.00 73.81 859 SER A O 1
ATOM 6850 N N . SER A 1 860 ? -20.589 -8.367 11.421 1.00 75.62 860 SER A N 1
ATOM 6851 C CA . SER A 1 860 ? -19.958 -7.097 11.802 1.00 75.62 860 SER A CA 1
ATOM 6852 C C . SER A 1 860 ? -19.683 -6.255 10.555 1.00 75.62 860 SER A C 1
ATOM 6854 O O . SER A 1 860 ? -19.159 -6.746 9.553 1.00 75.62 860 SER A O 1
ATOM 6856 N N . GLY A 1 861 ? -20.036 -4.973 10.603 1.00 71.94 861 GLY A N 1
ATOM 6857 C CA . GLY A 1 861 ? -19.726 -4.023 9.536 1.00 71.94 861 GLY A CA 1
ATOM 6858 C C . GLY A 1 861 ? -18.233 -3.695 9.493 1.00 71.94 861 GLY A C 1
ATOM 6859 O O . GLY A 1 861 ? -17.682 -3.550 8.406 1.00 71.94 861 GLY A O 1
ATOM 6860 N N . VAL A 1 862 ? -17.547 -3.701 10.639 1.00 76.94 862 VAL A N 1
ATOM 6861 C CA . VAL A 1 862 ? -16.084 -3.573 10.749 1.00 76.94 862 VAL A CA 1
ATOM 6862 C C . VAL A 1 862 ? -15.388 -4.767 10.096 1.00 76.94 862 VAL A C 1
ATOM 6864 O O . VAL A 1 862 ? -14.520 -4.563 9.247 1.00 76.94 862 VAL A O 1
ATOM 6867 N N . LEU A 1 863 ? -15.793 -6.007 10.403 1.00 85.25 863 LEU A N 1
ATOM 6868 C CA . LEU A 1 863 ? -15.255 -7.190 9.718 1.00 85.25 863 LEU A CA 1
ATOM 6869 C C . LEU A 1 863 ? -15.564 -7.151 8.215 1.00 85.25 863 LEU A C 1
ATOM 6871 O O . LEU A 1 863 ? -14.666 -7.378 7.409 1.00 85.25 863 LEU A O 1
ATOM 6875 N N . SER A 1 864 ? -16.792 -6.800 7.824 1.00 84.06 864 SER A N 1
ATOM 6876 C CA . SER A 1 864 ? -17.194 -6.681 6.413 1.00 84.06 864 SER A CA 1
ATOM 6877 C C . SER A 1 864 ? -16.418 -5.596 5.651 1.00 84.06 864 SER A C 1
ATOM 6879 O O . SER A 1 864 ? -15.994 -5.819 4.519 1.00 84.06 864 SER A O 1
ATOM 6881 N N . GLY A 1 865 ? -16.190 -4.434 6.266 1.00 82.88 865 GLY A N 1
ATOM 6882 C CA . GLY A 1 865 ? -15.432 -3.321 5.691 1.00 82.88 865 GLY A CA 1
ATOM 6883 C C . GLY A 1 865 ? -13.946 -3.643 5.549 1.00 82.88 865 GLY A C 1
ATOM 6884 O O . GLY A 1 865 ? -13.345 -3.355 4.515 1.00 82.88 865 GLY A O 1
ATOM 6885 N N . LEU A 1 866 ? -13.362 -4.319 6.541 1.00 85.50 866 LEU A N 1
ATOM 6886 C CA . LEU A 1 866 ? -11.981 -4.803 6.491 1.00 85.50 866 LEU A CA 1
ATOM 6887 C C . LEU A 1 866 ? -11.798 -5.934 5.473 1.00 85.50 866 LEU A C 1
ATOM 6889 O O . LEU A 1 866 ? -10.797 -5.945 4.759 1.00 85.50 866 LEU A O 1
ATOM 6893 N N . ALA A 1 867 ? -12.778 -6.832 5.348 1.00 91.06 867 ALA A N 1
ATOM 6894 C CA . ALA A 1 867 ? -12.798 -7.906 4.357 1.00 91.06 867 ALA A CA 1
ATOM 6895 C C . ALA A 1 867 ? -12.814 -7.399 2.902 1.00 91.06 867 ALA A C 1
ATOM 6897 O O . ALA A 1 867 ? -12.430 -8.142 1.999 1.00 91.06 867 ALA A O 1
ATOM 6898 N N . ARG A 1 868 ? -13.162 -6.125 2.651 1.00 90.62 868 ARG A N 1
ATOM 6899 C CA . ARG A 1 868 ? -12.959 -5.503 1.330 1.00 90.62 868 ARG A CA 1
ATOM 6900 C C . ARG A 1 868 ? -11.482 -5.444 0.939 1.00 90.62 868 ARG A C 1
ATOM 6902 O O . ARG A 1 868 ? -11.185 -5.470 -0.247 1.00 90.62 868 ARG A O 1
ATOM 6909 N N . SER A 1 869 ? -10.551 -5.386 1.895 1.00 90.62 869 SER A N 1
ATOM 6910 C CA . SER A 1 869 ? -9.113 -5.480 1.617 1.00 90.62 869 SER A CA 1
ATOM 6911 C C . SER A 1 869 ? -8.709 -6.951 1.450 1.00 90.62 869 SER A C 1
ATOM 6913 O O . SER A 1 869 ? -8.726 -7.685 2.444 1.00 90.62 869 SER A O 1
ATOM 6915 N N . PRO A 1 870 ? -8.286 -7.406 0.249 1.00 91.94 870 PRO A N 1
ATOM 6916 C CA . PRO A 1 870 ? -7.948 -8.811 -0.004 1.00 91.94 870 PRO A CA 1
ATOM 6917 C C . PRO A 1 870 ? -6.923 -9.391 0.977 1.00 91.94 870 PRO A C 1
ATOM 6919 O O . PRO A 1 870 ? -7.038 -10.537 1.400 1.00 91.94 870 PRO A O 1
ATOM 6922 N N . MET A 1 871 ? -5.946 -8.582 1.395 1.00 88.56 871 MET A N 1
ATOM 6923 C CA . MET A 1 871 ? -4.917 -8.985 2.357 1.00 88.56 871 MET A CA 1
ATOM 6924 C C . MET A 1 871 ? -5.451 -9.143 3.792 1.00 88.56 871 MET A C 1
ATOM 6926 O O . MET A 1 871 ? -4.962 -9.996 4.532 1.00 88.56 871 MET A O 1
ATOM 6930 N N . ILE A 1 872 ? -6.451 -8.355 4.201 1.00 90.00 872 ILE A N 1
ATOM 6931 C CA . ILE A 1 872 ? -7.071 -8.506 5.527 1.00 90.00 872 ILE A CA 1
ATOM 6932 C C . ILE A 1 872 ? -8.085 -9.658 5.512 1.00 90.00 872 ILE A C 1
ATOM 6934 O O . ILE A 1 872 ? -8.127 -10.434 6.464 1.00 90.00 872 ILE A O 1
ATOM 6938 N N . LEU A 1 873 ? -8.818 -9.852 4.409 1.00 93.75 873 LEU A N 1
ATOM 6939 C CA . LEU A 1 873 ? -9.647 -11.044 4.208 1.00 93.75 873 LEU A CA 1
ATOM 6940 C C . LEU A 1 873 ? -8.812 -12.331 4.222 1.00 93.75 873 LEU A C 1
ATOM 6942 O O . LEU A 1 873 ? -9.214 -13.314 4.839 1.00 93.75 873 LEU A O 1
ATOM 6946 N N . LEU A 1 874 ? -7.627 -12.323 3.605 1.00 91.62 874 LEU A N 1
ATOM 6947 C CA . LEU A 1 874 ? -6.670 -13.421 3.715 1.00 91.62 874 LEU A CA 1
ATOM 6948 C C . LEU A 1 874 ? -6.282 -13.690 5.175 1.00 91.62 874 LEU A C 1
ATOM 6950 O O . LEU A 1 874 ? -6.322 -14.842 5.593 1.00 91.62 874 LEU A O 1
ATOM 6954 N N . LEU A 1 875 ? -5.943 -12.661 5.960 1.00 90.19 875 LEU A N 1
ATOM 6955 C CA . LEU A 1 875 ? -5.628 -12.831 7.385 1.00 90.19 875 LEU A CA 1
ATOM 6956 C C . LEU A 1 875 ? -6.806 -13.433 8.166 1.00 90.19 875 LEU A C 1
ATOM 6958 O O . LEU A 1 875 ? -6.593 -14.344 8.961 1.00 90.19 875 LEU A O 1
ATOM 6962 N N . MET A 1 876 ? -8.044 -13.009 7.891 1.00 92.94 876 MET A N 1
ATOM 6963 C CA . MET A 1 876 ? -9.244 -13.633 8.464 1.00 92.94 876 MET A CA 1
ATOM 6964 C C . MET A 1 876 ? -9.368 -15.114 8.067 1.00 92.94 876 MET A C 1
ATOM 6966 O O . MET A 1 876 ? -9.619 -15.951 8.928 1.00 92.94 876 MET A O 1
ATOM 6970 N N . CYS A 1 877 ? -9.137 -15.460 6.796 1.00 92.81 877 CYS A N 1
ATOM 6971 C CA . CYS A 1 877 ? -9.166 -16.850 6.324 1.00 92.81 877 CYS A CA 1
ATOM 6972 C C . CYS A 1 877 ? -8.062 -17.713 6.962 1.00 92.81 877 CYS A C 1
ATOM 6974 O O . CYS A 1 877 ? -8.301 -18.873 7.286 1.00 92.81 877 CYS A O 1
ATOM 6976 N N . LEU A 1 878 ? -6.863 -17.155 7.162 1.00 90.31 878 LEU A N 1
ATOM 6977 C CA . LEU A 1 878 ? -5.732 -17.834 7.800 1.00 90.31 878 LEU A CA 1
ATOM 6978 C C . LEU A 1 878 ? -5.995 -18.114 9.287 1.00 90.31 878 LEU A C 1
ATOM 6980 O O . LEU A 1 878 ? -5.775 -19.239 9.726 1.00 90.31 878 LEU A O 1
ATOM 6984 N N . ILE A 1 879 ? -6.515 -17.130 10.031 1.00 90.75 879 ILE A N 1
ATOM 6985 C CA . ILE A 1 879 ? -6.902 -17.291 11.444 1.00 90.75 879 ILE A CA 1
ATOM 6986 C C . ILE A 1 879 ? -8.040 -18.312 11.568 1.00 90.75 879 ILE A C 1
ATOM 6988 O O . ILE A 1 879 ? -7.938 -19.255 12.346 1.00 90.75 879 ILE A O 1
ATOM 6992 N N . TRP A 1 880 ? -9.094 -18.178 10.757 1.00 93.25 880 TRP A N 1
ATOM 6993 C CA . TRP A 1 880 ? -10.251 -19.078 10.793 1.00 93.25 880 TRP A CA 1
ATOM 6994 C C . TRP A 1 880 ? -9.887 -20.541 10.511 1.00 93.25 880 TRP A C 1
ATOM 6996 O O . TRP A 1 880 ? -10.440 -21.445 11.127 1.00 93.25 880 TRP A O 1
ATOM 7006 N N . ARG A 1 881 ? -8.924 -20.784 9.613 1.00 89.31 881 ARG A N 1
ATOM 7007 C CA . ARG A 1 881 ? -8.435 -22.130 9.274 1.00 89.31 881 ARG A CA 1
ATOM 7008 C C . ARG A 1 881 ? -7.705 -22.828 10.434 1.00 89.31 881 ARG A C 1
ATOM 7010 O O . ARG A 1 881 ? -7.535 -24.042 10.376 1.00 89.31 881 ARG A O 1
ATOM 7017 N N . GLU A 1 882 ? -7.242 -22.086 11.442 1.00 84.69 882 GLU A N 1
ATOM 7018 C CA . GLU A 1 882 ? -6.459 -22.621 12.568 1.00 84.69 882 GLU A CA 1
ATOM 7019 C C . GLU A 1 882 ? -7.189 -22.520 13.922 1.00 84.69 882 GLU A C 1
ATOM 7021 O O . GLU A 1 882 ? -7.001 -23.395 14.761 1.00 84.69 882 GLU A O 1
ATOM 7026 N N . GLU A 1 883 ? -8.065 -21.527 14.117 1.00 83.56 883 GLU A N 1
ATOM 7027 C CA . GLU A 1 883 ? -8.783 -21.268 15.384 1.00 83.56 883 GLU A CA 1
ATOM 7028 C C . GLU A 1 883 ? -10.325 -21.446 15.271 1.00 83.56 883 GLU A C 1
ATOM 7030 O O . GLU A 1 883 ? -11.050 -21.155 16.225 1.00 83.56 883 GLU A O 1
ATOM 7035 N N . GLU A 1 884 ? -10.854 -21.841 14.097 1.00 82.88 884 GLU A N 1
ATOM 7036 C CA . GLU A 1 884 ? -12.293 -21.977 13.731 1.00 82.88 884 GLU A CA 1
ATOM 7037 C C . GLU A 1 884 ? -13.205 -20.768 14.064 1.00 82.88 884 GLU A C 1
ATOM 7039 O O . GLU A 1 884 ? -14.433 -20.845 13.988 1.00 82.88 884 GLU A O 1
ATOM 7044 N N . THR A 1 885 ? -12.619 -19.626 14.433 1.00 86.44 885 THR A N 1
ATOM 7045 C CA . THR A 1 885 ? -13.307 -18.447 14.973 1.00 86.44 885 THR A CA 1
ATOM 7046 C C . THR A 1 885 ? -12.596 -17.147 14.567 1.00 86.44 885 THR A C 1
ATOM 7048 O O . THR A 1 885 ? -11.418 -17.153 14.214 1.00 86.44 885 THR A O 1
ATOM 7051 N N . LEU A 1 886 ? -13.301 -16.004 14.615 1.00 88.44 886 LEU A N 1
ATOM 7052 C CA . LEU A 1 886 ? -12.686 -14.665 14.592 1.00 88.44 886 LEU A CA 1
ATOM 7053 C C . LEU A 1 886 ? -13.057 -13.918 15.884 1.00 88.44 886 LEU A C 1
ATOM 7055 O O . LEU A 1 886 ? -14.259 -13.850 16.173 1.00 88.44 886 LEU A O 1
ATOM 7059 N N . PRO A 1 887 ? -12.092 -13.300 16.599 1.00 86.75 887 PRO A N 1
ATOM 7060 C CA . PRO A 1 887 ? -12.356 -12.529 17.815 1.00 86.75 887 PRO A CA 1
ATOM 7061 C C . PRO A 1 887 ? -13.417 -11.433 17.650 1.00 86.75 887 PRO A C 1
ATOM 7063 O O . PRO A 1 887 ? -13.620 -10.908 16.555 1.00 86.75 887 PRO A O 1
ATOM 7066 N N . ASP A 1 888 ? -14.081 -11.070 18.749 1.00 79.56 888 ASP A N 1
ATOM 7067 C CA . ASP A 1 888 ? -15.173 -10.085 18.743 1.00 79.56 888 ASP A CA 1
ATOM 7068 C C . ASP A 1 888 ? -14.718 -8.631 18.619 1.00 79.56 888 ASP A C 1
ATOM 7070 O O . ASP A 1 888 ? -15.416 -7.828 18.004 1.00 79.56 888 ASP A O 1
ATOM 7074 N N . THR A 1 889 ? -13.539 -8.299 19.148 1.00 86.25 889 THR A N 1
ATOM 7075 C CA . THR A 1 889 ? -12.956 -6.954 19.069 1.00 86.25 889 THR A CA 1
ATOM 7076 C C . THR A 1 889 ? -11.890 -6.872 17.982 1.00 86.25 889 THR A C 1
ATOM 7078 O O . THR A 1 889 ? -11.121 -7.817 17.756 1.00 86.25 889 THR A O 1
ATOM 7081 N N . LEU A 1 890 ? -11.798 -5.712 17.326 1.00 89.88 890 LEU A N 1
ATOM 7082 C CA . LEU A 1 890 ? -10.794 -5.450 16.297 1.00 89.88 890 LEU A CA 1
ATOM 7083 C C . LEU A 1 890 ? -9.374 -5.610 16.855 1.00 89.88 890 LEU A C 1
ATOM 7085 O O . LEU A 1 890 ? -8.488 -6.160 16.198 1.00 89.88 890 LEU A O 1
ATOM 7089 N N . SER A 1 891 ? -9.181 -5.171 18.095 1.00 91.62 891 SER A N 1
ATOM 7090 C CA . SER A 1 891 ? -7.918 -5.246 18.823 1.00 91.62 891 SER A CA 1
ATOM 7091 C C . SER A 1 891 ? -7.429 -6.683 18.995 1.00 91.62 891 SER A C 1
ATOM 7093 O O . SER A 1 891 ? -6.259 -6.962 18.733 1.00 91.62 891 SER A O 1
ATOM 7095 N N . ARG A 1 892 ? -8.315 -7.625 19.346 1.00 92.25 892 ARG A N 1
ATOM 7096 C CA . ARG A 1 892 ? -7.962 -9.051 19.453 1.00 92.25 892 ARG A CA 1
ATOM 7097 C C . ARG A 1 892 ? -7.730 -9.692 18.083 1.00 92.25 892 ARG A C 1
ATOM 7099 O O . ARG A 1 892 ? -6.794 -10.478 17.953 1.00 92.25 892 ARG A O 1
ATOM 7106 N N . LEU A 1 893 ? -8.504 -9.319 17.057 1.00 91.69 893 LEU A N 1
ATOM 7107 C CA . LEU A 1 893 ? -8.290 -9.794 15.683 1.00 91.69 893 LEU A CA 1
ATOM 7108 C C . LEU A 1 893 ? -6.888 -9.428 15.168 1.00 91.69 893 LEU A C 1
ATOM 7110 O O . LEU A 1 893 ? -6.183 -10.292 14.651 1.00 91.69 893 LEU A O 1
ATOM 7114 N N . PHE A 1 894 ? -6.457 -8.173 15.332 1.00 93.12 894 PHE A N 1
ATOM 7115 C CA . PHE A 1 894 ? -5.114 -7.755 14.911 1.00 93.12 894 PHE A CA 1
ATOM 7116 C C . PHE A 1 894 ? -4.007 -8.345 15.796 1.00 93.12 894 PHE A C 1
ATOM 7118 O O . PHE A 1 894 ? -2.924 -8.636 15.290 1.00 93.12 894 PHE A O 1
ATOM 7125 N N . ASN A 1 895 ? -4.282 -8.620 17.074 1.00 93.44 895 ASN A N 1
ATOM 7126 C CA . ASN A 1 895 ? -3.350 -9.325 17.955 1.00 93.44 895 ASN A CA 1
ATOM 7127 C C . ASN A 1 895 ? -3.065 -10.754 17.463 1.00 93.44 895 ASN A C 1
ATOM 7129 O O . ASN A 1 895 ? -1.899 -11.121 17.303 1.00 93.44 895 ASN A O 1
ATOM 7133 N N . GLU A 1 896 ? -4.099 -11.542 17.142 1.00 91.75 896 GLU A N 1
ATOM 7134 C CA . GLU A 1 896 ? -3.887 -12.880 16.571 1.00 91.75 896 GLU A CA 1
ATOM 7135 C C . GLU A 1 896 ? -3.369 -12.838 15.129 1.00 91.75 896 GLU A C 1
ATOM 7137 O O . GLU A 1 896 ? -2.510 -13.648 14.796 1.00 91.75 896 GLU A O 1
ATOM 7142 N N . ALA A 1 897 ? -3.750 -11.858 14.302 1.00 91.06 897 ALA A N 1
ATOM 7143 C CA . ALA A 1 897 ? -3.144 -11.674 12.977 1.00 91.06 897 ALA A CA 1
ATOM 7144 C C . ALA A 1 897 ? -1.622 -11.458 13.063 1.00 91.06 897 ALA A C 1
ATOM 7146 O O . ALA A 1 897 ? -0.859 -12.081 12.328 1.00 91.06 897 ALA A O 1
ATOM 7147 N N . ILE A 1 898 ? -1.154 -10.623 13.995 1.00 92.56 898 ILE A N 1
ATOM 7148 C CA . ILE A 1 898 ? 0.282 -10.411 14.217 1.00 92.56 898 ILE A CA 1
ATOM 7149 C C . ILE A 1 898 ? 0.940 -11.671 14.795 1.00 92.56 898 ILE A C 1
ATOM 7151 O O . ILE A 1 898 ? 2.011 -12.064 14.329 1.00 92.56 898 ILE A O 1
ATOM 7155 N N . ARG A 1 899 ? 0.301 -12.359 15.751 1.00 91.50 899 ARG A N 1
ATOM 7156 C CA . ARG A 1 899 ? 0.813 -13.632 16.293 1.00 91.50 899 ARG A CA 1
ATOM 7157 C C . ARG A 1 899 ? 0.941 -14.708 15.215 1.00 91.50 899 ARG A C 1
ATOM 7159 O O . ARG A 1 899 ? 1.955 -15.400 15.195 1.00 91.50 899 ARG A O 1
ATOM 7166 N N . TYR A 1 900 ? -0.022 -14.799 14.301 1.00 88.81 900 TYR A N 1
ATOM 7167 C CA . TYR A 1 900 ? 0.005 -15.674 13.131 1.00 88.81 900 TYR A CA 1
ATOM 7168 C C . TYR A 1 900 ? 1.241 -15.402 12.263 1.00 88.81 900 TYR A C 1
ATOM 7170 O O . TYR A 1 900 ? 2.030 -16.307 11.983 1.00 88.81 900 TYR A O 1
ATOM 7178 N N . ILE A 1 901 ? 1.433 -14.133 11.879 1.00 89.00 901 ILE A N 1
ATOM 7179 C CA . ILE A 1 901 ? 2.545 -13.679 11.034 1.00 89.00 901 ILE A CA 1
ATOM 7180 C C . ILE A 1 901 ? 3.896 -14.067 11.659 1.00 89.00 901 ILE A C 1
ATOM 7182 O O . ILE A 1 901 ? 4.723 -14.693 10.994 1.00 89.00 901 ILE A O 1
ATOM 7186 N N . PHE A 1 902 ? 4.091 -13.788 12.953 1.00 90.62 902 PHE A N 1
ATOM 7187 C CA . PHE A 1 902 ? 5.312 -14.164 13.674 1.00 90.62 902 PHE A CA 1
ATOM 7188 C C . PHE A 1 902 ? 5.513 -15.682 13.768 1.00 90.62 902 PHE A C 1
ATOM 7190 O O . PHE A 1 902 ? 6.562 -16.168 13.341 1.00 90.62 902 PHE A O 1
ATOM 7197 N N . ARG A 1 903 ? 4.527 -16.448 14.268 1.00 88.06 903 ARG A N 1
ATOM 7198 C CA . ARG A 1 903 ? 4.641 -17.915 14.432 1.00 88.06 903 ARG A CA 1
ATOM 7199 C C . ARG A 1 903 ? 5.006 -18.612 13.116 1.00 88.06 903 ARG A C 1
ATOM 7201 O O . ARG A 1 903 ? 5.777 -19.567 13.127 1.00 88.06 903 ARG A O 1
ATOM 7208 N N . ARG A 1 904 ? 4.512 -18.119 11.970 1.00 84.00 904 ARG A N 1
ATOM 7209 C CA . ARG A 1 904 ? 4.749 -18.738 10.653 1.00 84.00 904 ARG A CA 1
ATOM 7210 C C . ARG A 1 904 ? 6.207 -18.671 10.174 1.00 84.00 904 ARG A C 1
ATOM 7212 O O . ARG A 1 904 ? 6.605 -19.533 9.393 1.00 84.00 904 ARG A O 1
ATOM 7219 N N . LYS A 1 905 ? 7.002 -17.691 10.625 1.00 81.94 905 LYS A N 1
ATOM 7220 C CA . LYS A 1 905 ? 8.452 -17.592 10.332 1.00 81.94 905 LYS A CA 1
ATOM 7221 C C . LYS A 1 905 ? 9.356 -17.789 11.556 1.00 81.94 905 LYS A C 1
ATOM 7223 O O . LYS A 1 905 ? 10.560 -17.965 11.393 1.00 81.94 905 LYS A O 1
ATOM 7228 N N . MET A 1 906 ? 8.792 -17.794 12.762 1.00 87.69 906 MET A N 1
ATOM 7229 C CA . MET A 1 906 ? 9.484 -18.015 14.033 1.00 87.69 906 MET A CA 1
ATOM 7230 C C . MET A 1 906 ? 8.591 -18.857 14.972 1.00 87.69 906 MET A C 1
ATOM 7232 O O . MET A 1 906 ? 7.950 -18.285 15.852 1.00 87.69 906 MET A O 1
ATOM 7236 N N . PRO A 1 907 ? 8.509 -20.194 14.822 1.00 85.38 907 PRO A N 1
ATOM 7237 C CA . PRO A 1 907 ? 7.577 -21.009 15.616 1.00 85.38 907 PRO A CA 1
ATOM 7238 C C . PRO A 1 907 ? 7.773 -20.880 17.135 1.00 85.38 907 PRO A C 1
ATOM 7240 O O . PRO A 1 907 ? 6.802 -20.787 17.880 1.00 85.38 907 PRO A O 1
ATOM 7243 N N . GLU A 1 908 ? 9.031 -20.776 17.572 1.00 89.44 908 GLU A N 1
ATOM 7244 C CA . GLU A 1 908 ? 9.439 -20.723 18.984 1.00 89.44 908 GLU A CA 1
ATOM 7245 C C . GLU A 1 908 ? 9.381 -19.314 19.619 1.00 89.44 908 GLU A C 1
ATOM 7247 O O . GLU A 1 908 ? 9.854 -19.125 20.742 1.00 89.44 908 GLU A O 1
ATOM 7252 N N . ILE A 1 909 ? 8.866 -18.282 18.930 1.00 91.38 909 ILE A N 1
ATOM 7253 C CA . ILE A 1 909 ? 8.828 -16.925 19.505 1.00 91.38 909 ILE A CA 1
ATOM 7254 C C . ILE A 1 909 ? 7.713 -16.786 20.554 1.00 91.38 909 ILE A C 1
ATOM 7256 O O . ILE A 1 909 ? 6.538 -17.055 20.297 1.00 91.38 909 ILE A O 1
ATOM 7260 N N . SER A 1 910 ? 8.075 -16.319 21.751 1.00 93.81 910 SER A N 1
ATOM 7261 C CA . SER A 1 910 ? 7.115 -16.119 22.839 1.00 93.81 910 SER A CA 1
ATOM 7262 C C . SER A 1 910 ? 6.171 -14.932 22.578 1.00 93.81 910 SER A C 1
ATOM 7264 O O . SER A 1 910 ? 6.491 -14.004 21.826 1.00 93.81 910 SER A O 1
ATOM 7266 N N . LYS A 1 911 ? 4.998 -14.927 23.228 1.00 92.06 911 LYS A N 1
ATOM 7267 C CA . LYS A 1 911 ? 4.005 -13.838 23.097 1.00 92.06 911 LYS A CA 1
ATOM 7268 C C . LYS A 1 911 ? 4.567 -12.495 23.579 1.00 92.06 911 LYS A C 1
ATOM 7270 O O . LYS A 1 911 ? 4.208 -11.445 23.049 1.00 92.06 911 LYS A O 1
ATOM 7275 N N . GLU A 1 912 ? 5.468 -12.545 24.550 1.00 93.44 912 GLU A N 1
ATOM 7276 C CA . GLU A 1 912 ? 6.167 -11.418 25.161 1.00 93.44 912 GLU A CA 1
ATOM 7277 C C . GLU A 1 912 ? 7.184 -10.837 24.173 1.00 93.44 912 GLU A C 1
ATOM 7279 O O . GLU A 1 912 ? 7.144 -9.641 23.903 1.00 93.44 912 GLU A O 1
ATOM 7284 N N . ALA A 1 913 ? 8.002 -11.682 23.535 1.00 93.62 913 ALA A N 1
ATOM 7285 C CA . ALA A 1 913 ? 8.962 -11.257 22.514 1.00 93.62 913 ALA A CA 1
ATOM 7286 C C . ALA A 1 913 ? 8.284 -10.668 21.257 1.00 93.62 913 ALA A C 1
ATOM 7288 O O . ALA A 1 913 ? 8.808 -9.722 20.664 1.00 93.62 913 ALA A O 1
ATOM 7289 N N . ILE A 1 914 ? 7.101 -11.169 20.869 1.00 95.31 914 ILE A N 1
ATOM 7290 C CA . ILE A 1 914 ? 6.252 -10.517 19.852 1.00 95.31 914 ILE A CA 1
ATOM 7291 C C . ILE A 1 914 ? 5.831 -9.121 20.337 1.00 95.31 914 ILE A C 1
ATOM 7293 O O . ILE A 1 914 ? 5.971 -8.142 19.603 1.00 95.31 914 ILE A O 1
ATOM 7297 N N . SER A 1 915 ? 5.330 -9.021 21.574 1.00 94.81 915 SER A N 1
ATOM 7298 C CA . SER A 1 915 ? 4.856 -7.764 22.165 1.00 94.81 915 SER A CA 1
ATOM 7299 C C . SER A 1 915 ? 5.963 -6.705 22.245 1.00 94.81 915 SER A C 1
ATOM 7301 O O . SER A 1 915 ? 5.742 -5.562 21.853 1.00 94.81 915 SER A O 1
ATOM 7303 N N . GLU A 1 916 ? 7.177 -7.083 22.655 1.00 94.81 916 GLU A N 1
ATOM 7304 C CA . GLU A 1 916 ? 8.354 -6.202 22.678 1.00 94.81 916 GLU A CA 1
ATOM 7305 C C . GLU A 1 916 ? 8.668 -5.613 21.296 1.00 94.81 916 GLU A C 1
ATOM 7307 O O . GLU A 1 916 ? 8.877 -4.403 21.173 1.00 94.81 916 GLU A O 1
ATOM 7312 N N . VAL A 1 917 ? 8.660 -6.441 20.243 1.00 96.56 917 VAL A N 1
ATOM 7313 C CA . VAL A 1 917 ? 8.905 -5.976 18.868 1.00 96.56 917 VAL A CA 1
ATOM 7314 C C . VAL A 1 917 ? 7.790 -5.033 18.409 1.00 96.56 917 VAL A C 1
ATOM 7316 O O . VAL A 1 917 ? 8.083 -3.945 17.913 1.00 96.56 917 VAL A O 1
ATOM 7319 N N . VAL A 1 918 ? 6.525 -5.405 18.630 1.00 97.12 918 VAL A N 1
ATOM 7320 C CA . VAL A 1 918 ? 5.332 -4.615 18.268 1.00 97.12 918 VAL A CA 1
ATOM 7321 C C . VAL A 1 918 ? 5.304 -3.253 18.970 1.00 97.12 918 VAL A C 1
ATOM 7323 O O . VAL A 1 918 ? 5.042 -2.239 18.323 1.00 97.12 918 VAL A O 1
ATOM 7326 N N . ILE A 1 919 ? 5.614 -3.207 20.268 1.00 96.19 919 ILE A N 1
ATOM 7327 C CA . ILE A 1 919 ? 5.689 -1.973 21.064 1.00 96.19 919 ILE A CA 1
ATOM 7328 C C . ILE A 1 919 ? 6.863 -1.102 20.600 1.00 96.19 919 ILE A C 1
ATOM 7330 O O . ILE A 1 919 ? 6.714 0.113 20.469 1.00 96.19 919 ILE A O 1
ATOM 7334 N N . SER A 1 920 ? 8.022 -1.699 20.313 1.00 96.38 920 SER A N 1
ATOM 7335 C CA . SER A 1 920 ? 9.223 -0.947 19.936 1.00 96.38 920 SER A CA 1
ATOM 7336 C C . SER A 1 920 ? 9.095 -0.286 18.555 1.00 96.38 920 SER A C 1
ATOM 7338 O O . SER A 1 920 ? 9.290 0.927 18.437 1.00 96.38 920 SER A O 1
ATOM 7340 N N . ILE A 1 921 ? 8.640 -1.016 17.524 1.00 97.19 921 ILE A N 1
ATOM 7341 C CA . ILE A 1 921 ? 8.309 -0.404 16.217 1.00 97.19 921 ILE A CA 1
ATOM 7342 C C . ILE A 1 921 ? 7.090 0.527 16.311 1.00 97.19 921 ILE A C 1
ATOM 7344 O O . ILE A 1 921 ? 6.969 1.476 15.536 1.00 97.19 921 ILE A O 1
ATOM 7348 N N . GLY A 1 922 ? 6.203 0.282 17.280 1.00 97.12 922 GLY A N 1
ATOM 7349 C CA . GLY A 1 922 ? 5.020 1.087 17.565 1.00 97.12 922 GLY A CA 1
ATOM 7350 C C . GLY A 1 922 ? 5.326 2.544 17.907 1.00 97.12 922 GLY A C 1
ATOM 7351 O O . GLY A 1 922 ? 4.551 3.430 17.548 1.00 97.12 922 GLY A O 1
ATOM 7352 N N . LYS A 1 923 ? 6.492 2.829 18.499 1.00 95.06 923 LYS A N 1
ATOM 7353 C CA . LYS A 1 923 ? 6.957 4.210 18.685 1.00 95.06 923 LYS A CA 1
ATOM 7354 C C . LYS A 1 923 ? 7.069 4.945 17.345 1.00 95.06 923 LYS A C 1
ATOM 7356 O O . LYS A 1 923 ? 6.488 6.013 17.169 1.00 95.06 923 LYS A O 1
ATOM 7361 N N . VAL A 1 924 ? 7.790 4.343 16.401 1.00 95.19 924 VAL A N 1
ATOM 7362 C CA . VAL A 1 924 ? 8.040 4.899 15.062 1.00 95.19 924 VAL A CA 1
ATOM 7363 C C . VAL A 1 924 ? 6.733 4.978 14.265 1.00 95.19 924 VAL A C 1
ATOM 7365 O O . VAL A 1 924 ? 6.470 5.965 13.577 1.00 95.19 924 VAL A O 1
ATOM 7368 N N . ALA A 1 925 ? 5.862 3.977 14.428 1.00 94.94 925 ALA A N 1
ATOM 7369 C CA . ALA A 1 925 ? 4.517 3.957 13.864 1.00 94.94 925 ALA A CA 1
ATOM 7370 C C . ALA A 1 925 ? 3.677 5.172 14.300 1.00 94.94 925 ALA A C 1
ATOM 7372 O O . ALA A 1 925 ? 3.079 5.837 13.449 1.00 94.94 925 ALA A O 1
ATOM 7373 N N . LEU A 1 926 ? 3.666 5.474 15.605 1.00 95.06 926 LEU A N 1
ATOM 7374 C CA . LEU A 1 926 ? 2.918 6.581 16.206 1.00 95.06 926 LEU A CA 1
ATOM 7375 C C . LEU A 1 926 ? 3.477 7.945 15.784 1.00 95.06 926 LEU A C 1
ATOM 7377 O O . LEU A 1 926 ? 2.715 8.817 15.368 1.00 95.06 926 LEU A O 1
ATOM 7381 N N . GLU A 1 927 ? 4.800 8.119 15.839 1.00 91.75 927 GLU A N 1
ATOM 7382 C CA . GLU A 1 927 ? 5.473 9.337 15.364 1.00 91.75 927 GLU A CA 1
ATOM 7383 C C . GLU A 1 927 ? 5.179 9.587 13.873 1.00 91.75 927 GLU A C 1
ATOM 7385 O O . GLU A 1 927 ? 4.976 10.731 13.460 1.00 91.75 927 GLU A O 1
ATOM 7390 N N . GLY A 1 928 ? 5.047 8.520 13.075 1.00 86.69 928 GLY A N 1
ATOM 7391 C CA . GLY A 1 928 ? 4.598 8.607 11.689 1.00 86.69 928 GLY A CA 1
ATOM 7392 C C . GLY A 1 928 ? 3.136 9.042 11.533 1.00 86.69 928 GLY A C 1
ATOM 7393 O O . GLY A 1 928 ? 2.856 9.942 10.742 1.00 86.69 928 GLY A O 1
ATOM 7394 N N . LEU A 1 929 ? 2.206 8.458 12.297 1.00 87.06 929 LEU A N 1
ATOM 7395 C CA . LEU A 1 929 ? 0.764 8.750 12.210 1.00 87.06 929 LEU A CA 1
ATOM 7396 C C . LEU A 1 929 ? 0.400 10.163 12.687 1.00 87.06 929 LEU A C 1
ATOM 7398 O O . LEU A 1 929 ? -0.504 10.773 12.123 1.00 87.06 929 LEU A O 1
ATOM 7402 N N . ILE A 1 930 ? 1.094 10.681 13.704 1.00 87.12 930 ILE A N 1
ATOM 7403 C CA . ILE A 1 930 ? 0.862 12.031 14.251 1.00 87.12 930 ILE A CA 1
ATOM 7404 C C . ILE A 1 930 ? 1.529 13.117 13.380 1.00 87.12 930 ILE A C 1
ATOM 7406 O O . ILE A 1 930 ? 1.163 14.289 13.457 1.00 87.12 930 ILE A O 1
ATOM 7410 N N . SER A 1 931 ? 2.483 12.759 12.510 1.00 81.94 931 SER A N 1
ATOM 7411 C CA . SER A 1 931 ? 3.060 13.715 11.554 1.00 81.94 931 SER A CA 1
ATOM 7412 C C . SER A 1 931 ? 2.013 14.286 10.579 1.00 81.94 931 SER A C 1
ATOM 7414 O O . SER A 1 931 ? 1.121 13.577 10.117 1.00 81.94 931 SER A O 1
ATOM 7416 N N . LEU A 1 932 ? 2.172 15.564 10.203 1.00 67.31 932 LEU A N 1
ATOM 7417 C CA . LEU A 1 932 ? 1.263 16.295 9.297 1.00 67.31 932 LEU A CA 1
ATOM 7418 C C . LEU A 1 932 ? 1.092 15.636 7.913 1.00 67.31 932 LEU A C 1
ATOM 7420 O O . LEU A 1 932 ? 0.116 15.912 7.223 1.00 67.31 932 LEU A O 1
ATOM 7424 N N . GLU A 1 933 ? 2.029 14.776 7.505 1.00 62.44 933 GLU A N 1
ATOM 7425 C CA . GLU A 1 933 ? 1.978 14.032 6.239 1.00 62.44 933 GLU A CA 1
ATOM 7426 C C . GLU A 1 933 ? 1.446 12.586 6.389 1.00 62.44 933 GLU A C 1
ATOM 7428 O O . GLU A 1 933 ? 1.411 11.860 5.397 1.00 62.44 933 GLU A O 1
ATOM 7433 N N . GLN A 1 934 ? 1.071 12.142 7.603 1.00 68.81 934 GLN A N 1
ATOM 7434 C CA . GLN A 1 934 ? 0.808 10.735 7.968 1.00 68.81 934 GLN A CA 1
ATOM 7435 C C . GLN A 1 934 ? 1.832 9.764 7.350 1.00 68.81 934 GLN A C 1
ATOM 7437 O O . GLN A 1 934 ? 1.513 8.903 6.528 1.00 68.81 934 GLN A O 1
ATOM 7442 N N . LYS A 1 935 ? 3.103 9.925 7.733 1.00 74.25 935 LYS A N 1
ATOM 7443 C CA . LYS A 1 935 ? 4.247 9.148 7.239 1.00 74.25 935 LYS A CA 1
ATOM 7444 C C . LYS A 1 935 ? 4.006 7.628 7.326 1.00 74.25 935 LYS A C 1
ATOM 7446 O O . LYS A 1 935 ? 3.902 7.057 8.410 1.00 74.25 935 LYS A O 1
ATOM 7451 N N . LEU A 1 936 ? 3.994 6.983 6.153 1.00 73.94 936 LEU A N 1
ATOM 7452 C CA . LEU A 1 936 ? 3.884 5.522 5.968 1.00 73.94 936 LEU A CA 1
ATOM 7453 C C . LEU A 1 936 ? 5.211 4.849 5.557 1.00 73.94 936 LEU A C 1
ATOM 7455 O O . LEU A 1 936 ? 5.240 3.647 5.295 1.00 73.94 936 LEU A O 1
ATOM 7459 N N . SER A 1 937 ? 6.303 5.612 5.420 1.00 77.19 937 SER A N 1
ATOM 7460 C CA . SER A 1 937 ? 7.617 5.088 5.030 1.00 77.19 937 SER A CA 1
ATOM 7461 C C . SER A 1 937 ? 8.741 5.782 5.792 1.00 77.19 937 SER A C 1
ATOM 7463 O O . SER A 1 937 ? 8.788 7.008 5.882 1.00 77.19 937 SER A O 1
ATOM 7465 N N . PHE A 1 938 ? 9.635 4.970 6.341 1.00 84.31 938 PHE A N 1
ATOM 7466 C CA . PHE A 1 938 ? 10.622 5.298 7.365 1.00 84.31 938 PHE A CA 1
ATOM 7467 C C . PHE A 1 938 ? 12.031 4.958 6.866 1.00 84.31 938 PHE A C 1
ATOM 7469 O O . PHE A 1 938 ? 12.187 4.379 5.793 1.00 84.31 938 PHE A O 1
ATOM 7476 N N . GLN A 1 939 ? 13.080 5.333 7.586 1.00 83.56 939 GLN A N 1
ATOM 7477 C CA . GLN A 1 939 ? 14.450 4.854 7.362 1.00 83.56 939 GLN A CA 1
ATOM 7478 C C . GLN A 1 939 ? 14.788 3.752 8.368 1.00 83.56 939 GLN A C 1
ATOM 7480 O O . GLN A 1 939 ? 14.300 3.794 9.493 1.00 83.56 939 GLN A O 1
ATOM 7485 N N . GLU A 1 940 ? 15.663 2.807 8.013 1.00 87.25 940 GLU A N 1
ATOM 7486 C CA . GLU A 1 940 ? 16.091 1.749 8.953 1.00 87.25 940 GLU A CA 1
ATOM 7487 C C . GLU A 1 940 ? 16.664 2.311 10.265 1.00 87.25 940 GLU A C 1
ATOM 7489 O O . GLU A 1 940 ? 16.351 1.807 11.336 1.00 87.25 940 GLU A O 1
ATOM 7494 N N . GLY A 1 941 ? 17.416 3.416 10.197 1.00 85.56 941 GLY A N 1
ATOM 7495 C CA . GLY A 1 941 ? 17.971 4.103 11.372 1.00 85.56 941 GLY A CA 1
ATOM 7496 C C . GLY A 1 941 ? 16.957 4.832 12.269 1.00 85.56 941 GLY A C 1
ATOM 7497 O O . GLY A 1 941 ? 17.374 5.497 13.211 1.00 85.56 941 GLY A O 1
ATOM 7498 N N . GLU A 1 942 ? 15.653 4.750 11.984 1.00 89.12 942 GLU A N 1
ATOM 7499 C CA . GLU A 1 942 ? 14.591 5.188 12.907 1.00 89.12 942 GLU A CA 1
ATOM 7500 C C . GLU A 1 942 ? 14.196 4.084 13.907 1.00 89.12 942 GLU A C 1
ATOM 7502 O O . GLU A 1 942 ? 13.547 4.373 14.911 1.00 89.12 942 GLU A O 1
ATOM 7507 N N . PHE A 1 943 ? 14.604 2.835 13.661 1.00 92.38 943 PHE A N 1
ATOM 7508 C CA . PHE A 1 943 ? 14.305 1.665 14.489 1.00 92.38 943 PHE A CA 1
ATOM 7509 C C . PHE A 1 943 ? 15.560 1.171 15.225 1.00 92.38 943 PHE A C 1
ATOM 7511 O O . PHE A 1 943 ? 16.686 1.384 14.774 1.00 92.38 943 PHE A O 1
ATOM 7518 N N . ASP A 1 944 ? 15.378 0.434 16.327 1.00 91.94 944 ASP A N 1
ATOM 7519 C CA . ASP A 1 944 ? 16.453 -0.435 16.817 1.00 91.94 944 ASP A CA 1
ATOM 7520 C C . ASP A 1 944 ? 16.696 -1.565 15.808 1.00 91.94 944 ASP A C 1
ATOM 7522 O O . ASP A 1 944 ? 15.746 -2.190 15.331 1.00 91.94 944 ASP A O 1
ATOM 7526 N N . LYS A 1 945 ? 17.965 -1.857 15.502 1.00 89.44 945 LYS A N 1
ATOM 7527 C CA . LYS A 1 945 ? 18.299 -2.839 14.468 1.00 89.44 945 LYS A CA 1
ATOM 7528 C C . LYS A 1 945 ? 17.825 -4.255 14.822 1.00 89.44 945 LYS A C 1
ATOM 7530 O O . LYS A 1 945 ? 17.286 -4.939 13.961 1.00 89.44 945 LYS A O 1
ATOM 7535 N N . SER A 1 946 ? 17.978 -4.695 16.071 1.00 90.00 946 SER A N 1
ATOM 7536 C CA . SER A 1 946 ? 17.591 -6.055 16.480 1.00 90.00 946 SER A CA 1
ATOM 7537 C C . SER A 1 946 ? 16.073 -6.268 16.455 1.00 90.00 946 SER A C 1
ATOM 7539 O O . SER A 1 946 ? 15.593 -7.374 16.203 1.00 90.00 946 SER A O 1
ATOM 7541 N N . VAL A 1 947 ? 15.314 -5.195 16.681 1.00 92.94 947 VAL A N 1
ATOM 7542 C CA . VAL A 1 947 ? 13.854 -5.151 16.549 1.00 92.94 947 VAL A CA 1
ATOM 7543 C C . VAL A 1 947 ? 13.444 -5.127 15.076 1.00 92.94 947 VAL A C 1
ATOM 7545 O O . VAL A 1 947 ? 12.543 -5.865 14.678 1.00 92.94 947 VAL A O 1
ATOM 7548 N N . LEU A 1 948 ? 14.111 -4.305 14.265 1.00 92.75 948 LEU A N 1
ATOM 7549 C CA . LEU A 1 948 ? 13.861 -4.168 12.833 1.00 92.75 948 LEU A CA 1
ATOM 7550 C C . LEU A 1 948 ? 14.122 -5.475 12.077 1.00 92.75 948 LEU A C 1
ATOM 7552 O O . LEU A 1 948 ? 13.252 -5.920 11.333 1.00 92.75 948 LEU A O 1
ATOM 7556 N N . ASP A 1 949 ? 15.272 -6.112 12.314 1.00 90.06 949 ASP A N 1
ATOM 7557 C CA . ASP A 1 949 ? 15.648 -7.385 11.692 1.00 90.06 949 ASP A CA 1
ATOM 7558 C C . ASP A 1 949 ? 14.579 -8.462 11.990 1.00 90.06 949 ASP A C 1
ATOM 7560 O O . ASP A 1 949 ? 14.112 -9.142 11.075 1.00 90.06 949 ASP A O 1
ATOM 7564 N N . LYS A 1 950 ? 14.083 -8.545 13.239 1.00 91.69 950 LYS A N 1
ATOM 7565 C CA . LYS A 1 950 ? 12.962 -9.432 13.620 1.00 91.69 950 LYS A CA 1
ATOM 7566 C C . LYS A 1 950 ? 11.648 -9.068 12.920 1.00 91.69 950 LYS A C 1
ATOM 7568 O O . LYS A 1 950 ? 10.944 -9.956 12.445 1.00 91.69 950 LYS A O 1
ATOM 7573 N N . ALA A 1 951 ? 11.293 -7.786 12.865 1.00 91.69 951 ALA A N 1
ATOM 7574 C CA . ALA A 1 951 ? 10.041 -7.321 12.266 1.00 91.69 951 ALA A CA 1
ATOM 7575 C C . ALA A 1 951 ? 10.004 -7.507 10.734 1.00 91.69 951 ALA A C 1
ATOM 7577 O O . ALA A 1 951 ? 8.932 -7.755 10.175 1.00 91.69 951 ALA A O 1
ATOM 7578 N N . ILE A 1 952 ? 11.166 -7.442 10.072 1.00 89.06 952 ILE A N 1
ATOM 7579 C CA . ILE A 1 952 ? 11.343 -7.795 8.655 1.00 89.06 952 ILE A CA 1
ATOM 7580 C C . ILE A 1 952 ? 11.321 -9.317 8.466 1.00 89.06 952 ILE A C 1
ATOM 7582 O O . ILE A 1 952 ? 10.631 -9.798 7.574 1.00 89.06 952 ILE A O 1
ATOM 7586 N N . GLN A 1 953 ? 12.009 -10.092 9.312 1.00 87.06 953 GLN A N 1
ATOM 7587 C CA . GLN A 1 953 ? 12.023 -11.561 9.221 1.00 87.06 953 GLN A CA 1
ATOM 7588 C C . GLN A 1 953 ? 10.636 -12.185 9.463 1.00 87.06 953 GLN A C 1
ATOM 7590 O O . GLN A 1 953 ? 10.299 -13.193 8.845 1.00 87.06 953 GLN A O 1
ATOM 7595 N N . ALA A 1 954 ? 9.821 -11.586 10.335 1.00 86.81 954 ALA A N 1
ATOM 7596 C CA . ALA A 1 954 ? 8.408 -11.933 10.484 1.00 86.81 954 ALA A CA 1
ATOM 7597 C C . ALA A 1 954 ? 7.541 -11.398 9.327 1.00 86.81 954 ALA A C 1
ATOM 7599 O O . ALA A 1 954 ? 6.480 -11.945 9.056 1.00 86.81 954 ALA A O 1
ATOM 7600 N N . GLY A 1 955 ? 7.981 -10.335 8.646 1.00 85.81 955 GLY A N 1
ATOM 7601 C CA . GLY A 1 955 ? 7.297 -9.731 7.502 1.00 85.81 955 GLY A CA 1
ATOM 7602 C C . GLY A 1 955 ? 6.116 -8.820 7.851 1.00 85.81 955 GLY A C 1
ATOM 7603 O O . GLY A 1 955 ? 5.282 -8.547 6.992 1.00 85.81 955 GLY A O 1
ATOM 7604 N N . ILE A 1 956 ? 6.048 -8.306 9.086 1.00 89.25 956 ILE A N 1
ATOM 7605 C CA . ILE A 1 956 ? 5.149 -7.186 9.433 1.00 89.25 956 ILE A CA 1
ATOM 7606 C C . ILE A 1 956 ? 5.689 -5.838 8.922 1.00 89.25 956 ILE A C 1
ATOM 7608 O O . ILE A 1 956 ? 4.917 -4.903 8.678 1.00 89.25 956 ILE A O 1
ATOM 7612 N N . LEU A 1 957 ? 7.011 -5.755 8.733 1.00 89.00 957 LEU A N 1
ATOM 7613 C CA . LEU A 1 957 ? 7.712 -4.676 8.048 1.00 89.00 957 LEU A CA 1
ATOM 7614 C C . LEU A 1 957 ? 8.361 -5.197 6.760 1.00 89.00 957 LEU A C 1
ATOM 7616 O O . LEU A 1 957 ? 8.831 -6.329 6.695 1.00 89.00 957 LEU A O 1
ATOM 7620 N N . THR A 1 958 ? 8.454 -4.331 5.757 1.00 82.00 958 THR A N 1
ATOM 7621 C CA . THR A 1 958 ? 9.204 -4.551 4.512 1.00 82.00 958 THR A CA 1
ATOM 7622 C C . THR A 1 958 ? 10.280 -3.480 4.369 1.00 82.00 958 THR A C 1
ATOM 7624 O O . THR A 1 958 ? 9.976 -2.302 4.577 1.00 82.00 958 THR A O 1
ATOM 7627 N N . SER A 1 959 ? 11.502 -3.855 3.979 1.00 78.88 959 SER A N 1
ATOM 7628 C CA . SER A 1 959 ? 12.592 -2.915 3.667 1.00 78.88 959 SER A CA 1
ATOM 7629 C C . SER A 1 959 ? 12.903 -2.914 2.166 1.00 78.88 959 SER A C 1
ATOM 7631 O O . SER A 1 959 ? 12.920 -3.969 1.533 1.00 78.88 959 SER A O 1
ATOM 7633 N N . GLN A 1 960 ? 13.114 -1.730 1.587 1.00 66.31 960 GLN A N 1
ATOM 7634 C CA . GLN A 1 960 ? 13.365 -1.504 0.158 1.00 66.31 960 GLN A CA 1
ATOM 7635 C C . GLN A 1 960 ? 14.538 -0.530 -0.030 1.00 66.31 960 GLN A C 1
ATOM 7637 O O . GLN A 1 960 ? 14.522 0.581 0.504 1.00 66.31 960 GLN A O 1
ATOM 7642 N N . SER A 1 961 ? 15.559 -0.902 -0.807 1.00 54.59 961 SER A N 1
ATOM 7643 C CA . SER A 1 961 ? 16.746 -0.059 -1.023 1.00 54.59 961 SER A CA 1
ATOM 7644 C C . SER A 1 961 ? 16.487 1.104 -1.991 1.00 54.59 961 SER A C 1
ATOM 7646 O O . SER A 1 961 ? 16.331 0.917 -3.195 1.00 54.59 961 SER A O 1
ATOM 7648 N N . VAL A 1 962 ? 16.510 2.334 -1.473 1.00 49.12 962 VAL A N 1
ATOM 7649 C CA . VAL A 1 962 ? 16.249 3.585 -2.204 1.00 49.12 962 VAL A CA 1
ATOM 7650 C C . VAL A 1 962 ? 17.559 4.344 -2.434 1.00 49.12 962 VAL A C 1
ATOM 7652 O O . VAL A 1 962 ? 18.245 4.756 -1.496 1.00 49.12 962 VAL A O 1
ATOM 7655 N N . ILE A 1 963 ? 17.916 4.572 -3.699 1.00 40.50 963 ILE A N 1
ATOM 7656 C CA . ILE A 1 963 ? 19.176 5.224 -4.082 1.00 40.50 963 ILE A CA 1
ATOM 7657 C C . ILE A 1 963 ? 18.998 6.748 -4.036 1.00 40.50 963 ILE A C 1
ATOM 7659 O O . ILE A 1 963 ? 18.352 7.349 -4.898 1.00 40.50 963 ILE A O 1
ATOM 7663 N N . LYS A 1 964 ? 19.593 7.397 -3.031 1.00 40.25 964 LYS A N 1
ATOM 7664 C CA . LYS A 1 964 ? 19.592 8.861 -2.873 1.00 40.25 964 LYS A CA 1
ATOM 7665 C C . LYS A 1 964 ? 20.955 9.433 -3.271 1.00 40.25 964 LYS A C 1
ATOM 7667 O O . LYS A 1 964 ? 21.951 8.727 -3.379 1.00 40.25 964 LYS A O 1
ATOM 7672 N N . TRP A 1 965 ? 21.010 10.749 -3.476 1.00 30.72 965 TRP A N 1
ATOM 7673 C CA . TRP A 1 965 ? 22.193 11.441 -4.015 1.00 30.72 965 TRP A CA 1
ATOM 7674 C C . TRP A 1 965 ? 23.449 11.373 -3.120 1.00 30.72 965 TRP A C 1
ATOM 7676 O O . TRP A 1 965 ? 24.544 11.659 -3.588 1.00 30.72 965 TRP A O 1
ATOM 7686 N N . HIS A 1 966 ? 23.290 10.976 -1.852 1.00 31.73 966 HIS A N 1
ATOM 7687 C CA . HIS A 1 966 ? 24.367 10.835 -0.865 1.00 31.73 966 HIS A CA 1
ATOM 7688 C C . HIS A 1 966 ? 24.616 9.375 -0.428 1.00 31.73 966 HIS A C 1
ATOM 7690 O O . HIS A 1 966 ? 25.440 9.144 0.451 1.00 31.73 966 HIS A O 1
ATOM 7696 N N . GLY A 1 967 ? 23.926 8.393 -1.023 1.00 37.66 967 GLY A N 1
ATOM 7697 C CA . GLY A 1 967 ? 24.077 6.973 -0.690 1.00 37.66 967 GLY A CA 1
ATOM 7698 C C . GLY A 1 967 ? 22.806 6.148 -0.904 1.00 37.66 967 GLY A C 1
ATOM 7699 O O . GLY A 1 967 ? 21.726 6.678 -1.176 1.00 37.66 967 GLY A O 1
ATOM 7700 N N . THR A 1 968 ? 22.928 4.829 -0.759 1.00 45.53 968 THR A N 1
ATOM 7701 C CA . THR A 1 968 ? 21.773 3.928 -0.655 1.00 45.53 968 THR A CA 1
ATOM 7702 C C . THR A 1 968 ? 21.172 4.058 0.741 1.00 45.53 968 THR A C 1
ATOM 7704 O O . THR A 1 968 ? 21.876 3.880 1.732 1.00 45.53 968 THR A O 1
ATOM 7707 N N . HIS A 1 969 ? 19.878 4.356 0.827 1.00 58.03 969 HIS A N 1
ATOM 7708 C CA . HIS A 1 969 ? 19.121 4.342 2.075 1.00 58.03 969 HIS A CA 1
ATOM 7709 C C . HIS A 1 969 ? 18.008 3.317 1.952 1.00 58.03 969 HIS A C 1
ATOM 7711 O O . HIS A 1 969 ? 17.203 3.389 1.029 1.00 58.03 969 HIS A O 1
ATOM 7717 N N . ASN A 1 970 ? 17.913 2.404 2.902 1.00 68.56 970 ASN A N 1
ATOM 7718 C CA . ASN A 1 970 ? 16.789 1.491 2.956 1.00 68.56 970 ASN A CA 1
ATOM 7719 C C . ASN A 1 970 ? 15.561 2.205 3.552 1.00 68.56 970 ASN A C 1
ATOM 7721 O O . ASN A 1 970 ? 15.619 2.791 4.639 1.00 68.56 970 ASN A O 1
ATOM 7725 N N . ASN A 1 971 ? 14.462 2.190 2.799 1.00 76.12 971 ASN A N 1
ATOM 7726 C CA . ASN A 1 971 ? 13.151 2.651 3.228 1.00 76.12 971 ASN A CA 1
ATOM 7727 C C . ASN A 1 971 ? 12.377 1.473 3.834 1.00 76.12 971 ASN A C 1
ATOM 7729 O O . ASN A 1 971 ? 12.194 0.456 3.172 1.00 76.12 971 ASN A O 1
ATOM 7733 N N . VAL A 1 972 ? 11.853 1.644 5.044 1.00 83.88 972 VAL A N 1
ATOM 7734 C CA . VAL A 1 972 ? 11.032 0.644 5.744 1.00 83.88 972 VAL A CA 1
ATOM 7735 C C . VAL A 1 972 ? 9.559 1.045 5.676 1.00 83.88 972 VAL A C 1
ATOM 7737 O O . VAL A 1 972 ? 9.241 2.236 5.733 1.00 83.88 972 VAL A O 1
ATOM 7740 N N . GLN A 1 973 ? 8.650 0.080 5.550 1.00 83.88 973 GLN A N 1
ATOM 7741 C CA . GLN A 1 973 ? 7.197 0.292 5.555 1.00 83.88 973 GLN A CA 1
ATOM 7742 C C . GLN A 1 973 ? 6.476 -0.827 6.312 1.00 83.88 973 GLN A C 1
ATOM 7744 O O . GLN A 1 973 ? 6.925 -1.970 6.294 1.00 83.88 973 GLN A O 1
ATOM 7749 N N . PHE A 1 974 ? 5.336 -0.509 6.927 1.00 87.31 974 PHE A N 1
ATOM 7750 C CA . PHE A 1 974 ? 4.389 -1.509 7.427 1.00 87.31 974 PHE A CA 1
ATOM 7751 C C . PHE A 1 974 ? 3.578 -2.085 6.264 1.00 87.31 974 PHE A C 1
ATOM 7753 O O . PHE A 1 974 ? 3.173 -1.339 5.369 1.00 87.31 974 PHE A O 1
ATOM 7760 N N . ILE A 1 975 ? 3.274 -3.387 6.301 1.00 82.44 975 ILE A N 1
ATOM 7761 C CA . ILE A 1 975 ? 2.487 -4.040 5.237 1.00 82.44 975 ILE A CA 1
ATOM 7762 C C . ILE A 1 975 ? 1.064 -3.459 5.090 1.00 82.44 975 ILE A C 1
ATOM 7764 O O . ILE A 1 975 ? 0.505 -3.462 3.994 1.00 82.44 975 ILE A O 1
ATOM 7768 N N . HIS A 1 976 ? 0.487 -2.890 6.159 1.00 82.38 976 HIS A N 1
ATOM 7769 C CA . HIS A 1 976 ? -0.802 -2.187 6.127 1.00 82.38 976 HIS A CA 1
ATOM 7770 C C . HIS A 1 976 ? -0.842 -0.983 7.078 1.00 82.38 976 HIS A C 1
ATOM 7772 O O . HIS A 1 976 ? -0.214 -1.020 8.138 1.00 82.38 976 HIS A O 1
ATOM 7778 N N . LYS A 1 977 ? -1.656 0.043 6.765 1.00 83.69 977 LYS A N 1
ATOM 7779 C CA . LYS A 1 977 ? -1.863 1.191 7.673 1.00 83.69 977 LYS A CA 1
ATOM 7780 C C . LYS A 1 977 ? -2.468 0.745 9.009 1.00 83.69 977 LYS A C 1
ATOM 7782 O O . LYS A 1 977 ? -1.952 1.133 10.045 1.00 83.69 977 LYS A O 1
ATOM 7787 N N . THR A 1 978 ? -3.457 -0.153 9.004 1.00 87.75 978 THR A N 1
ATOM 7788 C CA . THR A 1 978 ? -4.064 -0.629 10.263 1.00 87.75 978 THR A CA 1
ATOM 7789 C C . THR A 1 978 ? -3.097 -1.436 11.135 1.00 87.75 978 THR A C 1
ATOM 7791 O O . THR A 1 978 ? -3.271 -1.478 12.345 1.00 87.75 978 THR A O 1
ATOM 7794 N N . ILE A 1 979 ? -2.040 -2.024 10.558 1.00 91.69 979 ILE A N 1
ATOM 7795 C CA . ILE A 1 979 ? -0.960 -2.660 11.331 1.00 91.69 979 ILE A CA 1
ATOM 7796 C C . ILE A 1 979 ? -0.027 -1.597 11.928 1.00 91.69 979 ILE A C 1
ATOM 7798 O O . ILE A 1 979 ? 0.353 -1.718 13.089 1.00 91.69 979 ILE A O 1
ATOM 7802 N N . GLN A 1 980 ? 0.266 -0.510 11.202 1.00 93.69 980 GLN A N 1
ATOM 7803 C CA . GLN A 1 980 ? 0.931 0.668 11.775 1.00 93.69 980 GLN A CA 1
ATOM 7804 C C . GLN A 1 980 ? 0.101 1.270 12.929 1.00 93.69 980 GLN A C 1
ATOM 7806 O O . GLN A 1 980 ? 0.649 1.560 13.988 1.00 93.69 980 GLN A O 1
ATOM 7811 N N . GLU A 1 981 ? -1.218 1.408 12.764 1.00 93.88 981 GLU A N 1
ATOM 7812 C CA . GLU A 1 981 ? -2.146 1.917 13.790 1.00 93.88 981 GLU A CA 1
ATOM 7813 C C . GLU A 1 981 ? -2.236 0.979 15.006 1.00 93.88 981 GLU A C 1
ATOM 7815 O O . GLU A 1 981 ? -2.192 1.459 16.137 1.00 93.88 981 GLU A O 1
ATOM 7820 N N . TYR A 1 982 ? -2.248 -0.342 14.800 1.00 96.25 982 TYR A N 1
ATOM 7821 C CA . TYR A 1 982 ? -2.179 -1.333 15.878 1.00 96.25 982 TYR A CA 1
ATOM 7822 C C . TYR A 1 982 ? -0.854 -1.253 16.655 1.00 96.25 982 TYR A C 1
ATOM 7824 O O . TYR A 1 982 ? -0.863 -1.119 17.878 1.00 96.25 982 TYR A O 1
ATOM 7832 N N . CYS A 1 983 ? 0.300 -1.258 15.976 1.00 97.31 983 CYS A N 1
ATOM 7833 C CA . CYS A 1 983 ? 1.600 -1.122 16.646 1.00 97.31 983 CYS A CA 1
ATOM 7834 C C . CYS A 1 983 ? 1.701 0.207 17.419 1.00 97.31 983 CYS A C 1
ATOM 7836 O O . CYS A 1 983 ? 2.147 0.225 18.567 1.00 97.31 983 CYS A O 1
ATOM 7838 N N . ALA A 1 984 ? 1.244 1.312 16.822 1.00 97.00 984 ALA A N 1
ATOM 7839 C CA . ALA A 1 984 ? 1.205 2.627 17.459 1.00 97.00 984 ALA A CA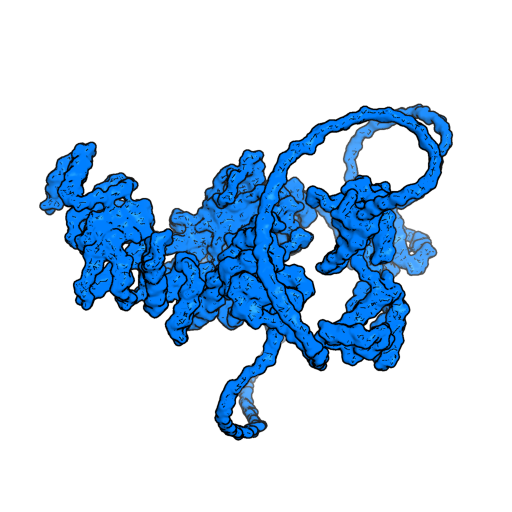 1
ATOM 7840 C C . ALA A 1 984 ? 0.325 2.656 18.719 1.00 97.00 984 ALA A C 1
ATOM 7842 O O . ALA A 1 984 ? 0.706 3.265 19.724 1.00 97.00 984 ALA A O 1
ATOM 7843 N N . ALA A 1 985 ? -0.814 1.964 18.700 1.00 97.25 985 ALA A N 1
ATOM 7844 C CA . ALA A 1 985 ? -1.660 1.798 19.872 1.00 97.25 985 ALA A CA 1
ATOM 7845 C C . ALA A 1 985 ? -0.988 0.963 20.966 1.00 97.25 985 ALA A C 1
ATOM 7847 O O . ALA A 1 985 ? -0.954 1.406 22.110 1.00 97.25 985 ALA A O 1
ATOM 7848 N N . MET A 1 986 ? -0.379 -0.182 20.636 1.00 96.94 986 MET A N 1
ATOM 7849 C CA . MET A 1 986 ? 0.331 -1.006 21.626 1.00 96.94 986 MET A CA 1
ATOM 7850 C C . MET A 1 986 ? 1.483 -0.238 22.294 1.00 96.94 986 MET A C 1
ATOM 7852 O O . MET A 1 986 ? 1.671 -0.327 23.509 1.00 96.94 986 MET A O 1
ATOM 7856 N N . TYR A 1 987 ? 2.214 0.587 21.535 1.00 96.44 987 TYR A N 1
ATOM 7857 C CA . TYR A 1 987 ? 3.187 1.515 22.116 1.00 96.44 987 TYR A CA 1
ATOM 7858 C C . TYR A 1 987 ? 2.525 2.551 23.033 1.00 96.44 987 TYR A C 1
ATOM 7860 O O . TYR A 1 987 ? 3.004 2.769 24.146 1.00 96.44 987 TYR A O 1
ATOM 7868 N N . SER A 1 988 ? 1.411 3.148 22.610 1.00 95.00 988 SER A N 1
ATOM 7869 C CA . SER A 1 988 ? 0.676 4.139 23.407 1.00 95.00 988 SER A CA 1
ATOM 7870 C C . SER A 1 988 ? 0.159 3.548 24.727 1.00 95.00 988 SER A C 1
ATOM 7872 O O . SER A 1 988 ? 0.358 4.159 25.776 1.00 95.00 988 SER A O 1
ATOM 7874 N N . GLN A 1 989 ? -0.393 2.327 24.705 1.00 94.19 989 GLN A N 1
ATOM 7875 C CA . GLN A 1 989 ? -0.765 1.572 25.908 1.00 94.19 989 GLN A CA 1
ATOM 7876 C C . GLN A 1 989 ? 0.441 1.373 26.846 1.00 94.19 989 GLN A C 1
ATOM 7878 O O . GLN A 1 989 ? 0.329 1.579 28.055 1.00 94.19 989 GLN A O 1
ATOM 7883 N N . SER A 1 990 ? 1.620 1.033 26.303 1.00 93.38 990 SER A N 1
ATOM 7884 C CA . SER A 1 990 ? 2.839 0.793 27.099 1.00 93.38 990 SER A CA 1
ATOM 7885 C C . SER A 1 990 ? 3.332 2.015 27.893 1.00 93.38 990 SER A C 1
ATOM 7887 O O . SER A 1 990 ? 4.083 1.866 28.861 1.00 93.38 990 SER A O 1
ATOM 7889 N N . LEU A 1 991 ? 2.918 3.232 27.517 1.00 90.25 991 LEU A N 1
ATOM 7890 C CA . LEU A 1 991 ? 3.321 4.464 28.201 1.00 90.25 991 LEU A CA 1
ATOM 7891 C C . LEU A 1 991 ? 2.559 4.715 29.506 1.00 90.25 991 LEU A C 1
ATOM 7893 O O . LEU A 1 991 ? 3.088 5.419 30.362 1.00 90.25 991 LEU A O 1
ATOM 7897 N N . LEU A 1 992 ? 1.399 4.087 29.724 1.00 84.56 992 LEU A N 1
ATOM 7898 C CA . LEU A 1 992 ? 0.693 4.158 31.010 1.00 84.56 992 LEU A CA 1
ATOM 7899 C C . LEU A 1 992 ? 1.531 3.591 32.165 1.00 84.56 992 LEU A C 1
ATOM 7901 O O . LEU A 1 992 ? 1.518 4.139 33.263 1.00 84.56 992 LEU A O 1
ATOM 7905 N N . GLY A 1 993 ? 2.374 2.585 31.898 1.00 76.56 993 GLY A N 1
ATOM 7906 C CA . GLY A 1 993 ? 3.363 2.077 32.860 1.00 76.56 993 GLY A CA 1
ATOM 7907 C C . GLY A 1 993 ? 4.439 3.097 33.273 1.00 76.56 993 GLY A C 1
ATOM 7908 O O . GLY A 1 993 ? 5.245 2.811 34.156 1.00 76.56 993 GLY A O 1
ATOM 7909 N N . LYS A 1 994 ? 4.463 4.282 32.646 1.00 74.94 994 LYS A N 1
ATOM 7910 C CA . LYS A 1 994 ? 5.325 5.433 32.971 1.00 74.94 994 LYS A CA 1
ATOM 7911 C C . LYS A 1 994 ? 4.525 6.625 33.528 1.00 74.94 994 LYS A C 1
ATOM 7913 O O . LYS A 1 994 ? 5.127 7.636 33.882 1.00 74.94 994 LYS A O 1
ATOM 7918 N N . GLY A 1 995 ? 3.200 6.493 33.636 1.00 75.69 995 GLY A N 1
ATOM 7919 C CA . GLY A 1 995 ? 2.265 7.487 34.160 1.00 75.69 995 GLY A CA 1
ATOM 7920 C C . GLY A 1 995 ? 1.331 8.083 33.099 1.00 75.69 995 GLY A C 1
ATOM 7921 O O . GLY A 1 995 ? 1.755 8.448 32.001 1.00 75.69 995 GLY A O 1
ATOM 7922 N N . ASP A 1 996 ? 0.061 8.249 33.480 1.00 78.94 996 ASP A N 1
ATOM 7923 C CA . ASP A 1 996 ? -1.082 8.749 32.695 1.00 78.94 996 ASP A CA 1
ATOM 7924 C C . ASP A 1 996 ? -0.761 9.964 31.799 1.00 78.94 996 ASP A C 1
ATOM 7926 O O . ASP A 1 996 ? -1.270 10.094 30.683 1.00 78.94 996 ASP A O 1
ATOM 7930 N N . GLY A 1 997 ? 0.114 10.856 32.276 1.00 83.75 997 GLY A N 1
ATOM 7931 C CA . GLY A 1 997 ? 0.502 12.085 31.585 1.00 83.75 997 GLY A CA 1
ATOM 7932 C C . GLY A 1 997 ? 1.207 11.881 30.239 1.00 83.75 997 GLY A C 1
ATOM 7933 O O . GLY A 1 997 ? 1.095 12.753 29.380 1.00 83.75 997 GLY A O 1
ATOM 7934 N N . GLU A 1 998 ? 1.896 10.758 30.004 1.00 86.25 998 GLU A N 1
ATOM 7935 C CA . GLU A 1 998 ? 2.499 10.487 28.685 1.00 86.25 998 GLU A CA 1
ATOM 7936 C C . GLU A 1 998 ? 1.469 10.003 27.656 1.00 86.25 998 GLU A C 1
ATOM 7938 O O . GLU A 1 998 ? 1.583 10.345 26.479 1.00 86.25 998 GLU A O 1
ATOM 7943 N N . PHE A 1 999 ? 0.430 9.276 28.086 1.00 90.50 999 PHE A N 1
ATOM 7944 C CA . PHE A 1 999 ? -0.687 8.913 27.208 1.00 90.50 999 PHE A CA 1
ATOM 7945 C C . PHE A 1 999 ? -1.568 10.131 26.899 1.00 90.50 999 PHE A C 1
ATOM 7947 O O . PHE A 1 999 ? -1.948 10.342 25.747 1.00 90.50 999 PHE A O 1
ATOM 7954 N N . GLN A 1 1000 ? -1.818 11.000 27.886 1.00 90.00 1000 GLN A N 1
ATOM 7955 C CA . GLN A 1 1000 ? -2.563 12.244 27.666 1.00 90.00 1000 GLN A CA 1
ATOM 7956 C C . GLN A 1 1000 ? -1.884 13.135 26.608 1.00 90.00 1000 GLN A C 1
ATOM 7958 O O . GLN A 1 1000 ? -2.533 13.519 25.641 1.00 90.00 1000 GLN A O 1
ATOM 7963 N N . LYS A 1 1001 ? -0.557 13.325 26.684 1.00 90.31 1001 LYS A N 1
ATOM 7964 C CA . LYS A 1 1001 ? 0.245 14.050 25.670 1.00 90.31 1001 LYS A CA 1
ATOM 7965 C C . LYS A 1 1001 ? 0.187 13.468 24.251 1.00 90.31 1001 LYS A C 1
ATOM 7967 O O . LYS A 1 1001 ? 0.681 14.116 23.325 1.00 90.31 1001 LYS A O 1
ATOM 7972 N N . ILE A 1 1002 ? -0.301 12.239 24.070 1.00 91.19 1002 ILE A N 1
ATOM 7973 C CA . ILE A 1 1002 ? -0.572 11.665 22.747 1.00 91.19 1002 ILE A CA 1
ATOM 7974 C C . ILE A 1 1002 ? -1.949 12.121 22.278 1.00 91.19 1002 ILE A C 1
ATOM 7976 O O . ILE A 1 1002 ? -2.040 12.671 21.184 1.00 91.19 1002 ILE A O 1
ATOM 7980 N N . LEU A 1 1003 ? -2.984 11.972 23.113 1.00 91.38 1003 LEU A N 1
ATOM 7981 C CA . LEU A 1 1003 ? -4.338 12.445 22.807 1.00 91.38 1003 LEU A CA 1
ATOM 7982 C C . LEU A 1 1003 ? -4.362 13.954 22.516 1.00 91.38 1003 LEU A C 1
ATOM 7984 O O . LEU A 1 1003 ? -4.952 14.362 21.524 1.00 91.38 1003 LEU A O 1
ATOM 7988 N N . ASP A 1 1004 ? -3.630 14.754 23.297 1.00 89.69 1004 ASP A N 1
ATOM 7989 C CA . ASP A 1 1004 ? -3.500 16.212 23.132 1.00 89.69 1004 ASP A CA 1
ATOM 7990 C C . ASP A 1 1004 ? -2.830 16.631 21.800 1.00 89.69 1004 ASP A C 1
ATOM 7992 O O . ASP A 1 1004 ? -2.854 17.807 21.435 1.00 89.69 1004 ASP A O 1
ATOM 7996 N N . LYS A 1 1005 ? -2.191 15.691 21.086 1.00 89.00 1005 LYS A N 1
ATOM 7997 C CA . LYS A 1 1005 ? -1.574 15.895 19.760 1.00 89.00 1005 LYS A CA 1
ATOM 7998 C C . LYS A 1 1005 ? -2.394 15.312 18.614 1.00 89.00 1005 LYS A C 1
ATOM 8000 O O . LYS A 1 1005 ? -2.047 15.554 17.456 1.00 89.00 1005 LYS A O 1
ATOM 8005 N N . LEU A 1 1006 ? -3.422 14.515 18.900 1.00 86.88 1006 LEU A N 1
ATOM 8006 C CA . LEU A 1 1006 ? -4.334 14.063 17.859 1.00 86.88 1006 LEU A CA 1
ATOM 8007 C C . LEU A 1 1006 ? -5.150 15.266 17.377 1.00 86.88 1006 LEU A C 1
ATOM 8009 O O . LEU A 1 1006 ? -5.514 16.147 18.153 1.00 86.88 1006 LEU A O 1
ATOM 8013 N N . GLY A 1 1007 ? -5.399 15.310 16.070 1.00 82.31 1007 GLY A N 1
ATOM 8014 C CA . GLY A 1 1007 ? -6.312 16.281 15.475 1.00 82.31 1007 GLY A CA 1
ATOM 8015 C C . GLY A 1 1007 ? -7.764 15.882 15.734 1.00 82.31 1007 GLY A C 1
ATOM 8016 O O . GLY A 1 1007 ? -8.140 15.479 16.830 1.00 82.31 1007 GLY A O 1
ATOM 8017 N N . ASP A 1 1008 ? -8.592 15.936 14.697 1.00 83.06 1008 ASP A N 1
ATOM 8018 C CA . ASP A 1 1008 ? -9.934 15.369 14.782 1.00 83.06 1008 ASP A CA 1
ATOM 8019 C C . ASP A 1 1008 ? -9.880 13.831 14.997 1.00 83.06 1008 ASP A C 1
ATOM 8021 O O . ASP A 1 1008 ? -9.295 13.139 14.152 1.00 83.06 1008 ASP A O 1
ATOM 8025 N N . PRO A 1 1009 ? -10.487 13.286 16.079 1.00 85.75 1009 PRO A N 1
ATOM 8026 C CA . PRO A 1 1009 ? -10.435 11.862 16.427 1.00 85.75 1009 PRO A CA 1
ATOM 8027 C C . PRO A 1 1009 ? -10.858 10.893 15.320 1.00 85.75 1009 PRO A C 1
ATOM 8029 O O . PRO A 1 1009 ? -10.330 9.782 15.269 1.00 85.75 1009 PRO A O 1
ATOM 8032 N N . MET A 1 1010 ? -11.740 11.300 14.399 1.00 83.94 1010 MET A N 1
ATOM 8033 C CA . MET A 1 1010 ? -12.188 10.439 13.296 1.00 83.94 1010 MET A CA 1
ATOM 8034 C C . MET A 1 1010 ? -11.041 10.050 12.346 1.00 83.94 1010 MET A C 1
ATOM 8036 O O . MET A 1 1010 ? -11.036 8.949 11.801 1.00 83.94 1010 MET A O 1
ATOM 8040 N N . ASN A 1 1011 ? -10.000 10.883 12.220 1.00 82.25 1011 ASN A N 1
ATOM 8041 C CA . ASN A 1 1011 ? -8.791 10.562 11.442 1.00 82.25 1011 ASN A CA 1
ATOM 8042 C C . ASN A 1 1011 ? -7.907 9.479 12.095 1.00 82.25 1011 ASN A C 1
ATOM 8044 O O . ASN A 1 1011 ? -6.927 9.030 11.492 1.00 82.25 1011 ASN A O 1
ATOM 8048 N N . PHE A 1 1012 ? -8.242 9.084 13.326 1.00 88.25 1012 PHE A N 1
ATOM 8049 C CA . PHE A 1 1012 ? -7.500 8.166 14.184 1.00 88.25 1012 PHE A CA 1
ATOM 8050 C C . PHE A 1 1012 ? -8.406 7.072 14.786 1.00 88.25 1012 PHE A C 1
ATOM 8052 O O . PHE A 1 1012 ? -8.026 6.470 15.787 1.00 88.25 1012 PHE A O 1
ATOM 8059 N N . GLU A 1 1013 ? -9.572 6.790 14.184 1.00 89.00 1013 GLU A N 1
ATOM 8060 C CA . GLU A 1 1013 ? -10.573 5.829 14.692 1.00 89.00 1013 GLU A CA 1
ATOM 8061 C C . GLU A 1 1013 ? -9.938 4.495 15.122 1.00 89.00 1013 GLU A C 1
ATOM 8063 O O . GLU A 1 1013 ? -10.041 4.094 16.283 1.00 89.00 1013 GLU A O 1
ATOM 8068 N N . TYR A 1 1014 ? -9.196 3.851 14.213 1.00 91.25 1014 TYR A N 1
ATOM 8069 C CA . TYR A 1 1014 ? -8.509 2.590 14.487 1.00 91.25 1014 TYR A CA 1
ATOM 8070 C C . TYR A 1 1014 ? -7.461 2.712 15.597 1.00 91.25 1014 TYR A C 1
ATOM 8072 O O . TYR A 1 1014 ? -7.428 1.869 16.487 1.00 91.25 1014 TYR A O 1
ATOM 8080 N N . LEU A 1 1015 ? -6.641 3.770 15.596 1.00 94.56 1015 LEU A N 1
ATOM 8081 C CA . LEU A 1 1015 ? -5.639 4.011 16.643 1.00 94.56 1015 LEU A CA 1
ATOM 8082 C C . LEU A 1 1015 ? -6.301 4.132 18.025 1.00 94.56 1015 LEU A C 1
ATOM 8084 O O . LEU A 1 1015 ? -5.830 3.529 18.984 1.00 94.56 1015 LEU A O 1
ATOM 8088 N N . LEU A 1 1016 ? -7.405 4.875 18.132 1.00 94.88 1016 LEU A N 1
ATOM 8089 C CA . LEU A 1 1016 ? -8.133 5.079 19.387 1.00 94.88 1016 LEU A CA 1
ATOM 8090 C C . LEU A 1 1016 ? -8.812 3.794 19.872 1.00 94.88 1016 LEU A C 1
ATOM 8092 O O . LEU A 1 1016 ? -8.702 3.457 21.053 1.00 94.88 1016 LEU A O 1
ATOM 8096 N N . ARG A 1 1017 ? -9.433 3.039 18.963 1.00 94.25 1017 ARG A N 1
ATOM 8097 C CA . ARG A 1 1017 ? -10.025 1.725 19.248 1.00 94.25 1017 ARG A CA 1
ATOM 8098 C C . ARG A 1 1017 ? -8.982 0.716 19.725 1.00 94.25 1017 ARG A C 1
ATOM 8100 O O . ARG A 1 1017 ? -9.163 0.121 20.782 1.00 94.25 1017 ARG A O 1
ATOM 8107 N N . PHE A 1 1018 ? -7.853 0.607 19.025 1.00 96.44 1018 PHE A N 1
ATOM 8108 C CA . PHE A 1 1018 ? -6.725 -0.231 19.439 1.00 96.44 1018 PHE A CA 1
ATOM 8109 C C . PHE A 1 1018 ? -6.094 0.227 20.767 1.00 96.44 1018 PHE A C 1
ATOM 8111 O O . PHE A 1 1018 ? -5.644 -0.606 21.552 1.00 96.44 1018 PHE A O 1
ATOM 8118 N N . CYS A 1 1019 ? -6.067 1.531 21.068 1.00 95.50 1019 CYS A N 1
ATOM 8119 C CA . CYS A 1 1019 ? -5.639 2.019 22.383 1.00 95.50 1019 CYS A CA 1
ATOM 8120 C C . CYS A 1 1019 ? -6.583 1.544 23.496 1.00 95.50 1019 CYS A C 1
ATOM 8122 O O . CYS A 1 1019 ? -6.112 1.224 24.582 1.00 95.50 1019 CYS A O 1
ATOM 8124 N N . CYS A 1 1020 ? -7.891 1.480 23.237 1.00 95.00 1020 CYS A N 1
ATOM 8125 C CA . CYS A 1 1020 ? -8.876 0.983 24.200 1.00 95.00 1020 CYS A CA 1
ATOM 8126 C C . CYS A 1 1020 ? -8.851 -0.547 24.344 1.00 95.00 1020 CYS A C 1
ATOM 8128 O O . CYS A 1 1020 ? -9.155 -1.048 25.423 1.00 95.00 1020 CYS A O 1
ATOM 8130 N N . GLY A 1 1021 ? -8.455 -1.271 23.291 1.00 94.25 1021 GLY A N 1
ATOM 8131 C CA . GLY A 1 1021 ? -8.380 -2.733 23.207 1.00 94.25 1021 GLY A CA 1
ATOM 8132 C C . GLY A 1 1021 ? -7.846 -3.434 24.456 1.00 94.25 1021 GLY A C 1
ATOM 8133 O O . GLY A 1 1021 ? -6.650 -3.351 24.742 1.00 94.25 1021 GLY A O 1
ATOM 8134 N N . ASP A 1 1022 ? -8.734 -4.129 25.177 1.00 90.81 1022 ASP A N 1
ATOM 8135 C CA . ASP A 1 1022 ? -8.463 -4.822 26.453 1.00 90.81 1022 ASP A CA 1
ATOM 8136 C C . ASP A 1 1022 ? -7.780 -3.946 27.543 1.00 90.81 1022 ASP A C 1
ATOM 8138 O O . ASP A 1 1022 ? -7.184 -4.462 28.492 1.00 90.81 1022 ASP A O 1
ATOM 8142 N N . ASN A 1 1023 ? -7.864 -2.610 27.443 1.00 91.12 1023 ASN A N 1
ATOM 8143 C CA . ASN A 1 1023 ? -7.134 -1.659 28.286 1.00 91.12 1023 ASN A CA 1
ATOM 8144 C C . ASN A 1 1023 ? -8.053 -0.589 28.904 1.00 91.12 1023 ASN A C 1
ATOM 8146 O O . ASN A 1 1023 ? -8.349 0.458 28.318 1.00 91.12 1023 ASN A O 1
ATOM 8150 N N . GLU A 1 1024 ? -8.461 -0.827 30.152 1.00 89.88 1024 GLU A N 1
ATOM 8151 C CA . GLU A 1 1024 ? -9.334 0.078 30.908 1.00 89.88 1024 GLU A CA 1
ATOM 8152 C C . GLU A 1 1024 ? -8.751 1.499 31.038 1.00 89.88 1024 GLU A C 1
ATOM 8154 O O . GLU A 1 1024 ? -9.455 2.491 30.855 1.00 89.88 1024 GLU A O 1
ATOM 8159 N N . GLN A 1 1025 ? -7.457 1.624 31.338 1.00 88.12 1025 GLN A N 1
ATOM 8160 C CA . GLN A 1 1025 ? -6.833 2.918 31.625 1.00 88.12 1025 GLN A CA 1
ATOM 8161 C C . GLN A 1 1025 ? -6.779 3.814 30.380 1.00 88.12 1025 GLN A C 1
ATOM 8163 O O . GLN A 1 1025 ? -7.215 4.966 30.451 1.00 88.12 1025 GLN A O 1
ATOM 8168 N N . CYS A 1 1026 ? -6.343 3.286 29.231 1.00 91.19 1026 CYS A N 1
ATOM 8169 C CA . CYS A 1 1026 ? -6.414 4.008 27.958 1.00 91.19 1026 CYS A CA 1
ATOM 8170 C C . CYS A 1 1026 ? -7.859 4.394 27.632 1.00 91.19 1026 CYS A C 1
ATOM 8172 O O . CYS A 1 1026 ? -8.114 5.542 27.264 1.00 91.19 1026 CYS A O 1
ATOM 8174 N N . THR A 1 1027 ? -8.809 3.479 27.841 1.00 92.06 1027 THR A N 1
ATOM 8175 C CA . THR A 1 1027 ? -10.228 3.735 27.566 1.00 92.06 1027 THR A CA 1
ATOM 8176 C C . THR A 1 1027 ? -10.780 4.886 28.411 1.00 92.06 1027 THR A C 1
ATOM 8178 O O . THR A 1 1027 ? -11.444 5.764 27.865 1.00 92.06 1027 THR A O 1
ATOM 8181 N N . ARG A 1 1028 ? -10.439 4.989 29.707 1.00 89.31 1028 ARG A N 1
ATOM 8182 C CA . ARG A 1 1028 ? -10.850 6.134 30.554 1.00 89.31 1028 ARG A CA 1
ATOM 8183 C C . ARG A 1 1028 ? -10.350 7.485 30.032 1.00 89.31 1028 ARG A C 1
ATOM 8185 O O . ARG A 1 1028 ? -11.053 8.484 30.174 1.00 89.31 1028 ARG A O 1
ATOM 8192 N N . HIS A 1 1029 ? -9.162 7.536 29.432 1.00 90.81 1029 HIS A N 1
ATOM 8193 C CA . HIS A 1 1029 ? -8.627 8.760 28.824 1.00 90.81 1029 HIS A CA 1
ATOM 8194 C C . HIS A 1 1029 ? -9.257 9.060 27.455 1.00 90.81 1029 HIS A C 1
ATOM 8196 O O . HIS A 1 1029 ? -9.633 10.204 27.198 1.00 90.81 1029 HIS A O 1
ATOM 8202 N N . VAL A 1 1030 ? -9.430 8.046 26.600 1.00 92.75 1030 VAL A N 1
ATOM 8203 C CA . VAL A 1 1030 ? -10.058 8.199 25.276 1.00 92.75 1030 VAL A CA 1
ATOM 8204 C C . VAL A 1 1030 ? -11.527 8.606 25.403 1.00 92.75 1030 VAL A C 1
ATOM 8206 O O . VAL A 1 1030 ? -11.928 9.589 24.785 1.00 92.75 1030 VAL A O 1
ATOM 8209 N N . LEU A 1 1031 ? -12.319 7.934 26.247 1.00 90.94 1031 LEU A N 1
ATOM 8210 C CA . LEU A 1 1031 ? -13.727 8.288 26.462 1.00 90.94 1031 LEU A CA 1
ATOM 8211 C C . LEU A 1 1031 ? -13.885 9.695 27.051 1.00 90.94 1031 LEU A C 1
ATOM 8213 O O . LEU A 1 1031 ? -14.791 10.411 26.637 1.00 90.94 1031 LEU A O 1
ATOM 8217 N N . ARG A 1 1032 ? -12.984 10.135 27.946 1.00 88.94 1032 ARG A N 1
ATOM 8218 C CA . ARG A 1 1032 ? -12.981 11.522 28.443 1.00 88.94 1032 ARG A CA 1
ATOM 8219 C C . ARG A 1 1032 ? -12.741 12.520 27.310 1.00 88.94 1032 ARG A C 1
ATOM 8221 O O . ARG A 1 1032 ? -13.501 13.471 27.187 1.00 88.94 1032 ARG A O 1
ATOM 8228 N N . MET A 1 1033 ? -11.728 12.292 26.474 1.00 90.31 1033 MET A N 1
ATOM 8229 C CA . MET A 1 1033 ? -11.402 13.168 25.342 1.00 90.31 1033 MET A CA 1
ATOM 8230 C C . MET A 1 1033 ? -12.552 13.243 24.320 1.00 90.31 1033 MET A C 1
ATOM 8232 O O . MET A 1 1033 ? -12.912 14.337 23.884 1.00 90.31 1033 MET A O 1
ATOM 8236 N N . LEU A 1 1034 ? -13.189 12.111 24.002 1.00 89.25 1034 LEU A N 1
ATOM 8237 C CA . LEU A 1 1034 ? -14.354 12.066 23.110 1.00 89.25 1034 LEU A CA 1
ATOM 8238 C C . LEU A 1 1034 ? -15.579 12.761 23.732 1.00 89.25 1034 LEU A C 1
ATOM 8240 O O . LEU A 1 1034 ? -16.231 13.555 23.058 1.00 89.25 1034 LEU A O 1
ATOM 8244 N N . HIS A 1 1035 ? -15.857 12.536 25.019 1.00 85.94 1035 HIS A N 1
ATOM 8245 C CA . HIS A 1 1035 ? -16.931 13.212 25.757 1.00 85.94 1035 HIS A CA 1
ATOM 8246 C C . HIS A 1 1035 ? -16.714 14.732 25.828 1.00 85.94 1035 HIS A C 1
ATOM 8248 O O . HIS A 1 1035 ? -17.629 15.508 25.562 1.00 85.94 1035 HIS A O 1
ATOM 8254 N N . GLU A 1 1036 ? -15.485 15.178 26.095 1.00 85.75 1036 GLU A N 1
ATOM 8255 C CA . GLU A 1 1036 ? -15.130 16.597 26.055 1.00 85.75 1036 GLU A CA 1
ATOM 8256 C C . GLU A 1 1036 ? -15.275 17.204 24.655 1.00 85.75 1036 GLU A C 1
ATOM 8258 O O . GLU A 1 1036 ? -15.596 18.387 24.570 1.00 85.75 1036 GLU A O 1
ATOM 8263 N N . LYS A 1 1037 ? -15.087 16.441 23.568 1.00 84.38 1037 LYS A N 1
ATOM 8264 C CA . LYS A 1 1037 ? -15.410 16.914 22.212 1.00 84.38 1037 LYS A CA 1
ATOM 8265 C C . LYS A 1 1037 ? -16.926 17.027 22.006 1.00 84.38 1037 LYS A C 1
ATOM 8267 O O . LYS A 1 1037 ? -17.389 18.081 21.580 1.00 84.38 1037 LYS A O 1
ATOM 8272 N N . ILE A 1 1038 ? -17.695 16.002 22.387 1.00 81.06 1038 ILE A N 1
ATOM 8273 C CA . ILE A 1 1038 ? -19.172 15.979 22.299 1.00 81.06 1038 ILE A CA 1
ATOM 8274 C C . ILE A 1 1038 ? -19.815 17.164 23.048 1.00 81.06 1038 ILE A C 1
ATOM 8276 O O . ILE A 1 1038 ? -20.827 17.689 22.599 1.00 81.06 1038 ILE A O 1
ATOM 8280 N N . LEU A 1 1039 ? -19.221 17.623 24.156 1.00 81.25 1039 LEU A N 1
ATOM 8281 C CA . LEU A 1 1039 ? -19.693 18.793 24.913 1.00 81.25 1039 LEU A CA 1
ATOM 8282 C C . LEU A 1 1039 ? -19.266 20.161 24.339 1.00 81.25 1039 LEU A C 1
ATOM 8284 O O . LEU A 1 1039 ? -19.752 21.189 24.815 1.00 81.25 1039 LEU A O 1
ATOM 8288 N N . ARG A 1 1040 ? -18.332 20.205 23.380 1.00 76.38 1040 ARG A N 1
ATOM 8289 C CA . ARG A 1 1040 ? -17.774 21.450 22.810 1.00 76.38 1040 ARG A CA 1
ATOM 8290 C C . ARG A 1 1040 ? -18.263 21.736 21.388 1.00 76.38 1040 ARG A C 1
ATOM 8292 O O . ARG A 1 1040 ? -18.316 22.903 21.007 1.00 76.38 1040 ARG A O 1
ATOM 8299 N N . ASP A 1 1041 ? -18.579 20.703 20.611 1.00 64.81 1041 ASP A N 1
ATOM 8300 C CA . ASP A 1 1041 ? -19.004 20.822 19.214 1.00 64.81 1041 ASP A CA 1
ATOM 8301 C C . ASP A 1 1041 ? -20.526 20.996 19.082 1.00 64.81 1041 ASP A C 1
ATOM 8303 O O . ASP A 1 1041 ? -21.291 20.061 19.306 1.00 64.81 1041 ASP A O 1
ATOM 8307 N N . ASN A 1 1042 ? -20.960 22.187 18.655 1.00 57.06 1042 ASN A N 1
ATOM 8308 C CA . ASN A 1 1042 ? -22.337 22.435 18.199 1.00 57.06 1042 ASN A CA 1
ATOM 8309 C C . ASN A 1 1042 ? -22.501 22.271 16.673 1.00 57.06 1042 ASN A C 1
ATOM 8311 O O . ASN A 1 1042 ? -23.624 22.093 16.210 1.00 57.06 1042 ASN A O 1
ATOM 8315 N N . ASP A 1 1043 ? -21.407 22.354 15.903 1.00 50.72 1043 ASP A N 1
ATOM 8316 C CA . ASP A 1 1043 ? -21.422 22.430 14.430 1.00 50.72 1043 ASP A CA 1
ATOM 8317 C C . ASP A 1 1043 ? -20.821 21.188 13.728 1.00 50.72 1043 ASP A C 1
ATOM 8319 O O . ASP A 1 1043 ? -20.973 21.045 12.514 1.00 50.72 1043 ASP A O 1
ATOM 8323 N N . THR A 1 1044 ? -20.155 20.278 14.454 1.00 53.72 1044 THR A N 1
ATOM 8324 C CA . THR A 1 1044 ? -19.530 19.062 13.887 1.00 53.72 1044 THR A CA 1
ATOM 8325 C C . THR A 1 1044 ? -20.287 17.803 14.317 1.00 53.72 1044 THR A C 1
ATOM 8327 O O . THR A 1 1044 ? -20.528 17.622 15.505 1.00 53.72 1044 THR A O 1
ATOM 8330 N N . GLU A 1 1045 ? -20.624 16.924 13.363 1.00 60.53 1045 GLU A N 1
ATOM 8331 C CA . GLU A 1 1045 ? -21.508 15.745 13.500 1.00 60.53 1045 GLU A CA 1
ATOM 8332 C C . GLU A 1 1045 ? -21.343 14.945 14.819 1.00 60.53 1045 GLU A C 1
ATOM 8334 O O . GLU A 1 1045 ? -20.493 14.049 14.907 1.00 60.53 1045 GLU A O 1
ATOM 8339 N N . PRO A 1 1046 ? -22.191 15.179 15.848 1.00 71.62 1046 PRO A N 1
ATOM 8340 C CA . PRO A 1 1046 ? -21.996 14.568 17.168 1.00 71.62 1046 PRO A CA 1
ATOM 8341 C C . PRO A 1 1046 ? -22.199 13.047 17.164 1.00 71.62 1046 PRO A C 1
ATOM 8343 O O . PRO A 1 1046 ? -21.640 12.337 18.001 1.00 71.62 1046 PRO A O 1
ATOM 8346 N N . LYS A 1 1047 ? -22.981 12.549 16.198 1.00 82.00 1047 LYS A N 1
ATOM 8347 C CA . LYS A 1 1047 ? -23.286 11.133 15.953 1.00 82.00 1047 LYS A CA 1
ATOM 8348 C C . LYS A 1 1047 ? -22.024 10.292 15.766 1.00 82.00 1047 LYS A C 1
ATOM 8350 O O . LYS A 1 1047 ? -21.819 9.345 16.517 1.00 82.00 1047 LYS A O 1
ATOM 8355 N N . LEU A 1 1048 ? -21.134 10.675 14.848 1.00 83.00 1048 LEU A N 1
ATOM 8356 C CA . LEU A 1 1048 ? -19.922 9.899 14.556 1.00 83.00 1048 LEU A CA 1
ATOM 8357 C C . LEU A 1 1048 ? -18.968 9.831 15.760 1.00 83.00 1048 LEU A C 1
ATOM 8359 O O . LEU A 1 1048 ? -18.380 8.784 16.025 1.00 83.00 1048 LEU A O 1
ATOM 8363 N N . VAL A 1 1049 ? -18.862 10.915 16.536 1.00 85.69 1049 VAL A N 1
ATOM 8364 C CA . VAL A 1 1049 ? -18.031 10.953 17.754 1.00 85.69 1049 VAL A CA 1
ATOM 8365 C C . VAL A 1 1049 ? -18.650 10.104 18.876 1.00 85.69 1049 VAL A C 1
ATOM 8367 O O . VAL A 1 1049 ? -17.922 9.407 19.586 1.00 85.69 1049 VAL A O 1
ATOM 8370 N N . LYS A 1 1050 ? -19.986 10.098 19.008 1.00 86.06 1050 LYS A N 1
ATOM 8371 C CA . LYS A 1 1050 ? -20.727 9.197 19.910 1.00 86.06 1050 LYS A CA 1
ATOM 8372 C C . LYS A 1 1050 ? -20.560 7.721 19.522 1.00 86.06 1050 LYS A C 1
ATOM 8374 O O . LYS A 1 1050 ? -20.296 6.895 20.394 1.00 86.06 1050 LYS A O 1
ATOM 8379 N N . GLU A 1 1051 ? -20.662 7.385 18.239 1.00 87.62 1051 GLU A N 1
ATOM 8380 C CA . GLU A 1 1051 ? -20.463 6.019 17.732 1.00 87.62 1051 GLU A CA 1
ATOM 8381 C C . GLU A 1 1051 ? -19.008 5.547 17.908 1.00 87.62 1051 GLU A C 1
ATOM 8383 O O . GLU A 1 1051 ? -18.771 4.427 18.364 1.00 87.62 1051 GLU A O 1
ATOM 8388 N N . LEU A 1 1052 ? -18.017 6.414 17.670 1.00 89.38 1052 LEU A N 1
ATOM 8389 C CA . LEU A 1 1052 ? -16.616 6.138 18.010 1.00 89.38 1052 LEU A CA 1
ATOM 8390 C C . LEU A 1 1052 ? -16.438 5.882 19.515 1.00 89.38 1052 LEU A C 1
ATOM 8392 O O . LEU A 1 1052 ? -15.735 4.950 19.897 1.00 89.38 1052 LEU A O 1
ATOM 8396 N N . ALA A 1 1053 ? -17.097 6.653 20.382 1.00 90.19 1053 ALA A N 1
ATOM 8397 C CA . ALA A 1 1053 ? -17.034 6.427 21.824 1.00 90.19 1053 ALA A CA 1
ATOM 8398 C C . ALA A 1 1053 ? -17.651 5.078 22.246 1.00 90.19 1053 ALA A C 1
ATOM 8400 O O . ALA A 1 1053 ? -17.041 4.375 23.054 1.00 90.19 1053 ALA A O 1
ATOM 8401 N N . LEU A 1 1054 ? -18.785 4.662 21.663 1.00 89.06 1054 LEU A N 1
ATOM 8402 C CA . LEU A 1 1054 ? -19.326 3.305 21.850 1.00 89.06 1054 LEU A CA 1
ATOM 8403 C C . LEU A 1 1054 ? -18.323 2.231 21.423 1.00 89.06 1054 LEU A C 1
ATOM 8405 O O . LEU A 1 1054 ? -18.059 1.296 22.175 1.00 89.06 1054 LEU A O 1
ATOM 8409 N N . ASN A 1 1055 ? -17.758 2.366 20.224 1.00 90.31 1055 ASN A N 1
ATOM 8410 C CA . ASN A 1 1055 ? -16.857 1.365 19.662 1.00 90.31 1055 ASN A CA 1
ATOM 8411 C C . ASN A 1 1055 ? -15.542 1.282 20.461 1.00 90.31 1055 ASN A C 1
ATOM 8413 O O . ASN A 1 1055 ? -15.069 0.184 20.738 1.00 90.31 1055 ASN A O 1
ATOM 8417 N N . CYS A 1 1056 ? -14.999 2.404 20.942 1.00 92.50 1056 CYS A N 1
ATOM 8418 C CA . CYS A 1 1056 ? -13.892 2.425 21.905 1.00 92.50 1056 CYS A CA 1
ATOM 8419 C C . CYS A 1 1056 ? -14.255 1.746 23.238 1.00 92.50 1056 CYS A C 1
ATOM 8421 O O . CYS A 1 1056 ? -13.445 0.991 23.777 1.00 92.50 1056 CYS A O 1
ATOM 8423 N N . TYR A 1 1057 ? -15.466 1.970 23.763 1.00 90.62 1057 TYR A N 1
ATOM 8424 C CA . TYR A 1 1057 ? -15.923 1.290 24.975 1.00 90.62 1057 TYR A CA 1
ATOM 8425 C C . TYR A 1 1057 ? -16.021 -0.233 24.762 1.00 90.62 1057 TYR A C 1
ATOM 8427 O O . TYR A 1 1057 ? -15.480 -0.994 25.564 1.00 90.62 1057 TYR A O 1
ATOM 8435 N N . PHE A 1 1058 ? -16.600 -0.685 23.646 1.00 89.19 1058 PHE A N 1
ATOM 8436 C CA . PHE A 1 1058 ? -16.709 -2.105 23.292 1.00 89.19 1058 PHE A CA 1
ATOM 8437 C C . PHE A 1 1058 ? -15.346 -2.801 23.139 1.00 89.19 1058 PHE A C 1
ATOM 8439 O O . PHE A 1 1058 ? -15.151 -3.893 23.675 1.00 89.19 1058 PHE A O 1
ATOM 8446 N N . GLU A 1 1059 ? -14.370 -2.167 22.479 1.00 92.06 1059 GLU A N 1
ATOM 8447 C CA . GLU A 1 1059 ? -13.008 -2.715 22.327 1.00 92.06 1059 GLU A CA 1
ATOM 8448 C C . GLU A 1 1059 ? -12.310 -2.960 23.677 1.00 92.06 1059 GLU A C 1
ATOM 8450 O O . GLU A 1 1059 ? -11.490 -3.872 23.791 1.00 92.06 1059 GLU A O 1
ATOM 8455 N N . SER A 1 1060 ? -12.656 -2.189 24.713 1.00 91.00 1060 SER A N 1
ATOM 8456 C CA . SER A 1 1060 ? -12.069 -2.326 26.052 1.00 91.00 1060 SER A CA 1
ATOM 8457 C C . SER A 1 1060 ? -12.499 -3.571 26.822 1.00 91.00 1060 SER A C 1
ATOM 8459 O O . SER A 1 1060 ? -11.784 -4.001 27.726 1.00 91.00 1060 SER A O 1
ATOM 8461 N N . GLN A 1 1061 ? -13.683 -4.109 26.507 1.00 89.25 1061 GLN A N 1
ATOM 8462 C CA . GLN A 1 1061 ? -14.299 -5.262 27.175 1.00 89.25 1061 GLN A CA 1
ATOM 8463 C C . GLN A 1 1061 ? -14.454 -5.120 28.714 1.00 89.25 1061 GLN A C 1
ATOM 8465 O O . GLN A 1 1061 ? -14.732 -6.109 29.395 1.00 89.25 1061 GLN A O 1
ATOM 8470 N N . SER A 1 1062 ? -14.312 -3.911 29.285 1.00 83.00 1062 SER A N 1
ATOM 8471 C CA . SER A 1 1062 ? -14.373 -3.668 30.738 1.00 83.00 1062 SER A CA 1
ATOM 8472 C C . SER A 1 1062 ? -15.746 -3.185 31.224 1.00 83.00 1062 SER A C 1
ATOM 8474 O O . SER A 1 1062 ? -16.366 -2.285 30.659 1.00 83.00 1062 SER A O 1
ATOM 8476 N N . ARG A 1 1063 ? -16.200 -3.746 32.350 1.00 73.12 1063 ARG A N 1
ATOM 8477 C CA . ARG A 1 1063 ? -17.519 -3.477 32.956 1.00 73.12 1063 ARG A CA 1
ATOM 8478 C C . ARG A 1 1063 ? -17.571 -2.230 33.848 1.00 73.12 1063 ARG A C 1
ATOM 8480 O O . ARG A 1 1063 ? -18.653 -1.781 34.214 1.00 73.12 1063 ARG A O 1
ATOM 8487 N N . ASN A 1 1064 ? -16.410 -1.672 34.203 1.00 70.62 1064 ASN A N 1
ATOM 8488 C CA . ASN A 1 1064 ? -16.259 -0.703 35.302 1.00 70.62 1064 ASN A CA 1
ATOM 8489 C C . ASN A 1 1064 ? -15.954 0.737 34.838 1.00 70.62 1064 ASN A C 1
ATOM 8491 O O . ASN A 1 1064 ? -15.606 1.592 35.648 1.00 70.62 1064 ASN A O 1
ATOM 8495 N N . LEU A 1 1065 ? -16.015 0.998 33.530 1.00 60.34 1065 LEU A N 1
ATOM 8496 C CA . LEU A 1 1065 ? -15.486 2.220 32.908 1.00 60.34 1065 LEU A CA 1
ATOM 8497 C C . LEU A 1 1065 ? -16.394 3.446 32.949 1.00 60.34 1065 LEU A C 1
ATOM 8499 O O . LEU A 1 1065 ? -15.909 4.570 32.814 1.00 60.34 1065 LEU A O 1
ATOM 8503 N N . LEU A 1 1066 ? -17.701 3.220 33.017 1.00 68.44 1066 LEU A N 1
ATOM 8504 C CA . LEU A 1 1066 ? -18.699 4.226 32.690 1.00 68.44 1066 LEU A CA 1
ATOM 8505 C C . LEU A 1 1066 ? -18.822 5.253 33.824 1.00 68.44 1066 LEU A C 1
ATOM 8507 O O . LEU A 1 1066 ? -19.232 4.912 34.931 1.00 68.44 1066 LEU A O 1
ATOM 8511 N N . SER A 1 1067 ? -18.496 6.520 33.550 1.00 73.50 1067 SER A N 1
ATOM 8512 C CA . SER A 1 1067 ? -18.929 7.615 34.421 1.00 73.50 1067 SER A CA 1
ATOM 8513 C C . SER A 1 1067 ? -20.414 7.899 34.195 1.00 73.50 1067 SER A C 1
ATOM 8515 O O . SER A 1 1067 ? -20.926 7.709 33.090 1.00 73.50 1067 SER A O 1
ATOM 8517 N N . VAL A 1 1068 ? -21.098 8.403 35.227 1.00 74.25 1068 VAL A N 1
ATOM 8518 C CA . VAL A 1 1068 ? -22.497 8.851 35.112 1.00 74.25 1068 VAL A CA 1
ATOM 8519 C C . VAL A 1 1068 ? -22.639 9.855 33.968 1.00 74.25 1068 VAL A C 1
ATOM 8521 O O . VAL A 1 1068 ? -23.494 9.663 33.113 1.00 74.25 1068 VAL A O 1
ATOM 8524 N N . ASP A 1 1069 ? -21.743 10.844 33.888 1.00 74.25 1069 ASP A N 1
ATOM 8525 C CA . ASP A 1 1069 ? -21.741 11.862 32.830 1.00 74.25 1069 ASP A CA 1
ATOM 8526 C C . ASP A 1 1069 ? -21.711 11.238 31.424 1.00 74.25 1069 ASP A C 1
ATOM 8528 O O . ASP A 1 1069 ? -22.466 11.646 30.545 1.00 74.25 1069 ASP A O 1
ATOM 8532 N N . PHE A 1 1070 ? -20.884 10.204 31.215 1.00 76.50 1070 PHE A N 1
ATOM 8533 C CA . PHE A 1 1070 ? -20.784 9.519 29.928 1.00 76.50 1070 PHE A CA 1
ATOM 8534 C C . PHE A 1 1070 ? -22.081 8.774 29.581 1.00 76.50 1070 PHE A C 1
ATOM 8536 O O . PHE A 1 1070 ? -22.580 8.920 28.464 1.00 76.50 1070 PHE A O 1
ATOM 8543 N N . ILE A 1 1071 ? -22.669 8.046 30.541 1.00 78.12 1071 ILE A N 1
ATOM 8544 C CA . ILE A 1 1071 ? -23.971 7.382 30.361 1.00 78.12 1071 ILE A CA 1
ATOM 8545 C C . ILE A 1 1071 ? -25.051 8.426 30.044 1.00 78.12 1071 ILE A C 1
ATOM 8547 O O . ILE A 1 1071 ? -25.800 8.261 29.084 1.00 78.12 1071 ILE A O 1
ATOM 8551 N N . GLU A 1 1072 ? -25.116 9.533 30.787 1.00 76.88 1072 GLU A N 1
ATOM 8552 C CA . GLU A 1 1072 ? -26.109 10.588 30.557 1.00 76.88 1072 GLU A CA 1
ATOM 8553 C C . GLU A 1 1072 ? -25.909 11.337 29.234 1.00 76.88 1072 GLU A C 1
ATOM 8555 O O . GLU A 1 1072 ? -26.897 11.752 28.629 1.00 76.88 1072 GLU A O 1
ATOM 8560 N N . SER A 1 1073 ? -24.671 11.452 28.743 1.00 75.81 1073 SER A N 1
ATOM 8561 C CA . SER A 1 1073 ? -24.373 12.004 27.414 1.00 75.81 1073 SER A CA 1
ATOM 8562 C C . SER A 1 1073 ? -24.853 11.101 26.269 1.00 75.81 1073 SER A C 1
ATOM 8564 O O . SER A 1 1073 ? -25.135 11.589 25.167 1.00 75.81 1073 SER A O 1
ATOM 8566 N N . PHE A 1 1074 ? -24.957 9.788 26.514 1.00 78.56 1074 PHE A N 1
ATOM 8567 C CA . PHE A 1 1074 ? -25.337 8.804 25.504 1.00 78.56 1074 PHE A CA 1
ATOM 8568 C C . PHE A 1 1074 ? -26.832 8.462 25.526 1.00 78.56 1074 PHE A C 1
ATOM 8570 O O . PHE A 1 1074 ? -27.459 8.437 24.470 1.00 78.56 1074 PHE A O 1
ATOM 8577 N N . PHE A 1 1075 ? -27.414 8.241 26.708 1.00 79.88 1075 PHE A N 1
ATOM 8578 C CA . PHE A 1 1075 ? -28.834 7.916 26.896 1.00 79.88 1075 PHE A CA 1
ATOM 8579 C C . PHE A 1 1075 ? -29.713 9.174 26.777 1.00 79.88 1075 PHE A C 1
ATOM 8581 O O . PHE A 1 1075 ? -30.303 9.656 27.749 1.00 79.88 1075 PHE A O 1
ATOM 8588 N N . THR A 1 1076 ? -29.763 9.724 25.564 1.00 83.06 1076 THR A N 1
ATOM 8589 C CA . THR A 1 1076 ? -30.659 10.809 25.152 1.00 83.06 1076 THR A CA 1
ATOM 8590 C C . THR A 1 1076 ? -32.048 10.284 24.767 1.00 83.06 1076 THR A C 1
ATOM 8592 O O . THR A 1 1076 ? -32.250 9.080 24.631 1.00 83.06 1076 THR A O 1
ATOM 8595 N N . GLU A 1 1077 ? -33.026 11.185 24.605 1.00 82.19 1077 GLU A N 1
ATOM 8596 C CA . GLU A 1 1077 ? -34.393 10.800 24.209 1.00 82.19 1077 GLU A CA 1
ATOM 8597 C C . GLU A 1 1077 ? -34.428 10.120 22.830 1.00 82.19 1077 GLU A C 1
ATOM 8599 O O . GLU A 1 1077 ? -35.139 9.133 22.639 1.00 82.19 1077 GLU A O 1
ATOM 8604 N N . ASP A 1 1078 ? -33.637 10.648 21.898 1.00 83.38 1078 ASP A N 1
ATOM 8605 C CA . ASP A 1 1078 ? -33.393 10.093 20.570 1.00 83.38 1078 ASP A CA 1
ATOM 8606 C C . ASP A 1 1078 ? -31.958 9.547 20.511 1.00 83.38 1078 ASP A C 1
ATOM 8608 O O . ASP A 1 1078 ? -31.033 10.170 21.051 1.00 83.38 1078 ASP A O 1
ATOM 8612 N N . ILE A 1 1079 ? -31.769 8.392 19.872 1.00 83.69 1079 ILE A N 1
ATOM 8613 C CA . ILE A 1 1079 ? -30.465 7.740 19.684 1.00 83.69 1079 ILE A CA 1
ATOM 8614 C C . ILE A 1 1079 ? -30.334 7.314 18.218 1.00 83.69 1079 ILE A C 1
ATOM 8616 O O . ILE A 1 1079 ? -31.018 6.398 17.764 1.00 83.69 1079 ILE A O 1
ATOM 8620 N N . GLU A 1 1080 ? -29.418 7.947 17.486 1.00 84.94 1080 GLU A N 1
ATOM 8621 C CA . GLU A 1 1080 ? -29.038 7.530 16.133 1.00 84.94 1080 GLU A CA 1
ATOM 8622 C C . GLU A 1 1080 ? -27.830 6.584 16.165 1.00 84.94 1080 GLU A C 1
ATOM 8624 O O . GLU A 1 1080 ? -26.863 6.849 16.879 1.00 84.94 1080 GLU A O 1
ATOM 8629 N N . LEU A 1 1081 ? -27.873 5.508 15.370 1.00 83.75 1081 LEU A N 1
ATOM 8630 C CA . LEU A 1 1081 ? -26.783 4.537 15.209 1.00 83.75 1081 LEU A CA 1
ATOM 8631 C C . LEU A 1 1081 ? -26.641 4.124 13.737 1.00 83.75 1081 LEU A C 1
ATOM 8633 O O . LEU A 1 1081 ? -27.628 3.736 13.102 1.00 83.75 1081 LEU A O 1
ATOM 8637 N N . SER A 1 1082 ? -25.418 4.156 13.207 1.00 83.12 1082 SER A N 1
ATOM 8638 C CA . SER A 1 1082 ? -25.089 3.694 11.857 1.00 83.12 1082 SER A CA 1
ATOM 8639 C C . SER A 1 1082 ? -24.347 2.348 11.854 1.00 83.12 1082 SER A C 1
ATOM 8641 O O . SER A 1 1082 ? -23.392 2.127 12.595 1.00 83.12 1082 SER A O 1
ATOM 8643 N N . GLY A 1 1083 ? -24.786 1.428 10.992 1.00 77.31 1083 GLY A N 1
ATOM 8644 C CA . GLY A 1 1083 ? -24.161 0.117 10.803 1.00 77.31 1083 GLY A CA 1
ATOM 8645 C C . GLY A 1 1083 ? -24.291 -0.861 11.983 1.00 77.31 1083 GLY A C 1
ATOM 8646 O O . GLY A 1 1083 ? -24.714 -0.532 13.089 1.00 77.31 1083 GLY A O 1
ATOM 8647 N N . ASN A 1 1084 ? -23.921 -2.122 11.735 1.00 75.00 1084 ASN A N 1
ATOM 8648 C CA . ASN A 1 1084 ? -24.107 -3.201 12.713 1.00 75.00 1084 ASN A CA 1
ATOM 8649 C C . ASN A 1 1084 ? -23.247 -3.029 13.977 1.00 75.00 1084 ASN A C 1
ATOM 8651 O O . ASN A 1 1084 ? -23.665 -3.443 15.053 1.00 75.00 1084 ASN A O 1
ATOM 8655 N N . ASP A 1 1085 ? -22.047 -2.454 13.870 1.00 79.56 1085 ASP A N 1
ATOM 8656 C CA . ASP A 1 1085 ? -21.081 -2.419 14.976 1.00 79.56 1085 ASP A CA 1
ATOM 8657 C C . ASP A 1 1085 ? -21.461 -1.392 16.036 1.00 79.56 1085 ASP A C 1
ATOM 8659 O O . ASP A 1 1085 ? -21.457 -1.731 17.214 1.00 79.56 1085 ASP A O 1
ATOM 8663 N N . SER A 1 1086 ? -21.896 -0.193 15.637 1.00 83.44 1086 SER A N 1
ATOM 8664 C CA . SER A 1 1086 ? -22.427 0.803 16.572 1.00 83.44 1086 SER A CA 1
ATOM 8665 C C . SER A 1 1086 ? -23.657 0.265 17.317 1.00 83.44 1086 SER A C 1
ATOM 8667 O O . SER A 1 1086 ? -23.811 0.521 18.509 1.00 83.44 1086 SER A O 1
ATOM 8669 N N . VAL A 1 1087 ? -24.489 -0.564 16.668 1.00 79.31 1087 VAL A N 1
ATOM 8670 C CA . VAL A 1 1087 ? -25.614 -1.255 17.327 1.00 79.31 1087 VAL A CA 1
ATOM 8671 C C . VAL A 1 1087 ? -25.146 -2.378 18.259 1.00 79.31 1087 VAL A C 1
ATOM 8673 O O . VAL A 1 1087 ? -25.643 -2.472 19.379 1.00 79.31 1087 VAL A O 1
ATOM 8676 N N . ASN A 1 1088 ? -24.171 -3.199 17.862 1.00 79.88 1088 ASN A N 1
ATOM 8677 C CA . ASN A 1 1088 ? -23.602 -4.241 18.726 1.00 79.88 1088 ASN A CA 1
ATOM 8678 C C . ASN A 1 1088 ? -22.939 -3.630 19.978 1.00 79.88 1088 ASN A C 1
ATOM 8680 O O . ASN A 1 1088 ? -23.201 -4.078 21.095 1.00 79.88 1088 ASN A O 1
ATOM 8684 N N . SER A 1 1089 ? -22.155 -2.563 19.806 1.00 86.19 1089 SER A N 1
ATOM 8685 C CA . SER A 1 1089 ? -21.545 -1.783 20.888 1.00 86.19 1089 SER A CA 1
ATOM 8686 C C . SER A 1 1089 ? -22.594 -1.107 21.781 1.00 86.19 1089 SER A C 1
ATOM 8688 O O . SER A 1 1089 ? -22.410 -1.044 22.996 1.00 86.19 1089 SER A O 1
ATOM 8690 N N . PHE A 1 1090 ? -23.721 -0.650 21.220 1.00 84.56 1090 PHE A N 1
ATOM 8691 C CA . PHE A 1 1090 ? -24.843 -0.113 21.997 1.00 84.56 1090 PHE A CA 1
ATOM 8692 C C . PHE A 1 1090 ? -25.568 -1.190 22.817 1.00 84.56 1090 PHE A C 1
ATOM 8694 O O . PHE A 1 1090 ? -25.859 -0.956 23.986 1.00 84.56 1090 PHE A O 1
ATOM 8701 N N . VAL A 1 1091 ? -25.813 -2.389 22.276 1.00 79.38 1091 VAL A N 1
ATOM 8702 C CA . VAL A 1 1091 ? -26.398 -3.489 23.071 1.00 79.38 1091 VAL A CA 1
ATOM 8703 C C . VAL A 1 1091 ? -25.442 -3.952 24.166 1.00 79.38 1091 VAL A C 1
ATOM 8705 O O . VAL A 1 1091 ? -25.872 -4.222 25.285 1.00 79.38 1091 VAL A O 1
ATOM 8708 N N . TRP A 1 1092 ? -24.141 -3.982 23.883 1.00 82.06 1092 TRP A N 1
ATOM 8709 C CA . TRP A 1 1092 ? -23.132 -4.263 24.899 1.00 82.06 1092 TRP A CA 1
ATOM 8710 C C . TRP A 1 1092 ? -23.109 -3.182 25.997 1.00 82.06 1092 TRP A C 1
ATOM 8712 O O . TRP A 1 1092 ? -22.965 -3.512 27.173 1.00 82.06 1092 TRP A O 1
ATOM 8722 N N . LEU A 1 1093 ? -23.340 -1.907 25.656 1.00 84.12 1093 LEU A N 1
ATOM 8723 C CA . LEU A 1 1093 ? -23.558 -0.840 26.641 1.00 84.12 1093 LEU A CA 1
ATOM 8724 C C . LEU A 1 1093 ? -24.851 -1.052 27.451 1.00 84.12 1093 LEU A C 1
ATOM 8726 O O . LEU A 1 1093 ? -24.801 -0.921 28.673 1.00 84.12 1093 LEU A O 1
ATOM 8730 N N . LEU A 1 1094 ? -25.977 -1.407 26.814 1.00 78.19 1094 LEU A N 1
ATOM 8731 C CA . LEU A 1 1094 ? -27.246 -1.698 27.504 1.00 78.19 1094 LEU A CA 1
ATOM 8732 C C . LEU A 1 1094 ? -27.064 -2.785 28.569 1.00 78.19 1094 LEU A C 1
ATOM 8734 O O . LEU A 1 1094 ? -27.339 -2.528 29.738 1.00 78.19 1094 LEU A O 1
ATOM 8738 N N . GLN A 1 1095 ? -26.482 -3.929 28.190 1.00 76.75 1095 GLN A N 1
ATOM 8739 C CA . GLN A 1 1095 ? -26.179 -5.047 29.094 1.00 76.75 1095 GLN A CA 1
ATOM 8740 C C . GLN A 1 1095 ? -25.446 -4.594 30.368 1.00 76.75 1095 GLN A C 1
ATOM 8742 O O . GLN A 1 1095 ? -25.841 -4.944 31.478 1.00 76.75 1095 GLN A O 1
ATOM 8747 N N . HIS A 1 1096 ? -24.395 -3.783 30.228 1.00 76.62 1096 HIS A N 1
ATOM 8748 C CA . HIS A 1 1096 ? -23.582 -3.353 31.369 1.00 76.62 1096 HIS A CA 1
ATOM 8749 C C . HIS A 1 1096 ? -24.230 -2.221 32.183 1.00 76.62 1096 HIS A C 1
ATOM 8751 O O . HIS A 1 1096 ? -24.044 -2.161 33.399 1.00 76.62 1096 HIS A O 1
ATOM 8757 N N . VAL A 1 1097 ? -25.043 -1.361 31.563 1.00 74.56 1097 VAL A N 1
ATOM 8758 C CA . VAL A 1 1097 ? -25.870 -0.380 32.290 1.00 74.56 1097 VAL A CA 1
ATOM 8759 C C . VAL A 1 1097 ? -26.994 -1.081 33.064 1.00 74.56 1097 VAL A C 1
ATOM 8761 O O . VAL A 1 1097 ? -27.281 -0.686 34.193 1.00 74.56 1097 VAL A O 1
ATOM 8764 N N . ALA A 1 1098 ? -27.572 -2.160 32.528 1.00 68.56 1098 ALA A N 1
ATOM 8765 C CA . ALA A 1 1098 ? -28.533 -3.006 33.232 1.00 68.56 1098 ALA A CA 1
ATOM 8766 C C . ALA A 1 1098 ? -27.896 -3.755 34.420 1.00 68.56 1098 ALA A C 1
ATOM 8768 O O . ALA A 1 1098 ? -28.502 -3.802 35.488 1.00 68.56 1098 ALA A O 1
ATOM 8769 N N . GLU A 1 1099 ? -26.655 -4.244 34.304 1.00 67.44 1099 GLU A N 1
ATOM 8770 C CA . GLU A 1 1099 ? -25.903 -4.775 35.458 1.00 67.44 1099 GLU A CA 1
ATOM 8771 C C . GLU A 1 1099 ? -25.640 -3.690 36.530 1.00 67.44 1099 GLU A C 1
ATOM 8773 O O . GLU A 1 1099 ? -25.800 -3.940 37.725 1.00 67.44 1099 GLU A O 1
ATOM 8778 N N . GLN A 1 1100 ? -25.292 -2.453 36.143 1.00 63.00 1100 GLN A N 1
ATOM 8779 C CA . GLN A 1 1100 ? -25.042 -1.361 37.104 1.00 63.00 1100 GLN A CA 1
ATOM 8780 C C . GLN A 1 1100 ? -26.314 -0.705 37.683 1.00 63.00 1100 GLN A C 1
ATOM 8782 O O . GLN A 1 1100 ? -26.258 -0.033 38.723 1.00 63.00 1100 GLN A O 1
ATOM 8787 N N . ARG A 1 1101 ? -27.479 -0.914 37.065 1.00 61.53 1101 ARG A N 1
ATOM 8788 C CA . ARG A 1 1101 ? -28.795 -0.476 37.562 1.00 61.53 1101 ARG A CA 1
ATOM 8789 C C . ARG A 1 1101 ? -29.093 -1.033 38.958 1.00 61.53 1101 ARG A C 1
ATOM 8791 O O . ARG A 1 1101 ? -29.596 -0.297 39.806 1.00 61.53 1101 ARG A O 1
ATOM 8798 N N . GLU A 1 1102 ? -28.749 -2.299 39.213 1.00 55.84 1102 GLU A N 1
ATOM 8799 C CA . GLU A 1 1102 ? -28.958 -2.959 40.515 1.00 55.84 1102 GLU A CA 1
ATOM 8800 C C . GLU A 1 1102 ? -28.147 -2.315 41.655 1.00 55.84 1102 GLU A C 1
ATOM 8802 O O . GLU A 1 1102 ? -28.519 -2.424 42.823 1.00 55.84 1102 GLU A O 1
ATOM 8807 N N . LEU A 1 1103 ? -27.058 -1.615 41.318 1.00 50.50 1103 LEU A N 1
ATOM 8808 C CA . LEU A 1 1103 ? -26.131 -0.990 42.266 1.00 50.50 1103 LEU A CA 1
ATOM 8809 C C . LEU A 1 1103 ? -26.387 0.514 42.459 1.00 50.50 1103 LEU A C 1
ATOM 8811 O O . LEU A 1 1103 ? -26.134 1.047 43.538 1.00 50.50 1103 LEU A O 1
ATOM 8815 N N . SER A 1 1104 ? -26.870 1.201 41.419 1.00 56.09 1104 SER A N 1
ATOM 8816 C CA . SER A 1 1104 ? -27.048 2.663 41.394 1.00 56.09 1104 SER A CA 1
ATOM 8817 C C . SER A 1 1104 ? -28.484 3.130 41.654 1.00 56.09 1104 SER A C 1
ATOM 8819 O O . SER A 1 1104 ? -28.683 4.244 42.138 1.00 56.09 1104 SER A O 1
ATOM 8821 N N . GLY A 1 1105 ? -29.490 2.312 41.327 1.00 56.81 1105 GLY A N 1
ATOM 8822 C CA . GLY A 1 1105 ? -30.907 2.673 41.444 1.00 56.81 1105 GLY A CA 1
ATOM 8823 C C . GLY A 1 1105 ? -31.405 3.719 40.433 1.00 56.81 1105 GLY A C 1
ATOM 8824 O O . GLY A 1 1105 ? -32.570 4.111 40.509 1.00 56.81 1105 GLY A O 1
ATOM 8825 N N . VAL A 1 1106 ? -30.565 4.162 39.491 1.00 61.50 1106 VAL A N 1
ATOM 8826 C CA . VAL A 1 1106 ? -30.935 5.096 38.415 1.00 61.50 1106 VAL A CA 1
ATOM 8827 C C . VAL A 1 1106 ? -31.181 4.313 37.131 1.00 61.50 1106 VAL A C 1
ATOM 8829 O O . VAL A 1 1106 ? -30.351 3.513 36.709 1.00 61.50 1106 VAL A O 1
ATOM 8832 N N . ASP A 1 1107 ? -32.328 4.552 36.500 1.00 68.38 1107 ASP A N 1
ATOM 8833 C CA . ASP A 1 1107 ? -32.739 3.826 35.304 1.00 68.38 1107 ASP A CA 1
ATOM 8834 C C . ASP A 1 1107 ? -32.523 4.651 34.030 1.00 68.38 1107 ASP A C 1
ATOM 8836 O O . ASP A 1 1107 ? -33.438 5.285 33.509 1.00 68.38 1107 ASP A O 1
ATOM 8840 N N . TYR A 1 1108 ? -31.289 4.663 33.523 1.00 70.81 1108 TYR A N 1
ATOM 8841 C CA . TYR A 1 1108 ? -30.936 5.427 32.319 1.00 70.81 1108 TYR A CA 1
ATOM 8842 C C . TYR A 1 1108 ? -31.710 4.974 31.066 1.00 70.81 1108 TYR A C 1
ATOM 8844 O O . TYR A 1 1108 ? -31.929 5.782 30.164 1.00 70.81 1108 TYR A O 1
ATOM 8852 N N . SER A 1 1109 ? -32.189 3.723 31.042 1.00 68.56 1109 SER A N 1
ATOM 8853 C CA . SER A 1 1109 ? -33.028 3.176 29.966 1.00 68.56 1109 SER A CA 1
ATOM 8854 C C . SER A 1 1109 ? -34.362 3.919 29.799 1.00 68.56 1109 SER A C 1
ATOM 8856 O O . SER A 1 1109 ? -34.842 4.072 28.677 1.00 68.56 1109 SER A O 1
ATOM 8858 N N . ASP A 1 1110 ? -34.921 4.466 30.888 1.00 74.38 1110 ASP A N 1
ATOM 8859 C CA . ASP A 1 1110 ? -36.201 5.184 30.877 1.00 74.38 1110 ASP A CA 1
ATOM 8860 C C . ASP A 1 1110 ? -36.115 6.549 30.168 1.00 74.38 1110 ASP A C 1
ATOM 8862 O O . ASP A 1 1110 ? -37.154 7.160 29.910 1.00 74.38 1110 ASP A O 1
ATOM 8866 N N . LYS A 1 1111 ? -34.915 7.041 29.823 1.00 78.31 1111 LYS A N 1
ATOM 8867 C CA . LYS A 1 1111 ? -34.754 8.274 29.032 1.00 78.31 1111 LYS A CA 1
ATOM 8868 C C . LYS A 1 1111 ? -35.047 8.077 27.544 1.00 78.31 1111 LYS A C 1
ATOM 8870 O O . LYS A 1 1111 ? -35.469 9.030 26.896 1.00 78.31 1111 LYS A O 1
ATOM 8875 N N . VAL A 1 1112 ? -34.811 6.882 27.002 1.00 79.81 1112 VAL A N 1
ATOM 8876 C CA . VAL A 1 1112 ? -34.843 6.628 25.553 1.00 79.81 1112 VAL A CA 1
ATOM 8877 C C . VAL A 1 1112 ? -36.287 6.458 25.085 1.00 79.81 1112 VAL A C 1
ATOM 8879 O O . VAL A 1 1112 ? -36.963 5.514 25.494 1.00 79.81 1112 VAL A O 1
ATOM 8882 N N . SER A 1 1113 ? -36.761 7.354 24.213 1.00 76.19 1113 SER A N 1
ATOM 8883 C CA . SER A 1 1113 ? -38.092 7.263 23.591 1.00 76.19 1113 SER A CA 1
ATOM 8884 C C . SER A 1 1113 ? -38.028 6.878 22.110 1.00 76.19 1113 SER A C 1
ATOM 8886 O O . SER A 1 1113 ? -38.991 6.302 21.589 1.00 76.19 1113 SER A O 1
ATOM 8888 N N . LYS A 1 1114 ? -36.888 7.109 21.441 1.00 77.25 1114 LYS A N 1
ATOM 8889 C CA . LYS A 1 1114 ? -36.671 6.764 20.029 1.00 77.25 1114 LYS A CA 1
ATOM 8890 C C . LYS A 1 1114 ? -35.277 6.196 19.765 1.00 77.25 1114 LYS A C 1
ATOM 8892 O O . LYS A 1 1114 ? -34.295 6.629 20.362 1.00 77.25 1114 LYS A O 1
ATOM 8897 N N . ILE A 1 1115 ? -35.198 5.263 18.818 1.00 78.88 1115 ILE A N 1
ATOM 8898 C CA . ILE A 1 1115 ? -33.944 4.785 18.222 1.00 78.88 1115 ILE A CA 1
ATOM 8899 C C . ILE A 1 1115 ? -34.056 4.866 16.697 1.00 78.88 1115 ILE A C 1
ATOM 8901 O O . ILE A 1 1115 ? -35.049 4.418 16.120 1.00 78.88 1115 ILE A O 1
ATOM 8905 N N . HIS A 1 1116 ? -33.021 5.386 16.042 1.00 79.88 1116 HIS A N 1
ATOM 8906 C CA . HIS A 1 1116 ? -32.894 5.463 14.591 1.00 79.88 1116 HIS A CA 1
ATOM 8907 C C . HIS A 1 1116 ? -31.700 4.633 14.110 1.00 79.88 1116 HIS A C 1
ATOM 8909 O O . HIS A 1 1116 ? -30.546 5.010 14.320 1.00 79.88 1116 HIS A O 1
ATOM 8915 N N . LEU A 1 1117 ? -31.973 3.530 13.412 1.00 77.75 1117 LEU A N 1
ATOM 8916 C CA . LEU A 1 1117 ? -30.952 2.661 12.829 1.00 77.75 1117 LEU A CA 1
ATOM 8917 C C . LEU A 1 1117 ? -30.751 2.972 11.342 1.00 77.75 1117 LEU A C 1
ATOM 8919 O O . LEU A 1 1117 ? -31.709 2.993 10.566 1.00 77.75 1117 LEU A O 1
ATOM 8923 N N . GLU A 1 1118 ? -29.500 3.178 10.940 1.00 78.62 1118 GLU A N 1
ATOM 8924 C CA . GLU A 1 1118 ? -29.110 3.516 9.569 1.00 78.62 1118 GLU A CA 1
ATOM 8925 C C . GLU A 1 1118 ? -28.189 2.440 8.971 1.00 78.62 1118 GLU A C 1
ATOM 8927 O O . GLU A 1 1118 ? -27.226 2.014 9.606 1.00 78.62 1118 GLU A O 1
ATOM 8932 N N . ALA A 1 1119 ? -28.473 1.994 7.743 1.00 74.00 1119 ALA A N 1
ATOM 8933 C CA . ALA A 1 1119 ? -27.643 1.061 6.962 1.00 74.00 1119 ALA A CA 1
ATOM 8934 C C . ALA A 1 1119 ? -27.303 -0.291 7.646 1.00 74.00 1119 ALA A C 1
ATOM 8936 O O . ALA A 1 1119 ? -26.324 -0.952 7.298 1.00 74.00 1119 ALA A O 1
ATOM 8937 N N . CYS A 1 1120 ? -28.116 -0.733 8.609 1.00 70.75 1120 CYS A N 1
ATOM 8938 C CA . CYS A 1 1120 ? -27.921 -1.985 9.352 1.00 70.75 1120 CYS A CA 1
ATOM 8939 C C . CYS A 1 1120 ? -28.480 -3.218 8.610 1.00 70.75 1120 CYS A C 1
ATOM 8941 O O . CYS A 1 1120 ? -29.361 -3.091 7.759 1.00 70.75 1120 CYS A O 1
ATOM 8943 N N . ASN A 1 1121 ? -28.041 -4.431 8.968 1.00 68.25 1121 ASN A N 1
ATOM 8944 C CA . ASN A 1 1121 ? -28.636 -5.692 8.499 1.00 68.25 1121 ASN A CA 1
ATOM 8945 C C . ASN A 1 1121 ? -29.536 -6.311 9.583 1.00 68.25 1121 ASN A C 1
ATOM 8947 O O . ASN A 1 1121 ? -29.063 -6.924 10.544 1.00 68.25 1121 ASN A O 1
ATOM 8951 N N . LEU A 1 1122 ? -30.850 -6.170 9.407 1.00 63.28 1122 LEU A N 1
ATOM 8952 C CA . LEU A 1 1122 ? -31.867 -6.482 10.417 1.00 63.28 1122 LEU A CA 1
ATOM 8953 C C . LEU A 1 1122 ? -31.946 -7.977 10.763 1.00 63.28 1122 LEU A C 1
ATOM 8955 O O . LEU A 1 1122 ? -32.286 -8.323 11.894 1.00 63.28 1122 LEU A O 1
ATOM 8959 N N . SER A 1 1123 ? -31.573 -8.858 9.828 1.00 56.25 1123 SER A N 1
ATOM 8960 C CA . SER A 1 1123 ? -31.541 -10.314 10.049 1.00 56.25 1123 SER A CA 1
ATOM 8961 C C . SER A 1 1123 ? -30.626 -10.711 11.212 1.00 56.25 1123 SER A C 1
ATOM 8963 O O . SER A 1 1123 ? -31.000 -11.518 12.063 1.00 56.25 1123 SER A O 1
ATOM 8965 N N . ARG A 1 1124 ? -29.439 -10.096 11.299 1.00 54.38 1124 ARG A N 1
ATOM 8966 C CA . ARG A 1 1124 ? -28.390 -10.448 12.271 1.00 54.38 1124 ARG A CA 1
ATOM 8967 C C . ARG A 1 1124 ? -28.527 -9.684 13.591 1.00 54.38 1124 ARG A C 1
ATOM 8969 O O . ARG A 1 1124 ? -28.165 -10.220 14.635 1.00 54.38 1124 ARG A O 1
ATOM 8976 N N . LEU A 1 1125 ? -29.163 -8.508 13.576 1.00 54.56 1125 LEU A N 1
ATOM 8977 C CA . LEU A 1 1125 ? -29.593 -7.802 14.794 1.00 54.56 1125 LEU A CA 1
ATOM 8978 C C . LEU A 1 1125 ? -30.669 -8.575 15.593 1.00 54.56 1125 LEU A C 1
ATOM 8980 O O . LEU A 1 1125 ? -30.841 -8.346 16.790 1.00 54.56 1125 LEU A O 1
ATOM 8984 N N . SER A 1 1126 ? -31.383 -9.506 14.950 1.00 51.94 1126 SER A N 1
ATOM 8985 C CA . SER A 1 1126 ? -32.624 -10.109 15.459 1.00 51.94 1126 SER A CA 1
ATOM 8986 C C . SER A 1 1126 ? -32.560 -10.793 16.828 1.00 51.94 1126 SER A C 1
ATOM 8988 O O . SER A 1 1126 ? -33.567 -10.819 17.531 1.00 51.94 1126 SER A O 1
ATOM 8990 N N . LYS A 1 1127 ? -31.408 -11.356 17.214 1.00 52.03 1127 LYS A N 1
ATOM 8991 C CA . LYS A 1 1127 ? -31.267 -12.150 18.450 1.00 52.03 1127 LYS A CA 1
ATOM 8992 C C . LYS A 1 1127 ? -30.691 -11.341 19.608 1.00 52.03 1127 LYS A C 1
ATOM 8994 O O . LYS A 1 1127 ? -31.250 -11.361 20.696 1.00 52.03 1127 LYS A O 1
ATOM 8999 N N . VAL A 1 1128 ? -29.592 -10.625 19.371 1.00 50.16 1128 VAL A N 1
ATOM 9000 C CA . VAL A 1 1128 ? -28.863 -9.901 20.425 1.00 50.16 1128 VAL A CA 1
ATOM 9001 C C . VAL A 1 1128 ? -29.583 -8.610 20.803 1.00 50.16 1128 VAL A C 1
ATOM 9003 O O . VAL A 1 1128 ? -29.843 -8.389 21.981 1.00 50.16 1128 VAL A O 1
ATOM 9006 N N . VAL A 1 1129 ? -30.002 -7.793 19.830 1.00 54.66 1129 VAL A N 1
ATOM 9007 C CA . VAL A 1 1129 ? -30.707 -6.537 20.138 1.00 54.66 1129 VAL A CA 1
ATOM 9008 C C . VAL A 1 1129 ? -32.066 -6.830 20.785 1.00 54.66 1129 VAL A C 1
ATOM 9010 O O . VAL A 1 1129 ? -32.435 -6.188 21.763 1.00 54.66 1129 VAL A O 1
ATOM 9013 N N . ALA A 1 1130 ? -32.794 -7.845 20.308 1.00 54.50 1130 ALA A N 1
ATOM 9014 C CA . ALA A 1 1130 ? -34.134 -8.165 20.807 1.00 54.50 1130 ALA A CA 1
ATOM 9015 C C . ALA A 1 1130 ? -34.171 -8.837 22.196 1.00 54.50 1130 ALA A C 1
ATOM 9017 O O . ALA A 1 1130 ? -35.246 -8.918 22.787 1.00 54.50 1130 ALA A O 1
ATOM 9018 N N . LEU A 1 1131 ? -33.027 -9.289 22.727 1.00 58.91 1131 LEU A N 1
ATOM 9019 C CA . LEU A 1 1131 ? -32.898 -9.715 24.127 1.00 58.91 1131 LEU A CA 1
ATOM 9020 C C . LEU A 1 1131 ? -32.863 -8.525 25.101 1.00 58.91 1131 LEU A C 1
ATOM 9022 O O . LEU A 1 1131 ? -33.355 -8.660 26.216 1.00 58.91 1131 LEU A O 1
ATOM 9026 N N . HIS A 1 1132 ? -32.328 -7.375 24.673 1.00 63.34 1132 HIS A N 1
ATOM 9027 C CA . HIS A 1 1132 ? -32.053 -6.217 25.541 1.00 63.34 1132 HIS A CA 1
ATOM 9028 C C . HIS A 1 1132 ? -32.913 -4.980 25.232 1.00 63.34 1132 HIS A C 1
ATOM 9030 O O . HIS A 1 1132 ? -33.115 -4.134 26.094 1.00 63.34 1132 HIS A O 1
ATOM 9036 N N . LEU A 1 1133 ? -33.535 -4.902 24.051 1.00 63.75 1133 LEU A N 1
ATOM 9037 C CA . LEU A 1 1133 ? -34.605 -3.937 23.750 1.00 63.75 1133 LEU A CA 1
ATOM 9038 C C . LEU A 1 1133 ? -35.735 -3.873 24.804 1.00 63.75 1133 LEU A C 1
ATOM 9040 O O . LEU A 1 1133 ? -36.197 -2.763 25.067 1.00 63.75 1133 LEU A O 1
ATOM 9044 N N . PRO A 1 1134 ? -36.165 -4.982 25.446 1.00 65.19 1134 PRO A N 1
ATOM 9045 C CA . PRO A 1 1134 ? -37.135 -4.947 26.547 1.00 65.19 1134 PRO A CA 1
ATOM 9046 C C . PRO A 1 1134 ? -36.711 -4.121 27.772 1.00 65.19 1134 PRO A C 1
ATOM 9048 O O . PRO A 1 1134 ? -37.561 -3.743 28.578 1.00 65.19 1134 PRO A O 1
ATOM 9051 N N . GLU A 1 1135 ? -35.419 -3.821 27.927 1.00 66.38 1135 GLU A N 1
ATOM 9052 C CA . GLU A 1 1135 ? -34.909 -2.970 29.007 1.00 66.38 1135 GLU A CA 1
ATOM 9053 C C . GLU A 1 1135 ? -35.311 -1.498 28.791 1.00 66.38 1135 GLU A C 1
ATOM 9055 O O . GLU A 1 1135 ? -35.531 -0.772 29.759 1.00 66.38 1135 GLU A O 1
ATOM 9060 N N . LEU A 1 1136 ? -35.495 -1.065 27.536 1.00 73.12 1136 LEU A N 1
ATOM 9061 C CA . LEU A 1 1136 ? -35.869 0.300 27.146 1.00 73.12 1136 LEU A CA 1
ATOM 9062 C C . LEU A 1 1136 ? -37.385 0.543 27.268 1.00 73.12 1136 LEU A C 1
ATOM 9064 O O . LEU A 1 1136 ? -38.090 0.735 26.275 1.00 73.12 1136 LEU A O 1
ATOM 9068 N N . LYS A 1 1137 ? -37.906 0.553 28.499 1.00 69.69 1137 LYS A N 1
ATOM 9069 C CA . LYS A 1 1137 ? -39.359 0.584 28.785 1.00 69.69 1137 LYS A CA 1
ATOM 9070 C C . LYS A 1 1137 ? -40.131 1.753 28.158 1.00 69.69 1137 LYS A C 1
ATOM 9072 O O . LYS A 1 1137 ? -41.328 1.620 27.913 1.00 69.69 1137 LYS A O 1
ATOM 9077 N N . ASN A 1 1138 ? -39.469 2.886 27.912 1.00 73.94 1138 ASN A N 1
ATOM 9078 C CA . ASN A 1 1138 ? -40.081 4.088 27.335 1.00 73.94 1138 ASN A CA 1
ATOM 9079 C C . ASN A 1 1138 ? -39.905 4.222 25.811 1.00 73.94 1138 ASN A C 1
ATOM 9081 O O . ASN A 1 1138 ? -40.378 5.213 25.248 1.00 73.94 1138 ASN A O 1
ATOM 9085 N N . LEU A 1 1139 ? -39.298 3.237 25.135 1.00 72.31 1139 LEU A N 1
ATOM 9086 C CA . LEU A 1 1139 ? -39.113 3.232 23.683 1.00 72.31 1139 LEU A CA 1
ATOM 9087 C C . LEU A 1 1139 ? -40.466 3.161 22.951 1.00 72.31 1139 LEU A C 1
ATOM 9089 O O . LEU A 1 1139 ? -41.224 2.202 23.093 1.00 72.31 1139 LEU A O 1
ATOM 9093 N N . ARG A 1 1140 ? -40.756 4.180 22.136 1.00 66.00 1140 ARG A N 1
ATOM 9094 C CA . ARG A 1 1140 ? -41.992 4.319 21.340 1.00 66.00 1140 ARG A CA 1
ATOM 9095 C C . ARG A 1 1140 ? -41.741 4.266 19.838 1.00 66.00 1140 ARG A C 1
ATOM 9097 O O . ARG A 1 1140 ? -42.619 3.841 19.094 1.00 66.00 1140 ARG A O 1
ATOM 9104 N N . VAL A 1 1141 ? -40.567 4.711 19.390 1.00 65.56 1141 VAL A N 1
ATOM 9105 C CA . VAL A 1 1141 ? -40.227 4.826 17.966 1.00 65.56 1141 VAL A CA 1
ATOM 9106 C C . VAL A 1 1141 ? -38.961 4.036 17.661 1.00 65.56 1141 VAL A C 1
ATOM 9108 O O . VAL A 1 1141 ? -37.930 4.222 18.303 1.00 65.56 1141 VAL A O 1
ATOM 9111 N N . LEU A 1 1142 ? -39.033 3.183 16.641 1.00 68.19 1142 LEU A N 1
ATOM 9112 C CA . LEU A 1 1142 ? -37.887 2.477 16.081 1.00 68.19 1142 LEU A CA 1
ATOM 9113 C C . LEU A 1 1142 ? -37.846 2.762 14.577 1.00 68.19 1142 LEU A C 1
ATOM 9115 O O . LEU A 1 1142 ? -38.649 2.228 13.809 1.00 68.19 1142 LEU A O 1
ATOM 9119 N N . HIS A 1 1143 ? -36.956 3.664 14.172 1.00 69.19 1143 HIS A N 1
ATOM 9120 C CA . HIS A 1 1143 ? -36.784 4.059 12.780 1.00 69.19 1143 HIS A CA 1
ATOM 9121 C C . HIS A 1 1143 ? -35.708 3.210 12.099 1.00 69.19 1143 HIS A C 1
ATOM 9123 O O . HIS A 1 1143 ? -34.675 2.902 12.692 1.00 69.19 1143 HIS A O 1
ATOM 9129 N N . PHE A 1 1144 ? -35.938 2.887 10.828 1.00 69.12 1144 PHE A N 1
ATOM 9130 C CA . PHE A 1 1144 ? -34.975 2.216 9.963 1.00 69.12 1144 PHE A CA 1
ATOM 9131 C C . PHE A 1 1144 ? -34.805 3.035 8.682 1.00 69.12 1144 PHE A C 1
ATOM 9133 O O . PHE A 1 1144 ? -35.790 3.291 7.984 1.00 69.12 1144 PHE A O 1
ATOM 9140 N N . ASP A 1 1145 ? -33.571 3.409 8.352 1.00 67.75 1145 ASP A N 1
ATOM 9141 C CA . ASP A 1 1145 ? -33.220 3.993 7.056 1.00 67.75 1145 ASP A CA 1
ATOM 9142 C C . ASP A 1 1145 ? -32.119 3.183 6.367 1.00 67.75 1145 ASP A C 1
ATOM 9144 O O . ASP A 1 1145 ? -31.148 2.769 6.998 1.00 67.75 1145 ASP A O 1
ATOM 9148 N N . ARG A 1 1146 ? -32.271 2.940 5.058 1.00 66.25 1146 ARG A N 1
ATOM 9149 C CA . ARG A 1 1146 ? -31.322 2.178 4.214 1.00 66.25 1146 ARG A CA 1
ATOM 9150 C C . ARG A 1 1146 ? -30.915 0.786 4.755 1.00 66.25 1146 ARG A C 1
ATOM 9152 O O . ARG A 1 1146 ? -29.946 0.202 4.279 1.00 66.25 1146 ARG A O 1
ATOM 9159 N N . CYS A 1 1147 ? -31.652 0.237 5.722 1.00 66.81 1147 CYS A N 1
ATOM 9160 C CA . CYS A 1 1147 ? -31.388 -1.073 6.315 1.00 66.81 1147 CYS A CA 1
ATOM 9161 C C . CYS A 1 1147 ? -31.739 -2.229 5.364 1.00 66.81 1147 CYS A C 1
ATOM 9163 O O . CYS A 1 1147 ? -32.654 -2.132 4.547 1.00 66.81 1147 CYS A O 1
ATOM 9165 N N . THR A 1 1148 ? -31.027 -3.346 5.506 1.00 63.88 1148 THR A N 1
ATOM 9166 C CA . THR A 1 1148 ? -31.169 -4.557 4.687 1.00 63.88 1148 THR A CA 1
ATOM 9167 C C . THR A 1 1148 ? -31.778 -5.714 5.480 1.00 63.88 1148 THR A C 1
ATOM 9169 O O . THR A 1 1148 ? -31.652 -5.792 6.703 1.00 63.88 1148 THR A O 1
ATOM 9172 N N . GLN A 1 1149 ? -32.444 -6.627 4.775 1.00 59.94 1149 GLN A N 1
ATOM 9173 C CA . GLN A 1 1149 ? -33.034 -7.852 5.314 1.00 59.94 1149 GLN A CA 1
ATOM 9174 C C . GLN A 1 1149 ? -32.760 -8.995 4.332 1.00 59.94 1149 GLN A C 1
ATOM 9176 O O . GLN A 1 1149 ? -32.895 -8.808 3.125 1.00 59.94 1149 GLN A O 1
ATOM 9181 N N . THR A 1 1150 ? -32.383 -10.167 4.846 1.00 46.03 1150 THR A N 1
ATOM 9182 C CA . THR A 1 1150 ? -32.100 -11.361 4.032 1.00 46.03 1150 THR A CA 1
ATOM 9183 C C . THR A 1 1150 ? -33.218 -12.399 4.055 1.00 46.03 1150 THR A C 1
ATOM 9185 O O . THR A 1 1150 ? -33.393 -13.078 3.050 1.00 46.03 1150 THR A O 1
ATOM 9188 N N . ASP A 1 1151 ? -33.987 -12.522 5.147 1.00 49.16 1151 ASP A N 1
ATOM 9189 C CA . ASP A 1 1151 ? -35.058 -13.524 5.241 1.00 49.16 1151 ASP A CA 1
ATOM 9190 C C . ASP A 1 1151 ? -36.261 -13.090 6.108 1.00 49.16 1151 ASP A C 1
ATOM 9192 O O . ASP A 1 1151 ? -36.201 -12.162 6.921 1.00 49.16 1151 ASP A O 1
ATOM 9196 N N . SER A 1 1152 ? -37.384 -13.776 5.909 1.00 45.84 1152 SER A N 1
ATOM 9197 C CA . SER A 1 1152 ? -38.688 -13.571 6.551 1.00 45.84 1152 SER A CA 1
ATOM 9198 C C . SER A 1 1152 ? -38.820 -14.251 7.923 1.00 45.84 1152 SER A C 1
ATOM 9200 O O . SER A 1 1152 ? -39.620 -13.819 8.760 1.00 45.84 1152 SER A O 1
ATOM 9202 N N . SER A 1 1153 ? -38.010 -15.277 8.201 1.00 46.81 1153 SER A N 1
ATOM 9203 C CA . SER A 1 1153 ? -37.917 -15.929 9.518 1.00 46.81 1153 SER A CA 1
ATOM 9204 C C . SER A 1 1153 ? -37.404 -14.988 10.607 1.00 46.81 1153 SER A C 1
ATOM 9206 O O . SER A 1 1153 ? -37.855 -15.044 11.753 1.00 46.81 1153 SER A O 1
ATOM 9208 N N . ASP A 1 1154 ? -36.479 -14.099 10.255 1.00 47.84 1154 ASP A N 1
ATOM 9209 C CA . ASP A 1 1154 ? -35.760 -13.269 11.223 1.00 47.84 1154 ASP A CA 1
ATOM 9210 C C . ASP A 1 1154 ? -36.609 -12.072 11.661 1.00 47.84 1154 ASP A C 1
ATOM 9212 O O . ASP A 1 1154 ? -36.599 -11.695 12.833 1.00 47.84 1154 ASP A O 1
ATOM 9216 N N . ALA A 1 1155 ? -37.441 -11.559 10.747 1.00 47.56 1155 ALA A N 1
ATOM 9217 C CA . ALA A 1 1155 ? -38.538 -10.650 11.062 1.00 47.56 1155 ALA A CA 1
ATOM 9218 C C . ALA A 1 1155 ? -39.504 -11.285 12.075 1.00 47.56 1155 ALA A C 1
ATOM 9220 O O . ALA A 1 1155 ? -39.753 -10.711 13.132 1.00 47.56 1155 ALA A O 1
ATOM 9221 N N . ASN A 1 1156 ? -39.987 -12.505 11.816 1.00 50.25 1156 ASN A N 1
ATOM 9222 C CA . ASN A 1 1156 ? -40.852 -13.229 12.757 1.00 50.25 1156 ASN A CA 1
ATOM 9223 C C . ASN A 1 1156 ? -40.166 -13.512 14.108 1.00 50.25 1156 ASN A C 1
ATOM 9225 O O . ASN A 1 1156 ? -40.816 -13.459 15.154 1.00 50.25 1156 ASN A O 1
ATOM 9229 N N . THR A 1 1157 ? -38.850 -13.731 14.108 1.00 50.66 1157 THR A N 1
ATOM 9230 C CA . THR A 1 1157 ? -38.052 -13.900 15.331 1.00 50.66 1157 THR A CA 1
ATOM 9231 C C . THR A 1 1157 ? -38.016 -12.604 16.147 1.00 50.66 1157 THR A C 1
ATOM 9233 O O . THR A 1 1157 ? -38.418 -12.625 17.311 1.00 50.66 1157 THR A O 1
ATOM 9236 N N . LEU A 1 1158 ? -37.654 -11.468 15.531 1.00 50.25 1158 LEU A N 1
ATOM 9237 C CA . LEU A 1 1158 ? -37.741 -10.124 16.132 1.00 50.25 1158 LEU A CA 1
ATOM 9238 C C . LEU A 1 1158 ? -39.124 -9.871 16.741 1.00 50.25 1158 LEU A C 1
ATOM 9240 O O . LEU A 1 1158 ? -39.240 -9.537 17.919 1.00 50.25 1158 LEU A O 1
ATOM 9244 N N . LEU A 1 1159 ? -40.172 -10.089 15.944 1.00 51.69 1159 LEU A N 1
ATOM 9245 C CA . LEU A 1 1159 ? -41.568 -9.902 16.334 1.00 51.69 1159 LEU A CA 1
ATOM 9246 C C . LEU A 1 1159 ? -41.950 -10.731 17.566 1.00 51.69 1159 LEU A C 1
ATOM 9248 O O . LEU A 1 1159 ? -42.634 -10.223 18.456 1.00 51.69 1159 LEU A O 1
ATOM 9252 N N . SER A 1 1160 ? -41.494 -11.984 17.643 1.00 51.25 1160 SER A N 1
ATOM 9253 C CA . SER A 1 1160 ? -41.744 -12.854 18.796 1.00 51.25 1160 SER A CA 1
ATOM 9254 C C . SER A 1 1160 ? -41.024 -12.378 20.064 1.00 51.25 1160 SER A C 1
ATOM 9256 O O . SER A 1 1160 ? -41.627 -12.364 21.137 1.00 51.25 1160 SER A O 1
ATOM 9258 N N . SER A 1 1161 ? -39.781 -11.902 19.946 1.00 48.12 1161 SER A N 1
ATOM 9259 C CA . SER A 1 1161 ? -39.005 -11.374 21.074 1.00 48.12 1161 SER A CA 1
ATOM 9260 C C . SER A 1 1161 ? -39.629 -10.097 21.647 1.00 48.12 1161 SER A C 1
ATOM 9262 O O . SER A 1 1161 ? -39.830 -10.014 22.857 1.00 48.12 1161 SER A O 1
ATOM 9264 N N . PHE A 1 1162 ? -40.041 -9.146 20.797 1.00 50.09 1162 PHE A N 1
ATOM 9265 C CA . PHE A 1 1162 ? -40.747 -7.939 21.253 1.00 50.09 1162 PHE A CA 1
ATOM 9266 C C . PHE A 1 1162 ? -42.081 -8.261 21.952 1.00 50.09 1162 PHE A C 1
ATOM 9268 O O . PHE A 1 1162 ? -42.398 -7.640 22.965 1.00 50.09 1162 PHE A O 1
ATOM 9275 N N . ARG A 1 1163 ? -42.852 -9.254 21.472 1.00 49.56 1163 ARG A N 1
ATOM 9276 C CA . ARG A 1 1163 ? -44.090 -9.704 22.152 1.00 49.56 1163 ARG A CA 1
ATOM 9277 C C . ARG A 1 1163 ? -43.816 -10.277 23.546 1.00 49.56 1163 ARG A C 1
ATOM 9279 O O . ARG A 1 1163 ? -44.606 -10.056 24.457 1.00 49.56 1163 ARG A O 1
ATOM 9286 N N . ASN A 1 1164 ? -42.706 -10.994 23.716 1.00 43.16 1164 ASN A N 1
ATOM 9287 C CA . ASN A 1 1164 ? -42.340 -11.623 24.987 1.00 43.16 1164 ASN A CA 1
ATOM 9288 C C . ASN A 1 1164 ? -41.690 -10.648 25.988 1.00 43.16 1164 ASN A C 1
ATOM 9290 O O . ASN A 1 1164 ? -41.697 -10.919 27.186 1.00 43.16 1164 ASN A O 1
ATOM 9294 N N . GLY A 1 1165 ? -41.142 -9.522 25.518 1.00 44.34 1165 GLY A N 1
ATOM 9295 C CA . GLY A 1 1165 ? -40.425 -8.541 26.340 1.00 44.34 1165 GLY A CA 1
ATOM 9296 C C . GLY A 1 1165 ? -41.294 -7.593 27.177 1.00 44.34 1165 GLY A C 1
ATOM 9297 O O . GLY A 1 1165 ? -40.761 -6.851 27.994 1.00 44.34 1165 GLY A O 1
ATOM 9298 N N . GLY A 1 1166 ? -42.616 -7.572 26.987 1.00 43.00 1166 GLY A N 1
ATOM 9299 C CA . GLY A 1 1166 ? -43.511 -6.681 27.741 1.00 43.00 1166 GLY A CA 1
ATOM 9300 C C . GLY A 1 1166 ? -43.501 -5.208 27.303 1.00 43.00 1166 GLY A C 1
ATOM 9301 O O . GLY A 1 1166 ? -44.196 -4.395 27.912 1.00 43.00 1166 GLY A O 1
ATOM 9302 N N . THR A 1 1167 ? -42.786 -4.858 26.226 1.00 44.88 1167 THR A N 1
ATOM 9303 C CA . THR A 1 1167 ? -43.032 -3.611 25.478 1.00 44.88 1167 THR A CA 1
ATOM 9304 C C . THR A 1 1167 ? -44.466 -3.601 24.935 1.00 44.88 1167 THR A C 1
ATOM 9306 O O . THR A 1 1167 ? -45.028 -4.665 24.670 1.00 44.88 1167 THR A O 1
ATOM 9309 N N . SER A 1 1168 ? -45.076 -2.425 24.751 1.00 47.91 1168 SER A N 1
ATOM 9310 C CA . SER A 1 1168 ? -46.479 -2.340 24.317 1.00 47.91 1168 SER A CA 1
ATOM 9311 C C . SER A 1 1168 ? -46.717 -3.023 22.960 1.00 47.91 1168 SER A C 1
ATOM 9313 O O . SER A 1 1168 ? -45.851 -3.032 22.082 1.00 47.91 1168 SER A O 1
ATOM 9315 N N . ASN A 1 1169 ? -47.921 -3.581 22.774 1.00 46.81 1169 ASN A N 1
ATOM 9316 C CA . ASN A 1 1169 ? -48.290 -4.390 21.597 1.00 46.81 1169 ASN A CA 1
ATOM 9317 C C . ASN A 1 1169 ? -48.111 -3.659 20.249 1.00 46.81 1169 ASN A C 1
ATOM 9319 O O . ASN A 1 1169 ? -48.001 -4.306 19.205 1.00 46.81 1169 ASN A O 1
ATOM 9323 N N . LEU A 1 1170 ? -48.033 -2.325 20.283 1.00 45.31 1170 LEU A N 1
ATOM 9324 C CA . LEU A 1 1170 ? -47.708 -1.453 19.158 1.00 45.31 1170 LEU A CA 1
ATOM 9325 C C . LEU A 1 1170 ? -46.393 -1.826 18.468 1.00 45.31 1170 LEU A C 1
ATOM 9327 O O . LEU A 1 1170 ? -46.391 -1.997 17.252 1.00 45.31 1170 LEU A O 1
ATOM 9331 N N . VAL A 1 1171 ? -45.287 -1.985 19.206 1.00 46.75 1171 VAL A N 1
ATOM 9332 C CA . VAL A 1 1171 ? -43.955 -2.172 18.594 1.00 46.75 1171 VAL A CA 1
ATOM 9333 C C . VAL A 1 1171 ? -43.879 -3.473 17.771 1.00 46.75 1171 VAL A C 1
ATOM 9335 O O . VAL A 1 1171 ? -43.488 -3.395 16.601 1.00 46.75 1171 VAL A O 1
ATOM 9338 N N . PRO A 1 1172 ? -44.343 -4.645 18.267 1.00 46.16 1172 PRO A N 1
ATOM 9339 C CA . PRO A 1 1172 ? -44.513 -5.828 17.424 1.00 46.16 1172 PRO A CA 1
ATOM 9340 C C . PRO A 1 1172 ? -45.442 -5.605 16.220 1.00 46.16 1172 PRO A C 1
ATOM 9342 O O . PRO A 1 1172 ? -45.128 -6.033 15.113 1.00 46.16 1172 PRO A O 1
ATOM 9345 N N . MET A 1 1173 ? -46.595 -4.953 16.393 1.00 42.31 1173 MET A N 1
ATOM 9346 C CA . MET A 1 1173 ? -47.539 -4.747 15.283 1.00 42.31 1173 MET A CA 1
ATOM 9347 C C . MET A 1 1173 ? -46.956 -3.854 14.176 1.00 42.31 1173 MET A C 1
ATOM 9349 O O . MET A 1 1173 ? -47.109 -4.156 12.992 1.00 42.31 1173 MET A O 1
ATOM 9353 N N . MET A 1 1174 ? -46.247 -2.791 14.554 1.00 45.22 1174 MET A N 1
ATOM 9354 C CA . MET A 1 1174 ? -45.620 -1.837 13.638 1.00 45.22 1174 MET A CA 1
ATOM 9355 C C . MET A 1 1174 ? -44.468 -2.472 12.850 1.00 45.22 1174 MET A C 1
ATOM 9357 O O . MET A 1 1174 ? -44.388 -2.291 11.635 1.00 45.22 1174 MET A O 1
ATOM 9361 N N . LEU A 1 1175 ? -43.627 -3.281 13.506 1.00 48.19 1175 LEU A N 1
ATOM 9362 C CA . LEU A 1 1175 ? -42.585 -4.063 12.833 1.00 48.19 1175 LEU A CA 1
ATOM 9363 C C . LEU A 1 1175 ? -43.174 -5.021 11.783 1.00 48.19 1175 LEU A C 1
ATOM 9365 O O . LEU A 1 1175 ? -42.646 -5.090 10.676 1.00 48.19 1175 LEU A O 1
ATOM 9369 N N . SER A 1 1176 ? -44.289 -5.703 12.082 1.00 43.38 1176 SER A N 1
ATOM 9370 C CA . SER A 1 1176 ? -44.930 -6.639 11.138 1.00 43.38 1176 SER A CA 1
ATOM 9371 C C . SER A 1 1176 ? -45.368 -5.910 9.867 1.00 43.38 1176 SER A C 1
ATOM 9373 O O . SER A 1 1176 ? -45.028 -6.322 8.760 1.00 43.38 1176 SER A O 1
ATOM 9375 N N . ALA A 1 1177 ? -46.023 -4.755 10.029 1.00 40.97 1177 ALA A N 1
ATOM 9376 C CA . ALA A 1 1177 ? -46.465 -3.926 8.913 1.00 40.97 1177 ALA A CA 1
ATOM 9377 C C . ALA A 1 1177 ? -45.300 -3.376 8.064 1.00 40.97 1177 ALA A C 1
ATOM 9379 O O . ALA A 1 1177 ? -45.444 -3.251 6.847 1.00 40.97 1177 ALA A O 1
ATOM 9380 N N . ALA A 1 1178 ? -44.142 -3.072 8.660 1.00 46.72 1178 ALA A N 1
ATOM 9381 C CA . ALA A 1 1178 ? -42.958 -2.643 7.910 1.00 46.72 1178 ALA A CA 1
ATOM 9382 C C . ALA A 1 1178 ? -42.301 -3.792 7.124 1.00 46.72 1178 ALA A C 1
ATOM 9384 O O . ALA A 1 1178 ? -41.922 -3.598 5.966 1.00 46.72 1178 ALA A O 1
ATOM 9385 N N . PHE A 1 1179 ? -42.205 -4.987 7.717 1.00 48.91 1179 PHE A N 1
ATOM 9386 C CA . PHE A 1 1179 ? -41.640 -6.165 7.052 1.00 48.91 1179 PHE A CA 1
ATOM 9387 C C . PHE A 1 1179 ? -42.530 -6.686 5.910 1.00 48.91 1179 PHE A C 1
ATOM 9389 O O . PHE A 1 1179 ? -42.011 -7.093 4.873 1.00 48.91 1179 PHE A O 1
ATOM 9396 N N . GLU A 1 1180 ? -43.858 -6.607 6.039 1.00 44.25 1180 GLU A N 1
ATOM 9397 C CA . GLU A 1 1180 ? -44.805 -7.012 4.985 1.00 44.25 1180 GLU A CA 1
ATOM 9398 C C . GLU A 1 1180 ? -44.796 -6.087 3.749 1.00 44.25 1180 GLU A C 1
ATOM 9400 O O . GLU A 1 1180 ? -45.134 -6.531 2.653 1.00 44.25 1180 GLU A O 1
ATOM 9405 N N . ASN A 1 1181 ? -44.395 -4.815 3.887 1.00 42.19 1181 ASN A N 1
ATOM 9406 C CA . ASN A 1 1181 ? -44.492 -3.808 2.816 1.00 42.19 1181 ASN A CA 1
ATOM 9407 C C . ASN A 1 1181 ? -43.191 -3.561 2.021 1.00 42.19 1181 ASN A C 1
ATOM 9409 O O . ASN A 1 1181 ? -43.159 -2.669 1.172 1.00 42.19 1181 ASN A O 1
ATOM 9413 N N . GLY A 1 1182 ? -42.123 -4.334 2.254 1.00 43.53 1182 GLY A N 1
ATOM 9414 C CA . GLY A 1 1182 ? -40.915 -4.284 1.416 1.00 43.53 1182 GLY A CA 1
ATOM 9415 C C . GLY A 1 1182 ? -40.129 -2.968 1.502 1.00 43.53 1182 GLY A C 1
ATOM 9416 O O . GLY A 1 1182 ? -39.764 -2.403 0.473 1.00 43.53 1182 GLY A O 1
ATOM 9417 N N . VAL A 1 1183 ? -39.878 -2.495 2.729 1.00 50.72 1183 VAL A N 1
ATOM 9418 C CA . VAL A 1 1183 ? -38.981 -1.372 3.085 1.00 50.72 1183 VAL A CA 1
ATOM 9419 C C . VAL A 1 1183 ? -39.205 -0.089 2.267 1.00 50.72 1183 VAL A C 1
ATOM 9421 O O . VAL A 1 1183 ? -38.457 0.240 1.344 1.00 50.72 1183 VAL A O 1
ATOM 9424 N N . LYS A 1 1184 ? -40.180 0.723 2.698 1.00 38.16 1184 LYS A N 1
ATOM 9425 C CA . LYS A 1 1184 ? -40.151 2.177 2.473 1.00 38.16 1184 LYS A CA 1
ATOM 9426 C C . LYS A 1 1184 ? -40.387 2.945 3.771 1.00 38.16 1184 LYS A C 1
ATOM 9428 O O . LYS A 1 1184 ? -41.397 2.766 4.436 1.00 38.16 1184 LYS A O 1
ATOM 9433 N N . ASN A 1 1185 ? -39.388 3.768 4.067 1.00 47.06 1185 ASN A N 1
ATOM 9434 C CA . ASN A 1 1185 ? -39.106 4.627 5.213 1.00 47.06 1185 ASN A CA 1
ATOM 9435 C C . ASN A 1 1185 ? -40.286 5.081 6.101 1.00 47.06 1185 ASN A C 1
ATOM 9437 O O . ASN A 1 1185 ? -41.319 5.534 5.614 1.00 47.06 1185 ASN A O 1
ATOM 9441 N N . LYS A 1 1186 ? -39.970 5.156 7.403 1.00 40.81 1186 LYS A N 1
ATOM 9442 C CA . LYS A 1 1186 ? -40.662 5.872 8.490 1.00 40.81 1186 LYS A CA 1
ATOM 9443 C C . LYS A 1 1186 ? -41.906 5.221 9.115 1.00 40.81 1186 LYS A C 1
ATOM 9445 O O . LYS A 1 1186 ? -43.018 5.309 8.608 1.00 40.81 1186 LYS A O 1
ATOM 9450 N N . LEU A 1 1187 ? -41.702 4.675 10.319 1.00 40.28 1187 LEU A N 1
ATOM 9451 C CA . LEU A 1 1187 ? -42.738 4.388 11.315 1.00 40.28 1187 LEU A CA 1
ATOM 9452 C C . LEU A 1 1187 ? -42.719 5.490 12.389 1.00 40.28 1187 LEU A C 1
ATOM 9454 O O . LEU A 1 1187 ? -41.829 5.508 13.234 1.00 40.28 1187 LEU A O 1
ATOM 9458 N N . GLU A 1 1188 ? -43.699 6.391 12.374 1.00 37.19 1188 GLU A N 1
ATOM 9459 C CA . GLU A 1 1188 ? -43.920 7.404 13.417 1.00 37.19 1188 GLU A CA 1
ATOM 9460 C C . GLU A 1 1188 ? -45.399 7.422 13.807 1.00 37.19 1188 GLU A C 1
ATOM 9462 O O . GLU A 1 1188 ? -46.239 7.795 12.992 1.00 37.19 1188 GLU A O 1
ATOM 9467 N N . PHE A 1 1189 ? -45.711 7.072 15.056 1.00 41.22 1189 PHE A N 1
ATOM 9468 C CA . PHE A 1 1189 ? -47.025 7.297 15.665 1.00 41.22 1189 PHE A CA 1
ATOM 9469 C C . PHE A 1 1189 ? -46.843 7.694 17.134 1.00 41.22 1189 PHE A C 1
ATOM 9471 O O . PHE A 1 1189 ? -45.912 7.230 17.792 1.00 41.22 1189 PHE A O 1
ATOM 9478 N N . VAL A 1 1190 ? -47.700 8.593 17.627 1.00 35.62 1190 VAL A N 1
ATOM 9479 C CA . VAL A 1 1190 ? -47.523 9.268 18.930 1.00 35.62 1190 VAL A CA 1
ATOM 9480 C C . VAL A 1 1190 ? -48.553 8.813 19.977 1.00 35.62 1190 VAL A C 1
ATOM 9482 O O . VAL A 1 1190 ? -48.289 8.917 21.175 1.00 35.62 1190 VAL A O 1
ATOM 9485 N N . ASP A 1 1191 ? -49.686 8.255 19.537 1.00 39.22 1191 ASP A N 1
ATOM 9486 C CA . ASP A 1 1191 ? -50.774 7.744 20.380 1.00 39.22 1191 ASP A CA 1
ATOM 9487 C C . ASP A 1 1191 ? -51.198 6.329 19.931 1.00 39.22 1191 ASP A C 1
ATOM 9489 O O . ASP A 1 1191 ? -51.228 6.013 18.738 1.00 39.22 1191 ASP A O 1
ATOM 9493 N N . GLU A 1 1192 ? -51.541 5.479 20.898 1.00 38.34 1192 GLU A N 1
ATOM 9494 C CA . GLU A 1 1192 ? -51.951 4.083 20.717 1.00 38.34 1192 GLU A CA 1
ATOM 9495 C C . GLU A 1 1192 ? -53.252 3.980 19.907 1.00 38.34 1192 GLU A C 1
ATOM 9497 O O . GLU A 1 1192 ? -53.354 3.165 18.987 1.00 38.34 1192 GLU A O 1
ATOM 9502 N N . ALA A 1 1193 ? -54.211 4.875 20.170 1.00 41.66 1193 ALA A N 1
ATOM 9503 C CA . ALA A 1 1193 ? -55.476 4.930 19.437 1.00 41.66 1193 ALA A CA 1
ATOM 9504 C C . ALA A 1 1193 ? -55.306 5.406 17.980 1.00 41.66 1193 ALA A C 1
ATOM 9506 O O . ALA A 1 1193 ? -56.043 4.975 17.090 1.00 41.66 1193 ALA A O 1
ATOM 9507 N N . GLU A 1 1194 ? -54.333 6.284 17.717 1.00 40.53 1194 GLU A N 1
ATOM 9508 C CA . GLU A 1 1194 ? -54.078 6.843 16.384 1.00 40.53 1194 GLU A CA 1
ATOM 9509 C C . GLU A 1 1194 ? -53.283 5.864 15.503 1.00 40.53 1194 GLU A C 1
ATOM 9511 O O . GLU A 1 1194 ? -53.567 5.726 14.308 1.00 40.53 1194 GLU A O 1
ATOM 9516 N N . ALA A 1 1195 ? -52.371 5.095 16.107 1.00 43.56 1195 ALA A N 1
ATOM 9517 C CA . ALA A 1 1195 ? -51.733 3.944 15.476 1.00 43.56 1195 ALA A CA 1
ATOM 9518 C C . ALA A 1 1195 ? -52.750 2.832 15.150 1.00 43.56 1195 ALA A C 1
ATOM 9520 O O . ALA A 1 1195 ? -52.786 2.361 14.009 1.00 43.56 1195 ALA A O 1
ATOM 9521 N N . GLU A 1 1196 ? -53.621 2.448 16.098 1.00 44.38 1196 GLU A N 1
ATOM 9522 C CA . GLU A 1 1196 ? -54.665 1.438 15.852 1.00 44.38 1196 GLU A CA 1
ATOM 9523 C C . GLU A 1 1196 ? -55.590 1.877 14.705 1.00 44.38 1196 GLU A C 1
ATOM 9525 O O . GLU A 1 1196 ? -55.825 1.111 13.769 1.00 44.38 1196 GLU A O 1
ATOM 9530 N N . ALA A 1 1197 ? -56.057 3.131 14.719 1.00 46.91 1197 ALA A N 1
ATOM 9531 C CA . ALA A 1 1197 ? -56.884 3.692 13.652 1.00 46.91 1197 ALA A CA 1
ATOM 9532 C C . ALA A 1 1197 ? -56.170 3.709 12.287 1.00 46.91 1197 ALA A C 1
ATOM 9534 O O . ALA A 1 1197 ? -56.793 3.404 11.266 1.00 46.91 1197 ALA A O 1
ATOM 9535 N N . SER A 1 1198 ? -54.872 4.021 12.260 1.00 44.19 1198 SER A N 1
ATOM 9536 C CA . SER A 1 1198 ? -54.079 4.080 11.026 1.00 44.19 1198 SER A CA 1
ATOM 9537 C C . SER A 1 1198 ? -53.881 2.700 10.398 1.00 44.19 1198 SER A C 1
ATOM 9539 O O . SER A 1 1198 ? -54.148 2.535 9.206 1.00 44.19 1198 SER A O 1
ATOM 9541 N N . VAL A 1 1199 ? -53.501 1.683 11.183 1.00 44.31 1199 VAL A N 1
ATOM 9542 C CA . VAL A 1 1199 ? -53.348 0.301 10.682 1.00 44.31 1199 VAL A CA 1
ATOM 9543 C C . VAL A 1 1199 ? -54.695 -0.261 10.217 1.00 44.31 1199 VAL A C 1
ATOM 9545 O O . VAL A 1 1199 ? -54.787 -0.848 9.140 1.00 44.31 1199 VAL A O 1
ATOM 9548 N N . LYS A 1 1200 ? -55.768 -0.010 10.972 1.00 47.59 1200 LYS A N 1
ATOM 9549 C CA . LYS A 1 1200 ? -57.148 -0.410 10.650 1.00 47.59 1200 LYS A CA 1
ATOM 9550 C C . LYS A 1 1200 ? -57.628 0.190 9.323 1.00 47.59 1200 LYS A C 1
ATOM 9552 O O . LYS A 1 1200 ? -58.101 -0.547 8.459 1.00 47.59 1200 LYS A O 1
ATOM 9557 N N . GLN A 1 1201 ? -57.380 1.483 9.097 1.00 46.50 1201 GLN A N 1
ATOM 9558 C CA . GLN A 1 1201 ? -57.653 2.145 7.815 1.00 46.50 1201 GLN A CA 1
ATOM 9559 C C . GLN A 1 1201 ? -56.754 1.619 6.674 1.00 46.50 1201 GLN A C 1
ATOM 9561 O O . GLN A 1 1201 ? -57.149 1.656 5.508 1.00 46.50 1201 GLN A O 1
ATOM 9566 N N . MET A 1 1202 ? -55.557 1.106 6.978 1.00 43.31 1202 MET A N 1
ATOM 9567 C CA . MET A 1 1202 ? -54.666 0.490 5.988 1.00 43.31 1202 MET A CA 1
ATOM 9568 C C . MET A 1 1202 ? -55.171 -0.890 5.532 1.00 43.31 1202 MET A C 1
ATOM 9570 O O . MET A 1 1202 ? -55.207 -1.150 4.328 1.00 43.31 1202 MET A O 1
ATOM 9574 N N . PHE A 1 1203 ? -55.639 -1.730 6.464 1.00 46.94 1203 PHE A N 1
ATOM 9575 C CA . PHE A 1 1203 ? -56.293 -3.015 6.165 1.00 46.94 1203 PHE A CA 1
ATOM 9576 C C . PHE A 1 1203 ? -57.548 -2.818 5.300 1.00 46.94 1203 PHE A C 1
ATOM 9578 O O . PHE A 1 1203 ? -57.700 -3.478 4.269 1.00 46.94 1203 PHE A O 1
ATOM 9585 N N . GLU A 1 1204 ? -58.401 -1.853 5.662 1.00 47.91 1204 GLU A N 1
ATOM 9586 C CA . GLU A 1 1204 ? -59.604 -1.495 4.895 1.00 47.91 1204 GLU A CA 1
ATOM 9587 C C . GLU A 1 1204 ? -59.276 -1.033 3.463 1.00 47.91 1204 GLU A C 1
ATOM 9589 O O . GLU A 1 1204 ? -59.984 -1.393 2.522 1.00 47.91 1204 GLU A O 1
ATOM 9594 N N . ARG A 1 1205 ? -58.174 -0.293 3.262 1.00 46.03 1205 ARG A N 1
ATOM 9595 C CA . ARG A 1 1205 ? -57.730 0.158 1.927 1.00 46.03 1205 ARG A CA 1
ATOM 9596 C C . ARG A 1 1205 ? -57.195 -0.958 1.027 1.00 46.03 1205 ARG A C 1
ATOM 9598 O O . ARG A 1 1205 ? -57.233 -0.783 -0.189 1.00 46.03 1205 ARG A O 1
ATOM 9605 N N . GLN A 1 1206 ? -56.700 -2.067 1.581 1.00 40.53 1206 GLN A N 1
ATOM 9606 C CA . GLN A 1 1206 ? -56.210 -3.210 0.792 1.00 40.53 1206 GLN A CA 1
ATOM 9607 C C . GLN A 1 1206 ? -57.239 -4.345 0.636 1.00 40.53 1206 GLN A C 1
ATOM 9609 O O . GLN A 1 1206 ? -56.960 -5.335 -0.036 1.00 40.53 1206 GLN A O 1
ATOM 9614 N N . GLY A 1 1207 ? -58.444 -4.210 1.205 1.00 39.66 1207 GLY A N 1
ATOM 9615 C CA . GLY A 1 1207 ? -59.502 -5.223 1.088 1.00 39.66 1207 GLY A CA 1
ATOM 9616 C C . GLY A 1 1207 ? -59.239 -6.505 1.887 1.00 39.66 1207 GLY A C 1
ATOM 9617 O O . GLY A 1 1207 ? -59.847 -7.540 1.608 1.00 39.66 1207 GLY A O 1
ATOM 9618 N N . LEU A 1 1208 ? -58.339 -6.441 2.871 1.00 41.88 1208 LEU A N 1
ATOM 9619 C CA . LEU A 1 1208 ? -58.091 -7.517 3.829 1.00 41.88 1208 LEU A CA 1
ATOM 9620 C C . LEU A 1 1208 ? -59.269 -7.630 4.823 1.00 41.88 1208 LEU A C 1
ATOM 9622 O O . LEU A 1 1208 ? -60.002 -6.655 5.017 1.00 41.88 1208 LEU A O 1
ATOM 9626 N N . PRO A 1 1209 ? -59.491 -8.803 5.454 1.00 40.88 1209 PRO A N 1
ATOM 9627 C CA . PRO A 1 1209 ? -60.541 -8.958 6.460 1.00 40.88 1209 PRO A CA 1
ATOM 9628 C C . PRO A 1 1209 ? -60.362 -7.963 7.613 1.00 40.88 1209 PRO A C 1
ATOM 9630 O O . PRO A 1 1209 ? -59.245 -7.561 7.943 1.00 40.88 1209 PRO A O 1
ATOM 9633 N N . ALA A 1 1210 ? -61.482 -7.558 8.217 1.00 42.66 1210 ALA A N 1
ATOM 9634 C CA . ALA A 1 1210 ? -61.512 -6.473 9.188 1.00 42.66 1210 ALA A CA 1
ATOM 9635 C C . ALA A 1 1210 ? -60.539 -6.714 10.355 1.00 42.66 1210 ALA A C 1
ATOM 9637 O O . ALA A 1 1210 ? -60.475 -7.804 10.919 1.00 42.66 1210 ALA A O 1
ATOM 9638 N N . PHE A 1 1211 ? -59.831 -5.657 10.756 1.00 39.62 1211 PHE A N 1
ATOM 9639 C CA . PHE A 1 1211 ? -58.766 -5.661 11.768 1.00 39.62 1211 PHE A CA 1
ATOM 9640 C C . PHE A 1 1211 ? -59.097 -6.459 13.051 1.00 39.62 1211 PHE A C 1
ATOM 9642 O O . PHE A 1 1211 ? -58.256 -7.190 13.570 1.00 39.62 1211 PHE A O 1
ATOM 9649 N N . GLY A 1 1212 ? -60.350 -6.396 13.524 1.00 37.53 1212 GLY A N 1
ATOM 9650 C CA . GLY A 1 1212 ? -60.809 -7.137 14.707 1.00 37.53 1212 GLY A CA 1
ATOM 9651 C C . GLY A 1 1212 ? -60.803 -8.667 14.567 1.00 37.53 1212 GLY A C 1
ATOM 9652 O O . GLY A 1 1212 ? -60.693 -9.361 15.578 1.00 37.53 1212 GLY A O 1
ATOM 9653 N N . ASP A 1 1213 ? -60.873 -9.207 13.349 1.00 34.88 1213 ASP A N 1
ATOM 9654 C CA . ASP A 1 1213 ? -60.773 -10.649 13.103 1.00 34.88 1213 ASP A CA 1
ATOM 9655 C C . ASP A 1 1213 ? -59.307 -11.115 13.051 1.00 34.88 1213 ASP A C 1
ATOM 9657 O O . ASP A 1 1213 ? -58.995 -12.196 13.549 1.00 34.88 1213 ASP A O 1
ATOM 9661 N N . PHE A 1 1214 ? -58.377 -10.275 12.577 1.00 35.38 1214 PHE A N 1
ATOM 9662 C CA . PHE A 1 1214 ? -56.934 -10.562 12.641 1.00 35.38 1214 PHE A CA 1
ATOM 9663 C C . PHE A 1 1214 ? -56.432 -10.629 14.096 1.00 35.38 1214 PHE A C 1
ATOM 9665 O O . PHE A 1 1214 ? -55.667 -11.529 14.457 1.00 35.38 1214 PHE A O 1
ATOM 9672 N N . CYS A 1 1215 ? -56.942 -9.744 14.962 1.00 34.16 1215 CYS A N 1
ATOM 9673 C CA . CYS A 1 1215 ? -56.721 -9.816 16.409 1.00 34.16 1215 CYS A CA 1
ATOM 9674 C C . CYS A 1 1215 ? -57.337 -11.078 17.041 1.00 34.16 1215 CYS A C 1
ATOM 9676 O O . CYS A 1 1215 ? -56.737 -11.654 17.942 1.00 34.16 1215 CYS A O 1
ATOM 9678 N N . ARG A 1 1216 ? -58.505 -11.544 16.572 1.00 28.86 1216 ARG A N 1
ATOM 9679 C CA . ARG A 1 1216 ? -59.154 -12.768 17.087 1.00 28.86 1216 ARG A CA 1
ATOM 9680 C C . ARG A 1 1216 ? -58.450 -14.060 16.686 1.00 28.86 1216 ARG A C 1
ATOM 9682 O O . ARG A 1 1216 ? -58.461 -15.004 17.468 1.00 28.86 1216 ARG A O 1
ATOM 9689 N N . ILE A 1 1217 ? -57.846 -14.108 15.501 1.00 30.81 1217 ILE A N 1
ATOM 9690 C CA . ILE A 1 1217 ? -57.125 -15.291 15.000 1.00 30.81 1217 ILE A CA 1
ATOM 9691 C C . ILE A 1 1217 ? -55.823 -15.548 15.785 1.00 30.81 1217 ILE A C 1
ATOM 9693 O O . ILE A 1 1217 ? -55.351 -16.678 15.807 1.00 30.81 1217 ILE A O 1
ATOM 9697 N N . ASN A 1 1218 ? -55.280 -14.537 16.475 1.00 29.03 1218 ASN A N 1
ATOM 9698 C CA . ASN A 1 1218 ? -54.041 -14.622 17.263 1.00 29.03 1218 ASN A CA 1
ATOM 9699 C C . ASN A 1 1218 ? -54.264 -14.530 18.793 1.00 29.03 1218 ASN A C 1
ATOM 9701 O O . ASN A 1 1218 ? -53.332 -14.201 19.525 1.00 29.03 1218 ASN A O 1
ATOM 9705 N N . PHE A 1 1219 ? -55.488 -14.777 19.281 1.00 26.11 1219 PHE A N 1
ATOM 9706 C CA . PHE A 1 1219 ? -55.841 -14.757 20.716 1.00 26.11 1219 PHE A CA 1
ATOM 9707 C C . PHE A 1 1219 ? -56.373 -16.110 21.242 1.00 26.11 1219 PHE A C 1
ATOM 9709 O O . PHE A 1 1219 ? -57.028 -16.164 22.287 1.00 26.11 1219 PHE A O 1
ATOM 9716 N N . LEU A 1 1220 ? -56.079 -17.192 20.511 1.00 24.30 1220 LEU A N 1
ATOM 9717 C CA . LEU A 1 1220 ? -56.243 -18.605 20.878 1.00 24.30 1220 LEU A CA 1
ATOM 9718 C C . LEU A 1 1220 ? -54.921 -19.346 20.641 1.00 24.30 1220 LEU A C 1
ATOM 9720 O O . LEU A 1 1220 ? -54.664 -20.288 21.420 1.00 24.30 1220 LEU A O 1
#

Sequence (1220 aa):
MFLADKANIDDEYLRDLSSKIESSWKELAKHLGCEEAEIADIQTTNEGGTEESRHMLLTWWEKTTDRDEGAQKLRRALEAIGLTDLAQNVPVTSESKDEVAGPELEKRQDAGVDEESKLNGAASTKEENVTNNEVPKDKAAIDDEYLKGLSPKIETSWKILAKHLGFEEAEITDIQTTNKGSTEDSCHMLLTWWEKTTDREVAAQKLRRAFKAIGLTALAQNVPVASESRDEASGSEPERRHDAGVDEESKQNGAASTEEEKLKKEQVGDQDKPRFISRRYVQIFIRTQRSQKPKIMCLQVDPETSVLLLKVIISEKIGVHPQQQRMFIRRNFRNFELHNLLTLHDCGIHQDENISLRLCTDGLLGGGPKDKHPDDDQFFRDLASKAESSWEKLARSLGYGEDEIRQIQTTNQDDKERSLQMLLSWWRKQANRKEGFQSLSDALNSIGRAELALMIPSEEQRRMKQEEVAEGEKRKTSSQGRGPRQEKGTDRDKPQPPVQVGVTGTESRSDTLPDDRSILKHSKKIGTRWEELALNLHSSKEDVEIIKANHPHDIVKQCFEMLSTWWRKQDNYTEARQTLKKALIDSGRNDLVREILGEMGRAQSSPSDATDHCRSELKNRYTETGSYVQLIPWAGDDMKHITDIYTELQLEQGDQDDIEGDVQEYGDIFVLKTRDGKVINRAILCGSPGMGKSTIIDKIAYDWAKGDALKQFSLVFVLKMSALKQTSDLVESVFDQLLADDTAVDKGGLESFIKDNGSRVLILIDGFDEFGTTNLEPEKFGSVLRMLNRKFGKECFVVVTTRPSHFAKLKSKNKSLIEKPFTHVNVLGFRMEDIGQYVRKFFRAKLDEAERLLDRIQSSGVLSGLARSPMILLLMCLIWREEETLPDTLSRLFNEAIRYIFRRKMPEISKEAISEVVISIGKVALEGLISLEQKLSFQEGEFDKSVLDKAIQAGILTSQSVIKWHGTHNNVQFIHKTIQEYCAAMYSQSLLGKGDGEFQKILDKLGDPMNFEYLLRFCCGDNEQCTRHVLRMLHEKILRDNDTEPKLVKELALNCYFESQSRNLLSVDFIESFFTEDIELSGNDSVNSFVWLLQHVAEQRELSGVDYSDKVSKIHLEACNLSRLSKVVALHLPELKNLRVLHFDRCTQTDSSDANTLLSSFRNGGTSNLVPMMLSAAFENGVKNKLEFVDEAEAEASVKQMFERQGLPAFGDFCRINFL

Foldseek 3Di:
DDDDDDFPPDLVVLLVVLVVCLPPLLQLLVLLPHDPVVLVVLVVPDPGSSSSSSVSSVVSCVVDPDPQVSLVSSLVSCVVSVVNVSSVVRRHPDDDDDDDDDDDDDYDYDDDDDDDDYDDDDDDDDDDDDDDDDDDDDDDADDLVVQLVCLVVCFPVLLQLLVLLPDDPVVLVVLVVVDDGSSSSSSCSSVVSVVVDPDRQVSLVSSLVSCVVSVVNVVSVVRDHDDDDDPDDDDDDDDDDDDDDDDDDDDDYDDDDDDDDDDDDDDDDDDDDDDDDPQDWAWEWEWEDPDDDTDTDIDTHGQQDFPQNVLVVVCVVPVAHSVQKWKWFADPNDIDTRDRGDGNVRVVNPHYGYIYIDGNDPDDDQLAEPPDDPCPLVLQLVLLVVCFVVQVLLLVLLPDDPVVLVVLPVVDDGRSVSSSCSLVVSRSNYHHPVVSLVSSCVSCVVSVNNVSNVSSDDPVSVVVVVVVVVVVVVVPDDDDDDDDDDDDDDDDDDDDDDDDDDDDDDDDDDPDQDDLVLQLVVLVVCPPLLVQLLVLLVHDPVLLVVLCVVPVPCSSSSSSVSSVVSSVPDPDPVVVLVSSLVSCVVSVNPVCNCVSCVVVDDDDDALVVLLVLQLLLLLCCLQPVLQWDQLALLDNPRIDGLVLQDFFFAKFWDDDPFKDDTPGHPQRQQAIDGPVRHTAQAEEAEEFFLLCQVSVLSVVSNCVSVPPDDVLASEEAEAEQLPDDQQDAPLVRCCVPRGDPPGPRDSVSPVVCCQVVLLNYEYEYECPVSHQEPDRDVVNGYQVLCVQQCVHSVNHRYYYYDYPLCVCVCCPPVRHSHDPPHIYMYGQADDLVRLLVNLCSLCVVPVVLSVLLNVQQQLFPVSVSLSSRVNSSSLSSQCCVPVVDADPAPLVNLLVSLVSLLCVQPVPDDSVNSLVLLLQVLVVLLVQCLDPSSHFKDWCVVGDVVSVVSCVSSPQKDWRWRQYPVGTTIIIGGSHNLSSLLSVLSNLLVCCVVPPVSNLVSLVSDDPCVSNLSNLLSNLALHLSSLLSSLVSLLVVLVVDPPDDNQVSLLSNLSSVVNNVDLPRDDPSSLLSQLAQEHEDEESRSVVSVLVVLVSVVVCCVVPVDLSLQRHQEYAYEQYAQLSCQPSVLQRVLSNQNHDYYWYYNYHYDDDVSLVSSLVSCVVSPRDNLVSVQSVVCSVPPDDTDDDDDDPVVSVVVVQVVCVVVVHPGPVVVVVVPPD